Protein AF-S7XBU4-F1 (afdb_monomer)

Organism: NCBI:txid1340485

Radius of gyration: 42.22 Å; Cα contacts (8 Å, |Δi|>4): 1192; chains: 1; bounding box: 111×90×109 Å

InterPro domains:
  IPR036977 DNA Primase, CHC2-type zinc finger [G3DSA:3.90.580.10] (3-83)
  IPR041420 Phage-Barnase-EndoU-ColicinE5/D-RelE like nuclease 4 [PF18813] (816-901)

Nearest PDB structures (foldseek):
  5n6x-assembly1_A  TM=8.283E-01  e=5.411E+00  Legionella pneumophila

Solvent-accessible surface area (backbone atoms only — not comparable to full-atom values): 52599 Å² total; per-residue (Å²): 129,84,72,46,77,69,57,48,46,33,30,29,36,69,59,52,39,45,76,73,68,46,57,69,41,80,75,53,101,46,36,30,25,32,74,93,38,76,53,27,35,37,34,67,40,68,30,34,40,38,28,66,87,74,77,44,68,41,39,39,52,53,46,44,20,64,78,68,74,43,54,74,66,55,25,50,50,51,59,61,72,46,92,65,58,74,43,77,54,52,81,73,82,50,61,79,39,64,76,81,54,68,94,36,52,50,80,68,52,67,49,48,48,38,42,32,80,74,49,64,47,53,69,70,55,54,48,53,44,42,75,70,62,31,51,47,21,28,59,47,68,56,92,94,64,56,74,47,57,27,33,34,40,34,13,56,48,98,86,70,43,69,39,29,36,38,36,38,40,72,60,79,37,54,87,87,20,66,98,60,39,28,52,76,47,71,47,76,56,34,41,93,43,63,30,45,56,51,76,34,83,68,50,74,27,41,38,37,18,34,40,69,63,34,44,52,28,48,42,70,76,41,57,95,74,69,66,30,28,28,42,36,21,30,77,39,97,36,60,27,21,53,16,32,55,55,51,50,47,34,30,76,68,61,77,40,80,82,73,92,73,61,66,52,40,69,66,52,40,59,53,33,38,38,40,48,67,49,39,37,72,76,46,69,71,60,52,88,66,78,43,40,77,35,33,33,40,36,34,42,29,30,76,65,38,23,49,52,54,35,55,39,48,73,54,52,42,60,59,39,85,54,46,40,64,42,81,54,84,94,58,79,63,36,44,37,37,68,48,58,64,70,51,91,76,75,76,76,58,54,22,35,31,36,40,34,46,100,86,53,71,43,46,73,42,44,18,28,39,70,55,29,52,52,52,29,61,72,65,42,52,97,73,32,50,40,46,72,31,81,56,91,73,54,74,70,51,50,52,47,51,48,51,48,50,57,47,49,51,50,48,46,56,47,43,55,51,43,42,71,71,76,67,65,88,76,83,63,80,70,74,67,76,48,74,49,53,51,34,48,56,52,36,54,57,33,51,54,59,25,52,56,30,48,52,50,42,54,65,57,54,58,79,44,74,90,46,87,50,88,88,46,99,60,24,71,62,51,51,55,50,50,52,62,35,47,55,48,31,54,56,30,52,55,54,35,52,64,34,47,63,51,31,53,60,41,48,54,48,47,52,29,49,76,74,36,24,26,93,79,64,85,42,70,38,84,31,57,93,31,47,69,59,57,53,51,48,54,53,30,44,75,73,68,70,44,91,66,50,75,72,53,50,52,50,51,55,61,48,43,58,51,38,49,52,51,48,60,47,55,79,69,32,62,66,34,72,39,44,47,48,43,48,72,74,53,50,40,44,70,32,70,66,44,76,56,32,30,36,39,64,97,48,93,63,26,34,32,27,57,44,82,82,16,40,71,42,79,36,91,53,68,92,21,52,61,84,48,71,71,48,38,53,56,50,54,49,53,55,49,51,33,52,60,51,54,62,75,73,77,83,84,92,77,88,82,81,84,85,73,90,60,91,88,59,53,76,69,57,56,54,49,48,72,76,43,55,96,76,68,84,82,88,80,78,83,80,80,78,80,53,69,53,102,85,72,54,75,69,83,85,82,91,82,86,85,87,83,88,86,87,83,81,88,76,91,88,79,91,84,85,90,88,84,88,80,84,88,79,84,89,79,90,89,80,90,82,90,87,85,92,86,82,91,85,89,87,79,88,87,84,88,85,88,83,87,87,88,90,84,87,86,91,83,93,78,86,85,78,88,67,98,61,87,80,74,60,98,43,77,33,48,73,46,61,42,92,88,59,84,68,81,64,74,86,57,35,35,66,60,48,78,67,51,49,55,70,47,41,39,67,68,50,17,47,36,52,20,43,29,24,42,42,39,60,73,77,37,45,70,37,75,49,70,50,71,46,101,92,47,75,47,75,45,70,37,42,46,51,50,50,37,66,60,41,25,51,45,74,39,49,92,89,65,44,45,47,53,49,35,52,30,34,37,62,16,57,32,76,34,40,32,46,32,32,32,53,88,60,46,19,57,58,34,51,70,58,32,59,84,57,93

Secondary structure (DSSP, 8-state):
-PPPHHHHHTB-HHHHHHHTT--EEE-SSSEEEESS-TTEEEETTTTEEEETTTTEEE-HHHHHHHHHT--HHHHHHHHHHS-PPBP------PPPP--TTGGGEE-SSHHHHIIIIIT---HHHHHHHHHTT-EEEEEEE-SS--EEEEEEEEEE-TT--EEEEEEEESS--TTTSTTTSS-EEEPTT--TT---EEEESS-SEEEEESSHHHHHHHHHHHTTT--SEEEEE-SSS-HHHHHHHHHHHHHHTTSS------TTSHHHHHHHTTHHHHHHHHSSTTGGGTTTTSEEE---BSHHHHHHHHHHHHTT---EE-PPPB-STT---B-HHHHHTT-----SSEEEEEEE-SS-EEEEEEEEHHHHHHHHHHH--SS-EEEEESS---HHHHHHHHHHHHHHHHHHHHHHHHHHHHS----------SHHHHHHHHHHHHHHHHHHHHHHHHHHHGGGTTS-SSSSTTHHHHHHHHHHHHHHHHHHHHHHHHHHHHHHHHHHHHHHHHTTB-TTSSSB--SGGGHHHHHHHHHHHHHT---S-HHHHHHHHHHHHHHHHHHHHHTT----HHHHHHHHTT-EEEETTEEEEEEETTSSS-EEEE-TTS-EEE-S-GGGS--SHHHHHHHHHHHHHHHHHHHTTSS--S--------TTS-HHHHHHHHHHGGG-----------EE-TT--EE------------------------------------------------------------------------SS----SS----EE-TT--PPP-SSEEEPPHHHHHHHHSHHHHHHHHHHHHHIIIIITTEEEEEEETTEEEEEEE-GGGHHHHH-EEEE-TT--HHHHHHHHHHT--EESEEEEETTTHHHHHHHTGGGG-

Structure (mmCIF, N/CA/C/O backbone):
data_AF-S7XBU4-F1
#
_entry.id   AF-S7XBU4-F1
#
loop_
_atom_site.group_PDB
_atom_site.id
_atom_site.type_symbol
_atom_site.label_atom_id
_atom_site.label_alt_id
_atom_site.label_comp_id
_atom_site.label_asym_id
_atom_site.label_entity_id
_atom_site.label_seq_id
_atom_site.pdbx_PDB_ins_code
_atom_site.Cartn_x
_atom_site.Cartn_y
_atom_site.Cartn_z
_atom_site.occupancy
_atom_site.B_iso_or_equiv
_atom_site.auth_seq_id
_atom_site.auth_comp_id
_atom_site.auth_asym_id
_atom_site.auth_atom_id
_atom_site.pdbx_PDB_model_num
ATOM 1 N N . MET A 1 1 ? 32.941 27.600 -15.590 1.00 53.00 1 MET A N 1
ATOM 2 C CA . MET A 1 1 ? 31.551 27.899 -16.009 1.00 53.00 1 MET A CA 1
ATOM 3 C C . MET A 1 1 ? 30.644 27.070 -15.123 1.00 53.00 1 MET A C 1
ATOM 5 O O . MET A 1 1 ? 31.100 25.991 -14.765 1.00 53.00 1 MET A O 1
ATOM 9 N N . PRO A 1 2 ? 29.448 27.560 -14.753 1.00 73.50 2 PRO A N 1
ATOM 10 C CA . PRO A 1 2 ? 28.547 26.809 -13.885 1.00 73.50 2 PRO A CA 1
ATOM 11 C C . PRO A 1 2 ? 2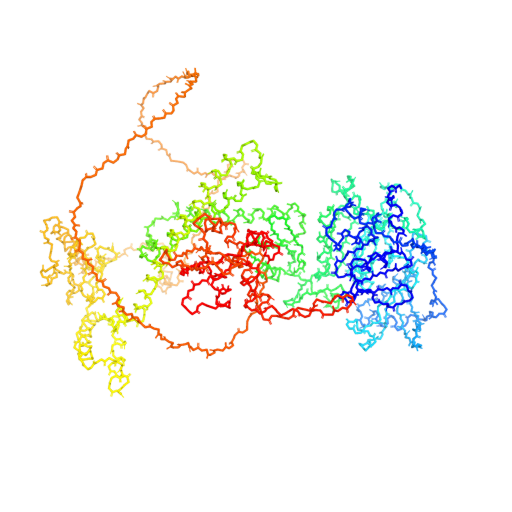8.199 25.458 -14.509 1.00 73.50 2 PRO A C 1
ATOM 13 O O . PRO A 1 2 ? 28.051 25.361 -15.733 1.00 73.50 2 PRO A O 1
ATOM 16 N N . LEU A 1 3 ? 28.091 24.427 -13.677 1.00 81.00 3 LEU A N 1
ATOM 17 C CA . LEU A 1 3 ? 27.862 23.061 -14.125 1.00 81.00 3 LEU A CA 1
ATOM 18 C C . LEU A 1 3 ? 26.455 22.947 -14.729 1.00 81.00 3 LEU A C 1
ATOM 20 O O . LEU A 1 3 ? 25.451 23.232 -14.074 1.00 81.00 3 LEU A O 1
ATOM 24 N N . THR A 1 4 ? 26.348 22.541 -15.996 1.00 86.75 4 THR A N 1
ATOM 25 C CA . THR A 1 4 ? 25.024 22.361 -16.612 1.00 86.75 4 THR A CA 1
ATOM 26 C C . THR A 1 4 ? 24.355 21.079 -16.114 1.00 86.75 4 THR A C 1
ATOM 28 O O . THR A 1 4 ? 25.023 20.101 -15.784 1.00 86.75 4 THR A O 1
ATOM 31 N N . LYS A 1 5 ? 23.013 21.033 -16.128 1.00 83.88 5 LYS A N 1
ATOM 32 C CA . LYS A 1 5 ? 22.240 19.834 -15.741 1.00 83.88 5 LYS A CA 1
ATOM 33 C C . LYS A 1 5 ? 22.648 18.578 -16.528 1.00 83.88 5 LYS A C 1
ATOM 35 O O . LYS A 1 5 ? 22.568 17.479 -15.994 1.00 83.88 5 LYS A O 1
ATOM 40 N N . ALA A 1 6 ? 23.077 18.736 -17.783 1.00 82.19 6 ALA A N 1
ATOM 41 C CA . ALA A 1 6 ? 23.575 17.636 -18.606 1.00 82.19 6 ALA A CA 1
ATOM 42 C C . ALA A 1 6 ? 24.939 17.123 -18.115 1.00 82.19 6 ALA A C 1
ATOM 44 O O . ALA A 1 6 ? 25.100 15.920 -17.949 1.00 82.19 6 ALA A O 1
ATOM 45 N N . GLN A 1 7 ? 25.878 18.026 -17.813 1.00 84.94 7 GLN A N 1
ATOM 46 C CA . GLN A 1 7 ? 27.200 17.662 -17.290 1.00 84.94 7 GLN A CA 1
ATOM 47 C C . GLN A 1 7 ? 27.118 17.050 -15.889 1.00 84.94 7 GLN A C 1
ATOM 49 O O . GLN A 1 7 ? 27.777 16.054 -15.622 1.00 84.94 7 GLN A O 1
ATOM 54 N N . ALA A 1 8 ? 26.258 17.583 -15.014 1.00 86.12 8 ALA A N 1
ATOM 55 C CA . ALA A 1 8 ? 26.015 17.006 -13.692 1.00 86.12 8 ALA A CA 1
ATOM 56 C C . ALA A 1 8 ? 25.549 15.541 -13.781 1.00 86.12 8 ALA A C 1
ATOM 58 O O . ALA A 1 8 ? 26.067 14.688 -13.064 1.00 86.12 8 ALA A O 1
ATOM 59 N N . LYS A 1 9 ? 24.637 15.234 -14.717 1.00 87.31 9 LYS A N 1
ATOM 60 C CA . LYS A 1 9 ? 24.154 13.871 -15.019 1.00 87.31 9 LYS A CA 1
ATOM 61 C C . LYS A 1 9 ? 25.224 12.928 -15.590 1.00 87.31 9 LYS A C 1
ATOM 63 O O . LYS A 1 9 ? 25.037 11.716 -15.507 1.00 87.31 9 LYS A O 1
ATOM 68 N N . SER A 1 10 ? 26.299 13.450 -16.184 1.00 86.12 10 SER A N 1
ATOM 69 C CA . SER A 1 10 ? 27.401 12.654 -16.746 1.00 86.12 10 SER A CA 1
ATOM 70 C C . SER A 1 10 ? 28.615 12.524 -15.822 1.00 86.12 10 SER A C 1
ATOM 72 O O . SER A 1 10 ? 29.592 11.898 -16.212 1.00 86.12 10 SER A O 1
ATOM 74 N N . LEU A 1 11 ? 28.582 13.070 -14.603 1.00 90.69 11 LEU A N 1
ATOM 75 C CA . LEU A 1 11 ? 29.588 12.766 -13.577 1.00 90.69 11 LEU A CA 1
ATOM 76 C C . LEU A 1 11 ? 29.461 11.302 -13.131 1.00 90.69 11 LEU A C 1
ATOM 78 O O . LEU A 1 11 ? 28.350 10.779 -13.082 1.00 90.69 11 LEU A O 1
ATOM 82 N N . ASP A 1 12 ? 30.567 10.634 -12.808 1.00 92.00 12 ASP A N 1
ATOM 83 C CA . ASP A 1 12 ? 30.552 9.220 -12.421 1.00 92.00 12 ASP A CA 1
ATOM 84 C C . ASP A 1 12 ? 29.793 9.007 -11.109 1.00 92.00 12 ASP A C 1
ATOM 86 O O . ASP A 1 12 ? 30.220 9.423 -10.030 1.00 92.00 12 ASP A O 1
ATOM 90 N N . ILE A 1 13 ? 28.645 8.336 -11.209 1.00 93.62 13 ILE A N 1
ATOM 91 C CA . ILE A 1 13 ? 27.732 8.154 -10.088 1.00 93.62 13 ILE A CA 1
ATOM 92 C C . ILE A 1 13 ? 28.289 7.233 -8.998 1.00 93.62 13 ILE A C 1
ATOM 94 O O . ILE A 1 13 ? 27.869 7.337 -7.847 1.00 93.62 13 ILE A O 1
ATOM 98 N N . LEU A 1 14 ? 29.254 6.366 -9.324 1.00 93.00 14 LEU A N 1
ATOM 99 C CA . LEU A 1 14 ? 29.948 5.539 -8.341 1.00 93.00 14 LEU A CA 1
ATOM 100 C C . LEU A 1 14 ? 30.929 6.382 -7.516 1.00 93.00 14 LEU A C 1
ATOM 102 O O . LEU A 1 14 ? 31.034 6.174 -6.309 1.00 93.00 14 LEU A O 1
ATOM 106 N N . GLU A 1 15 ? 31.599 7.359 -8.132 1.00 93.25 15 GLU A N 1
ATOM 107 C CA . GLU A 1 15 ? 32.457 8.312 -7.413 1.00 93.25 15 GLU A CA 1
ATOM 108 C C . GLU A 1 15 ? 31.645 9.361 -6.639 1.00 93.25 15 GLU A C 1
ATOM 110 O O . GLU A 1 15 ? 32.000 9.695 -5.507 1.00 93.25 15 GLU A O 1
ATOM 115 N N . VAL A 1 16 ? 30.502 9.813 -7.175 1.00 93.31 16 VAL A N 1
ATOM 116 C CA . VAL A 1 16 ? 29.539 10.635 -6.418 1.00 93.31 16 VAL A CA 1
ATOM 117 C C . VAL A 1 16 ? 29.061 9.870 -5.178 1.00 93.31 16 VAL A C 1
ATOM 119 O O . VAL A 1 16 ? 29.195 10.390 -4.073 1.00 93.31 16 VAL A O 1
ATOM 122 N N . ALA A 1 17 ? 28.616 8.617 -5.315 1.00 93.62 17 ALA A N 1
ATOM 123 C CA . ALA A 1 17 ? 28.226 7.773 -4.180 1.00 93.62 17 ALA A CA 1
ATOM 124 C C . ALA A 1 17 ? 29.350 7.610 -3.140 1.00 93.62 17 ALA A C 1
ATOM 126 O O . ALA A 1 17 ? 29.122 7.779 -1.943 1.00 93.62 17 ALA A O 1
ATOM 127 N N . ARG A 1 18 ? 30.589 7.362 -3.583 1.00 93.00 18 ARG A N 1
ATOM 128 C CA . ARG A 1 18 ? 31.761 7.271 -2.693 1.00 93.00 18 ARG A CA 1
ATOM 129 C C . ARG A 1 18 ? 32.022 8.568 -1.929 1.00 93.00 18 ARG A C 1
ATOM 131 O O . ARG A 1 18 ? 32.308 8.516 -0.738 1.00 93.00 18 ARG A O 1
ATOM 138 N N . SER A 1 19 ? 31.879 9.727 -2.575 1.00 92.19 19 SER A N 1
ATOM 139 C CA . SER A 1 19 ? 32.026 11.033 -1.908 1.00 92.19 19 SER A CA 1
ATOM 140 C C . SER A 1 19 ? 30.909 11.351 -0.909 1.00 92.19 19 SER A C 1
ATOM 142 O O . SER A 1 19 ? 31.129 12.111 0.029 1.00 92.19 19 SER A O 1
ATOM 144 N N . LEU A 1 20 ? 29.737 10.732 -1.081 1.00 92.38 20 LEU A N 1
ATOM 145 C CA . LEU A 1 20 ? 28.626 10.757 -0.128 1.00 92.38 20 LEU A CA 1
ATOM 146 C C . LEU A 1 20 ? 28.831 9.767 1.039 1.00 92.38 20 LEU A C 1
ATOM 148 O O . LEU A 1 20 ? 27.947 9.620 1.874 1.00 92.38 20 LEU A O 1
ATOM 152 N N . GLY A 1 21 ? 29.985 9.090 1.106 1.00 91.00 21 GLY A N 1
ATOM 153 C CA . GLY A 1 21 ? 30.337 8.128 2.154 1.00 91.00 21 GLY A CA 1
ATOM 154 C C . GLY A 1 21 ? 29.852 6.695 1.906 1.00 91.00 21 GLY A C 1
ATOM 155 O O . GLY A 1 21 ? 30.110 5.823 2.730 1.00 91.00 21 GLY A O 1
ATOM 156 N N . MET A 1 22 ? 29.184 6.421 0.782 1.00 93.00 22 MET A N 1
ATOM 157 C CA . MET A 1 22 ? 28.515 5.139 0.537 1.00 93.00 22 MET A CA 1
ATOM 158 C C . MET A 1 22 ? 29.530 4.026 0.226 1.00 93.00 22 MET A C 1
ATOM 160 O O . MET A 1 22 ? 30.245 4.080 -0.783 1.00 93.00 22 MET A O 1
ATOM 164 N N . GLU A 1 23 ? 29.577 2.970 1.048 1.00 92.88 23 GLU A N 1
ATOM 165 C CA . GLU A 1 23 ? 30.455 1.816 0.801 1.00 92.88 23 GLU A CA 1
ATOM 166 C C . GLU A 1 23 ? 29.901 0.936 -0.339 1.00 92.88 23 GLU A C 1
ATOM 168 O O . GLU A 1 23 ? 29.181 -0.043 -0.130 1.00 92.88 23 GLU A O 1
ATOM 173 N N . MET A 1 24 ? 30.227 1.301 -1.581 1.00 92.12 24 MET A N 1
ATOM 174 C CA . MET A 1 24 ? 29.734 0.625 -2.784 1.00 92.12 24 MET A CA 1
ATOM 175 C C . MET A 1 24 ? 30.532 -0.648 -3.118 1.00 92.12 24 MET A C 1
ATOM 177 O O . MET A 1 24 ? 31.623 -0.596 -3.699 1.00 92.12 24 MET A O 1
ATOM 181 N N . LYS A 1 25 ? 29.949 -1.812 -2.814 1.00 91.25 25 LYS A N 1
ATOM 182 C CA . LYS A 1 25 ? 30.485 -3.155 -3.085 1.00 91.25 25 LYS A CA 1
ATOM 183 C C . LYS A 1 25 ? 30.097 -3.636 -4.491 1.00 91.25 25 LYS A C 1
ATOM 185 O O . LYS A 1 25 ? 28.991 -3.401 -4.970 1.00 91.25 25 LYS A O 1
ATOM 190 N N . ARG A 1 26 ? 31.011 -4.312 -5.197 1.00 89.56 26 ARG A N 1
ATOM 191 C CA . ARG A 1 26 ? 30.781 -4.770 -6.584 1.00 89.56 26 ARG A CA 1
ATOM 192 C C . ARG A 1 26 ? 29.942 -6.051 -6.612 1.00 89.56 26 ARG A C 1
ATOM 194 O O . ARG A 1 26 ? 30.303 -7.016 -5.945 1.00 89.56 26 ARG A O 1
ATOM 201 N N . LYS A 1 27 ? 28.882 -6.091 -7.429 1.00 84.75 27 LYS A N 1
ATOM 202 C CA . LYS A 1 27 ? 28.073 -7.301 -7.681 1.00 84.75 27 LYS A CA 1
ATOM 203 C C . LYS A 1 27 ? 28.385 -7.955 -9.025 1.00 84.75 27 LYS A C 1
ATOM 205 O O . LYS A 1 27 ? 28.441 -9.176 -9.118 1.00 84.75 27 LYS A O 1
ATOM 210 N N . SER A 1 28 ? 28.582 -7.158 -10.073 1.00 83.12 28 SER A N 1
ATOM 211 C CA . SER A 1 28 ? 28.866 -7.653 -11.425 1.00 83.12 28 SER A CA 1
ATOM 212 C C . SER A 1 28 ? 29.842 -6.725 -12.155 1.00 83.12 28 SER A C 1
ATOM 214 O O . SER A 1 28 ? 30.424 -5.824 -11.553 1.00 83.12 28 SER A O 1
ATOM 216 N N . HIS A 1 29 ? 30.056 -6.914 -13.462 1.00 77.81 29 HIS A N 1
ATOM 217 C CA . HIS A 1 29 ? 30.848 -5.948 -14.230 1.00 77.81 29 HIS A CA 1
ATOM 218 C C . HIS A 1 29 ? 30.210 -4.543 -14.226 1.00 77.81 29 HIS A C 1
ATOM 220 O O . HIS A 1 29 ? 30.950 -3.562 -14.213 1.00 77.81 29 HIS A O 1
ATOM 226 N N . ARG A 1 30 ? 28.869 -4.485 -14.179 1.00 84.25 30 ARG A N 1
ATOM 227 C CA . ARG A 1 30 ? 28.010 -3.302 -14.369 1.00 84.25 30 ARG A CA 1
ATOM 228 C C . ARG A 1 30 ? 27.291 -2.829 -13.097 1.00 84.25 30 ARG A C 1
ATOM 230 O O . ARG A 1 30 ? 26.970 -1.652 -12.991 1.00 84.25 30 ARG A O 1
ATOM 237 N N . GLU A 1 31 ? 27.025 -3.728 -12.151 1.00 90.06 31 GLU A N 1
ATOM 238 C CA . GLU A 1 31 ? 26.293 -3.414 -10.918 1.00 90.06 31 GLU A CA 1
ATOM 239 C C . GLU A 1 31 ? 27.208 -3.331 -9.693 1.00 90.06 31 GLU A C 1
ATOM 241 O O . GLU A 1 31 ? 28.020 -4.229 -9.431 1.00 90.06 31 GLU A O 1
ATOM 246 N N . TYR A 1 32 ? 26.968 -2.302 -8.885 1.00 93.12 32 TYR A N 1
ATOM 247 C CA . TYR A 1 32 ? 27.426 -2.171 -7.504 1.00 93.12 32 TYR A CA 1
ATOM 248 C C . TYR A 1 32 ? 26.204 -2.081 -6.579 1.00 93.12 32 TYR A C 1
ATOM 250 O O . TYR A 1 32 ? 25.140 -1.638 -7.004 1.00 93.12 32 TYR A O 1
ATOM 258 N N . TYR A 1 33 ? 26.346 -2.489 -5.321 1.00 92.75 33 TYR A N 1
ATOM 259 C CA . TYR A 1 33 ? 25.337 -2.348 -4.268 1.00 92.75 33 TYR A CA 1
ATOM 260 C C . TYR A 1 33 ? 25.947 -1.644 -3.056 1.00 92.75 33 TYR A C 1
ATOM 262 O O . TYR A 1 33 ? 27.160 -1.708 -2.851 1.00 92.75 33 TYR A O 1
ATOM 270 N N . TRP A 1 34 ? 25.131 -0.946 -2.275 1.00 93.31 34 TRP A N 1
ATOM 271 C CA . TRP A 1 34 ? 25.594 -0.307 -1.044 1.00 93.31 34 TRP A CA 1
ATOM 272 C C . TRP A 1 34 ? 25.684 -1.367 0.059 1.00 93.31 34 TRP A C 1
ATOM 274 O O . TRP A 1 34 ? 24.776 -2.175 0.224 1.00 93.31 34 TRP A O 1
ATOM 284 N N . ALA A 1 35 ? 26.791 -1.399 0.799 1.00 88.06 35 ALA A N 1
ATOM 285 C CA . ALA A 1 35 ? 27.022 -2.382 1.854 1.00 88.06 35 ALA A CA 1
ATOM 286 C C . ALA A 1 35 ? 25.955 -2.407 2.960 1.00 88.06 35 ALA A C 1
ATOM 288 O O . ALA A 1 35 ? 25.695 -3.470 3.517 1.00 88.06 35 ALA A O 1
ATOM 289 N N . GLU A 1 36 ? 25.378 -1.248 3.276 1.00 86.38 36 GLU A N 1
ATOM 290 C CA . GLU A 1 36 ? 24.383 -1.061 4.340 1.00 86.38 36 GLU A CA 1
ATOM 291 C C . GLU A 1 36 ? 22.952 -1.303 3.827 1.00 86.38 36 GLU A C 1
ATOM 293 O O . GLU A 1 36 ? 22.055 -1.637 4.599 1.00 86.38 36 GLU A O 1
ATOM 298 N N . HIS A 1 37 ? 22.750 -1.205 2.508 1.00 84.06 37 HIS A N 1
ATOM 299 C CA . HIS A 1 37 ? 21.466 -1.383 1.838 1.00 84.06 37 HIS A CA 1
ATOM 300 C C . HIS A 1 37 ? 21.653 -2.187 0.541 1.00 84.06 37 HIS A C 1
ATOM 302 O O . HIS A 1 37 ? 21.864 -1.630 -0.535 1.00 84.06 37 HIS A O 1
ATOM 308 N N . ASP A 1 38 ? 21.532 -3.513 0.617 1.00 75.81 38 ASP A N 1
ATOM 309 C CA . ASP A 1 38 ? 21.644 -4.429 -0.533 1.00 75.81 38 ASP A CA 1
ATOM 310 C C . ASP A 1 38 ? 20.543 -4.211 -1.598 1.00 75.81 38 ASP A C 1
ATOM 312 O O . ASP A 1 38 ? 20.718 -4.483 -2.796 1.00 75.81 38 ASP A O 1
ATOM 316 N N . SER A 1 39 ? 19.412 -3.655 -1.159 1.00 82.88 39 SER A N 1
ATOM 317 C CA . SER A 1 39 ? 18.323 -3.165 -1.993 1.00 82.88 39 SER A CA 1
ATOM 318 C C . SER A 1 39 ? 18.683 -1.893 -2.773 1.00 82.88 39 SER A C 1
ATOM 320 O O . SER A 1 39 ? 17.992 -1.594 -3.747 1.00 82.88 39 SER A O 1
ATOM 322 N N . PHE A 1 40 ? 19.753 -1.173 -2.423 1.00 92.31 40 PHE A N 1
ATOM 323 C CA . PHE A 1 40 ? 20.286 -0.037 -3.177 1.00 92.31 40 PHE A CA 1
ATOM 324 C C . PHE A 1 40 ? 21.357 -0.499 -4.172 1.00 92.31 40 PHE A C 1
ATOM 326 O O . PHE A 1 40 ? 22.356 -1.114 -3.795 1.00 92.31 40 PHE A O 1
ATOM 333 N N . LYS A 1 41 ? 21.170 -0.183 -5.459 1.00 93.38 41 LYS A N 1
ATOM 334 C CA . LYS A 1 41 ? 22.076 -0.590 -6.544 1.00 93.38 41 LYS A CA 1
ATOM 335 C C . LYS A 1 41 ? 22.430 0.574 -7.464 1.00 93.38 41 LYS A C 1
ATOM 337 O O . LYS A 1 41 ? 21.564 1.371 -7.819 1.00 93.38 41 LYS A O 1
ATOM 342 N N . ILE A 1 42 ? 23.686 0.612 -7.900 1.00 93.31 42 ILE A N 1
ATOM 343 C CA . ILE A 1 42 ? 24.205 1.498 -8.947 1.00 93.31 42 ILE A CA 1
ATOM 344 C C . ILE A 1 42 ? 24.493 0.680 -10.202 1.00 93.31 42 ILE A C 1
ATOM 346 O O . ILE A 1 42 ? 25.193 -0.331 -10.148 1.00 93.31 42 ILE A O 1
ATOM 350 N N . ASP A 1 43 ? 23.991 1.169 -11.331 1.00 89.75 43 ASP A N 1
ATOM 351 C CA . ASP A 1 43 ? 24.324 0.718 -12.676 1.00 89.75 43 ASP A CA 1
ATOM 352 C C . ASP A 1 43 ? 25.372 1.674 -13.265 1.00 89.75 43 ASP A C 1
ATOM 354 O O . ASP A 1 43 ? 25.049 2.788 -13.686 1.00 89.75 43 ASP A O 1
ATOM 358 N N . THR A 1 44 ? 26.640 1.257 -13.280 1.00 87.88 44 THR A N 1
ATOM 359 C CA . THR A 1 44 ? 27.761 2.099 -13.741 1.00 87.88 44 THR A CA 1
ATOM 360 C C . THR A 1 44 ? 27.819 2.237 -15.260 1.00 87.88 44 THR A C 1
ATOM 362 O O . THR A 1 44 ? 28.567 3.062 -15.772 1.00 87.88 44 THR A O 1
ATOM 365 N N . VAL A 1 45 ? 27.061 1.421 -15.998 1.00 83.75 45 VAL A N 1
ATOM 366 C CA . VAL A 1 45 ? 26.981 1.492 -17.464 1.00 83.75 45 VAL A CA 1
ATOM 367 C C . VAL A 1 45 ? 25.925 2.516 -17.873 1.00 83.75 45 VAL A C 1
ATOM 369 O O . VAL A 1 45 ? 26.164 3.293 -18.792 1.00 83.75 45 VAL A O 1
ATOM 372 N N . LYS A 1 46 ? 24.802 2.581 -17.146 1.00 82.94 46 LYS A N 1
ATOM 373 C CA . LYS A 1 46 ? 23.754 3.601 -17.335 1.00 82.94 46 LYS A CA 1
ATOM 374 C C . LYS A 1 46 ? 23.995 4.911 -16.577 1.00 82.94 46 LYS A C 1
ATOM 376 O O . LYS A 1 46 ? 23.348 5.904 -16.891 1.00 82.94 46 LYS A O 1
ATOM 381 N N . ASN A 1 47 ? 24.912 4.919 -15.608 1.00 89.00 47 ASN A N 1
ATOM 382 C CA . ASN A 1 47 ? 25.174 6.033 -14.690 1.00 89.00 47 ASN A CA 1
ATOM 383 C C . ASN A 1 47 ? 23.936 6.436 -13.855 1.00 89.00 47 ASN A C 1
ATOM 385 O O . ASN A 1 47 ? 23.612 7.613 -13.704 1.00 89.00 47 ASN A O 1
ATOM 389 N N . THR A 1 48 ? 23.222 5.435 -13.327 1.00 90.50 48 THR A N 1
ATOM 390 C CA . THR A 1 48 ? 21.958 5.595 -12.578 1.00 90.50 48 THR A CA 1
ATOM 391 C C . THR A 1 48 ? 21.901 4.699 -11.343 1.00 90.50 48 THR A C 1
ATOM 393 O O . THR A 1 48 ? 22.520 3.634 -11.325 1.00 90.50 48 THR A O 1
ATOM 396 N N . TRP A 1 49 ? 21.097 5.075 -10.346 1.00 93.38 49 TRP A N 1
ATOM 397 C CA . TRP A 1 49 ? 20.838 4.277 -9.141 1.00 93.38 49 TRP A CA 1
ATOM 398 C C . TRP A 1 49 ? 19.364 3.889 -8.990 1.00 93.38 49 TRP A C 1
ATOM 400 O O . TRP A 1 49 ? 18.477 4.542 -9.542 1.00 93.38 49 TRP A O 1
ATOM 410 N N . HIS A 1 50 ? 19.112 2.835 -8.209 1.00 87.44 50 HIS A N 1
ATOM 411 C CA . HIS A 1 50 ? 17.777 2.392 -7.814 1.00 87.44 50 HIS A CA 1
ATOM 412 C C . HIS A 1 50 ? 17.801 1.772 -6.408 1.00 87.44 50 HIS A C 1
ATOM 414 O O . HIS A 1 50 ? 18.566 0.843 -6.142 1.00 87.44 50 HIS A O 1
ATOM 420 N N . TRP A 1 51 ? 16.933 2.257 -5.522 1.00 88.94 51 TRP A N 1
ATOM 421 C CA . TRP A 1 51 ? 16.703 1.743 -4.174 1.00 88.94 51 TRP A CA 1
ATOM 422 C C . TRP A 1 51 ? 15.385 0.973 -4.142 1.00 88.94 51 TRP A C 1
ATOM 424 O O . TRP A 1 51 ? 14.303 1.542 -4.009 1.00 88.94 51 TRP A O 1
ATOM 434 N N . TYR A 1 52 ? 15.474 -0.342 -4.327 1.00 71.88 52 TYR A N 1
ATOM 435 C CA . TYR A 1 52 ? 14.313 -1.194 -4.595 1.00 71.88 52 TYR A CA 1
ATOM 436 C C . TYR A 1 52 ? 13.326 -1.263 -3.418 1.00 71.88 52 TYR A C 1
ATOM 438 O O . TYR A 1 52 ? 12.129 -1.344 -3.657 1.00 71.88 52 TYR A O 1
ATOM 446 N N . SER A 1 53 ? 13.793 -1.175 -2.166 1.00 70.50 53 SER A N 1
ATOM 447 C CA . SER A 1 53 ? 12.919 -1.201 -0.979 1.00 70.50 53 SER A CA 1
ATOM 448 C C . SER A 1 53 ? 12.252 0.139 -0.647 1.00 70.50 53 SER A C 1
ATOM 450 O O . SER A 1 53 ? 11.386 0.166 0.214 1.00 70.50 53 SER A O 1
ATOM 452 N N . GLN A 1 54 ? 12.656 1.235 -1.299 1.00 69.62 54 GLN A N 1
ATOM 453 C CA . GLN A 1 54 ? 12.053 2.570 -1.139 1.00 69.62 54 GLN A CA 1
ATOM 454 C C . GLN A 1 54 ? 11.310 3.031 -2.409 1.00 69.62 54 GLN A C 1
ATOM 456 O O . GLN A 1 54 ? 10.772 4.130 -2.450 1.00 69.62 54 GLN A O 1
ATOM 461 N N . ASN A 1 55 ? 11.327 2.223 -3.477 1.00 73.19 55 ASN A N 1
ATOM 462 C CA . ASN A 1 55 ? 10.859 2.578 -4.824 1.00 73.19 55 ASN A CA 1
ATOM 463 C C . ASN A 1 55 ? 11.478 3.876 -5.408 1.00 73.19 55 ASN A C 1
ATOM 465 O O . ASN A 1 55 ? 10.891 4.543 -6.259 1.00 73.19 55 ASN A O 1
ATOM 469 N N . LEU A 1 56 ? 12.688 4.238 -4.966 1.00 80.88 56 LEU A N 1
ATOM 470 C CA . LEU A 1 56 ? 13.402 5.438 -5.416 1.00 80.88 56 LEU A CA 1
ATOM 471 C C . LEU A 1 56 ? 14.434 5.102 -6.496 1.00 80.88 56 LEU A C 1
ATOM 473 O O . LEU A 1 56 ? 15.062 4.043 -6.461 1.00 80.88 56 LEU A O 1
ATOM 477 N N . PHE A 1 57 ? 14.655 6.018 -7.436 1.00 89.25 57 PHE A N 1
ATOM 478 C CA . PHE A 1 57 ? 15.652 5.884 -8.500 1.00 89.25 57 PHE A CA 1
ATOM 479 C C . PHE A 1 57 ? 16.093 7.256 -9.021 1.00 89.25 57 PHE A C 1
ATOM 481 O O . PHE A 1 57 ? 15.392 8.254 -8.840 1.00 89.25 57 PHE A O 1
ATOM 488 N N . GLY A 1 58 ? 17.219 7.312 -9.735 1.00 89.00 58 GLY A N 1
ATOM 489 C CA . GLY A 1 58 ? 17.595 8.525 -10.460 1.00 89.00 58 GLY A CA 1
ATOM 490 C C . GLY A 1 58 ? 19.033 8.583 -10.964 1.00 89.00 58 GLY A C 1
ATOM 491 O O . GLY A 1 58 ? 19.718 7.570 -11.115 1.00 89.00 58 GLY A O 1
ATOM 492 N N . ASP A 1 59 ? 19.464 9.810 -11.243 1.00 90.19 59 ASP A N 1
ATOM 493 C CA . ASP A 1 59 ? 20.832 10.167 -11.626 1.00 90.19 59 ASP A CA 1
ATOM 494 C C . ASP A 1 59 ? 21.652 10.706 -10.435 1.00 90.19 59 ASP A C 1
ATOM 496 O O . ASP A 1 59 ? 21.218 10.658 -9.282 1.00 90.19 59 ASP A O 1
ATOM 500 N N . THR A 1 60 ? 22.852 11.217 -10.716 1.00 91.56 60 THR A N 1
ATOM 501 C CA . THR A 1 60 ? 23.771 11.867 -9.764 1.00 91.56 60 THR A CA 1
ATOM 502 C C . THR A 1 60 ? 23.145 13.011 -8.969 1.00 91.56 60 THR A C 1
ATOM 504 O O . THR A 1 60 ? 23.435 13.155 -7.784 1.00 91.56 60 THR A O 1
ATOM 507 N N . ILE A 1 61 ? 22.279 13.821 -9.583 1.00 91.94 61 ILE A N 1
ATOM 508 C CA . ILE A 1 61 ? 21.613 14.946 -8.922 1.00 91.94 61 ILE A CA 1
ATOM 509 C C . ILE A 1 61 ? 20.571 14.392 -7.952 1.00 91.94 61 ILE A C 1
ATOM 511 O O . ILE A 1 61 ? 20.552 14.780 -6.786 1.00 91.94 61 ILE A O 1
ATOM 515 N N . ASN A 1 62 ? 19.758 13.429 -8.404 1.00 94.50 62 ASN A N 1
ATOM 516 C CA . ASN A 1 62 ? 18.808 12.735 -7.531 1.00 94.50 62 ASN A CA 1
ATOM 517 C C . ASN A 1 62 ? 19.512 12.021 -6.369 1.00 94.50 62 ASN A C 1
ATOM 519 O O . ASN A 1 62 ? 18.976 12.003 -5.266 1.00 94.50 62 ASN A O 1
ATOM 523 N N . LEU A 1 63 ? 20.704 11.459 -6.601 1.00 94.31 63 LEU A N 1
ATOM 524 C CA . LEU A 1 63 ? 21.482 10.772 -5.572 1.00 94.31 63 LEU A CA 1
ATOM 525 C C . LEU A 1 63 ? 21.894 11.729 -4.449 1.00 94.31 63 LEU A C 1
ATOM 527 O O . LEU A 1 63 ? 21.642 11.447 -3.283 1.00 94.31 63 LEU A O 1
ATOM 531 N N . VAL A 1 64 ? 22.480 12.879 -4.796 1.00 94.25 64 VAL A N 1
ATOM 532 C CA . VAL A 1 64 ? 22.892 13.885 -3.804 1.00 94.25 64 VAL A CA 1
ATOM 533 C C . VAL A 1 64 ? 21.677 14.469 -3.081 1.00 94.25 64 VAL A C 1
ATOM 535 O O . VAL A 1 64 ? 21.701 14.579 -1.857 1.00 94.25 64 VAL A O 1
ATOM 538 N N . GLN A 1 65 ? 20.594 14.776 -3.809 1.00 93.62 65 GLN A N 1
ATOM 539 C CA . GLN A 1 65 ? 19.342 15.232 -3.196 1.00 93.62 65 GLN A CA 1
ATOM 540 C C . GLN A 1 65 ? 18.804 14.228 -2.170 1.00 93.62 65 GLN A C 1
ATOM 542 O O . GLN A 1 65 ? 18.450 14.638 -1.070 1.00 93.62 65 GLN A O 1
ATOM 547 N N . GLN A 1 66 ? 18.779 12.931 -2.498 1.00 92.88 66 GLN A N 1
ATOM 548 C CA . GLN A 1 66 ? 18.251 11.902 -1.603 1.00 92.88 66 GLN A CA 1
ATOM 549 C C . GLN A 1 66 ? 19.155 11.653 -0.389 1.00 92.88 66 GLN A C 1
ATOM 551 O O . GLN A 1 66 ? 18.654 11.542 0.725 1.00 92.88 66 GLN A O 1
ATOM 556 N N . MET A 1 67 ? 20.472 11.556 -0.591 1.00 90.75 67 MET A N 1
ATOM 557 C CA . MET A 1 67 ? 21.408 11.139 0.464 1.00 90.75 67 MET A CA 1
ATOM 558 C C . MET A 1 67 ? 21.802 12.269 1.421 1.00 90.75 67 MET A C 1
ATOM 560 O O . MET A 1 67 ? 22.242 11.991 2.530 1.00 90.75 67 MET A O 1
ATOM 564 N N . GLN A 1 68 ? 21.636 13.535 1.021 1.00 89.31 68 GLN A N 1
ATOM 565 C CA . GLN A 1 68 ? 21.832 14.695 1.905 1.00 89.31 68 GLN A CA 1
ATOM 566 C C . GLN A 1 68 ? 20.512 15.372 2.321 1.00 89.31 68 GLN A C 1
ATOM 568 O O . GLN A 1 68 ? 20.544 16.310 3.111 1.00 89.31 68 GLN A O 1
ATOM 573 N N . ASN A 1 69 ? 19.362 14.927 1.793 1.00 90.62 69 ASN A N 1
ATOM 574 C CA . ASN A 1 69 ? 18.051 15.578 1.944 1.00 90.62 69 ASN A CA 1
ATOM 575 C C . ASN A 1 69 ? 18.055 17.071 1.528 1.00 90.62 69 ASN A C 1
ATOM 577 O O . ASN A 1 69 ? 17.508 17.934 2.214 1.00 90.62 69 ASN A O 1
ATOM 581 N N . VAL A 1 70 ? 18.714 17.388 0.405 1.00 90.75 70 VAL A N 1
ATOM 582 C CA . VAL A 1 70 ? 18.950 18.770 -0.062 1.00 90.75 70 VAL A CA 1
ATOM 583 C C . VAL A 1 70 ? 18.132 19.150 -1.298 1.00 90.75 70 VAL A C 1
ATOM 585 O O . VAL A 1 70 ? 17.697 18.306 -2.091 1.00 90.75 70 VAL A O 1
ATOM 588 N N . SER A 1 71 ? 17.957 20.457 -1.522 1.00 91.12 71 SER A N 1
ATOM 589 C CA . SER A 1 71 ? 17.304 20.949 -2.733 1.00 91.12 71 SER A CA 1
ATOM 590 C C . SER A 1 71 ? 18.167 20.723 -3.980 1.00 91.12 71 SER A C 1
ATOM 592 O O . SER A 1 71 ? 19.393 20.611 -3.927 1.00 91.12 71 SER A O 1
ATOM 594 N N . TYR A 1 72 ? 17.527 20.761 -5.151 1.00 89.50 72 TYR A N 1
ATOM 595 C CA . TYR A 1 72 ? 18.203 20.695 -6.451 1.00 89.50 72 TYR A CA 1
ATOM 596 C C . TYR A 1 72 ? 19.352 21.715 -6.593 1.00 89.50 72 TYR A C 1
ATOM 598 O O . TYR A 1 72 ? 20.344 21.437 -7.263 1.00 89.50 72 TYR A O 1
ATOM 606 N N . LYS A 1 73 ? 19.244 22.900 -5.972 1.00 88.50 73 LYS A N 1
ATOM 607 C CA . LYS A 1 73 ? 20.292 23.933 -6.046 1.00 88.50 73 LYS A CA 1
ATOM 608 C C . LYS A 1 73 ? 21.538 23.524 -5.266 1.00 88.50 73 LYS A C 1
ATOM 610 O O . LYS A 1 73 ? 22.641 23.668 -5.778 1.00 88.50 73 LYS A O 1
ATOM 615 N N . GLU A 1 74 ? 21.358 23.000 -4.060 1.00 88.12 74 GLU A N 1
ATOM 616 C CA . GLU A 1 74 ? 22.451 22.537 -3.200 1.00 88.12 74 GLU A CA 1
ATOM 617 C C . GLU A 1 74 ? 23.105 21.276 -3.773 1.00 88.12 74 GLU A C 1
ATOM 619 O O . GLU A 1 74 ? 24.329 21.214 -3.843 1.00 88.12 74 GLU A O 1
ATOM 624 N N . ALA A 1 75 ? 22.317 20.341 -4.316 1.00 90.69 75 ALA A N 1
ATOM 625 C CA . ALA A 1 75 ? 22.845 19.182 -5.037 1.00 90.69 75 ALA A CA 1
ATOM 626 C C . ALA A 1 75 ? 23.697 19.581 -6.258 1.00 90.69 75 ALA A C 1
ATOM 628 O O . ALA A 1 75 ? 24.776 19.028 -6.467 1.00 90.69 75 ALA A O 1
ATOM 629 N N . MET A 1 76 ? 23.267 20.580 -7.038 1.00 90.62 76 MET A N 1
ATOM 630 C CA . MET A 1 76 ? 24.078 21.126 -8.135 1.00 90.62 76 MET A CA 1
ATOM 631 C C . MET A 1 76 ? 25.365 21.805 -7.634 1.00 90.62 76 MET A C 1
ATOM 633 O O . MET A 1 76 ? 26.401 21.655 -8.272 1.00 90.62 76 MET A O 1
ATOM 637 N N . VAL A 1 77 ? 25.334 22.504 -6.491 1.00 90.38 77 VAL A N 1
ATOM 638 C CA . VAL A 1 77 ? 26.536 23.104 -5.876 1.00 90.38 77 VAL A CA 1
ATOM 639 C C . VAL A 1 77 ? 27.505 22.034 -5.366 1.00 90.38 77 VAL A C 1
ATOM 641 O O . VAL A 1 77 ? 28.708 22.168 -5.581 1.00 90.38 77 VAL A O 1
ATOM 644 N N . PHE A 1 78 ? 27.022 20.949 -4.757 1.00 91.00 78 PHE A N 1
ATOM 645 C CA . PHE A 1 78 ? 27.856 19.804 -4.369 1.00 91.00 78 PHE A CA 1
ATOM 646 C C . PHE A 1 78 ? 28.531 19.162 -5.593 1.00 91.00 78 PHE A C 1
ATOM 648 O O . PHE A 1 78 ? 29.739 18.936 -5.588 1.00 91.00 78 PHE A O 1
ATOM 655 N N . LEU A 1 79 ? 27.783 18.943 -6.679 1.00 89.94 79 LEU A N 1
ATOM 656 C CA . LEU A 1 79 ? 28.324 18.385 -7.924 1.00 89.94 79 LEU A CA 1
ATOM 657 C C . LEU A 1 79 ? 29.261 19.346 -8.681 1.00 89.94 79 LEU A C 1
ATOM 659 O O . LEU A 1 79 ? 30.132 18.874 -9.404 1.00 89.94 79 LEU A O 1
ATOM 663 N N . GLU A 1 80 ? 29.122 20.669 -8.523 1.00 88.12 80 GLU A N 1
ATOM 664 C CA . GLU A 1 80 ? 30.050 21.666 -9.094 1.00 88.12 80 GLU A CA 1
ATOM 665 C C . GLU A 1 80 ? 31.317 21.869 -8.242 1.00 88.12 80 GLU A C 1
ATOM 667 O O . GLU A 1 80 ? 32.369 22.227 -8.773 1.00 88.12 80 GLU A O 1
ATOM 672 N N . THR A 1 81 ? 31.242 21.636 -6.928 1.00 84.94 81 THR A N 1
ATOM 673 C CA . THR A 1 81 ? 32.388 21.768 -6.007 1.00 84.94 81 THR A CA 1
ATOM 674 C C . THR A 1 81 ? 33.195 20.478 -5.850 1.00 84.94 81 THR A C 1
ATOM 676 O O . THR A 1 81 ? 34.401 20.544 -5.603 1.00 84.94 81 THR A O 1
ATOM 679 N N . GLY A 1 82 ? 32.573 19.311 -6.027 1.00 79.19 82 GLY A N 1
ATOM 680 C CA . GLY A 1 82 ? 33.253 18.020 -6.042 1.00 79.19 82 GLY A CA 1
ATOM 681 C C . GLY A 1 82 ? 33.932 17.723 -7.384 1.00 79.19 82 GLY A C 1
ATOM 682 O O . GLY A 1 82 ? 33.352 17.878 -8.455 1.00 79.19 82 GLY A O 1
ATOM 683 N N . SER A 1 83 ? 35.183 17.261 -7.333 1.00 80.88 83 SER A N 1
ATOM 684 C CA . SER A 1 83 ? 35.994 16.959 -8.522 1.00 80.88 83 SER A CA 1
ATOM 685 C C . SER A 1 83 ? 35.739 15.539 -9.051 1.00 80.88 83 SER A C 1
ATOM 687 O O . SER A 1 83 ? 36.610 14.670 -8.968 1.00 80.88 83 SER A O 1
ATOM 689 N N . PHE A 1 84 ? 34.550 15.299 -9.598 1.00 88.25 84 PHE A N 1
ATOM 690 C CA . PHE A 1 84 ? 34.156 13.998 -10.151 1.00 88.25 84 PHE A CA 1
ATOM 691 C C . PHE A 1 84 ? 34.650 13.796 -11.596 1.00 88.25 84 PHE A C 1
ATOM 693 O O . PHE A 1 84 ? 34.623 14.744 -12.384 1.00 88.25 84 PHE A O 1
ATOM 700 N N . PRO A 1 85 ? 35.078 12.580 -11.990 1.00 85.56 85 PRO A N 1
ATOM 701 C CA . PRO A 1 85 ? 35.329 12.271 -13.394 1.00 85.56 85 PRO A CA 1
ATOM 702 C C . PRO A 1 85 ? 34.006 12.209 -14.172 1.00 85.56 85 PRO A C 1
ATOM 704 O O . PRO A 1 85 ? 32.968 11.860 -13.614 1.00 85.56 85 PRO A O 1
ATOM 707 N N . GLU A 1 86 ? 34.035 12.496 -15.475 1.00 83.19 86 GLU A N 1
ATOM 708 C CA . GLU A 1 86 ? 32.894 12.205 -16.349 1.00 83.19 86 GLU A CA 1
ATOM 709 C C . GLU A 1 86 ? 32.814 10.693 -16.606 1.00 83.19 86 GLU A C 1
ATOM 711 O O . GLU A 1 86 ? 33.716 10.101 -17.212 1.00 83.19 86 GLU A O 1
ATOM 716 N N . ALA A 1 87 ? 31.710 10.074 -16.191 1.00 80.62 87 ALA A N 1
ATOM 717 C CA . ALA A 1 87 ? 31.319 8.784 -16.726 1.00 80.62 87 ALA A CA 1
ATOM 718 C C . ALA A 1 87 ? 30.995 8.925 -18.216 1.00 80.62 87 ALA A C 1
ATOM 720 O O . ALA A 1 87 ? 30.483 9.939 -18.695 1.00 80.62 87 ALA A O 1
ATOM 721 N N . LYS A 1 88 ? 31.240 7.845 -18.953 1.00 70.81 88 LYS A N 1
ATOM 722 C CA . LYS A 1 88 ? 30.719 7.663 -20.307 1.00 70.81 88 LYS A CA 1
ATOM 723 C C . LYS A 1 88 ? 29.553 6.685 -20.204 1.00 70.81 88 LYS A C 1
ATOM 725 O O . LYS A 1 88 ? 29.798 5.491 -20.384 1.00 70.81 88 LYS A O 1
ATOM 730 N N . PRO A 1 89 ? 28.332 7.144 -19.854 1.00 64.44 89 PRO A N 1
ATOM 731 C CA . PRO A 1 89 ? 27.173 6.268 -19.844 1.00 64.44 89 PRO A CA 1
ATOM 732 C C . PRO A 1 89 ? 27.035 5.654 -21.235 1.00 64.44 89 PRO A C 1
ATOM 734 O O . PRO A 1 89 ? 26.908 6.365 -22.234 1.00 64.44 89 PRO A O 1
ATOM 737 N N . VAL A 1 90 ? 27.114 4.330 -21.302 1.00 64.69 90 VAL A N 1
ATOM 738 C CA . VAL A 1 90 ? 26.840 3.606 -22.535 1.00 64.69 90 VAL A CA 1
ATOM 739 C C . VAL A 1 90 ? 25.332 3.465 -22.583 1.00 64.69 90 VAL A C 1
ATOM 741 O O . VAL A 1 90 ? 24.753 2.626 -21.892 1.00 64.69 90 VAL A O 1
ATOM 744 N N . GLU A 1 91 ? 24.691 4.312 -23.384 1.00 60.94 91 GLU A N 1
ATOM 745 C CA . GLU A 1 91 ? 23.300 4.097 -23.749 1.00 60.94 91 GLU A CA 1
ATOM 746 C C . GLU A 1 91 ? 23.233 2.788 -24.545 1.00 60.94 91 GLU A C 1
ATOM 748 O O . GLU A 1 91 ? 23.609 2.721 -25.714 1.00 60.94 91 GLU A O 1
ATOM 753 N N . GLU A 1 92 ? 22.860 1.707 -23.856 1.00 64.19 92 GLU A N 1
ATOM 754 C CA . GLU A 1 92 ? 22.737 0.381 -24.451 1.00 64.19 92 GLU A CA 1
ATOM 755 C C . GLU A 1 92 ? 21.677 0.433 -25.553 1.00 64.19 92 GLU A C 1
ATOM 757 O O . GLU A 1 92 ? 20.485 0.509 -25.250 1.00 64.19 92 GLU A O 1
ATOM 762 N N . GLU A 1 93 ? 22.112 0.363 -26.816 1.00 67.88 93 GLU A N 1
ATOM 763 C CA . GLU A 1 93 ? 21.235 0.195 -27.978 1.00 67.88 93 GLU A CA 1
ATOM 764 C C . GLU A 1 93 ? 20.276 -0.971 -27.717 1.00 67.88 93 GLU A C 1
ATOM 766 O O . GLU A 1 93 ? 20.666 -2.148 -27.752 1.00 67.88 93 GLU A O 1
ATOM 771 N N . ARG A 1 94 ? 19.014 -0.654 -27.412 1.00 75.69 94 ARG A N 1
ATOM 772 C CA . ARG A 1 94 ? 18.012 -1.677 -27.127 1.00 75.69 94 ARG A CA 1
ATOM 773 C C . ARG A 1 94 ? 17.669 -2.357 -28.438 1.00 75.69 94 ARG A C 1
ATOM 775 O O . ARG A 1 94 ? 17.260 -1.719 -29.399 1.00 75.69 94 ARG A O 1
ATOM 782 N N . LYS A 1 95 ? 17.864 -3.667 -28.477 1.00 82.69 95 LYS A N 1
ATOM 783 C CA . LYS A 1 95 ? 17.601 -4.472 -29.668 1.00 82.69 95 LYS A CA 1
ATOM 784 C C . LYS A 1 95 ? 16.159 -4.977 -29.615 1.00 82.69 95 LYS A C 1
ATOM 786 O O . LYS A 1 95 ? 15.676 -5.213 -28.504 1.00 82.69 95 LYS A O 1
ATOM 791 N N . PRO A 1 96 ? 15.490 -5.152 -30.769 1.00 86.25 96 PRO A N 1
ATOM 792 C CA . PRO A 1 96 ? 14.217 -5.860 -30.834 1.00 86.25 96 PRO A CA 1
ATOM 793 C C . PRO A 1 96 ? 14.304 -7.220 -30.135 1.00 86.25 96 PRO A C 1
ATOM 795 O O . PRO A 1 96 ? 15.381 -7.828 -30.085 1.00 86.25 96 PRO A O 1
ATOM 798 N N . PHE A 1 97 ? 13.178 -7.695 -29.607 1.00 93.38 97 PHE A N 1
ATOM 799 C CA . PHE A 1 97 ? 13.120 -8.989 -28.937 1.00 93.38 97 PHE A CA 1
ATOM 800 C C . PHE A 1 97 ? 13.562 -10.120 -29.874 1.00 93.38 97 PHE A C 1
ATOM 802 O O . PHE A 1 97 ? 13.209 -10.163 -31.052 1.00 93.38 97 PHE A O 1
ATOM 809 N N . ASN A 1 98 ? 14.339 -11.057 -29.333 1.00 92.50 98 ASN A N 1
ATOM 810 C CA . ASN A 1 98 ? 14.769 -12.255 -30.039 1.00 92.50 98 ASN A CA 1
ATOM 811 C C . ASN A 1 98 ? 14.254 -13.481 -29.285 1.00 92.50 98 ASN A C 1
ATOM 813 O O . ASN A 1 98 ? 14.768 -13.832 -28.219 1.00 92.50 98 ASN A O 1
ATOM 817 N N . TYR A 1 99 ? 13.239 -14.138 -29.843 1.00 95.56 99 TYR A N 1
ATOM 818 C CA . TYR A 1 99 ? 12.602 -15.297 -29.230 1.00 95.56 99 TYR A CA 1
ATOM 819 C C . TYR A 1 99 ? 13.455 -16.570 -29.391 1.00 95.56 99 TYR A C 1
ATOM 821 O O . TYR A 1 99 ? 13.202 -17.449 -30.215 1.00 95.56 99 TYR A O 1
ATOM 829 N N . THR A 1 100 ? 14.491 -16.673 -28.559 1.00 94.69 100 THR A N 1
ATOM 830 C CA . THR A 1 100 ? 15.500 -17.748 -28.585 1.00 94.69 100 THR A CA 1
ATOM 831 C C . THR A 1 100 ? 14.967 -19.153 -28.284 1.00 94.69 100 THR A C 1
ATOM 833 O O . THR A 1 100 ? 15.703 -20.120 -28.482 1.00 94.69 100 THR A O 1
ATOM 836 N N . LEU A 1 101 ? 13.715 -19.289 -27.830 1.00 96.19 101 LEU A N 1
ATOM 837 C CA . LEU A 1 101 ? 13.081 -20.583 -27.561 1.00 96.19 101 LEU A CA 1
ATOM 838 C C . LEU A 1 101 ? 12.371 -21.203 -28.775 1.00 96.19 101 LEU A C 1
ATOM 840 O O . LEU A 1 101 ? 12.062 -22.387 -28.709 1.00 96.19 101 LEU A O 1
ATOM 844 N N . ALA A 1 102 ? 12.190 -20.488 -29.895 1.00 95.69 102 ALA A N 1
ATOM 845 C CA . ALA A 1 102 ? 11.535 -21.036 -31.095 1.00 95.69 102 ALA A CA 1
ATOM 846 C C . ALA A 1 102 ? 12.093 -22.400 -31.581 1.00 95.69 102 ALA A C 1
ATOM 848 O O . ALA A 1 102 ? 11.293 -23.276 -31.902 1.00 95.69 102 ALA A O 1
ATOM 849 N N . PRO A 1 103 ? 13.422 -22.660 -31.592 1.00 96.62 103 PRO A N 1
ATOM 850 C CA . PRO A 1 103 ? 13.968 -23.967 -31.991 1.00 96.62 103 PRO A CA 1
ATOM 851 C C . PRO A 1 103 ? 13.756 -25.088 -30.958 1.00 96.62 103 PRO A C 1
ATOM 853 O O . PRO A 1 103 ? 14.109 -26.235 -31.224 1.00 96.62 103 PRO A O 1
ATOM 856 N N . TYR A 1 104 ? 13.242 -24.749 -29.774 1.00 96.81 104 TYR A N 1
ATOM 857 C CA . TYR A 1 104 ? 13.058 -25.632 -28.621 1.00 96.81 104 TYR A CA 1
ATOM 858 C C . TYR A 1 104 ? 11.588 -25.721 -28.179 1.00 96.81 104 TYR A C 1
ATOM 860 O O . TYR A 1 104 ? 11.312 -26.299 -27.125 1.00 96.81 104 TYR A O 1
ATOM 868 N N . GLU A 1 105 ? 10.653 -25.167 -28.964 1.00 97.06 105 GLU A N 1
ATOM 869 C CA . GLU A 1 105 ? 9.218 -25.386 -28.770 1.00 97.06 105 GLU A CA 1
ATOM 870 C C . GLU A 1 105 ? 8.869 -26.874 -28.929 1.00 97.06 105 GLU A C 1
ATOM 872 O O . GLU A 1 105 ? 9.507 -27.614 -29.681 1.00 97.06 105 GLU A O 1
ATOM 877 N N . GLN A 1 106 ? 7.876 -27.332 -28.173 1.00 96.50 106 GLN A N 1
ATOM 878 C CA . GLN A 1 106 ? 7.430 -28.721 -28.076 1.00 96.50 106 GLN A CA 1
ATOM 879 C C . GLN A 1 106 ? 5.903 -28.795 -28.265 1.00 96.50 106 GLN A C 1
ATOM 881 O O . GLN A 1 106 ? 5.218 -27.782 -28.103 1.00 96.50 106 GLN A O 1
ATOM 886 N N . PRO A 1 107 ? 5.338 -29.979 -28.575 1.00 96.88 107 PRO A N 1
ATOM 887 C CA . PRO A 1 107 ? 3.894 -30.195 -28.514 1.00 96.88 107 PRO A CA 1
ATOM 888 C C . PRO A 1 107 ? 3.321 -29.773 -27.153 1.00 96.88 107 PRO A C 1
ATOM 890 O O . PRO A 1 107 ? 3.904 -30.070 -26.115 1.00 96.88 107 PRO A O 1
ATOM 893 N N . PHE A 1 108 ? 2.175 -29.090 -27.161 1.00 97.56 108 PHE A N 1
ATOM 894 C CA . PHE A 1 108 ? 1.569 -28.477 -25.974 1.00 97.56 108 PHE A CA 1
ATOM 895 C C . PHE A 1 108 ? 0.792 -29.511 -25.133 1.00 97.56 108 PHE A C 1
ATOM 897 O O . PHE A 1 108 ? -0.440 -29.507 -25.090 1.00 97.56 108 PHE A O 1
ATOM 904 N N . VAL A 1 109 ? 1.517 -30.450 -24.520 1.00 97.25 109 VAL A N 1
ATOM 905 C CA . VAL A 1 109 ? 0.957 -31.612 -23.807 1.00 97.25 109 VAL A CA 1
ATOM 906 C C . VAL A 1 109 ? 1.094 -31.429 -22.298 1.00 97.25 109 VAL A C 1
ATOM 908 O O . VAL A 1 109 ? 0.094 -31.308 -21.587 1.00 97.25 109 VAL A O 1
ATOM 911 N N . GLU A 1 110 ? 2.322 -31.345 -21.794 1.00 97.12 110 GLU A N 1
ATOM 912 C CA . GLU A 1 110 ? 2.608 -31.122 -20.377 1.00 97.12 110 GLU A CA 1
ATOM 913 C C . GLU A 1 110 ? 2.084 -29.752 -19.913 1.00 97.12 110 GLU A C 1
ATOM 915 O O . GLU A 1 110 ? 1.520 -29.644 -18.825 1.00 97.12 110 GLU A O 1
ATOM 920 N N . ALA A 1 111 ? 2.179 -28.721 -20.760 1.00 97.62 111 ALA A N 1
ATOM 921 C CA . ALA A 1 111 ? 1.643 -27.391 -20.475 1.00 97.62 111 ALA A CA 1
ATOM 922 C C . ALA A 1 111 ? 0.104 -27.367 -20.419 1.00 97.62 111 ALA A C 1
ATOM 924 O O . ALA A 1 111 ? -0.457 -26.711 -19.541 1.00 97.62 111 ALA A O 1
ATOM 925 N N . ARG A 1 112 ? -0.589 -28.132 -21.280 1.00 98.19 112 ARG A N 1
ATOM 926 C CA . ARG A 1 112 ? -2.050 -28.321 -21.178 1.00 98.19 112 ARG A CA 1
ATOM 927 C C . ARG A 1 112 ? -2.417 -29.041 -19.886 1.00 98.19 112 ARG A C 1
ATOM 929 O O . ARG A 1 112 ? -3.317 -28.601 -19.185 1.00 98.19 112 ARG A O 1
ATOM 936 N N . THR A 1 113 ? -1.691 -30.107 -19.550 1.00 97.69 113 THR A N 1
ATOM 937 C CA . THR A 1 113 ? -1.918 -30.892 -18.324 1.00 97.69 113 THR A CA 1
ATOM 938 C C . THR A 1 113 ? -1.740 -30.015 -17.080 1.00 97.69 113 THR A C 1
ATOM 940 O O . THR A 1 113 ? -2.556 -30.063 -16.167 1.00 97.69 113 THR A O 1
ATOM 943 N N . TYR A 1 114 ? -0.731 -29.140 -17.068 1.00 97.31 114 TYR A N 1
ATOM 944 C CA . TYR A 1 114 ? -0.534 -28.139 -16.019 1.00 97.31 114 TYR A CA 1
ATOM 945 C C . TYR A 1 114 ? -1.684 -27.119 -15.948 1.00 97.31 114 TYR A C 1
ATOM 947 O O . TYR A 1 114 ? -2.245 -26.895 -14.876 1.00 97.31 114 TYR A O 1
ATOM 955 N N . LEU A 1 115 ? -2.067 -26.508 -17.075 1.00 98.00 115 LEU A N 1
ATOM 956 C CA . LEU A 1 115 ? -3.130 -25.495 -17.104 1.00 98.00 115 LEU A CA 1
ATOM 957 C C . LEU A 1 115 ? -4.504 -26.070 -16.717 1.00 98.00 115 LEU A C 1
ATOM 959 O O . LEU A 1 115 ? -5.278 -25.420 -16.018 1.00 98.00 115 LEU A O 1
ATOM 963 N N . LYS A 1 116 ? -4.780 -27.312 -17.105 1.00 97.38 116 LYS A N 1
ATOM 964 C CA . LYS A 1 116 ? -6.030 -27.999 -16.796 1.00 97.38 116 LYS A CA 1
ATOM 965 C C . LYS A 1 116 ? -6.036 -28.582 -15.384 1.00 97.38 116 LYS A C 1
ATOM 967 O O . LYS A 1 116 ? -6.760 -28.103 -14.519 1.00 97.38 116 LYS A O 1
ATOM 972 N N . GLU A 1 117 ? -5.179 -29.563 -15.114 1.00 95.62 117 GLU A N 1
ATOM 973 C CA . GLU A 1 117 ? -5.243 -30.379 -13.894 1.00 95.62 117 GLU A CA 1
ATOM 974 C C . GLU A 1 117 ? -4.642 -29.672 -12.658 1.00 95.62 117 GLU A C 1
ATOM 976 O O . GLU A 1 117 ? -5.020 -29.978 -11.529 1.00 95.62 117 GLU A O 1
ATOM 981 N N . ILE A 1 118 ? -3.712 -28.718 -12.841 1.00 94.12 118 ILE A N 1
ATOM 982 C CA . ILE A 1 118 ? -3.039 -27.987 -11.738 1.00 94.12 118 ILE A CA 1
ATOM 983 C C . ILE A 1 118 ? -3.537 -26.534 -11.613 1.00 94.12 118 ILE A C 1
ATOM 985 O O . ILE A 1 118 ? -3.481 -25.944 -10.525 1.00 94.12 118 ILE A O 1
ATOM 989 N N . ARG A 1 119 ? -4.039 -25.930 -12.701 1.00 95.06 119 ARG A N 1
ATOM 990 C CA . ARG A 1 119 ? -4.573 -24.554 -12.705 1.00 95.06 119 ARG A CA 1
ATOM 991 C C . ARG A 1 119 ? -6.093 -24.447 -12.847 1.00 95.06 119 ARG A C 1
ATOM 993 O O . ARG A 1 119 ? -6.602 -23.391 -12.492 1.00 95.06 119 ARG A O 1
ATOM 1000 N N . GLY A 1 120 ? -6.807 -25.512 -13.213 1.00 95.62 120 GLY A N 1
ATOM 1001 C CA . GLY A 1 120 ? -8.276 -25.558 -13.216 1.00 95.62 120 GLY A CA 1
ATOM 1002 C C . GLY A 1 120 ? -8.946 -24.940 -14.447 1.00 95.62 120 GLY A C 1
ATOM 1003 O O . GLY A 1 120 ? -10.140 -24.664 -14.400 1.00 95.62 120 GLY A O 1
ATOM 1004 N N . LEU A 1 121 ? -8.198 -24.694 -15.526 1.00 97.38 121 LEU A N 1
ATOM 1005 C CA . LEU A 1 121 ? -8.707 -24.067 -16.750 1.00 97.38 121 LEU A CA 1
ATOM 1006 C C . LEU A 1 121 ? -9.346 -25.111 -17.681 1.00 97.38 121 LEU A C 1
ATOM 1008 O O . LEU A 1 121 ? -8.854 -26.236 -17.795 1.00 97.38 121 LEU A O 1
ATOM 1012 N N . SER A 1 122 ? -10.424 -24.738 -18.371 1.00 97.31 122 SER A N 1
ATOM 1013 C CA . SER A 1 122 ? -11.072 -25.593 -19.374 1.00 97.31 122 SER A CA 1
ATOM 1014 C C . SER A 1 122 ? -10.215 -25.748 -20.634 1.00 97.31 122 SER A C 1
ATOM 1016 O O . SER A 1 122 ? -9.406 -24.877 -20.964 1.00 97.31 122 SER A O 1
ATOM 1018 N N . ASP A 1 123 ? -10.417 -26.844 -21.375 1.00 98.12 123 ASP A N 1
ATOM 1019 C CA . ASP A 1 123 ? -9.786 -27.008 -22.691 1.00 98.12 123 ASP A CA 1
ATOM 1020 C C . ASP A 1 123 ? -10.204 -25.885 -23.653 1.00 98.12 123 ASP A C 1
ATOM 1022 O O . ASP A 1 123 ? -9.335 -25.365 -24.340 1.00 98.12 123 ASP A O 1
ATOM 1026 N N . ASP A 1 124 ? -11.464 -25.428 -23.621 1.00 97.94 124 ASP A N 1
ATOM 1027 C CA . ASP A 1 124 ? -11.957 -24.310 -24.445 1.00 97.94 124 ASP A CA 1
ATOM 1028 C C . ASP A 1 124 ? -11.153 -23.016 -24.206 1.00 97.94 124 ASP A C 1
ATOM 1030 O O . ASP A 1 124 ? -10.760 -22.326 -25.147 1.00 97.94 124 ASP A O 1
ATOM 1034 N N . THR A 1 125 ? -10.866 -22.693 -22.939 1.00 98.06 125 THR A N 1
ATOM 1035 C CA . THR A 1 125 ? -10.029 -21.541 -22.569 1.00 98.06 125 THR A CA 1
ATOM 1036 C C . THR A 1 125 ? -8.583 -21.739 -23.014 1.00 98.06 125 THR A C 1
ATOM 1038 O O . THR A 1 125 ? -7.978 -20.825 -23.575 1.00 98.06 125 THR A O 1
ATOM 1041 N N . ILE A 1 126 ? -8.007 -22.923 -22.787 1.00 98.56 126 ILE A N 1
ATOM 1042 C CA . ILE A 1 126 ? -6.632 -23.229 -23.207 1.00 98.56 126 ILE A CA 1
ATOM 1043 C C . ILE A 1 126 ? -6.507 -23.118 -24.735 1.00 98.56 126 ILE A C 1
ATOM 1045 O O . ILE A 1 126 ? -5.550 -22.516 -25.224 1.00 98.56 126 ILE A O 1
ATOM 1049 N N . ASP A 1 127 ? -7.489 -23.626 -25.478 1.00 98.44 127 ASP A N 1
ATOM 1050 C CA . ASP A 1 127 ? -7.545 -23.585 -26.937 1.00 98.44 127 ASP A CA 1
ATOM 1051 C C . ASP A 1 127 ? -7.700 -22.151 -27.450 1.00 98.44 127 ASP A C 1
ATOM 1053 O O . ASP A 1 127 ? -6.924 -21.749 -28.312 1.00 98.44 127 ASP A O 1
ATOM 1057 N N . PHE A 1 128 ? -8.571 -21.329 -26.855 1.00 98.25 128 PHE A N 1
ATOM 1058 C CA . PHE A 1 128 ? -8.686 -19.902 -27.186 1.00 98.25 128 PHE A CA 1
ATOM 1059 C C . PHE A 1 128 ? -7.337 -19.161 -27.092 1.00 98.25 128 PHE A C 1
ATOM 1061 O O . PHE A 1 128 ? -6.953 -18.444 -28.019 1.00 98.25 128 PHE A O 1
ATOM 1068 N N . PHE A 1 129 ? -6.565 -19.356 -26.017 1.00 98.38 129 PHE A N 1
ATOM 1069 C CA . PHE A 1 129 ? -5.247 -18.716 -25.879 1.00 98.38 129 PHE A CA 1
ATOM 1070 C C . PHE A 1 129 ? -4.163 -19.337 -26.794 1.00 98.38 129 PHE A C 1
ATOM 1072 O O . PHE A 1 129 ? -3.204 -18.648 -27.157 1.00 98.38 129 PHE A O 1
ATOM 1079 N N . ILE A 1 130 ? -4.315 -20.593 -27.234 1.00 98.12 130 ILE A N 1
ATOM 1080 C CA . ILE A 1 130 ? -3.468 -21.203 -28.279 1.00 98.12 130 ILE A CA 1
ATOM 1081 C C . ILE A 1 130 ? -3.814 -20.642 -29.668 1.00 98.12 130 ILE A C 1
ATOM 1083 O O . ILE A 1 130 ? -2.906 -20.283 -30.416 1.00 98.12 130 ILE A O 1
ATOM 1087 N N . GLU A 1 131 ? -5.098 -20.511 -30.013 1.00 97.25 131 GLU A N 1
ATOM 1088 C CA . GLU A 1 131 ? -5.573 -19.956 -31.292 1.00 97.25 131 GLU A CA 1
ATOM 1089 C C . GLU A 1 131 ? -5.176 -18.486 -31.472 1.00 97.25 131 GLU A C 1
ATOM 1091 O O . GLU A 1 131 ? -4.847 -18.057 -32.578 1.00 97.25 131 GLU A O 1
ATOM 1096 N N . LYS A 1 132 ? -5.122 -17.721 -30.375 1.00 96.88 132 LYS A N 1
ATOM 1097 C CA . LYS A 1 132 ? -4.558 -16.360 -30.345 1.00 96.88 132 LYS A CA 1
ATOM 1098 C C . LYS A 1 132 ? -3.034 -16.320 -30.538 1.00 96.88 132 LYS A C 1
ATOM 1100 O O . LYS A 1 132 ? -2.466 -15.237 -30.603 1.00 96.88 132 LYS A O 1
ATOM 1105 N N . GLY A 1 133 ? -2.359 -17.470 -30.618 1.00 96.50 133 GLY A N 1
ATOM 1106 C CA . GLY A 1 133 ? -0.914 -17.585 -30.841 1.00 96.50 133 GLY A CA 1
ATOM 1107 C C . GLY A 1 133 ? -0.044 -17.213 -29.635 1.00 96.50 133 GLY A C 1
ATOM 1108 O O . GLY A 1 133 ? 1.183 -17.187 -29.755 1.00 96.50 133 GLY A O 1
ATOM 1109 N N . VAL A 1 134 ? -0.654 -16.932 -28.477 1.00 98.00 134 VAL A N 1
ATOM 1110 C CA . VAL A 1 134 ? 0.039 -16.366 -27.311 1.00 98.00 134 VAL A CA 1
ATOM 1111 C C . VAL A 1 134 ? 0.591 -17.408 -26.333 1.00 98.00 134 VAL A C 1
ATOM 1113 O O . VAL A 1 134 ? 1.353 -17.047 -25.439 1.00 98.00 134 VAL A O 1
ATOM 1116 N N . LEU A 1 135 ? 0.279 -18.695 -26.509 1.00 98.38 135 LEU A N 1
ATOM 1117 C CA . LEU A 1 135 ? 0.854 -19.791 -25.718 1.00 98.38 135 LEU A CA 1
ATOM 1118 C C . LEU A 1 135 ? 1.822 -20.651 -26.538 1.00 98.38 135 LEU A C 1
ATOM 1120 O O . LEU A 1 135 ? 1.611 -20.911 -27.722 1.00 98.38 135 LEU A O 1
ATOM 1124 N N . ALA A 1 136 ? 2.872 -21.147 -25.885 1.00 98.25 136 ALA A N 1
ATOM 1125 C CA . ALA A 1 136 ? 3.679 -22.268 -26.364 1.00 98.25 136 ALA A CA 1
ATOM 1126 C C . ALA A 1 136 ? 4.267 -23.068 -25.195 1.00 98.25 136 ALA A C 1
ATOM 1128 O O . ALA A 1 136 ? 4.311 -22.596 -24.063 1.00 98.25 136 ALA A O 1
ATOM 1129 N N . GLN A 1 137 ? 4.748 -24.276 -25.470 1.00 98.25 137 GLN A N 1
ATOM 1130 C CA . GLN A 1 137 ? 5.560 -25.059 -24.541 1.00 98.25 137 GLN A CA 1
ATOM 1131 C C . GLN A 1 137 ? 6.969 -25.156 -25.119 1.00 98.25 137 GLN A C 1
ATOM 1133 O O . GLN A 1 137 ? 7.111 -25.364 -26.322 1.00 98.25 137 GLN A O 1
ATOM 1138 N N . ALA A 1 138 ? 8.008 -25.023 -24.297 1.00 97.94 138 ALA A N 1
ATOM 1139 C CA . ALA A 1 138 ? 9.394 -25.134 -24.749 1.00 97.94 138 ALA A CA 1
ATOM 1140 C C . ALA A 1 138 ? 10.298 -25.781 -23.695 1.00 97.94 138 ALA A C 1
ATOM 1142 O O . ALA A 1 138 ? 10.007 -25.737 -22.499 1.00 97.94 138 ALA A O 1
ATOM 1143 N N . LYS A 1 139 ? 11.440 -26.329 -24.128 1.00 96.12 139 LYS A N 1
ATOM 1144 C CA . LYS A 1 139 ? 12.514 -26.739 -23.212 1.00 96.12 139 LYS A CA 1
ATOM 1145 C C . LYS A 1 139 ? 13.481 -25.580 -22.979 1.00 96.12 139 LYS A C 1
ATOM 1147 O O . LYS A 1 139 ? 14.284 -25.239 -23.848 1.00 96.12 139 LYS A O 1
ATOM 1152 N N . ARG A 1 140 ? 13.417 -24.976 -21.790 1.00 94.31 140 ARG A N 1
ATOM 1153 C CA . ARG A 1 140 ? 14.379 -23.968 -21.322 1.00 94.31 140 ARG A CA 1
ATOM 1154 C C . ARG A 1 140 ? 15.656 -24.677 -20.878 1.00 94.31 140 ARG A C 1
ATOM 1156 O O . ARG A 1 140 ? 15.589 -25.690 -20.190 1.00 94.31 140 ARG A O 1
ATOM 1163 N N . LYS A 1 141 ? 16.815 -24.107 -21.214 1.00 92.69 141 LYS A N 1
ATOM 1164 C CA . LYS A 1 141 ? 18.098 -24.440 -20.581 1.00 92.69 141 LYS A CA 1
ATOM 1165 C C . LYS A 1 141 ? 18.609 -23.237 -19.793 1.00 92.69 141 LYS A C 1
ATOM 1167 O O . LYS A 1 141 ? 18.573 -22.118 -20.306 1.00 92.69 141 LYS A O 1
ATOM 1172 N N . ASP A 1 142 ? 19.064 -23.460 -18.566 1.00 85.06 142 ASP A N 1
ATOM 1173 C CA . ASP A 1 142 ? 19.585 -22.404 -17.695 1.00 85.06 142 ASP A CA 1
ATOM 1174 C C . ASP A 1 142 ? 21.110 -22.194 -17.824 1.00 85.06 142 ASP A C 1
ATOM 1176 O O . ASP A 1 142 ? 21.751 -22.686 -18.757 1.00 85.06 142 ASP A O 1
ATOM 1180 N N . LYS A 1 143 ? 21.687 -21.390 -16.918 1.00 82.38 143 LYS A N 1
ATOM 1181 C CA . LYS A 1 143 ? 23.120 -21.050 -16.919 1.00 82.38 143 LYS A CA 1
ATOM 1182 C C . LYS A 1 143 ? 24.005 -22.196 -16.433 1.00 82.38 143 LYS A C 1
ATOM 1184 O O . LYS A 1 143 ? 25.108 -22.358 -16.949 1.00 82.38 143 LYS A O 1
ATOM 1189 N N . ASP A 1 144 ? 23.520 -22.965 -15.467 1.00 84.19 144 ASP A N 1
ATOM 1190 C CA . ASP A 1 144 ? 24.222 -24.088 -14.843 1.00 84.19 144 ASP A CA 1
ATOM 1191 C C . ASP A 1 144 ? 24.087 -25.372 -15.686 1.00 84.19 144 ASP A C 1
ATOM 1193 O O . ASP A 1 144 ? 24.839 -26.335 -15.537 1.00 84.19 144 ASP A O 1
ATOM 1197 N N . GLY A 1 145 ? 23.185 -25.338 -16.668 1.00 87.50 145 GLY A N 1
ATOM 1198 C CA . GLY A 1 145 ? 23.020 -26.316 -17.730 1.00 87.50 145 GLY A CA 1
ATOM 1199 C C . GLY A 1 145 ? 21.806 -27.223 -17.558 1.00 87.50 145 GLY A C 1
ATOM 1200 O O . GLY A 1 145 ? 21.634 -28.137 -18.370 1.00 87.50 145 GLY A O 1
ATOM 1201 N N . VAL A 1 146 ? 20.974 -26.967 -16.547 1.00 88.00 146 VAL A N 1
ATOM 1202 C CA . VAL A 1 146 ? 19.739 -27.701 -16.270 1.00 88.00 146 VAL A CA 1
ATOM 1203 C C . VAL A 1 146 ? 18.728 -27.428 -17.380 1.00 88.00 146 VAL A C 1
ATOM 1205 O O . VAL A 1 146 ? 18.655 -26.316 -17.907 1.00 88.00 146 VAL A O 1
ATOM 1208 N N . ILE A 1 147 ? 17.965 -28.456 -17.755 1.00 91.81 147 ILE A N 1
ATOM 1209 C CA . ILE A 1 147 ? 16.890 -28.367 -18.747 1.00 91.81 147 ILE A CA 1
ATOM 1210 C C . ILE A 1 147 ? 15.562 -28.617 -18.036 1.00 91.81 147 ILE A C 1
ATOM 1212 O O . ILE A 1 147 ? 15.438 -29.581 -17.281 1.00 91.81 147 ILE A O 1
ATOM 1216 N N . GLU A 1 148 ? 14.582 -27.761 -18.295 1.00 92.06 148 GLU A N 1
ATOM 1217 C CA . GLU A 1 148 ? 13.229 -27.843 -17.745 1.00 92.06 148 GLU A CA 1
ATOM 1218 C C . GLU A 1 148 ? 12.184 -27.528 -18.824 1.00 92.06 148 GLU A C 1
ATOM 1220 O O . GLU A 1 148 ? 12.450 -26.786 -19.775 1.00 92.06 148 GLU A O 1
ATOM 1225 N N . ASP A 1 149 ? 10.987 -28.087 -18.672 1.00 94.81 149 ASP A N 1
ATOM 1226 C CA . ASP A 1 149 ? 9.840 -27.765 -19.515 1.00 94.81 149 ASP A CA 1
ATOM 1227 C C . ASP A 1 149 ? 9.093 -26.550 -18.955 1.00 94.8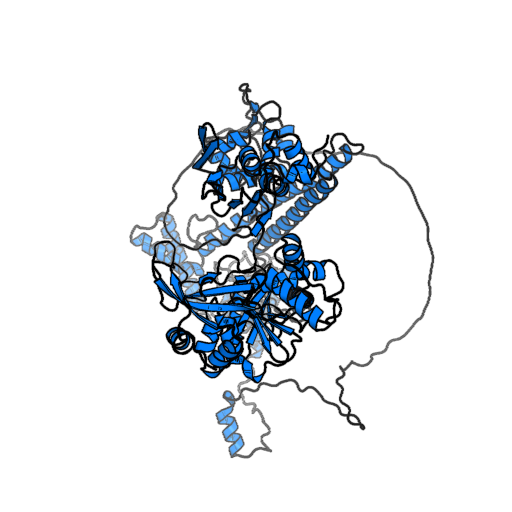1 149 ASP A C 1
ATOM 1229 O O . ASP A 1 149 ? 8.712 -26.513 -17.779 1.00 94.81 149 ASP A O 1
ATOM 1233 N N . VAL A 1 150 ? 8.890 -25.549 -19.815 1.00 97.06 150 VAL A N 1
ATOM 1234 C CA . VAL A 1 150 ? 8.233 -24.282 -19.481 1.00 97.06 150 VAL A CA 1
ATOM 1235 C C . VAL A 1 150 ? 7.029 -24.027 -20.380 1.00 97.06 150 VAL A C 1
ATOM 1237 O O . VAL A 1 150 ? 7.065 -24.271 -21.589 1.00 97.06 150 VAL A O 1
ATOM 1240 N N . LEU A 1 151 ? 5.984 -23.467 -19.780 1.00 98.38 151 LEU A N 1
ATOM 1241 C CA . LEU A 1 151 ? 4.950 -22.718 -20.479 1.00 98.38 151 LEU A CA 1
ATOM 1242 C C . LEU A 1 151 ? 5.503 -21.328 -20.815 1.00 98.38 151 LEU A C 1
ATOM 1244 O O . LEU A 1 151 ? 6.058 -20.645 -19.953 1.00 98.38 151 LEU A O 1
ATOM 1248 N N . VAL A 1 152 ? 5.353 -20.934 -22.074 1.00 98.44 152 VAL A N 1
ATOM 1249 C CA . VAL A 1 152 ? 5.721 -19.631 -22.621 1.00 98.44 152 VAL A CA 1
ATOM 1250 C C . VAL A 1 152 ? 4.443 -18.835 -22.868 1.00 98.44 152 VAL A C 1
ATOM 1252 O O . VAL A 1 152 ? 3.596 -19.264 -23.652 1.00 98.44 152 VAL A O 1
ATOM 1255 N N . PHE A 1 153 ? 4.339 -17.663 -22.248 1.00 98.44 153 PHE A N 1
ATOM 1256 C CA . PHE A 1 153 ? 3.346 -16.643 -22.577 1.00 98.44 153 PHE A CA 1
ATOM 1257 C C . PHE A 1 153 ? 4.015 -15.606 -23.479 1.00 98.44 153 PHE A C 1
ATOM 1259 O O . PHE A 1 153 ? 5.017 -15.009 -23.092 1.00 98.44 153 PHE A O 1
ATOM 1266 N N . LYS A 1 154 ? 3.509 -15.429 -24.698 1.00 98.12 154 LYS A N 1
ATOM 1267 C CA . LYS A 1 154 ? 4.071 -14.563 -25.743 1.00 98.12 154 LYS A CA 1
ATOM 1268 C C . LYS A 1 154 ? 3.383 -13.199 -25.735 1.00 98.12 154 LYS A C 1
ATOM 1270 O O . LYS A 1 154 ? 2.166 -13.117 -25.600 1.00 98.12 154 LYS A O 1
ATOM 1275 N N . TYR A 1 155 ? 4.165 -12.133 -25.889 1.00 96.44 155 TYR A N 1
ATOM 1276 C CA . TYR A 1 155 ? 3.681 -10.752 -25.889 1.00 96.44 155 TYR A CA 1
ATOM 1277 C C . TYR A 1 155 ? 3.661 -10.245 -27.333 1.00 96.44 155 TYR A C 1
ATOM 1279 O O . TYR A 1 155 ? 4.707 -10.219 -27.987 1.00 96.44 155 TYR A O 1
ATOM 1287 N N . LEU A 1 156 ? 2.484 -9.867 -27.831 1.00 94.75 156 LEU A N 1
ATOM 1288 C CA . LEU A 1 156 ? 2.293 -9.378 -29.199 1.00 94.75 156 LEU A CA 1
ATOM 1289 C C . LEU A 1 156 ? 2.056 -7.862 -29.206 1.00 94.75 156 LEU A C 1
ATOM 1291 O O . LEU A 1 156 ? 1.405 -7.346 -28.296 1.00 94.75 156 LEU A O 1
ATOM 1295 N N . ASP A 1 157 ? 2.571 -7.161 -30.216 1.00 90.75 157 ASP A N 1
ATOM 1296 C CA . ASP A 1 157 ? 2.220 -5.761 -30.487 1.00 90.75 157 ASP A CA 1
ATOM 1297 C C . ASP A 1 157 ? 0.930 -5.642 -31.329 1.00 90.75 157 ASP A C 1
ATOM 1299 O O . ASP A 1 157 ? 0.337 -6.639 -31.758 1.00 90.75 157 ASP A O 1
ATOM 1303 N N . SER A 1 158 ? 0.505 -4.408 -31.611 1.00 87.12 158 SER A N 1
ATOM 1304 C CA . SER A 1 158 ? -0.631 -4.112 -32.499 1.00 87.12 158 SER A CA 1
ATOM 1305 C C . SER A 1 158 ? -0.485 -4.731 -33.900 1.00 87.12 158 SER A C 1
ATOM 1307 O O . SER A 1 158 ? -1.477 -5.138 -34.508 1.00 87.12 158 SER A O 1
ATOM 1309 N N . ASN A 1 159 ? 0.750 -4.895 -34.386 1.00 87.94 159 ASN A N 1
ATOM 1310 C CA . ASN A 1 159 ? 1.097 -5.521 -35.665 1.00 87.94 159 ASN A CA 1
ATOM 1311 C C . ASN A 1 159 ? 1.227 -7.058 -35.587 1.00 87.94 159 ASN A C 1
ATOM 1313 O O . ASN A 1 159 ? 1.691 -7.686 -36.546 1.00 87.94 159 ASN A O 1
ATOM 1317 N N . GLN A 1 160 ? 0.837 -7.676 -34.465 1.00 90.44 160 GLN A N 1
ATOM 1318 C CA . GLN A 1 160 ? 0.960 -9.113 -34.181 1.00 90.44 160 GLN A CA 1
ATOM 1319 C C . GLN A 1 160 ? 2.410 -9.642 -34.228 1.00 90.44 160 GLN A C 1
ATOM 1321 O O . GLN A 1 160 ? 2.649 -10.826 -34.471 1.00 90.44 160 GLN A O 1
ATOM 1326 N N . GLN A 1 161 ? 3.394 -8.771 -34.001 1.00 92.94 161 GLN A N 1
ATOM 1327 C CA . GLN A 1 161 ? 4.808 -9.114 -33.885 1.00 92.94 161 GLN A CA 1
ATOM 1328 C C . GLN A 1 161 ? 5.162 -9.471 -32.442 1.00 92.94 161 GLN A C 1
ATOM 1330 O O . GLN A 1 161 ? 4.663 -8.886 -31.484 1.00 92.94 161 GLN A O 1
ATOM 1335 N N . LEU A 1 162 ? 6.062 -10.441 -32.284 1.00 95.56 162 LEU A N 1
ATOM 1336 C CA . LEU A 1 162 ? 6.480 -10.954 -30.985 1.00 95.56 162 LEU A CA 1
ATOM 1337 C C . LEU A 1 162 ? 7.511 -10.014 -30.332 1.00 95.56 162 LEU A C 1
ATOM 1339 O O . LEU A 1 162 ? 8.681 -10.025 -30.711 1.00 95.56 162 LEU A O 1
ATOM 1343 N N . VAL A 1 163 ? 7.080 -9.227 -29.340 1.00 94.81 163 VAL A N 1
ATOM 1344 C CA . VAL A 1 163 ? 7.891 -8.198 -28.645 1.00 94.81 163 VAL A CA 1
ATOM 1345 C C . VAL A 1 163 ? 8.371 -8.609 -27.247 1.00 94.81 163 VAL A C 1
ATOM 1347 O O . VAL A 1 163 ? 9.161 -7.907 -26.614 1.00 94.81 163 VAL A O 1
ATOM 1350 N N . GLY A 1 164 ? 7.947 -9.771 -26.754 1.00 96.12 164 GLY A N 1
ATOM 1351 C CA . GLY A 1 164 ? 8.430 -10.327 -25.493 1.00 96.12 164 GLY A CA 1
ATOM 1352 C C . GLY A 1 164 ? 7.832 -11.689 -25.168 1.00 96.12 164 GLY A C 1
ATOM 1353 O O . GLY A 1 164 ? 7.005 -12.217 -25.910 1.00 96.12 164 GLY A O 1
ATOM 1354 N N . ALA A 1 165 ? 8.265 -12.264 -24.050 1.00 97.62 165 ALA A N 1
ATOM 1355 C CA . ALA A 1 165 ? 7.613 -13.413 -23.432 1.00 97.62 165 ALA A CA 1
ATOM 1356 C C . ALA A 1 165 ? 7.950 -13.547 -21.936 1.00 97.62 165 ALA A C 1
ATOM 1358 O O . ALA A 1 165 ? 9.049 -13.172 -21.505 1.00 97.62 165 ALA A O 1
ATOM 1359 N N . SER A 1 166 ? 7.052 -14.175 -21.174 1.00 97.06 166 SER A N 1
ATOM 1360 C CA . SER A 1 166 ? 7.308 -14.719 -19.834 1.00 97.06 166 SER A CA 1
ATOM 1361 C C . SER A 1 166 ? 7.223 -16.248 -19.812 1.00 97.06 166 SER A C 1
ATOM 1363 O O . SER A 1 166 ? 6.625 -16.886 -20.677 1.00 97.06 166 SER A O 1
ATOM 1365 N N . LEU A 1 167 ? 7.904 -16.842 -18.832 1.00 96.75 167 LEU A N 1
ATOM 1366 C CA . LEU A 1 167 ? 8.129 -18.274 -18.672 1.00 96.75 167 LEU A CA 1
ATOM 1367 C C . LEU A 1 167 ? 7.641 -18.728 -17.295 1.00 96.75 167 LEU A C 1
ATOM 1369 O O . LEU A 1 167 ? 8.071 -18.188 -16.269 1.00 96.75 167 LEU A O 1
ATOM 1373 N N . GLN A 1 168 ? 6.808 -19.765 -17.292 1.00 96.50 168 GLN A N 1
ATOM 1374 C CA . GLN A 1 168 ? 6.314 -20.464 -16.110 1.00 96.50 168 GLN A CA 1
ATOM 1375 C C . GLN A 1 168 ? 6.795 -21.919 -16.149 1.00 96.50 168 GLN A C 1
ATOM 1377 O O . GLN A 1 168 ? 6.494 -22.654 -17.088 1.00 96.50 168 GLN A O 1
ATOM 1382 N N . GLY A 1 169 ? 7.531 -22.350 -15.125 1.00 95.44 169 GLY A N 1
ATOM 1383 C CA . GLY A 1 169 ? 7.944 -23.750 -14.980 1.00 95.44 169 GLY A CA 1
ATOM 1384 C C . GLY A 1 169 ? 6.740 -24.657 -14.723 1.00 95.44 169 GLY A C 1
ATOM 1385 O O . GLY A 1 169 ? 5.841 -24.283 -13.965 1.00 95.44 169 GLY A O 1
ATOM 1386 N N . LEU A 1 170 ? 6.715 -25.837 -15.346 1.00 94.69 170 LEU A N 1
ATOM 1387 C CA . LEU A 1 170 ? 5.605 -26.793 -15.209 1.00 94.69 170 LEU A CA 1
ATOM 1388 C C . LEU A 1 170 ? 5.722 -27.695 -13.968 1.00 94.69 170 LEU A C 1
ATOM 1390 O O . LEU A 1 170 ? 4.725 -28.235 -13.496 1.00 94.69 170 LEU A O 1
ATOM 1394 N N . VAL A 1 171 ? 6.935 -27.852 -13.431 1.00 90.25 171 VAL A N 1
ATOM 1395 C CA . VAL A 1 171 ? 7.252 -28.714 -12.282 1.00 90.25 171 VAL A CA 1
ATOM 1396 C C . VAL A 1 171 ? 7.636 -27.839 -11.082 1.00 90.25 171 VAL A C 1
ATOM 1398 O O . VAL A 1 171 ? 8.404 -26.892 -11.270 1.00 90.25 171 VAL A O 1
ATOM 1401 N N . PRO A 1 172 ? 7.131 -28.114 -9.863 1.00 89.06 172 PRO A N 1
ATOM 1402 C CA . PRO A 1 172 ? 7.533 -27.370 -8.677 1.00 89.06 172 PRO A CA 1
ATOM 1403 C C . PRO A 1 172 ? 8.954 -27.746 -8.230 1.00 89.06 172 PRO A C 1
ATOM 1405 O O . PRO A 1 172 ? 9.297 -28.924 -8.143 1.00 89.06 172 PRO A O 1
ATOM 1408 N N . ASP A 1 173 ? 9.760 -26.741 -7.894 1.00 87.50 173 ASP A N 1
ATOM 1409 C CA . ASP A 1 173 ? 11.104 -26.886 -7.330 1.00 87.50 173 ASP A CA 1
ATOM 1410 C C . ASP A 1 173 ? 11.374 -25.747 -6.329 1.00 87.50 173 ASP A C 1
ATOM 1412 O O . ASP A 1 173 ? 11.720 -24.621 -6.694 1.00 87.50 173 ASP A O 1
ATOM 1416 N N . GLN A 1 174 ? 11.185 -26.039 -5.040 1.00 86.69 174 GLN A N 1
ATOM 1417 C CA . GLN A 1 174 ? 11.371 -25.070 -3.954 1.00 86.69 174 GLN A CA 1
ATOM 1418 C C . GLN A 1 174 ? 12.858 -24.814 -3.633 1.00 86.69 174 GLN A C 1
ATOM 1420 O O . GLN A 1 174 ? 13.170 -23.791 -3.027 1.00 86.69 174 GLN A O 1
ATOM 1425 N N . GLU A 1 175 ? 13.775 -25.701 -4.039 1.00 85.06 175 GLU A N 1
ATOM 1426 C CA . GLU A 1 175 ? 15.218 -25.537 -3.808 1.00 85.06 175 GLU A CA 1
ATOM 1427 C C . GLU A 1 175 ? 15.823 -24.534 -4.801 1.00 85.06 175 GLU A C 1
ATOM 1429 O O . GLU A 1 175 ? 16.598 -23.660 -4.411 1.00 85.06 175 GLU A O 1
ATOM 1434 N N . ARG A 1 176 ? 15.422 -24.601 -6.079 1.00 82.06 176 ARG A N 1
ATOM 1435 C CA . ARG A 1 176 ? 15.827 -23.644 -7.126 1.00 82.06 176 ARG A CA 1
ATOM 1436 C C . ARG A 1 176 ? 14.986 -22.371 -7.134 1.00 82.06 176 ARG A C 1
ATOM 1438 O O . ARG A 1 176 ? 15.463 -21.329 -7.594 1.00 82.06 176 ARG A O 1
ATOM 1445 N N . HIS A 1 177 ? 13.741 -22.431 -6.659 1.00 83.38 177 HIS A N 1
ATOM 1446 C CA . HIS A 1 177 ? 12.802 -21.304 -6.680 1.00 83.38 177 HIS A CA 1
ATOM 1447 C C . HIS A 1 177 ? 12.199 -21.009 -5.291 1.00 83.38 177 HIS A C 1
ATOM 1449 O O . HIS A 1 177 ? 10.970 -20.970 -5.146 1.00 83.38 177 HIS A O 1
ATOM 1455 N N . PRO A 1 178 ? 13.035 -20.762 -4.260 1.00 77.25 178 PRO A N 1
ATOM 1456 C CA . PRO A 1 178 ? 12.570 -20.508 -2.900 1.00 77.25 178 PRO A CA 1
ATOM 1457 C C . PRO A 1 178 ? 11.584 -19.335 -2.854 1.00 77.25 178 PRO A C 1
ATOM 1459 O O . PRO A 1 178 ? 11.774 -18.304 -3.500 1.00 77.25 178 PRO A O 1
ATOM 1462 N N . GLY A 1 179 ? 10.487 -19.526 -2.120 1.00 78.06 179 GLY A N 1
ATOM 1463 C CA . GLY A 1 179 ? 9.383 -18.564 -2.006 1.00 78.06 179 GLY A CA 1
ATOM 1464 C C . GLY A 1 179 ? 8.459 -18.472 -3.231 1.00 78.06 179 GLY A C 1
ATOM 1465 O O . GLY A 1 179 ? 7.341 -17.989 -3.091 1.00 78.06 179 GLY A O 1
ATOM 1466 N N . LYS A 1 180 ? 8.874 -18.959 -4.410 1.00 77.56 180 LYS A N 1
ATOM 1467 C CA . LYS A 1 180 ? 8.059 -18.961 -5.642 1.00 77.56 180 LYS A CA 1
ATOM 1468 C C . LYS A 1 180 ? 7.493 -20.334 -6.010 1.00 77.56 180 LYS A C 1
ATOM 1470 O O . LYS A 1 180 ? 6.523 -20.393 -6.765 1.00 77.56 180 LYS A O 1
ATOM 1475 N N . GLY A 1 181 ? 8.109 -21.424 -5.551 1.00 86.44 181 GLY A N 1
ATOM 1476 C CA . GLY A 1 181 ? 7.719 -22.813 -5.833 1.00 86.44 181 GLY A CA 1
ATOM 1477 C C . GLY A 1 181 ? 7.956 -23.286 -7.270 1.00 86.44 181 GLY A C 1
ATOM 1478 O O . GLY A 1 181 ? 8.141 -24.476 -7.486 1.00 86.44 181 GLY A O 1
ATOM 1479 N N . TYR A 1 182 ? 7.993 -22.380 -8.246 1.00 90.44 182 TYR A N 1
ATOM 1480 C CA . TYR A 1 182 ? 8.201 -22.651 -9.667 1.00 90.44 182 TYR A CA 1
ATOM 1481 C C . TYR A 1 182 ? 9.092 -21.573 -10.294 1.00 90.44 182 TYR A C 1
ATOM 1483 O O . TYR A 1 182 ? 9.171 -20.445 -9.791 1.00 90.44 182 TYR A O 1
ATOM 1491 N N . LEU A 1 183 ? 9.678 -21.870 -11.458 1.00 92.19 183 LEU A N 1
ATOM 1492 C CA . LEU A 1 183 ? 10.248 -20.840 -12.320 1.00 92.19 183 LEU A CA 1
ATOM 1493 C C . LEU A 1 183 ? 9.151 -19.823 -12.684 1.00 92.19 183 LEU A C 1
ATOM 1495 O O . LEU A 1 183 ? 8.142 -20.187 -13.284 1.00 92.19 183 LEU A O 1
ATOM 1499 N N . LYS A 1 184 ? 9.388 -18.546 -12.368 1.00 92.44 184 LYS A N 1
ATOM 1500 C CA . LYS A 1 184 ? 8.689 -17.385 -12.940 1.00 92.44 184 LYS A CA 1
ATOM 1501 C C . LYS A 1 184 ? 9.750 -16.409 -13.456 1.00 92.44 184 LYS A C 1
ATOM 1503 O O . LYS A 1 184 ? 10.462 -15.811 -12.641 1.00 92.44 184 LYS A O 1
ATOM 1508 N N . GLN A 1 185 ? 9.897 -16.283 -14.777 1.00 91.50 185 GLN A N 1
ATOM 1509 C CA . GLN A 1 185 ? 10.944 -15.472 -15.419 1.00 91.50 185 GLN A CA 1
ATOM 1510 C C . GLN A 1 185 ? 10.449 -14.769 -16.700 1.00 91.50 185 GLN A C 1
ATOM 1512 O O . GLN A 1 185 ? 9.851 -15.401 -17.557 1.00 91.50 185 GLN A O 1
ATOM 1517 N N . ILE A 1 186 ? 10.842 -13.509 -16.907 1.00 92.94 186 ILE A N 1
ATOM 1518 C CA . ILE A 1 186 ? 10.749 -12.801 -18.198 1.00 92.94 186 ILE A CA 1
ATOM 1519 C C . ILE A 1 186 ? 11.909 -13.225 -19.122 1.00 92.94 186 ILE A C 1
ATOM 1521 O O . ILE A 1 186 ? 13.058 -13.352 -18.673 1.00 92.94 186 ILE A O 1
ATOM 1525 N N . MET A 1 187 ? 11.661 -13.403 -20.421 1.00 94.00 187 MET A N 1
ATOM 1526 C CA . MET A 1 187 ? 12.739 -13.574 -21.400 1.00 94.00 187 MET A CA 1
ATOM 1527 C C . MET A 1 187 ? 13.587 -12.298 -21.548 1.00 94.00 187 MET A C 1
ATOM 1529 O O . MET A 1 187 ? 13.118 -11.171 -21.405 1.00 94.00 187 MET A O 1
ATOM 1533 N N . TYR A 1 188 ? 14.883 -12.477 -21.816 1.00 88.75 188 TYR A N 1
ATOM 1534 C CA . TYR A 1 188 ? 15.797 -11.357 -22.054 1.00 88.75 188 TYR A CA 1
ATOM 1535 C C . TYR A 1 188 ? 15.414 -10.615 -23.344 1.00 88.75 188 TYR A C 1
ATOM 1537 O O . TYR A 1 188 ? 15.013 -11.249 -24.315 1.00 88.75 188 TYR A O 1
ATOM 1545 N N . GLN A 1 189 ? 15.562 -9.286 -23.347 1.00 88.69 189 GLN A N 1
ATOM 1546 C CA . GLN A 1 189 ? 15.122 -8.375 -24.419 1.00 88.69 189 GLN A CA 1
ATOM 1547 C C . GLN A 1 189 ? 13.600 -8.294 -24.652 1.00 88.69 189 GLN A C 1
ATOM 1549 O O . GLN A 1 189 ? 13.200 -7.606 -25.586 1.00 88.69 189 GLN A O 1
ATOM 1554 N N . SER A 1 190 ? 12.754 -8.901 -23.806 1.00 91.88 190 SER A N 1
ATOM 1555 C CA . SER A 1 190 ? 11.318 -8.581 -23.790 1.00 91.88 190 SER A CA 1
ATOM 1556 C C . SER A 1 190 ? 11.098 -7.087 -23.534 1.00 91.88 190 SER A C 1
ATOM 1558 O O . SER A 1 190 ? 11.830 -6.453 -22.765 1.00 91.88 190 SER A O 1
ATOM 1560 N N . GLU A 1 191 ? 10.082 -6.520 -24.171 1.00 90.56 191 GLU A N 1
ATOM 1561 C CA . GLU A 1 191 ? 9.749 -5.108 -24.050 1.00 90.56 191 GLU A CA 1
ATOM 1562 C C . GLU A 1 191 ? 9.147 -4.743 -22.683 1.00 90.56 191 GLU A C 1
ATOM 1564 O O . GLU A 1 191 ? 8.122 -5.268 -22.269 1.00 90.56 191 GLU A O 1
ATOM 1569 N N . ALA A 1 192 ? 9.769 -3.790 -21.984 1.00 87.12 192 ALA A N 1
ATOM 1570 C CA . ALA A 1 192 ? 9.473 -3.477 -20.580 1.00 87.12 192 ALA A CA 1
ATOM 1571 C C . ALA A 1 192 ? 8.179 -2.665 -20.325 1.00 87.12 192 ALA A C 1
ATOM 1573 O O . ALA A 1 192 ? 7.993 -2.156 -19.219 1.00 87.12 192 ALA A O 1
ATOM 1574 N N . ILE A 1 193 ? 7.325 -2.503 -21.339 1.00 91.38 193 ILE A N 1
ATOM 1575 C CA . ILE A 1 193 ? 5.993 -1.870 -21.257 1.00 91.38 193 ILE A CA 1
ATOM 1576 C C . ILE A 1 193 ? 4.896 -2.748 -21.881 1.00 91.38 193 ILE A C 1
ATOM 1578 O O . ILE A 1 193 ? 3.797 -2.267 -22.138 1.00 91.38 193 ILE A O 1
ATOM 1582 N N . SER A 1 194 ? 5.190 -4.023 -22.130 1.00 93.62 194 SER A N 1
ATOM 1583 C CA . SER A 1 194 ? 4.309 -4.943 -22.848 1.00 93.62 194 SER A CA 1
ATOM 1584 C C . SER A 1 194 ? 4.278 -6.288 -22.122 1.00 93.62 194 SER A C 1
ATOM 1586 O O . SER A 1 194 ? 5.305 -6.745 -21.618 1.00 93.62 194 SER A O 1
ATOM 1588 N N . GLY A 1 195 ? 3.097 -6.900 -22.058 1.00 95.19 195 GLY A N 1
ATOM 1589 C CA . GLY A 1 195 ? 2.835 -8.173 -21.380 1.00 95.19 195 GLY A CA 1
ATOM 1590 C C . GLY A 1 195 ? 1.980 -9.100 -22.241 1.00 95.19 195 GLY A C 1
ATOM 1591 O O . GLY A 1 195 ? 1.702 -8.800 -23.412 1.00 95.19 195 GLY A O 1
ATOM 1592 N N . LEU A 1 196 ? 1.538 -10.227 -21.679 1.00 97.50 196 LEU A N 1
ATOM 1593 C CA . LEU A 1 196 ? 0.537 -11.070 -22.332 1.00 97.50 196 LEU A CA 1
ATOM 1594 C C . LEU A 1 196 ? -0.724 -10.235 -22.581 1.00 97.50 196 LEU A C 1
ATOM 1596 O O . LEU A 1 196 ? -1.304 -9.683 -21.650 1.00 97.50 196 LEU A O 1
ATOM 1600 N N . ASN A 1 197 ? -1.176 -10.161 -23.830 1.00 97.50 197 ASN A N 1
ATOM 1601 C CA . ASN A 1 197 ? -2.397 -9.444 -24.173 1.00 97.50 197 ASN A CA 1
ATOM 1602 C C . ASN A 1 197 ? -3.214 -10.190 -25.230 1.00 97.50 197 ASN A C 1
ATOM 1604 O O . ASN A 1 197 ? -2.659 -10.887 -26.079 1.00 97.50 197 ASN A O 1
ATOM 1608 N N . VAL A 1 198 ? -4.541 -10.063 -25.149 1.00 96.94 198 VAL A N 1
ATOM 1609 C CA . VAL A 1 198 ? -5.493 -10.684 -26.081 1.00 96.94 198 VAL A CA 1
ATOM 1610 C C . VAL A 1 198 ? -6.693 -9.765 -26.306 1.00 96.94 198 VAL A C 1
ATOM 1612 O O . VAL A 1 198 ? -7.441 -9.462 -25.378 1.00 96.94 198 VAL A O 1
ATOM 1615 N N . SER A 1 199 ? -6.923 -9.379 -27.561 1.00 96.06 199 SER A N 1
ATOM 1616 C CA . SER A 1 199 ? -8.107 -8.616 -27.979 1.00 96.06 199 SER A CA 1
ATOM 1617 C C . SER A 1 199 ? -9.298 -9.526 -28.309 1.00 96.06 199 SER A C 1
ATOM 1619 O O . SER A 1 199 ? -9.156 -10.534 -29.015 1.00 96.06 199 SER A O 1
ATOM 1621 N N . ILE A 1 200 ? -10.483 -9.146 -27.827 1.00 96.06 200 ILE A N 1
ATOM 1622 C CA . ILE A 1 200 ? -11.786 -9.787 -28.054 1.00 96.06 200 ILE A CA 1
ATOM 1623 C C . ILE A 1 200 ? -12.728 -8.750 -28.678 1.00 96.06 200 ILE A C 1
ATOM 1625 O O . ILE A 1 200 ? -12.914 -7.670 -28.120 1.00 96.06 200 ILE A O 1
ATOM 1629 N N . GLY A 1 201 ? -13.333 -9.075 -29.823 1.00 94.19 201 GLY A N 1
ATOM 1630 C CA . GLY A 1 201 ? -14.132 -8.118 -30.596 1.00 94.19 201 GLY A CA 1
ATOM 1631 C C . GLY A 1 201 ? -13.277 -6.960 -31.124 1.00 94.19 201 GLY A C 1
ATOM 1632 O O . GLY A 1 201 ? -12.163 -7.182 -31.600 1.00 94.19 201 GLY A O 1
ATOM 1633 N N . SER A 1 202 ? -13.792 -5.738 -31.005 1.00 93.81 202 SER A N 1
ATOM 1634 C CA . SER A 1 202 ? -13.076 -4.486 -31.271 1.00 93.81 202 SER A CA 1
ATOM 1635 C C . SER A 1 202 ? -12.888 -3.724 -29.950 1.00 93.81 202 SER A C 1
ATOM 1637 O O . SER A 1 202 ? -13.837 -3.069 -29.511 1.00 93.81 202 SER A O 1
ATOM 1639 N N . PRO A 1 203 ? -11.712 -3.806 -29.292 1.00 95.06 203 PRO A N 1
ATOM 1640 C CA . PRO A 1 203 ? -11.504 -3.304 -27.934 1.00 95.06 203 PRO A CA 1
ATOM 1641 C C . PRO A 1 203 ? -11.939 -1.854 -27.692 1.00 95.06 203 PRO A C 1
ATOM 1643 O O . PRO A 1 203 ? -11.537 -0.928 -28.395 1.00 95.06 203 PRO A O 1
ATOM 1646 N N . LYS A 1 204 ? -12.734 -1.654 -26.636 1.00 94.38 204 LYS A N 1
ATOM 1647 C CA . LYS A 1 204 ? -13.180 -0.336 -26.146 1.00 94.38 204 LYS A CA 1
ATOM 1648 C C . LYS A 1 204 ? -12.713 -0.042 -24.722 1.00 94.38 204 LYS A C 1
ATOM 1650 O O . LYS A 1 204 ? -12.587 1.133 -24.375 1.00 94.38 204 LYS A O 1
ATOM 1655 N N . ARG A 1 205 ? -12.440 -1.084 -23.929 1.00 96.19 205 ARG A N 1
ATOM 1656 C CA . ARG A 1 205 ? -11.857 -1.025 -22.579 1.00 96.19 205 ARG A CA 1
ATOM 1657 C C . ARG A 1 205 ? -10.790 -2.101 -22.374 1.00 96.19 205 ARG A C 1
ATOM 1659 O O . ARG A 1 205 ? -10.748 -3.093 -23.109 1.00 96.19 205 ARG A O 1
ATOM 1666 N N . LEU A 1 206 ? -9.961 -1.905 -21.357 1.00 98.19 206 LEU A N 1
ATOM 1667 C CA . LEU A 1 206 ? -8.968 -2.864 -20.888 1.00 98.19 206 LEU A CA 1
ATOM 1668 C C . LEU A 1 206 ? -9.511 -3.669 -19.703 1.00 98.19 206 LEU A C 1
ATOM 1670 O O . LEU A 1 206 ? -10.226 -3.129 -18.860 1.00 98.19 206 LEU A O 1
ATOM 1674 N N . ILE A 1 207 ? -9.107 -4.932 -19.607 1.00 98.19 207 ILE A N 1
ATOM 1675 C CA . ILE A 1 207 ? -9.187 -5.749 -18.390 1.00 98.19 207 ILE A CA 1
ATOM 1676 C C . ILE A 1 207 ? -7.764 -6.164 -18.048 1.00 98.19 207 ILE A C 1
ATOM 1678 O O . ILE A 1 207 ? -7.073 -6.728 -18.897 1.00 98.19 207 ILE A O 1
ATOM 1682 N N . VAL A 1 208 ? -7.315 -5.842 -16.838 1.00 98.00 208 VAL A N 1
ATOM 1683 C CA . VAL A 1 208 ? -5.885 -5.763 -16.532 1.00 98.00 208 VAL A CA 1
ATOM 1684 C C . VAL A 1 208 ? -5.543 -6.547 -15.268 1.00 98.00 208 VAL A C 1
ATOM 1686 O O . VAL A 1 208 ? -6.020 -6.196 -14.192 1.00 98.00 208 VAL A O 1
ATOM 1689 N N . THR A 1 209 ? -4.710 -7.582 -15.388 1.00 98.00 209 THR A N 1
ATOM 1690 C CA . THR A 1 209 ? -4.286 -8.463 -14.283 1.00 98.00 209 THR A CA 1
ATOM 1691 C C . THR A 1 209 ? -2.779 -8.374 -14.018 1.00 98.00 209 THR A C 1
ATOM 1693 O O . THR A 1 209 ? -2.012 -7.818 -14.810 1.00 98.00 209 THR A O 1
ATOM 1696 N N . GLU A 1 210 ? -2.324 -8.935 -12.896 1.00 94.31 210 GLU A N 1
ATOM 1697 C CA . GLU A 1 210 ? -0.896 -8.965 -12.553 1.00 94.31 210 GLU A CA 1
ATOM 1698 C C . GLU A 1 210 ? -0.091 -10.014 -13.322 1.00 94.31 210 GLU A C 1
ATOM 1700 O O . GLU A 1 210 ? 1.070 -9.766 -13.654 1.00 94.31 210 GLU A O 1
ATOM 1705 N N . ALA A 1 211 ? -0.680 -11.186 -13.581 1.00 95.44 211 ALA A N 1
ATOM 1706 C CA . ALA A 1 211 ? 0.035 -12.347 -14.097 1.00 95.44 211 ALA A CA 1
ATOM 1707 C C . ALA A 1 211 ? -0.781 -13.159 -15.129 1.00 95.44 211 ALA A C 1
ATOM 1709 O O . ALA A 1 211 ? -2.016 -13.095 -15.150 1.00 95.44 211 ALA A O 1
ATOM 1710 N N . PRO A 1 212 ? -0.115 -13.964 -15.989 1.00 96.81 212 PRO A N 1
ATOM 1711 C CA . PRO A 1 212 ? -0.769 -14.602 -17.135 1.00 96.81 212 PRO A CA 1
ATOM 1712 C C . PRO A 1 212 ? -1.816 -15.656 -16.768 1.00 96.81 212 PRO A C 1
ATOM 1714 O O . PRO A 1 212 ? -2.815 -15.816 -17.463 1.00 96.81 212 PRO A O 1
ATOM 1717 N N . ILE A 1 213 ? -1.597 -16.388 -15.674 1.00 97.00 213 ILE A N 1
ATOM 1718 C CA . ILE A 1 213 ? -2.516 -17.444 -15.222 1.00 97.00 213 ILE A CA 1
ATOM 1719 C C . ILE A 1 213 ? -3.801 -16.820 -14.673 1.00 97.00 213 ILE A C 1
ATOM 1721 O O . ILE A 1 213 ? -4.884 -17.364 -14.864 1.00 97.00 213 ILE A O 1
ATOM 1725 N N . ASP A 1 214 ? -3.688 -15.653 -14.055 1.00 97.38 214 ASP A N 1
ATOM 1726 C CA . ASP A 1 214 ? -4.787 -14.889 -13.478 1.00 97.38 214 ASP A CA 1
ATOM 1727 C C . ASP A 1 214 ? -5.585 -14.168 -14.571 1.00 97.38 214 ASP A C 1
ATOM 1729 O O . ASP A 1 214 ? -6.810 -14.152 -14.516 1.00 97.38 214 ASP A O 1
ATOM 1733 N N . LEU A 1 215 ? -4.923 -13.743 -15.658 1.00 98.12 215 LEU A N 1
ATOM 1734 C CA . LEU A 1 215 ? -5.577 -13.339 -16.912 1.00 98.12 215 LEU A CA 1
ATOM 1735 C C . LEU A 1 215 ? -6.426 -14.478 -17.501 1.00 98.12 215 LEU A C 1
ATOM 1737 O O . LEU A 1 215 ? -7.599 -14.281 -17.824 1.00 98.12 215 LEU A O 1
ATOM 1741 N N . MET A 1 216 ? -5.858 -15.685 -17.613 1.00 98.31 216 MET A N 1
ATOM 1742 C CA . MET A 1 216 ? -6.587 -16.863 -18.103 1.00 98.31 216 MET A CA 1
ATOM 1743 C C . MET A 1 216 ? -7.710 -17.300 -17.149 1.00 98.31 216 MET A C 1
ATOM 1745 O O . MET A 1 216 ? -8.757 -17.746 -17.611 1.00 98.31 216 MET A O 1
ATOM 1749 N N . SER A 1 217 ? -7.519 -17.154 -15.833 1.00 97.75 217 SER A N 1
ATOM 1750 C CA . SER A 1 217 ? -8.515 -17.527 -14.817 1.00 97.75 217 SER A CA 1
ATOM 1751 C C . SER A 1 217 ? -9.682 -16.538 -14.783 1.00 97.75 217 SER A C 1
ATOM 1753 O O . SER A 1 217 ? -10.831 -16.961 -14.724 1.00 97.75 217 SER A O 1
ATOM 1755 N N . TYR A 1 218 ? -9.410 -15.235 -14.919 1.00 97.06 218 TYR A N 1
ATOM 1756 C CA . TYR A 1 218 ? -10.442 -14.215 -15.112 1.00 97.06 218 TYR A CA 1
ATOM 1757 C C . TYR A 1 218 ? -11.237 -14.467 -16.402 1.00 97.06 218 TYR A C 1
ATOM 1759 O O . TYR A 1 218 ? -12.465 -14.401 -16.395 1.00 97.06 218 TYR A O 1
ATOM 1767 N N . TYR A 1 219 ? -10.560 -14.811 -17.507 1.00 97.94 219 TYR A N 1
ATOM 1768 C CA . TYR A 1 219 ? -11.243 -15.189 -18.747 1.00 97.94 219 TYR A CA 1
ATOM 1769 C C . TYR A 1 219 ? -12.141 -16.420 -18.557 1.00 97.94 219 TYR A C 1
ATOM 1771 O O . TYR A 1 219 ? -13.302 -16.366 -18.943 1.00 97.94 219 TYR A O 1
ATOM 1779 N N . GLU A 1 220 ? -11.658 -17.498 -17.929 1.00 96.81 220 GLU A N 1
ATOM 1780 C CA . GLU A 1 220 ? -12.461 -18.705 -17.659 1.00 96.81 220 GLU A CA 1
ATOM 1781 C C . GLU A 1 220 ? -13.773 -18.381 -16.926 1.00 96.81 220 GLU A C 1
ATOM 1783 O O . GLU A 1 220 ? -14.816 -18.936 -17.265 1.00 96.81 220 GLU A O 1
ATOM 1788 N N . LEU A 1 221 ? -13.720 -17.457 -15.961 1.00 94.62 221 LEU A N 1
ATOM 1789 C CA . LEU A 1 221 ? -14.850 -17.066 -15.117 1.00 94.62 221 LEU A CA 1
ATOM 1790 C C . LEU A 1 221 ? -15.838 -16.101 -15.793 1.00 94.62 221 LEU A C 1
ATOM 1792 O O . LEU A 1 221 ? -17.013 -16.107 -15.433 1.00 94.62 221 LEU A O 1
ATOM 1796 N N . HIS A 1 222 ? -15.382 -15.289 -16.753 1.00 95.00 222 HIS A N 1
ATOM 1797 C CA . HIS A 1 222 ? -16.178 -14.206 -17.352 1.00 95.00 222 HIS A CA 1
ATOM 1798 C C . HIS A 1 222 ? -16.412 -14.328 -18.867 1.00 95.00 222 HIS A C 1
ATOM 1800 O O . HIS A 1 222 ? -17.102 -13.484 -19.432 1.00 95.00 222 HIS A O 1
ATOM 1806 N N . LYS A 1 223 ? -15.862 -15.341 -19.554 1.00 94.00 223 LYS A N 1
ATOM 1807 C CA . LYS A 1 223 ? -15.838 -15.467 -21.032 1.00 94.00 223 LYS A CA 1
ATOM 1808 C C . LYS A 1 223 ? -17.165 -15.216 -21.758 1.00 94.00 223 LYS A C 1
ATOM 1810 O O . LYS A 1 223 ? -17.132 -14.639 -22.841 1.00 94.00 223 LYS A O 1
ATOM 1815 N N . ASP A 1 224 ? -18.304 -15.565 -21.162 1.00 93.25 224 ASP A N 1
ATOM 1816 C CA . ASP A 1 224 ? -19.637 -15.331 -21.739 1.00 93.25 224 ASP A CA 1
ATOM 1817 C C . ASP A 1 224 ? -20.061 -13.841 -21.739 1.00 93.25 224 ASP A C 1
ATOM 1819 O O . ASP A 1 224 ? -20.908 -13.422 -22.528 1.00 93.25 224 ASP A O 1
ATOM 1823 N N . GLU A 1 225 ? -19.451 -13.018 -20.882 1.00 93.25 225 GLU A N 1
ATOM 1824 C CA . GLU A 1 225 ? -19.717 -11.580 -20.718 1.00 93.25 225 GLU A CA 1
ATOM 1825 C C . GLU A 1 225 ? -18.719 -10.701 -21.505 1.00 93.25 225 GLU A C 1
ATOM 1827 O O . GLU A 1 225 ? -18.998 -9.536 -21.815 1.00 93.25 225 GLU A O 1
ATOM 1832 N N . LEU A 1 226 ? -17.545 -11.239 -21.858 1.00 95.56 226 LEU A N 1
ATOM 1833 C CA . LEU A 1 226 ? -16.419 -10.486 -22.423 1.00 95.56 226 LEU A CA 1
ATOM 1834 C C . LEU A 1 226 ? -16.622 -10.099 -23.896 1.00 95.56 226 LEU A C 1
ATOM 1836 O O . LEU A 1 226 ? -16.354 -10.870 -24.813 1.00 95.56 226 LEU A O 1
ATOM 1840 N N . ASN A 1 227 ? -17.022 -8.846 -24.121 1.00 94.62 227 ASN A N 1
ATOM 1841 C CA . ASN A 1 227 ? -17.285 -8.275 -25.443 1.00 94.62 227 ASN A CA 1
ATOM 1842 C C . ASN A 1 227 ? -16.557 -6.930 -25.612 1.00 94.62 227 ASN A C 1
ATOM 1844 O O . ASN A 1 227 ? -16.636 -6.078 -24.728 1.00 94.62 227 ASN A O 1
ATOM 1848 N N . ASP A 1 228 ? -15.885 -6.726 -26.753 1.00 96.31 228 ASP A N 1
ATOM 1849 C CA . ASP A 1 228 ? -15.129 -5.505 -27.088 1.00 96.31 228 ASP A CA 1
ATOM 1850 C C . ASP A 1 228 ? -14.115 -5.078 -26.002 1.00 96.31 228 ASP A C 1
ATOM 1852 O O . ASP A 1 228 ? -14.059 -3.922 -25.565 1.00 96.31 228 ASP A O 1
ATOM 1856 N N . VAL A 1 229 ? -13.275 -6.026 -25.578 1.00 97.25 229 VAL A N 1
ATOM 1857 C CA . VAL A 1 229 ? -12.252 -5.845 -24.533 1.00 97.25 229 VAL A CA 1
ATOM 1858 C C . VAL A 1 229 ? -10.863 -6.249 -25.013 1.00 97.25 229 VAL A C 1
ATOM 1860 O O . VAL A 1 229 ? -10.716 -7.139 -25.851 1.00 97.25 229 VAL A O 1
ATOM 1863 N N . ARG A 1 230 ? -9.826 -5.651 -24.424 1.00 97.88 230 ARG A N 1
ATOM 1864 C CA . ARG A 1 230 ? -8.463 -6.192 -24.463 1.00 97.88 230 ARG A CA 1
ATOM 1865 C C . ARG A 1 230 ? -8.077 -6.687 -23.074 1.00 97.88 230 ARG A C 1
ATOM 1867 O O . ARG A 1 230 ? -8.075 -5.909 -22.123 1.00 97.88 230 ARG A O 1
ATOM 1874 N N . LEU A 1 231 ? -7.754 -7.971 -22.970 1.00 98.25 231 LEU A N 1
ATOM 1875 C CA . LEU A 1 231 ? -7.136 -8.553 -21.782 1.00 98.25 231 LEU A CA 1
ATOM 1876 C C . LEU A 1 231 ? -5.647 -8.196 -21.782 1.00 98.25 231 LEU A C 1
ATOM 1878 O O . LEU A 1 231 ? -5.013 -8.293 -22.833 1.00 98.25 231 LEU A O 1
ATOM 1882 N N . VAL A 1 232 ? -5.102 -7.796 -20.635 1.00 98.06 232 VAL A N 1
ATOM 1883 C CA . VAL A 1 232 ? -3.715 -7.338 -20.468 1.00 98.06 232 VAL A CA 1
ATOM 1884 C C . VAL A 1 232 ? -3.131 -7.863 -19.158 1.00 98.06 232 VAL A C 1
ATOM 1886 O O . VAL A 1 232 ? -3.720 -7.699 -18.095 1.00 98.06 232 VAL A O 1
ATOM 1889 N N . GLU A 1 233 ? -1.939 -8.439 -19.224 1.00 96.81 233 GLU A N 1
ATOM 1890 C CA . GLU A 1 233 ? -1.075 -8.746 -18.086 1.00 96.81 233 GLU A CA 1
ATOM 1891 C C . GLU A 1 233 ? -0.053 -7.615 -17.909 1.00 96.81 233 GLU A C 1
ATOM 1893 O O . GLU A 1 233 ? 0.559 -7.170 -18.880 1.00 96.81 233 GLU A O 1
ATOM 1898 N N . MET A 1 234 ? 0.162 -7.154 -16.675 1.00 94.69 234 MET A N 1
ATOM 1899 C CA . MET A 1 234 ? 1.130 -6.087 -16.373 1.00 94.69 234 MET A CA 1
ATOM 1900 C C . MET A 1 234 ? 2.551 -6.577 -16.032 1.00 94.69 234 MET A C 1
ATOM 1902 O O . MET A 1 234 ? 3.450 -5.752 -15.879 1.00 94.69 234 MET A O 1
ATOM 1906 N N . GLU A 1 235 ? 2.780 -7.891 -15.930 1.00 87.75 235 GLU A N 1
ATOM 1907 C CA . GLU A 1 235 ? 4.032 -8.494 -15.441 1.00 87.75 235 GLU A CA 1
ATOM 1908 C C . GLU A 1 235 ? 4.375 -8.009 -14.014 1.00 87.75 235 GLU A C 1
ATOM 1910 O O . GLU A 1 235 ? 5.425 -7.415 -13.750 1.00 87.75 235 GLU A O 1
ATOM 1915 N N . GLY A 1 236 ? 3.440 -8.242 -13.086 1.00 85.25 236 GLY A N 1
ATOM 1916 C CA . GLY A 1 236 ? 3.355 -7.576 -11.780 1.00 85.25 236 GLY A CA 1
ATOM 1917 C C . GLY A 1 236 ? 2.724 -6.181 -11.885 1.00 85.25 236 GLY A C 1
ATOM 1918 O O . GLY A 1 236 ? 2.336 -5.750 -12.962 1.00 85.25 236 GLY A O 1
ATOM 1919 N N . LEU A 1 237 ? 2.619 -5.444 -10.777 1.00 90.50 237 LEU A N 1
ATOM 1920 C CA . LEU A 1 237 ? 1.909 -4.150 -10.688 1.00 90.50 237 LEU A CA 1
ATOM 1921 C C . LEU A 1 237 ? 2.650 -2.978 -11.372 1.00 90.50 237 LEU A C 1
ATOM 1923 O O . LEU A 1 237 ? 3.082 -2.015 -10.735 1.00 90.50 237 LEU A O 1
ATOM 1927 N N . LYS A 1 238 ? 2.842 -3.062 -12.692 1.00 91.50 238 LYS A N 1
ATOM 1928 C CA . LYS A 1 238 ? 3.592 -2.088 -13.493 1.00 91.50 238 LYS A CA 1
ATOM 1929 C C . LYS A 1 238 ? 2.661 -1.137 -14.229 1.00 91.50 238 LYS A C 1
ATOM 1931 O O . LYS A 1 238 ? 2.245 -1.388 -15.360 1.00 91.50 238 LYS A O 1
ATOM 1936 N N . GLU A 1 239 ? 2.468 0.042 -13.643 1.00 92.75 239 GLU A N 1
ATOM 1937 C CA . GLU A 1 239 ? 1.776 1.174 -14.279 1.00 92.75 239 GLU A CA 1
ATOM 1938 C C . GLU A 1 239 ? 2.305 1.479 -15.692 1.00 92.75 239 GLU A C 1
ATOM 1940 O O . GLU A 1 239 ? 1.539 1.880 -16.560 1.00 92.75 239 GLU A O 1
ATOM 1945 N N . GLY A 1 240 ? 3.592 1.232 -15.965 1.00 92.94 240 GLY A N 1
ATOM 1946 C CA . GLY A 1 240 ? 4.179 1.423 -17.293 1.00 92.94 240 GLY A CA 1
ATOM 1947 C C . GLY A 1 240 ? 3.565 0.561 -18.404 1.00 92.94 240 GLY A C 1
ATOM 1948 O O . GLY A 1 240 ? 3.540 1.013 -19.547 1.00 92.94 240 GLY A O 1
ATOM 1949 N N . VAL A 1 241 ? 3.049 -0.630 -18.076 1.00 95.62 241 VAL A N 1
ATOM 1950 C CA . VAL A 1 241 ? 2.360 -1.530 -19.020 1.00 95.62 241 VAL A CA 1
ATOM 1951 C C . VAL A 1 241 ? 0.907 -1.091 -19.202 1.00 95.62 241 VAL A C 1
ATOM 1953 O O . VAL A 1 241 ? 0.449 -0.908 -20.329 1.00 95.62 241 VAL A O 1
ATOM 1956 N N . LEU A 1 242 ? 0.205 -0.792 -18.103 1.00 96.38 242 LEU A N 1
ATOM 1957 C CA . LEU A 1 242 ? -1.133 -0.187 -18.142 1.00 96.38 242 LEU A CA 1
ATOM 1958 C C . LEU A 1 242 ? -1.134 1.114 -18.972 1.00 96.38 242 LEU A C 1
ATOM 1960 O O . LEU A 1 242 ? -1.976 1.308 -19.842 1.00 96.38 242 LEU A O 1
ATOM 1964 N N . SER A 1 243 ? -0.141 1.977 -18.761 1.00 95.81 243 SER A N 1
ATOM 1965 C CA . SER A 1 243 ? 0.043 3.249 -19.466 1.00 95.81 243 SER A CA 1
ATOM 1966 C C . SER A 1 243 ? 0.305 3.087 -20.968 1.00 95.81 243 SER A C 1
ATOM 1968 O O . SER A 1 243 ? -0.065 3.968 -21.745 1.00 95.81 243 SER A O 1
ATOM 1970 N N . HIS A 1 244 ? 0.912 1.973 -21.389 1.00 95.31 244 HIS A N 1
ATOM 1971 C CA . HIS A 1 244 ? 1.076 1.640 -22.801 1.00 95.31 244 HIS A CA 1
ATOM 1972 C C . HIS A 1 244 ? -0.264 1.255 -23.433 1.00 95.31 244 HIS A C 1
ATOM 1974 O O . HIS A 1 244 ? -0.699 1.915 -24.375 1.00 95.31 244 HIS A O 1
ATOM 1980 N N . TYR A 1 245 ? -0.971 0.271 -22.876 1.00 96.19 245 TYR A N 1
ATOM 1981 C CA . TYR A 1 245 ? -2.236 -0.180 -23.461 1.00 96.19 245 TYR A CA 1
ATOM 1982 C C . TYR A 1 245 ? -3.370 0.855 -23.341 1.00 96.19 245 TYR A C 1
ATOM 1984 O O . TYR A 1 245 ? -4.254 0.877 -24.196 1.00 96.19 245 TYR A O 1
ATOM 1992 N N . VAL A 1 246 ? -3.339 1.762 -22.351 1.00 95.81 246 VAL A N 1
ATOM 1993 C CA . VAL A 1 246 ? -4.271 2.909 -22.284 1.00 95.81 246 VAL A CA 1
ATOM 1994 C C . VAL A 1 246 ? -3.987 3.930 -23.391 1.00 95.81 246 VAL A C 1
ATOM 1996 O O . VAL A 1 246 ? -4.931 4.464 -23.968 1.00 95.81 246 VAL A O 1
ATOM 1999 N N . LEU A 1 247 ? -2.718 4.192 -23.729 1.00 94.44 247 LEU A N 1
ATOM 2000 C CA . LEU A 1 247 ? -2.383 5.006 -24.903 1.00 94.44 247 LEU A CA 1
ATOM 2001 C C . LEU A 1 247 ? -2.919 4.338 -26.177 1.00 94.44 247 LEU A C 1
ATOM 2003 O O . LEU A 1 247 ? -3.635 4.976 -26.946 1.00 94.44 247 LEU A O 1
ATOM 2007 N N . GLU A 1 248 ? -2.592 3.060 -26.367 1.00 93.56 248 GLU A N 1
ATOM 2008 C CA . GLU A 1 248 ? -2.904 2.306 -27.580 1.00 93.56 248 GLU A CA 1
ATOM 2009 C C . GLU A 1 248 ? -4.418 2.230 -27.829 1.00 93.56 248 GLU A C 1
ATOM 2011 O O . GLU A 1 248 ? -4.885 2.618 -28.898 1.00 93.56 248 GLU A O 1
ATOM 2016 N N . ILE A 1 249 ? -5.220 1.846 -26.829 1.00 94.38 249 ILE A N 1
ATOM 2017 C CA . ILE A 1 249 ? -6.675 1.725 -27.009 1.00 94.38 249 ILE A CA 1
ATOM 2018 C C . ILE A 1 249 ? -7.351 3.082 -27.268 1.00 94.38 249 ILE A C 1
ATOM 2020 O O . ILE A 1 249 ? -8.341 3.150 -27.996 1.00 94.38 249 ILE A O 1
ATOM 2024 N N . LEU A 1 250 ? -6.815 4.189 -26.736 1.00 93.31 250 LEU A N 1
ATOM 2025 C CA . LEU A 1 250 ? -7.300 5.537 -27.057 1.00 93.31 250 LEU A CA 1
ATOM 2026 C C . LEU A 1 250 ? -6.937 5.956 -28.494 1.00 93.31 250 LEU A C 1
ATOM 2028 O O . LEU A 1 250 ? -7.690 6.715 -29.107 1.00 93.31 250 LEU A O 1
ATOM 2032 N N . GLN A 1 251 ? -5.830 5.452 -29.050 1.00 92.44 251 GLN A N 1
ATOM 2033 C CA . GLN A 1 251 ? -5.470 5.636 -30.462 1.00 92.44 251 GLN A CA 1
ATOM 2034 C C . GLN A 1 251 ? -6.345 4.781 -31.386 1.00 92.44 251 GLN A C 1
ATOM 2036 O O . GLN A 1 251 ? -6.850 5.292 -32.384 1.00 92.44 251 GLN A O 1
ATOM 2041 N N . GLU A 1 252 ? -6.598 3.516 -31.035 1.00 91.31 252 GLU A N 1
ATOM 2042 C CA . GLU A 1 252 ? -7.499 2.614 -31.775 1.00 91.31 252 GLU A CA 1
ATOM 2043 C C . GLU A 1 252 ? -8.942 3.139 -31.816 1.00 91.31 252 GLU A C 1
ATOM 2045 O O . GLU A 1 252 ? -9.605 3.081 -32.852 1.00 91.31 252 GLU A O 1
ATOM 2050 N N . ARG A 1 253 ? -9.413 3.723 -30.707 1.00 90.38 253 ARG A N 1
ATOM 2051 C CA . ARG A 1 253 ? -10.711 4.412 -30.612 1.00 90.38 253 ARG A CA 1
ATOM 2052 C C . ARG A 1 253 ? -10.759 5.745 -31.372 1.00 90.38 253 ARG A C 1
ATOM 2054 O O . ARG A 1 253 ? -11.844 6.297 -31.542 1.00 90.38 253 ARG A O 1
ATOM 2061 N N . GLY A 1 254 ? -9.615 6.287 -31.798 1.00 89.38 254 GLY A N 1
ATOM 2062 C CA . GLY A 1 254 ? -9.504 7.625 -32.390 1.00 89.38 254 GLY A CA 1
ATOM 2063 C C . GLY A 1 254 ? -9.755 8.778 -31.407 1.00 89.38 254 GLY A C 1
ATOM 2064 O O . GLY A 1 254 ? -9.948 9.913 -31.838 1.00 89.38 254 GLY A O 1
ATOM 2065 N N . ASP A 1 255 ? -9.753 8.504 -30.097 1.00 88.94 255 ASP A N 1
ATOM 2066 C CA . ASP A 1 255 ? -9.901 9.510 -29.036 1.00 88.94 255 ASP A CA 1
ATOM 2067 C C . ASP A 1 255 ? -8.650 10.406 -28.914 1.00 88.94 255 ASP A C 1
ATOM 2069 O O . ASP A 1 255 ? -8.749 11.554 -28.475 1.00 88.94 255 ASP A O 1
ATOM 2073 N N . ILE A 1 256 ? -7.482 9.901 -29.334 1.00 89.38 256 ILE A N 1
ATOM 2074 C CA . ILE A 1 256 ? -6.230 10.656 -29.507 1.00 89.38 256 ILE A CA 1
ATOM 2075 C C . ILE A 1 256 ? -5.546 10.278 -30.838 1.00 89.38 256 ILE A C 1
ATOM 2077 O O . ILE A 1 256 ? -5.806 9.199 -31.371 1.00 89.38 256 ILE A O 1
ATOM 2081 N N . PRO A 1 257 ? -4.663 11.128 -31.404 1.00 85.81 257 PRO A N 1
ATOM 2082 C CA . PRO A 1 257 ? -3.988 10.825 -32.667 1.00 85.81 257 PRO A CA 1
ATOM 2083 C C . PRO A 1 257 ? -3.080 9.589 -32.597 1.00 85.81 257 PRO A C 1
ATOM 2085 O O . PRO A 1 257 ? -2.330 9.405 -31.633 1.00 85.81 257 PRO A O 1
ATOM 2088 N N . MET A 1 258 ? -3.089 8.794 -33.669 1.00 84.69 258 MET A N 1
ATOM 2089 C CA . MET A 1 258 ? -2.114 7.723 -33.878 1.00 84.69 258 MET A CA 1
ATOM 2090 C C . MET A 1 258 ? -0.693 8.315 -33.956 1.00 84.69 258 MET A C 1
ATOM 2092 O O . MET A 1 258 ? -0.446 9.276 -34.684 1.00 84.69 258 MET A O 1
ATOM 2096 N N . ASP A 1 259 ? 0.215 7.751 -33.166 1.00 80.62 259 ASP A N 1
ATOM 2097 C CA . ASP A 1 259 ? 1.596 8.190 -32.925 1.00 80.62 259 ASP A CA 1
ATOM 2098 C C . ASP A 1 259 ? 2.420 6.901 -32.824 1.00 80.62 259 ASP A C 1
ATOM 2100 O O . ASP A 1 259 ? 2.553 6.349 -31.732 1.00 80.62 259 ASP A O 1
ATOM 2104 N N . GLU A 1 260 ? 2.863 6.366 -33.970 1.00 77.56 260 GLU A N 1
ATOM 2105 C CA . GLU A 1 260 ? 3.704 5.161 -34.036 1.00 77.56 260 GLU A CA 1
ATOM 2106 C C . GLU A 1 260 ? 5.016 5.405 -33.281 1.00 77.56 260 GLU A C 1
ATOM 2108 O O . GLU A 1 260 ? 5.713 6.393 -33.531 1.00 77.56 260 GLU A O 1
ATOM 2113 N N . ARG A 1 261 ? 5.361 4.508 -32.351 1.00 83.75 261 ARG A N 1
ATOM 2114 C CA . ARG A 1 261 ? 6.541 4.648 -31.490 1.00 83.75 261 ARG A CA 1
ATOM 2115 C C . ARG A 1 261 ? 7.513 3.503 -31.685 1.00 83.75 261 ARG A C 1
ATOM 2117 O O . ARG A 1 261 ? 7.146 2.334 -31.701 1.00 83.75 261 ARG A O 1
ATOM 2124 N N . ASP A 1 262 ? 8.781 3.868 -31.777 1.00 83.62 262 ASP A N 1
ATOM 2125 C CA . ASP A 1 262 ? 9.893 2.936 -31.825 1.00 83.62 262 ASP A CA 1
ATOM 2126 C C . ASP A 1 262 ? 10.413 2.748 -30.402 1.00 83.62 262 ASP A C 1
ATOM 2128 O O . ASP A 1 262 ? 11.264 3.489 -29.897 1.00 83.62 262 ASP A O 1
ATOM 2132 N N . TYR A 1 263 ? 9.882 1.725 -29.741 1.00 86.38 263 TYR A N 1
ATOM 2133 C CA . TYR A 1 263 ? 10.263 1.378 -28.382 1.00 86.38 263 TYR A CA 1
ATOM 2134 C C . TYR A 1 263 ? 11.675 0.800 -28.257 1.00 86.38 263 TYR A C 1
ATOM 2136 O O . TYR A 1 263 ? 12.063 0.489 -27.133 1.00 86.38 263 TYR A O 1
ATOM 2144 N N . THR A 1 264 ? 12.497 0.721 -29.315 1.00 80.88 264 THR A N 1
ATOM 2145 C CA . THR A 1 264 ? 13.953 0.573 -29.128 1.00 80.88 264 THR A CA 1
ATOM 2146 C C . THR A 1 264 ? 14.559 1.847 -28.524 1.00 80.88 264 THR A C 1
ATOM 2148 O O . THR A 1 264 ? 15.471 1.778 -27.697 1.00 80.88 264 THR A O 1
ATOM 2151 N N . LYS A 1 265 ? 13.992 3.024 -28.811 1.00 83.38 265 LYS A N 1
ATOM 2152 C CA . LYS A 1 265 ? 14.429 4.292 -28.218 1.00 83.38 265 LYS A CA 1
ATOM 2153 C C . LYS A 1 265 ? 13.998 4.373 -26.752 1.00 83.38 265 LYS A C 1
ATOM 2155 O O . LYS A 1 265 ? 12.811 4.341 -26.416 1.00 83.38 265 LYS A O 1
ATOM 2160 N N . SER A 1 266 ? 14.967 4.564 -25.859 1.00 79.25 266 SER A N 1
ATOM 2161 C CA . SER A 1 266 ? 14.738 4.743 -24.416 1.00 79.25 266 SER A CA 1
ATOM 2162 C C . SER A 1 266 ? 13.775 5.897 -24.097 1.00 79.25 266 SER A C 1
ATOM 2164 O O . SER A 1 266 ? 12.988 5.804 -23.156 1.00 79.25 266 SER A O 1
ATOM 2166 N N . SER A 1 267 ? 13.808 6.971 -24.892 1.00 78.19 267 SER A N 1
ATOM 2167 C CA . SER A 1 267 ? 12.956 8.157 -24.746 1.00 78.19 267 SER A CA 1
ATOM 2168 C C . SER A 1 267 ? 11.479 7.893 -25.057 1.00 78.19 267 SER A C 1
ATOM 2170 O O . SER A 1 267 ? 10.613 8.362 -24.320 1.00 78.19 267 SER A O 1
ATOM 2172 N N . GLU A 1 268 ? 11.174 7.132 -26.111 1.00 85.81 268 GLU A N 1
ATOM 2173 C CA . GLU A 1 268 ? 9.794 6.838 -26.520 1.00 85.81 268 GLU A CA 1
ATOM 2174 C C . GLU A 1 268 ? 9.144 5.809 -25.585 1.00 85.81 268 GLU A C 1
ATOM 2176 O O . GLU A 1 268 ? 7.991 6.005 -25.191 1.00 85.81 268 GLU A O 1
ATOM 2181 N N . LEU A 1 269 ? 9.894 4.813 -25.090 1.00 86.31 269 LEU A N 1
ATOM 2182 C CA . LEU A 1 269 ? 9.413 3.954 -23.999 1.00 86.31 269 LEU A CA 1
ATOM 2183 C C . LEU A 1 269 ? 9.168 4.762 -22.711 1.00 86.31 269 LEU A C 1
ATOM 2185 O O . LEU A 1 269 ? 8.103 4.634 -22.114 1.00 86.31 269 LEU A O 1
ATOM 2189 N N . ALA A 1 270 ? 10.094 5.638 -22.300 1.00 82.81 270 ALA A N 1
ATOM 2190 C CA . ALA A 1 270 ? 9.950 6.430 -21.069 1.00 82.81 270 ALA A CA 1
ATOM 2191 C C . ALA A 1 270 ? 8.846 7.508 -21.131 1.00 82.81 270 ALA A C 1
ATOM 2193 O O . ALA A 1 270 ? 8.324 7.916 -20.092 1.00 82.81 270 ALA A O 1
ATOM 2194 N N . ARG A 1 271 ? 8.482 7.973 -22.335 1.00 85.44 271 ARG A N 1
ATOM 2195 C CA . ARG A 1 271 ? 7.296 8.814 -22.586 1.00 85.44 271 ARG A CA 1
ATOM 2196 C C . ARG A 1 271 ? 6.003 7.997 -22.498 1.00 85.44 271 ARG A C 1
ATOM 2198 O O . ARG A 1 271 ? 4.989 8.513 -22.042 1.00 85.44 271 ARG A O 1
ATOM 2205 N N . THR A 1 272 ? 6.042 6.735 -22.920 1.00 91.00 272 THR A N 1
ATOM 2206 C CA . THR A 1 272 ? 4.875 5.840 -22.972 1.00 91.00 272 THR A CA 1
ATOM 2207 C C . THR A 1 272 ? 4.537 5.251 -21.608 1.00 91.00 272 THR A C 1
ATOM 2209 O O . THR A 1 272 ? 3.380 5.304 -21.204 1.00 91.00 272 THR A O 1
ATOM 2212 N N . SER A 1 273 ? 5.535 4.817 -20.832 1.00 89.00 273 SER A N 1
ATOM 2213 C CA . SER A 1 273 ? 5.344 4.277 -19.475 1.00 89.00 273 SER A CA 1
ATOM 2214 C C . SER A 1 273 ? 4.864 5.300 -18.437 1.00 89.00 273 SER A C 1
ATOM 2216 O O . SER A 1 273 ? 4.538 4.926 -17.315 1.00 89.00 273 SER A O 1
ATOM 2218 N N . ARG A 1 274 ? 4.839 6.590 -18.793 1.00 89.44 274 ARG A N 1
ATOM 2219 C CA . ARG A 1 274 ? 4.369 7.698 -17.943 1.00 89.44 274 ARG A CA 1
ATOM 2220 C C . ARG A 1 274 ? 3.147 8.422 -18.506 1.00 89.44 274 ARG A C 1
ATOM 2222 O O . ARG A 1 274 ? 2.663 9.350 -17.863 1.00 89.44 274 ARG A O 1
ATOM 2229 N N . PHE A 1 275 ? 2.668 8.035 -19.690 1.00 93.06 275 PHE A N 1
ATOM 2230 C CA . PHE A 1 275 ? 1.556 8.700 -20.371 1.00 93.06 275 PHE A CA 1
ATOM 2231 C C . PHE A 1 275 ? 0.314 8.806 -19.480 1.00 93.06 275 PHE A C 1
ATOM 2233 O O . PHE A 1 275 ? -0.236 9.894 -19.367 1.00 93.06 275 PHE A O 1
ATOM 2240 N N . LEU A 1 276 ? -0.076 7.721 -18.808 1.00 93.12 276 LEU A N 1
ATOM 2241 C CA . LEU A 1 276 ? -1.255 7.662 -17.945 1.00 93.12 276 LEU A CA 1
ATOM 2242 C C . LEU A 1 276 ? -1.174 8.652 -16.773 1.00 93.12 276 LEU A C 1
ATOM 2244 O O . LEU A 1 276 ? -2.033 9.522 -16.644 1.00 93.12 276 LEU A O 1
ATOM 2248 N N . SER A 1 277 ? -0.106 8.566 -15.971 1.00 89.06 277 SER A N 1
ATOM 2249 C CA . SER A 1 277 ? 0.125 9.463 -14.831 1.00 89.06 277 SER A CA 1
ATOM 2250 C C . SER A 1 277 ? 0.175 10.934 -15.260 1.00 89.06 277 SER A C 1
ATOM 2252 O O . SER A 1 277 ? -0.439 11.781 -14.619 1.00 89.06 277 SER A O 1
ATOM 2254 N N . VAL A 1 278 ? 0.869 11.239 -16.364 1.00 88.94 278 VAL A N 1
ATOM 2255 C CA . VAL A 1 278 ? 0.983 12.610 -16.891 1.00 88.94 278 VAL A CA 1
ATOM 2256 C C . VAL A 1 278 ? -0.353 13.098 -17.459 1.00 88.94 278 VAL A C 1
ATOM 2258 O O . VAL A 1 278 ? -0.710 14.253 -17.263 1.00 88.94 278 VAL A O 1
ATOM 2261 N N . ALA A 1 279 ? -1.131 12.241 -18.124 1.00 89.38 279 ALA A N 1
ATOM 2262 C CA . ALA A 1 279 ? -2.446 12.610 -18.640 1.00 89.38 279 ALA A CA 1
ATOM 2263 C C . ALA A 1 279 ? -3.446 12.919 -17.515 1.00 89.38 279 ALA A C 1
ATOM 2265 O O . ALA A 1 279 ? -4.245 13.843 -17.673 1.00 89.38 279 ALA A O 1
ATOM 2266 N N . ALA A 1 280 ? -3.387 12.202 -16.390 1.00 89.19 280 ALA A N 1
ATOM 2267 C CA . ALA A 1 280 ? -4.205 12.494 -15.213 1.00 89.19 280 ALA A CA 1
ATOM 2268 C C . ALA A 1 280 ? -3.773 13.788 -14.497 1.00 89.19 280 ALA A C 1
ATOM 2270 O O . ALA A 1 280 ? -4.621 14.612 -14.166 1.00 89.19 280 ALA A O 1
ATOM 2271 N N . GLU A 1 281 ? -2.466 14.014 -14.329 1.00 87.50 281 GLU A N 1
ATOM 2272 C CA . GLU A 1 281 ? -1.934 15.212 -13.663 1.00 87.50 281 GLU A CA 1
ATOM 2273 C C . GLU A 1 281 ? -2.098 16.496 -14.501 1.00 87.50 281 GLU A C 1
ATOM 2275 O O . GLU A 1 281 ? -2.435 17.552 -13.965 1.00 87.50 281 GLU A O 1
ATOM 2280 N N . THR A 1 282 ? -1.845 16.440 -15.816 1.00 82.75 282 THR A N 1
ATOM 2281 C CA . THR A 1 282 ? -1.653 17.646 -16.646 1.00 82.75 282 THR A CA 1
ATOM 2282 C C . THR A 1 282 ? -2.736 17.892 -17.697 1.00 82.75 282 THR A C 1
ATOM 2284 O O . THR A 1 282 ? -2.570 18.789 -18.527 1.00 82.75 282 THR A O 1
ATOM 2287 N N . SER A 1 283 ? -3.812 17.101 -17.747 1.00 86.19 283 SER A N 1
ATOM 2288 C CA . SER A 1 283 ? -4.844 17.234 -18.786 1.00 86.19 283 SER A CA 1
ATOM 2289 C C . SER A 1 283 ? -6.265 17.026 -18.265 1.00 86.19 283 SER A C 1
ATOM 2291 O O . SER A 1 283 ? -6.487 16.534 -17.165 1.00 86.19 283 SER A O 1
ATOM 2293 N N . THR A 1 284 ? -7.253 17.368 -19.092 1.00 84.25 284 THR A N 1
ATOM 2294 C CA . THR A 1 284 ? -8.670 17.130 -18.793 1.00 84.25 284 THR A CA 1
ATOM 2295 C C . THR A 1 284 ? -9.157 15.753 -19.263 1.00 84.25 284 THR A C 1
ATOM 2297 O O . THR A 1 284 ? -10.364 15.559 -19.378 1.00 84.25 284 THR A O 1
ATOM 2300 N N . LEU A 1 285 ? -8.257 14.811 -19.594 1.00 84.19 285 LEU A N 1
ATOM 2301 C CA . LEU A 1 285 ? -8.617 13.530 -20.218 1.00 84.19 285 LEU A CA 1
ATOM 2302 C C . LEU A 1 285 ? -9.604 12.732 -19.355 1.00 84.19 285 LEU A C 1
ATOM 2304 O O . LEU A 1 285 ? -10.660 12.354 -19.848 1.00 84.19 285 LEU A O 1
ATOM 2308 N N . PHE A 1 286 ? -9.294 12.537 -18.072 1.00 85.88 286 PHE A N 1
ATOM 2309 C CA . PHE A 1 286 ? -10.132 11.792 -17.123 1.00 85.88 286 PHE A CA 1
ATOM 2310 C C . PHE A 1 286 ? -11.183 12.660 -16.405 1.00 85.88 286 PHE A C 1
ATOM 2312 O O . PHE A 1 286 ? -11.844 12.203 -15.480 1.00 85.88 286 PHE A O 1
ATOM 2319 N N . GLN A 1 287 ? -11.371 13.915 -16.824 1.00 79.25 287 GLN A N 1
ATOM 2320 C CA . GLN A 1 287 ? -12.400 14.787 -16.255 1.00 79.25 287 GLN A CA 1
ATOM 2321 C C . GLN A 1 287 ? -13.756 14.536 -16.931 1.00 79.25 287 GLN A C 1
ATOM 2323 O O . GLN A 1 287 ? -13.825 14.245 -18.127 1.00 79.25 287 GLN A O 1
ATOM 2328 N N . ASN A 1 288 ? -14.850 14.751 -16.194 1.00 79.25 288 ASN A N 1
ATOM 2329 C CA . ASN A 1 288 ? -16.233 14.539 -16.656 1.00 79.25 288 ASN A CA 1
ATOM 2330 C C . ASN A 1 288 ? -16.581 13.064 -16.957 1.00 79.25 288 ASN A C 1
ATOM 2332 O O . ASN A 1 288 ? -17.426 12.796 -17.810 1.00 79.25 288 ASN A O 1
ATOM 2336 N N . ASN A 1 289 ? -15.925 12.119 -16.275 1.00 83.62 289 ASN A N 1
ATOM 2337 C CA . ASN A 1 289 ? -16.313 10.704 -16.193 1.00 83.62 289 ASN A CA 1
ATOM 2338 C C . ASN A 1 289 ? -16.355 9.931 -17.535 1.00 83.62 289 ASN A C 1
ATOM 2340 O O . ASN A 1 289 ? -16.931 8.849 -17.634 1.00 83.62 289 ASN A O 1
ATOM 2344 N N . LYS A 1 290 ? -15.739 10.465 -18.604 1.00 87.12 290 LYS A N 1
ATOM 2345 C CA . LYS A 1 290 ? -15.796 9.883 -19.964 1.00 87.12 290 LYS A CA 1
ATOM 2346 C C . LYS A 1 290 ? -15.156 8.487 -20.065 1.00 87.12 290 LYS A C 1
ATOM 2348 O O . LYS A 1 290 ? -15.503 7.717 -20.963 1.00 87.12 290 LYS A O 1
ATOM 2353 N N . TYR A 1 291 ? -14.188 8.190 -19.204 1.00 90.88 291 TYR A N 1
ATOM 2354 C CA . TYR A 1 291 ? -13.335 7.002 -19.297 1.00 90.88 291 TYR A CA 1
ATOM 2355 C C . TYR A 1 291 ? -13.364 6.144 -18.028 1.00 90.88 291 TYR A C 1
ATOM 2357 O O . TYR A 1 291 ? -12.455 5.346 -17.826 1.00 90.88 291 TYR A O 1
ATOM 2365 N N . ASP A 1 292 ? -14.392 6.274 -17.189 1.00 89.56 292 ASP A N 1
ATOM 2366 C CA . ASP A 1 292 ? -14.460 5.531 -15.924 1.00 89.56 292 ASP A CA 1
ATOM 2367 C C . ASP A 1 292 ? -14.522 4.011 -16.161 1.00 89.56 292 ASP A C 1
ATOM 2369 O O . ASP A 1 292 ? -13.904 3.231 -15.441 1.00 89.56 292 ASP A O 1
ATOM 2373 N N . ASP A 1 293 ? -15.156 3.607 -17.266 1.00 91.56 293 ASP A N 1
ATOM 2374 C CA . ASP A 1 293 ? -15.241 2.220 -17.732 1.00 91.56 293 ASP A CA 1
ATOM 2375 C C . ASP A 1 293 ? -14.052 1.780 -18.618 1.00 91.56 293 ASP A C 1
ATOM 2377 O O . ASP A 1 293 ? -14.089 0.699 -19.208 1.00 91.56 293 ASP A O 1
ATOM 2381 N N . LEU A 1 294 ? -13.008 2.608 -18.785 1.00 95.81 294 LEU A N 1
ATOM 2382 C CA . LEU A 1 294 ? -11.885 2.322 -19.695 1.00 95.81 294 LEU A CA 1
ATOM 2383 C C . LEU A 1 294 ? -10.924 1.261 -19.143 1.00 95.81 294 LEU A C 1
ATOM 2385 O O . LEU A 1 294 ? -10.313 0.533 -19.927 1.00 95.81 294 LEU A O 1
ATOM 2389 N N . ILE A 1 295 ? -10.769 1.193 -17.819 1.00 97.25 295 ILE A N 1
ATOM 2390 C CA . ILE A 1 295 ? -9.805 0.325 -17.135 1.00 97.25 295 ILE A CA 1
ATOM 2391 C C . ILE A 1 295 ? -10.548 -0.507 -16.091 1.00 97.25 295 ILE A C 1
ATOM 2393 O O . ILE A 1 295 ? -10.899 -0.006 -15.026 1.00 97.25 295 ILE A O 1
ATOM 2397 N N . THR A 1 296 ? -10.739 -1.794 -16.363 1.00 97.56 296 THR A N 1
ATOM 2398 C CA . THR A 1 296 ? -11.148 -2.774 -15.354 1.00 97.56 296 THR A CA 1
ATOM 2399 C C . THR A 1 296 ? -9.893 -3.414 -14.764 1.00 97.56 296 THR A C 1
ATOM 2401 O O . THR A 1 296 ? -9.129 -4.067 -15.474 1.00 97.56 296 THR A O 1
ATOM 2404 N N . LEU A 1 297 ? -9.654 -3.202 -13.472 1.00 97.38 297 LEU A N 1
ATOM 2405 C CA . LEU A 1 297 ? -8.430 -3.598 -12.784 1.00 97.38 297 LEU A CA 1
ATOM 2406 C C . LEU A 1 297 ? -8.683 -4.853 -11.939 1.00 97.38 297 LEU A C 1
ATOM 2408 O O . LEU A 1 297 ? -9.340 -4.805 -10.899 1.00 97.38 297 LEU A O 1
ATOM 2412 N N . ALA A 1 298 ? -8.158 -5.974 -12.425 1.00 96.88 298 ALA A N 1
ATOM 2413 C CA . ALA A 1 298 ? -8.346 -7.328 -11.917 1.00 96.88 298 ALA A CA 1
ATOM 2414 C C . ALA A 1 298 ? -7.030 -7.902 -11.362 1.00 96.88 298 ALA A C 1
ATOM 2416 O O . ALA A 1 298 ? -6.547 -8.956 -11.776 1.00 96.88 298 ALA A O 1
ATOM 2417 N N . VAL A 1 299 ? -6.439 -7.141 -10.442 1.00 96.75 299 VAL A N 1
ATOM 2418 C CA . VAL A 1 299 ? -5.226 -7.488 -9.682 1.00 96.75 299 VAL A CA 1
ATOM 2419 C C . VAL A 1 299 ? -5.534 -8.448 -8.530 1.00 96.75 299 VAL A C 1
ATOM 2421 O O . VAL A 1 299 ? -6.704 -8.748 -8.267 1.00 96.75 299 VAL A O 1
ATOM 2424 N N . ASP A 1 300 ? -4.499 -8.925 -7.838 1.00 96.31 300 ASP A N 1
ATOM 2425 C CA . ASP A 1 300 ? -4.692 -9.787 -6.678 1.00 96.31 300 ASP A CA 1
ATOM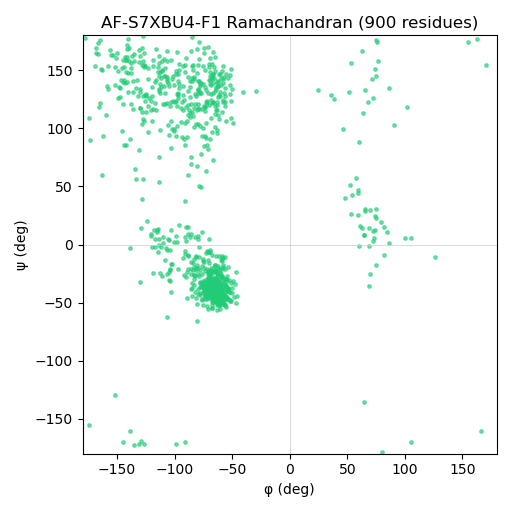 2426 C C . ASP A 1 300 ? -5.303 -8.980 -5.520 1.00 96.31 300 ASP A C 1
ATOM 2428 O O . ASP A 1 300 ? -5.035 -7.792 -5.318 1.00 96.31 300 ASP A O 1
ATOM 2432 N N . ASN A 1 301 ? -6.163 -9.628 -4.738 1.00 95.44 301 ASN A N 1
ATOM 2433 C CA . ASN A 1 301 ? -6.720 -9.043 -3.525 1.00 95.44 301 ASN A CA 1
ATOM 2434 C C . ASN A 1 301 ? -5.745 -9.305 -2.376 1.00 95.44 301 ASN A C 1
ATOM 2436 O O . ASN A 1 301 ? -5.950 -10.211 -1.570 1.00 95.44 301 ASN A O 1
ATOM 2440 N N . ASP A 1 302 ? -4.648 -8.554 -2.375 1.00 93.94 302 ASP A N 1
ATOM 2441 C CA . ASP A 1 302 ? -3.633 -8.514 -1.325 1.00 93.94 302 ASP A CA 1
ATOM 2442 C C . ASP A 1 302 ? -3.142 -7.070 -1.101 1.00 93.94 302 ASP A C 1
ATOM 2444 O O . ASP A 1 302 ? -3.551 -6.141 -1.805 1.00 93.94 302 ASP A O 1
ATOM 2448 N N . ALA A 1 303 ? -2.258 -6.865 -0.122 1.00 92.62 303 ALA A N 1
ATOM 2449 C CA . ALA A 1 303 ? -1.757 -5.536 0.227 1.00 92.62 303 ALA A CA 1
ATOM 2450 C C . ALA A 1 303 ? -1.045 -4.805 -0.933 1.00 92.62 303 ALA A C 1
ATOM 2452 O O . ALA A 1 303 ? -1.052 -3.573 -0.963 1.00 92.62 303 ALA A O 1
ATOM 2453 N N . ALA A 1 304 ? -0.432 -5.510 -1.889 1.00 92.25 304 ALA A N 1
ATOM 2454 C CA . ALA A 1 304 ? 0.223 -4.890 -3.038 1.00 92.25 304 ALA A CA 1
ATOM 2455 C C . ALA A 1 304 ? -0.812 -4.415 -4.071 1.00 92.25 304 ALA A C 1
ATOM 2457 O O . ALA A 1 304 ? -0.771 -3.249 -4.477 1.00 92.25 304 ALA A O 1
ATOM 2458 N N . GLY A 1 305 ? -1.782 -5.265 -4.426 1.00 94.62 305 GLY A N 1
ATOM 2459 C CA . GLY A 1 305 ? -2.886 -4.897 -5.320 1.00 94.62 305 GLY A CA 1
ATOM 2460 C C . GLY A 1 305 ? -3.738 -3.749 -4.759 1.00 94.62 305 GLY A C 1
ATOM 2461 O O . GLY A 1 305 ? -4.039 -2.785 -5.466 1.00 94.62 305 GLY A O 1
ATOM 2462 N N . GLN A 1 306 ? -4.031 -3.786 -3.456 1.00 94.75 306 GLN A N 1
ATOM 2463 C CA . GLN A 1 306 ? -4.726 -2.732 -2.701 1.00 94.75 306 GLN A CA 1
ATOM 2464 C C . GLN A 1 306 ? -3.975 -1.386 -2.727 1.00 94.75 306 GLN A C 1
ATOM 2466 O O . GLN A 1 306 ? -4.570 -0.337 -3.010 1.00 94.75 306 GLN A O 1
ATOM 2471 N N . ASN A 1 307 ? -2.649 -1.410 -2.535 1.00 94.88 307 ASN A N 1
ATOM 2472 C CA . ASN A 1 307 ? -1.797 -0.227 -2.681 1.00 94.88 307 ASN A CA 1
ATOM 2473 C C . ASN A 1 307 ? -1.827 0.334 -4.111 1.00 94.88 307 ASN A C 1
ATOM 2475 O O . ASN A 1 307 ? -1.945 1.546 -4.287 1.00 94.88 307 ASN A O 1
ATOM 2479 N N . PHE A 1 308 ? -1.749 -0.522 -5.133 1.00 95.12 308 PHE A N 1
ATOM 2480 C CA . PHE A 1 308 ? -1.747 -0.093 -6.534 1.00 95.12 308 PHE A CA 1
ATOM 2481 C C . PHE A 1 308 ? -3.083 0.536 -6.960 1.00 95.12 308 PHE A C 1
ATOM 2483 O O . PHE A 1 308 ? -3.090 1.591 -7.595 1.00 95.12 308 PHE A O 1
ATOM 2490 N N . ILE A 1 309 ? -4.211 -0.054 -6.547 1.00 95.38 309 ILE A N 1
ATOM 2491 C CA . ILE A 1 309 ? -5.552 0.524 -6.731 1.00 95.38 309 ILE A CA 1
ATOM 2492 C C . ILE A 1 309 ? -5.623 1.915 -6.088 1.00 95.38 309 ILE A C 1
ATOM 2494 O O . ILE A 1 309 ? -5.995 2.883 -6.755 1.00 95.38 309 ILE A O 1
ATOM 2498 N N . THR A 1 310 ? -5.208 2.026 -4.820 1.00 94.75 310 THR A N 1
ATOM 2499 C CA . THR A 1 310 ? -5.218 3.297 -4.083 1.00 94.75 310 THR A CA 1
ATOM 2500 C C . THR A 1 310 ? -4.378 4.356 -4.805 1.00 94.75 310 THR A C 1
ATOM 2502 O O . THR A 1 310 ? -4.881 5.443 -5.076 1.00 94.75 310 THR A O 1
ATOM 2505 N N . GLN A 1 311 ? -3.148 4.032 -5.222 1.00 93.38 311 GLN A N 1
ATOM 2506 C CA . GLN A 1 311 ? -2.251 4.965 -5.921 1.00 93.38 311 GLN A CA 1
ATOM 2507 C C . GLN A 1 311 ? -2.816 5.470 -7.260 1.00 93.38 311 GLN A C 1
ATOM 2509 O O . GLN A 1 311 ? -2.629 6.639 -7.602 1.00 93.38 311 GLN A O 1
ATOM 2514 N N . LEU A 1 312 ? -3.521 4.630 -8.027 1.00 93.31 312 LEU A N 1
ATOM 2515 C CA . LEU A 1 312 ? -4.178 5.064 -9.267 1.00 93.31 312 LEU A CA 1
ATOM 2516 C C . LEU A 1 312 ? -5.349 6.016 -8.975 1.00 93.31 312 LEU A C 1
ATOM 2518 O O . LEU A 1 312 ? -5.440 7.086 -9.582 1.00 93.31 312 LEU A O 1
ATOM 2522 N N . GLN A 1 313 ? -6.196 5.685 -7.997 1.00 91.94 313 GLN A N 1
ATOM 2523 C CA . GLN A 1 313 ? -7.319 6.540 -7.606 1.00 91.94 313 GLN A CA 1
ATOM 2524 C C . GLN A 1 313 ? -6.855 7.855 -6.944 1.00 91.94 313 GLN A C 1
ATOM 2526 O O . GLN A 1 313 ? -7.462 8.903 -7.161 1.00 91.94 313 GLN A O 1
ATOM 2531 N N . GLU A 1 314 ? -5.745 7.857 -6.199 1.00 91.19 314 GLU A N 1
ATOM 2532 C CA . GLU A 1 314 ? -5.143 9.075 -5.642 1.00 91.19 314 GLU A CA 1
ATOM 2533 C C . GLU A 1 314 ? -4.688 10.060 -6.722 1.00 91.19 314 GLU A C 1
ATOM 2535 O O . GLU A 1 314 ? -4.924 11.264 -6.563 1.00 91.19 314 GLU A O 1
ATOM 2540 N N . LYS A 1 315 ? -4.106 9.542 -7.816 1.00 90.31 315 LYS A N 1
ATOM 2541 C CA . LYS A 1 315 ? -3.713 10.285 -9.028 1.00 90.31 315 LYS A CA 1
ATOM 2542 C C . LYS A 1 315 ? -4.900 10.796 -9.856 1.00 90.31 315 LYS A C 1
ATOM 2544 O O . LYS A 1 315 ? -4.679 11.505 -10.834 1.00 90.31 315 LYS A O 1
ATOM 2549 N N . GLY A 1 316 ? -6.138 10.435 -9.510 1.00 89.19 316 GLY A N 1
ATOM 2550 C CA . GLY A 1 316 ? -7.327 10.769 -10.300 1.00 89.19 316 GLY A CA 1
ATOM 2551 C C . GLY A 1 316 ? -7.477 9.932 -11.575 1.00 89.19 316 GLY A C 1
ATOM 2552 O O . GLY A 1 316 ? -8.135 10.371 -12.516 1.00 89.19 316 GLY A O 1
ATOM 2553 N N . ILE A 1 317 ? -6.865 8.744 -11.629 1.00 92.00 317 ILE A N 1
ATOM 2554 C CA . ILE A 1 317 ? -7.082 7.769 -12.703 1.00 92.00 317 ILE A CA 1
ATOM 2555 C C . ILE A 1 317 ? -8.285 6.904 -12.297 1.00 92.00 317 ILE A C 1
ATOM 2557 O O . ILE A 1 317 ? -8.197 6.192 -11.292 1.00 92.00 317 ILE A O 1
ATOM 2561 N N . PRO A 1 318 ? -9.409 6.939 -13.033 1.00 91.06 318 PRO A N 1
ATOM 2562 C CA . PRO A 1 318 ? -10.547 6.096 -12.719 1.00 91.06 318 PRO A CA 1
ATOM 2563 C C . PRO A 1 318 ? -10.269 4.652 -13.156 1.00 91.06 318 PRO A C 1
ATOM 2565 O O . PRO A 1 318 ? -9.711 4.397 -14.226 1.00 91.06 318 PRO A O 1
ATOM 2568 N N . VAL A 1 319 ? -10.661 3.708 -12.304 1.00 94.38 319 VAL A N 1
ATOM 2569 C CA . VAL A 1 319 ? -10.558 2.262 -12.533 1.00 94.38 319 VAL A CA 1
ATOM 2570 C C . VAL A 1 319 ? -11.804 1.583 -11.973 1.00 94.38 319 VAL A C 1
ATOM 2572 O O . VAL A 1 319 ? -12.247 1.938 -10.882 1.00 94.38 319 VAL A O 1
ATOM 2575 N N . GLN A 1 320 ? -12.350 0.590 -12.670 1.00 95.25 320 GLN A N 1
ATOM 2576 C CA . GLN A 1 320 ? -13.329 -0.339 -12.102 1.00 95.25 320 GLN A CA 1
ATOM 2577 C C . GLN A 1 320 ? -12.572 -1.431 -11.336 1.00 95.25 320 GLN A C 1
ATOM 2579 O O . GLN A 1 320 ? -11.756 -2.140 -11.928 1.00 95.25 320 GLN A O 1
ATOM 2584 N N . ILE A 1 321 ? -12.824 -1.588 -10.038 1.00 95.75 321 ILE A N 1
ATOM 2585 C CA . ILE A 1 321 ? -12.164 -2.604 -9.207 1.00 95.75 321 ILE A CA 1
ATOM 2586 C C . ILE A 1 321 ? -12.840 -3.963 -9.428 1.00 95.75 321 ILE A C 1
ATOM 2588 O O . ILE A 1 321 ? -14.013 -4.134 -9.103 1.00 95.75 321 ILE A O 1
ATOM 2592 N N . ALA A 1 322 ? -12.088 -4.940 -9.937 1.00 95.12 322 ALA A N 1
ATOM 2593 C CA . ALA A 1 322 ? -12.557 -6.297 -10.217 1.00 95.12 322 ALA A CA 1
ATOM 2594 C C . ALA A 1 322 ? -11.564 -7.346 -9.684 1.00 95.12 322 ALA A C 1
ATOM 2596 O O . ALA A 1 322 ? -11.048 -8.171 -10.435 1.00 95.12 322 ALA A O 1
ATOM 2597 N N . ILE A 1 323 ? -11.264 -7.284 -8.386 1.00 95.25 323 ILE A N 1
ATOM 2598 C CA . ILE A 1 323 ? -10.359 -8.212 -7.684 1.00 95.25 323 ILE A CA 1
ATOM 2599 C C . ILE A 1 323 ? -11.136 -9.409 -7.097 1.00 95.25 323 ILE A C 1
ATOM 2601 O O . ILE A 1 323 ? -12.331 -9.268 -6.815 1.00 95.25 323 ILE A O 1
ATOM 2605 N N . PRO A 1 324 ? -10.512 -10.582 -6.880 1.00 93.69 324 PRO A N 1
ATOM 2606 C CA . PRO A 1 324 ? -11.228 -11.764 -6.402 1.00 93.69 324 PRO A CA 1
ATOM 2607 C C . PRO A 1 324 ? -11.642 -11.595 -4.926 1.00 93.69 324 PRO A C 1
ATOM 2609 O O . PRO A 1 324 ? -10.804 -11.243 -4.089 1.00 93.69 324 PRO A O 1
ATOM 2612 N N . PRO A 1 325 ? -12.909 -11.848 -4.548 1.00 92.62 325 PRO A N 1
ATOM 2613 C CA . PRO A 1 325 ? -13.371 -11.609 -3.185 1.00 92.62 325 PRO A CA 1
ATOM 2614 C C . PRO A 1 325 ? -12.775 -12.604 -2.178 1.00 92.62 325 PRO A C 1
ATOM 2616 O O . PRO A 1 325 ? -12.661 -13.807 -2.435 1.00 92.62 325 PRO A O 1
ATOM 2619 N N . ILE A 1 326 ? -12.449 -12.101 -0.988 1.00 90.69 326 ILE A N 1
ATOM 2620 C CA . ILE A 1 326 ? -12.055 -12.910 0.166 1.00 90.69 326 ILE A CA 1
ATOM 2621 C C . ILE A 1 326 ? -13.317 -13.374 0.904 1.00 90.69 326 ILE A C 1
ATOM 2623 O O . ILE A 1 326 ? -14.072 -12.581 1.466 1.00 90.69 326 ILE A O 1
ATOM 2627 N N . VAL A 1 327 ? -13.535 -14.691 0.879 1.00 86.56 327 VAL A N 1
ATOM 2628 C CA . VAL A 1 327 ? -14.742 -15.366 1.400 1.00 86.56 327 VAL A CA 1
ATOM 2629 C C . VAL A 1 327 ? -14.352 -16.510 2.352 1.00 86.56 327 VAL A C 1
ATOM 2631 O O . VAL A 1 327 ? -14.849 -17.630 2.294 1.00 86.56 327 VAL A O 1
ATOM 2634 N N . GLN A 1 328 ? -13.319 -16.271 3.164 1.00 82.06 328 GLN A N 1
ATOM 2635 C CA . GLN A 1 328 ? -12.938 -17.081 4.325 1.00 82.06 328 GLN A CA 1
ATOM 2636 C C . GLN A 1 328 ? -12.338 -16.157 5.388 1.00 82.06 328 GLN A C 1
ATOM 2638 O O . GLN A 1 328 ? -11.510 -15.300 5.078 1.00 82.06 328 GLN A O 1
ATOM 2643 N N . LEU A 1 329 ? -12.759 -16.332 6.640 1.00 73.81 329 LEU A N 1
ATOM 2644 C CA . LEU A 1 329 ? -12.223 -15.579 7.771 1.00 73.81 329 LEU A CA 1
ATOM 2645 C C . LEU A 1 329 ? -10.719 -15.870 7.931 1.00 73.81 329 LEU A C 1
ATOM 2647 O O . LEU A 1 329 ? -10.288 -17.010 7.763 1.00 73.81 329 LEU A O 1
ATOM 2651 N N . ASN A 1 330 ? -9.933 -14.842 8.260 1.00 76.69 330 ASN A N 1
ATOM 2652 C CA . ASN A 1 330 ? -8.466 -14.887 8.381 1.00 76.69 330 ASN A CA 1
ATOM 2653 C C . ASN A 1 330 ? -7.698 -15.227 7.080 1.00 76.69 330 ASN A C 1
ATOM 2655 O O . ASN A 1 330 ? -6.506 -15.522 7.140 1.00 76.69 330 ASN A O 1
ATOM 2659 N N . GLN A 1 331 ? -8.332 -15.172 5.901 1.00 82.50 331 GLN A N 1
ATOM 2660 C CA . GLN A 1 331 ? -7.610 -15.198 4.626 1.00 82.50 331 GLN A CA 1
ATOM 2661 C C . GLN A 1 331 ? -7.144 -13.779 4.259 1.00 82.50 331 GLN A C 1
ATOM 2663 O O . GLN A 1 331 ? -7.956 -12.930 3.918 1.00 82.50 331 GLN A O 1
ATOM 2668 N N . GLU A 1 332 ? -5.833 -13.530 4.302 1.00 80.19 332 GLU A N 1
ATOM 2669 C CA . GLU A 1 332 ? -5.246 -12.200 4.042 1.00 80.19 332 GLU A CA 1
ATOM 2670 C C . GLU A 1 332 ? -5.086 -11.854 2.556 1.00 80.19 332 GLU A C 1
ATOM 2672 O O . GLU A 1 332 ? -4.964 -10.681 2.213 1.00 80.19 332 GLU A O 1
ATOM 2677 N N . LYS A 1 333 ? -5.043 -12.862 1.673 1.00 89.31 333 LYS A N 1
ATOM 2678 C CA . LYS A 1 333 ? -4.785 -12.668 0.241 1.00 89.31 333 LYS A CA 1
ATOM 2679 C C . LYS A 1 333 ? -5.530 -13.640 -0.663 1.00 89.31 333 LYS A C 1
ATOM 2681 O O . LYS A 1 333 ? -5.781 -14.785 -0.267 1.00 89.31 333 LYS A O 1
ATOM 2686 N N . LYS A 1 334 ? -5.826 -13.216 -1.894 1.00 90.81 334 LYS A N 1
ATOM 2687 C CA . LYS A 1 334 ? -6.498 -14.033 -2.916 1.00 90.81 334 LYS A CA 1
ATOM 2688 C C . LYS A 1 334 ? -6.052 -13.650 -4.336 1.00 90.81 334 LYS A C 1
ATOM 2690 O O . LYS A 1 334 ? -6.191 -12.490 -4.703 1.00 90.81 334 LYS A O 1
ATOM 2695 N N . ASP A 1 335 ? -5.592 -14.625 -5.125 1.00 93.25 335 ASP A N 1
ATOM 2696 C CA . ASP A 1 335 ? -5.402 -14.486 -6.582 1.00 93.25 335 ASP A CA 1
ATOM 2697 C C . ASP A 1 335 ? -6.601 -15.074 -7.363 1.00 93.25 335 ASP A C 1
ATOM 2699 O O . ASP A 1 335 ? -7.469 -15.764 -6.797 1.00 93.25 335 ASP A O 1
ATOM 2703 N N . TRP A 1 336 ? -6.707 -14.753 -8.657 1.00 94.69 336 TRP A N 1
ATOM 2704 C CA . TRP A 1 336 ? -7.834 -15.192 -9.492 1.00 94.69 336 TRP A CA 1
ATOM 2705 C C . TRP A 1 336 ? -7.795 -16.696 -9.786 1.00 94.69 336 TRP A C 1
ATOM 2707 O O . TRP A 1 336 ? -8.851 -17.323 -9.924 1.00 94.69 336 TRP A O 1
ATOM 2717 N N . ASN A 1 337 ? -6.610 -17.308 -9.828 1.00 94.81 337 ASN A N 1
ATOM 2718 C CA . ASN A 1 337 ? -6.477 -18.747 -10.026 1.00 94.81 337 ASN A CA 1
ATOM 2719 C C . ASN A 1 337 ? -6.953 -19.568 -8.812 1.00 94.81 337 ASN A C 1
ATOM 2721 O O . ASN A 1 337 ? -7.628 -20.587 -8.969 1.00 94.81 337 ASN A O 1
ATOM 2725 N N . ASP A 1 338 ? -6.660 -19.107 -7.601 1.00 92.12 338 ASP A N 1
ATOM 2726 C CA . ASP A 1 338 ? -7.170 -19.647 -6.344 1.00 92.12 338 ASP A CA 1
ATOM 2727 C C . ASP A 1 338 ? -8.679 -19.418 -6.196 1.00 92.12 338 ASP A C 1
ATOM 2729 O O . ASP A 1 338 ? -9.346 -20.165 -5.472 1.00 92.12 338 ASP A O 1
ATOM 2733 N N . PHE A 1 339 ? -9.241 -18.374 -6.818 1.00 91.31 339 PHE A N 1
ATOM 2734 C CA . PHE A 1 339 ? -10.691 -18.158 -6.846 1.00 91.31 339 PHE A CA 1
ATOM 2735 C C . PHE A 1 339 ? -11.372 -19.183 -7.759 1.00 91.31 339 PHE A C 1
ATOM 2737 O O . PHE A 1 339 ? -12.211 -19.942 -7.275 1.00 91.31 339 PHE A O 1
ATOM 2744 N N . LEU A 1 340 ? -10.919 -19.304 -9.014 1.00 92.19 340 LEU A N 1
ATOM 2745 C CA . LEU A 1 340 ? -11.386 -20.316 -9.973 1.00 92.19 340 LEU A CA 1
ATOM 2746 C C . LEU A 1 340 ? -11.405 -21.732 -9.365 1.00 92.19 340 LEU A C 1
ATOM 2748 O O . LEU A 1 340 ? -12.396 -22.453 -9.471 1.00 92.19 340 LEU A O 1
ATOM 2752 N N . LYS A 1 341 ? -10.338 -22.112 -8.653 1.00 89.62 341 LYS A N 1
ATOM 2753 C CA . LYS A 1 341 ? -10.187 -23.439 -8.030 1.00 89.62 341 LYS A CA 1
ATOM 2754 C C . LYS A 1 341 ? -11.181 -23.784 -6.920 1.00 89.62 341 LYS A C 1
ATOM 2756 O O . LYS A 1 341 ? -11.290 -24.965 -6.596 1.00 89.62 341 LYS A O 1
ATOM 2761 N N . ARG A 1 342 ? -11.888 -22.818 -6.315 1.00 78.88 342 ARG A N 1
ATOM 2762 C CA . ARG A 1 342 ? -12.959 -23.136 -5.344 1.00 78.88 342 ARG A CA 1
ATOM 2763 C C . ARG A 1 342 ? -14.256 -23.591 -6.013 1.00 78.88 342 ARG A C 1
ATOM 2765 O O . ARG A 1 342 ? -15.047 -24.267 -5.363 1.00 78.88 342 ARG A O 1
ATOM 2772 N N . GLY A 1 343 ? -14.467 -23.252 -7.285 1.00 63.00 343 GLY A N 1
ATOM 2773 C CA . GLY A 1 343 ? -15.753 -23.426 -7.958 1.00 63.00 343 GLY A CA 1
ATOM 2774 C C . GLY A 1 343 ? -16.803 -22.392 -7.531 1.00 63.00 343 GLY A C 1
ATOM 2775 O O . GLY A 1 343 ? -16.575 -21.561 -6.654 1.00 63.00 343 GLY A O 1
ATOM 2776 N N . ASN A 1 344 ? -17.972 -22.447 -8.176 1.00 54.66 344 ASN A N 1
ATOM 2777 C CA . ASN A 1 344 ? -18.997 -21.396 -8.131 1.00 54.66 344 ASN A CA 1
ATOM 2778 C C . ASN A 1 344 ? -19.864 -21.399 -6.851 1.00 54.66 344 ASN A C 1
ATOM 2780 O O . ASN A 1 344 ? -21.093 -21.323 -6.923 1.00 54.66 344 ASN A O 1
ATOM 2784 N N . GLU A 1 345 ? -19.244 -21.429 -5.671 1.00 57.59 345 GLU A N 1
ATOM 2785 C CA . GLU A 1 345 ? -19.884 -20.935 -4.446 1.00 57.59 345 GLU A CA 1
ATOM 2786 C C . GLU A 1 345 ? -19.960 -19.404 -4.522 1.00 57.59 345 GLU A C 1
ATOM 2788 O O . GLU A 1 345 ? -19.098 -18.694 -4.012 1.00 57.59 345 GLU A O 1
ATOM 2793 N N . ALA A 1 346 ? -20.978 -18.893 -5.223 1.00 57.81 346 ALA A N 1
ATOM 2794 C CA . ALA A 1 346 ? -21.208 -17.460 -5.366 1.00 57.81 346 ALA A CA 1
ATOM 2795 C C . ALA A 1 346 ? -21.490 -16.831 -3.981 1.00 57.81 346 ALA A C 1
ATOM 2797 O O . ALA A 1 346 ? -22.544 -17.119 -3.396 1.00 57.81 346 ALA A O 1
ATOM 2798 N N . PRO A 1 347 ? -20.579 -15.996 -3.444 1.00 65.44 347 PRO A N 1
ATOM 2799 C CA . PRO A 1 347 ? -20.723 -15.420 -2.111 1.00 65.44 347 PRO A CA 1
ATOM 2800 C C . PRO A 1 347 ? -21.892 -14.440 -2.071 1.00 65.44 347 PRO A C 1
ATOM 2802 O O . PRO A 1 347 ? -22.175 -13.736 -3.047 1.00 65.44 347 PRO A O 1
ATOM 2805 N N . LYS A 1 348 ? -22.597 -14.400 -0.941 1.00 71.00 348 LYS A N 1
ATOM 2806 C CA . LYS A 1 348 ? -23.831 -13.617 -0.817 1.00 71.00 348 LYS A CA 1
ATOM 2807 C C . LYS A 1 348 ? -23.530 -12.302 -0.126 1.00 71.00 348 LYS A C 1
ATOM 2809 O O . LYS A 1 348 ? -23.066 -12.289 1.004 1.00 71.00 348 LYS A O 1
ATOM 2814 N N . GLU A 1 349 ? -23.861 -11.210 -0.811 1.00 84.94 349 GLU A N 1
ATOM 2815 C CA . GLU A 1 349 ? -23.570 -9.840 -0.379 1.00 84.94 349 GLU A CA 1
ATOM 2816 C C . GLU A 1 349 ? -22.055 -9.600 -0.227 1.00 84.94 349 GLU A C 1
ATOM 2818 O O . GLU A 1 349 ? -21.463 -9.769 0.834 1.00 84.94 349 GLU A O 1
ATOM 2823 N N . LEU A 1 350 ? -21.415 -9.190 -1.324 1.00 91.88 350 LEU A N 1
ATOM 2824 C CA . LEU A 1 350 ? -20.029 -8.717 -1.322 1.00 91.88 350 LEU A CA 1
ATOM 2825 C C . LEU A 1 350 ? -19.954 -7.227 -0.966 1.00 91.88 350 LEU A C 1
ATOM 2827 O O . LEU A 1 350 ? -20.894 -6.470 -1.221 1.00 91.88 350 LEU A O 1
ATOM 2831 N N . ALA A 1 351 ? -18.823 -6.798 -0.407 1.00 94.06 351 ALA A N 1
ATOM 2832 C CA . ALA A 1 351 ? -18.558 -5.399 -0.105 1.00 94.06 351 ALA A CA 1
ATOM 2833 C C . ALA A 1 351 ? -17.067 -5.026 -0.189 1.00 94.06 351 ALA A C 1
ATOM 2835 O O . ALA A 1 351 ? -16.167 -5.819 0.093 1.00 94.06 351 ALA A O 1
ATOM 2836 N N . HIS A 1 352 ? -16.830 -3.770 -0.555 1.00 95.69 352 HIS A N 1
ATOM 2837 C CA . HIS A 1 352 ? -15.542 -3.087 -0.525 1.00 95.69 352 HIS A CA 1
ATOM 2838 C C . HIS A 1 352 ? -15.294 -2.509 0.874 1.00 95.69 352 HIS A C 1
ATOM 2840 O O . HIS A 1 352 ? -16.219 -1.962 1.483 1.00 95.69 352 HIS A O 1
ATOM 2846 N N . VAL A 1 353 ? -14.055 -2.587 1.365 1.00 95.44 353 VAL A N 1
ATOM 2847 C CA . VAL A 1 353 ? -13.635 -1.980 2.642 1.00 95.44 353 VAL A CA 1
ATOM 2848 C C . VAL A 1 353 ? -12.709 -0.793 2.364 1.00 95.44 353 VAL A C 1
ATOM 2850 O O . VAL A 1 353 ? -11.810 -0.886 1.527 1.00 95.44 353 VAL A O 1
ATOM 2853 N N . TYR A 1 354 ? -12.918 0.318 3.070 1.00 95.88 354 TYR A N 1
ATOM 2854 C CA . TYR A 1 354 ? -12.132 1.549 2.947 1.00 95.88 354 TYR A CA 1
ATOM 2855 C C . TYR A 1 354 ? -11.747 2.081 4.328 1.00 95.88 354 TYR A C 1
ATOM 2857 O O . TYR A 1 354 ? -12.607 2.165 5.202 1.00 95.88 354 TYR A O 1
ATOM 2865 N N . THR A 1 355 ? -10.490 2.487 4.509 1.00 94.56 355 THR A N 1
ATOM 2866 C CA . THR A 1 355 ? -10.018 3.276 5.668 1.00 94.56 355 THR A CA 1
ATOM 2867 C C . THR A 1 355 ? -9.757 4.716 5.243 1.00 94.56 355 THR A C 1
ATOM 2869 O O . THR A 1 355 ? -9.185 4.925 4.174 1.00 94.56 355 THR A O 1
ATOM 2872 N N . ALA A 1 356 ? -10.090 5.699 6.079 1.00 93.25 356 ALA A N 1
ATOM 2873 C CA . ALA A 1 356 ? -9.754 7.105 5.845 1.00 93.25 356 ALA A CA 1
ATOM 2874 C C . ALA A 1 356 ? -9.423 7.866 7.141 1.00 93.25 356 ALA A C 1
ATOM 2876 O O . ALA A 1 356 ? -9.927 7.534 8.217 1.00 93.25 356 ALA A O 1
ATOM 2877 N N . ASP A 1 357 ? -8.598 8.903 7.003 1.00 89.88 357 ASP A N 1
ATOM 2878 C CA . ASP A 1 357 ? -8.277 9.915 8.015 1.00 89.88 357 ASP A CA 1
ATOM 2879 C C . ASP A 1 357 ? -8.514 11.340 7.451 1.00 89.88 357 ASP A C 1
ATOM 2881 O O . ASP A 1 357 ? -9.078 11.506 6.367 1.00 89.88 357 ASP A O 1
ATOM 2885 N N . GLU A 1 358 ? -8.112 12.393 8.172 1.00 83.31 358 GLU A N 1
ATOM 2886 C CA . GLU A 1 358 ? -8.291 13.792 7.735 1.00 83.31 358 GLU A CA 1
ATOM 2887 C C . GLU A 1 358 ? -7.582 14.151 6.410 1.00 83.31 358 GLU A C 1
ATOM 2889 O O . GLU A 1 358 ? -7.911 15.166 5.789 1.00 83.31 358 GLU A O 1
ATOM 2894 N N . LYS A 1 359 ? -6.564 13.380 6.009 1.00 84.06 359 LYS A N 1
ATOM 2895 C CA . LYS A 1 359 ? -5.599 13.699 4.941 1.00 84.06 359 LYS A CA 1
ATOM 2896 C C . LYS A 1 359 ? -5.420 12.566 3.933 1.00 84.06 359 LYS A C 1
ATOM 2898 O O . LYS A 1 359 ? -5.138 12.856 2.771 1.00 84.06 359 LYS A O 1
ATOM 2903 N N . SER A 1 360 ? -5.532 11.312 4.369 1.00 89.06 360 SER A N 1
ATOM 2904 C CA . SER A 1 360 ? -5.274 10.121 3.555 1.00 89.06 360 SER A CA 1
ATOM 2905 C C . SER A 1 360 ? -6.442 9.132 3.568 1.00 89.06 360 SER A C 1
ATOM 2907 O O . SER A 1 360 ? -7.365 9.220 4.380 1.00 89.06 360 SER A O 1
ATOM 2909 N N . TRP A 1 361 ? -6.416 8.191 2.628 1.00 93.38 361 TRP A N 1
ATOM 2910 C CA . TRP A 1 361 ? -7.352 7.075 2.571 1.00 93.38 361 TRP A CA 1
ATOM 2911 C C . TRP A 1 361 ? -6.691 5.867 1.904 1.00 93.38 361 TRP A C 1
ATOM 2913 O O . TRP A 1 361 ? -5.693 5.999 1.196 1.00 93.38 361 TRP A O 1
ATOM 2923 N N . HIS A 1 362 ? -7.252 4.682 2.127 1.00 94.25 362 HIS A N 1
ATOM 2924 C CA . HIS A 1 362 ? -6.769 3.441 1.537 1.00 94.25 362 HIS A CA 1
ATOM 2925 C C . HIS A 1 362 ? -7.927 2.512 1.190 1.00 94.25 362 HIS A C 1
ATOM 2927 O O . HIS A 1 362 ? -8.892 2.386 1.952 1.00 94.25 362 HIS A O 1
ATOM 2933 N N . TYR A 1 363 ? -7.809 1.829 0.055 1.00 95.62 363 TYR A N 1
ATOM 2934 C CA . TYR A 1 363 ? -8.696 0.730 -0.288 1.00 95.62 363 TYR A CA 1
ATOM 2935 C C . TYR A 1 363 ? -8.175 -0.577 0.322 1.00 95.62 363 TYR A C 1
ATOM 2937 O O . TYR A 1 363 ? -7.065 -0.994 0.026 1.00 95.62 363 TYR A O 1
ATOM 2945 N N . GLN A 1 364 ? -8.977 -1.229 1.165 1.00 94.06 364 GLN A N 1
ATOM 2946 C CA . GLN A 1 364 ? -8.570 -2.383 1.984 1.00 94.06 364 GLN A CA 1
ATOM 2947 C C . GLN A 1 364 ? -8.983 -3.742 1.387 1.00 94.06 364 GLN A C 1
ATOM 2949 O O . GLN A 1 364 ? -8.849 -4.770 2.044 1.00 94.06 364 GLN A O 1
ATOM 2954 N N . GLY A 1 365 ? -9.515 -3.764 0.159 1.00 94.12 365 GLY A N 1
ATOM 2955 C CA . GLY A 1 365 ? -9.877 -4.992 -0.556 1.00 94.12 365 GLY A CA 1
ATOM 2956 C C . GLY A 1 365 ? -11.379 -5.291 -0.635 1.00 94.12 365 GLY A C 1
ATOM 2957 O O . GLY A 1 365 ? -12.241 -4.446 -0.360 1.00 94.12 365 GLY A O 1
ATOM 2958 N N . PHE A 1 366 ? -11.696 -6.500 -1.102 1.00 94.38 366 PHE A N 1
ATOM 2959 C CA . PHE A 1 366 ? -13.056 -6.952 -1.429 1.00 94.38 366 PHE A CA 1
ATOM 2960 C C . PHE A 1 366 ? -13.391 -8.252 -0.692 1.00 94.38 366 PHE A C 1
ATOM 2962 O O . PHE A 1 366 ? -12.622 -9.214 -0.750 1.00 94.38 366 PHE A O 1
ATOM 2969 N N . PHE A 1 367 ? -14.522 -8.295 0.010 1.00 93.62 367 PHE A N 1
ATOM 2970 C CA . PHE A 1 367 ? -14.844 -9.373 0.950 1.00 93.62 367 PHE A CA 1
ATOM 2971 C C . PHE A 1 367 ? -16.332 -9.733 0.917 1.00 93.62 367 PHE A C 1
ATOM 2973 O O . PHE A 1 367 ? -17.171 -8.929 0.512 1.00 93.62 367 PHE A O 1
ATOM 2980 N N . GLU A 1 368 ? -16.676 -10.919 1.414 1.00 92.19 368 GLU A N 1
ATOM 2981 C CA . GLU A 1 368 ? -18.047 -11.210 1.853 1.00 92.19 368 GLU A CA 1
ATOM 2982 C C . GLU A 1 368 ? -18.431 -10.302 3.032 1.00 92.19 368 GLU A C 1
ATOM 2984 O O . GLU A 1 368 ? -17.611 -10.038 3.911 1.00 92.19 368 GLU A O 1
ATOM 2989 N N . LYS A 1 369 ? -19.665 -9.788 3.053 1.00 91.12 369 LYS A N 1
ATOM 2990 C CA . LYS A 1 369 ? -20.099 -8.683 3.927 1.00 91.12 369 LYS A CA 1
ATOM 2991 C C . LYS A 1 369 ? -19.858 -8.912 5.422 1.00 91.12 369 LYS A C 1
ATOM 2993 O O . LYS A 1 369 ? -19.517 -7.961 6.120 1.00 91.12 369 LYS A O 1
ATOM 2998 N N . GLU A 1 370 ? -19.997 -10.138 5.924 1.00 89.31 370 GLU A N 1
ATOM 2999 C CA . GLU A 1 370 ? -19.704 -10.446 7.334 1.00 89.31 370 GLU A CA 1
ATOM 3000 C C . GLU A 1 370 ? -18.204 -10.303 7.649 1.00 89.31 370 GLU A C 1
ATOM 3002 O O . GLU A 1 370 ? -17.831 -9.696 8.654 1.00 89.31 370 GLU A O 1
ATOM 3007 N N . ILE A 1 371 ? -17.338 -10.762 6.739 1.00 90.56 371 ILE A N 1
ATOM 3008 C CA . ILE A 1 371 ? -15.880 -10.600 6.830 1.00 90.56 371 ILE A CA 1
ATOM 3009 C C . ILE A 1 371 ? -15.497 -9.126 6.636 1.00 90.56 371 ILE A C 1
ATOM 3011 O O . ILE A 1 371 ? -14.644 -8.622 7.362 1.00 90.56 371 ILE A O 1
ATOM 3015 N N . ALA A 1 372 ? -16.163 -8.407 5.726 1.00 91.00 372 ALA A N 1
ATOM 3016 C CA . ALA A 1 372 ? -15.968 -6.972 5.516 1.00 91.00 372 ALA A CA 1
ATOM 3017 C C . ALA A 1 372 ? -16.253 -6.161 6.794 1.00 91.00 372 ALA A C 1
ATOM 3019 O O . ALA A 1 372 ? -15.487 -5.267 7.148 1.00 91.00 372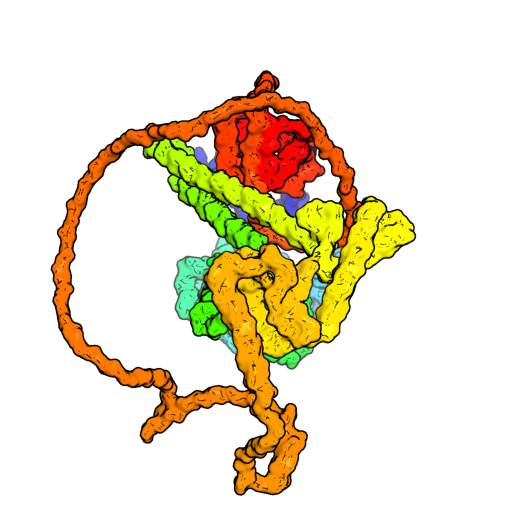 ALA A O 1
ATOM 3020 N N . LEU A 1 373 ? -17.334 -6.495 7.509 1.00 91.44 373 LEU A N 1
ATOM 3021 C CA . LEU A 1 373 ? -17.699 -5.864 8.781 1.00 91.44 373 LEU A CA 1
ATOM 3022 C C . LEU A 1 373 ? -16.711 -6.212 9.902 1.00 91.44 373 LEU A C 1
ATOM 3024 O O . LEU A 1 373 ? -16.322 -5.318 10.651 1.00 91.44 373 LEU A O 1
ATOM 3028 N N . ALA A 1 374 ? -16.256 -7.466 9.990 1.00 89.50 374 ALA A N 1
ATOM 3029 C CA . ALA A 1 374 ? -15.220 -7.865 10.944 1.00 89.50 374 ALA A CA 1
ATOM 3030 C C . ALA A 1 374 ? -13.888 -7.135 10.677 1.00 89.50 374 ALA A C 1
ATOM 3032 O O . ALA A 1 374 ? -13.305 -6.562 11.597 1.00 89.50 374 ALA A O 1
ATOM 3033 N N . LYS A 1 375 ? -13.449 -7.065 9.412 1.00 88.44 375 LYS A N 1
ATOM 3034 C CA . LYS A 1 375 ? -12.238 -6.334 9.004 1.00 88.44 375 LYS A CA 1
ATOM 3035 C C . LYS A 1 375 ? -12.365 -4.829 9.266 1.00 88.44 375 LYS A C 1
ATOM 3037 O O . LYS A 1 375 ? -11.407 -4.200 9.701 1.00 88.44 375 LYS A O 1
ATOM 3042 N N . ALA A 1 376 ? -13.551 -4.249 9.071 1.00 90.31 376 ALA A N 1
ATOM 3043 C CA . ALA A 1 376 ? -13.795 -2.846 9.396 1.00 90.31 376 ALA A CA 1
ATOM 3044 C C . ALA A 1 376 ? -13.760 -2.555 10.906 1.00 90.31 376 ALA A C 1
ATOM 3046 O O . ALA A 1 376 ? -13.318 -1.479 11.303 1.00 90.31 376 ALA A O 1
ATOM 3047 N N . GLN A 1 377 ? -14.175 -3.500 11.755 1.00 87.94 377 GLN A N 1
ATOM 3048 C CA . GLN A 1 377 ? -14.015 -3.383 13.210 1.00 87.94 377 GLN A CA 1
ATOM 3049 C C . GLN A 1 377 ? -12.545 -3.515 13.634 1.00 87.94 377 GLN A C 1
ATOM 3051 O O . GLN A 1 377 ? -12.097 -2.747 14.475 1.00 87.94 377 GLN A O 1
ATOM 3056 N N . GLU A 1 378 ? -11.790 -4.432 13.021 1.00 88.38 378 GLU A N 1
ATOM 3057 C CA . GLU A 1 378 ? -10.353 -4.630 13.269 1.00 88.38 378 GLU A CA 1
ATOM 3058 C C . GLU A 1 378 ? -9.506 -3.395 12.909 1.00 88.38 378 GLU A C 1
ATOM 3060 O O . GLU A 1 378 ? -8.590 -3.037 13.645 1.00 88.38 378 GLU A O 1
ATOM 3065 N N . LEU A 1 379 ? -9.814 -2.737 11.785 1.00 87.69 379 LEU A N 1
ATOM 3066 C CA . LEU A 1 379 ? -9.037 -1.611 11.250 1.00 87.69 379 LEU A CA 1
ATOM 3067 C C . LEU A 1 379 ? -9.454 -0.230 11.790 1.00 87.69 379 LEU A C 1
ATOM 3069 O O . LEU A 1 379 ? -8.782 0.761 11.505 1.00 87.69 379 LEU A O 1
ATOM 3073 N N . THR A 1 380 ? -10.563 -0.122 12.530 1.00 84.19 380 THR A N 1
ATOM 3074 C CA . THR A 1 380 ? -11.042 1.174 13.040 1.00 84.19 380 THR A CA 1
ATOM 3075 C C . THR A 1 380 ? -10.296 1.589 14.305 1.00 84.19 380 THR A C 1
ATOM 3077 O O . THR A 1 380 ? -10.266 0.860 15.293 1.00 84.19 380 THR A O 1
ATOM 3080 N N . ALA A 1 381 ? -9.759 2.807 14.286 1.00 82.56 381 ALA A N 1
ATOM 3081 C CA . ALA A 1 381 ? -9.081 3.455 15.402 1.00 82.56 381 ALA A CA 1
ATOM 3082 C C . ALA A 1 381 ? -9.684 4.850 15.670 1.00 82.56 381 ALA A C 1
ATOM 3084 O O . ALA A 1 381 ? -10.589 5.305 14.965 1.00 82.56 381 ALA A O 1
ATOM 3085 N N . ASP A 1 382 ? -9.172 5.558 16.681 1.00 72.75 382 ASP A N 1
ATOM 3086 C CA . ASP A 1 382 ? -9.655 6.903 17.025 1.00 72.75 382 ASP A CA 1
ATOM 3087 C C . ASP A 1 382 ? -9.493 7.891 15.853 1.00 72.75 382 ASP A C 1
ATOM 3089 O O . ASP A 1 382 ? -10.449 8.580 15.490 1.00 72.75 382 ASP A O 1
ATOM 3093 N N . ASP A 1 383 ? -8.313 7.894 15.220 1.00 78.69 383 ASP A N 1
ATOM 3094 C CA . ASP A 1 383 ? -7.956 8.780 14.099 1.00 78.69 383 ASP A CA 1
ATOM 3095 C C . ASP A 1 383 ? -8.375 8.244 12.713 1.00 78.69 383 ASP A C 1
ATOM 3097 O O . ASP A 1 383 ? -8.570 9.028 11.781 1.00 78.69 383 ASP A O 1
ATOM 3101 N N . VAL A 1 384 ? -8.508 6.918 12.563 1.00 87.00 384 VAL A N 1
ATOM 3102 C CA . VAL A 1 384 ? -8.730 6.235 11.273 1.00 87.00 384 VAL A CA 1
ATOM 3103 C C . VAL A 1 384 ? -10.084 5.538 11.279 1.00 87.00 384 VAL A C 1
ATOM 3105 O O . VAL A 1 384 ? -10.307 4.589 12.032 1.00 87.00 384 VAL A O 1
ATOM 3108 N N . LYS A 1 385 ? -10.996 5.986 10.413 1.00 89.94 385 LYS A N 1
ATOM 3109 C CA . LYS A 1 385 ? -12.351 5.431 10.306 1.00 89.94 385 LYS A CA 1
ATOM 3110 C C . LYS A 1 385 ? -12.411 4.424 9.168 1.00 89.94 385 LYS A C 1
ATOM 3112 O O . LYS A 1 385 ? -12.037 4.749 8.041 1.00 89.94 385 LYS A O 1
ATOM 3117 N N . THR A 1 386 ? -12.920 3.226 9.454 1.00 91.62 386 THR A N 1
ATOM 3118 C CA . THR A 1 386 ? -13.142 2.190 8.439 1.00 91.62 386 THR A CA 1
ATOM 3119 C C . THR A 1 386 ? -14.623 2.056 8.125 1.00 91.62 386 THR A C 1
ATOM 3121 O O . THR A 1 386 ? -15.461 2.078 9.025 1.00 91.62 386 THR A O 1
ATOM 3124 N N . PHE A 1 387 ? -14.961 1.889 6.850 1.00 91.00 387 PHE A N 1
ATOM 3125 C CA . PHE A 1 387 ? -16.336 1.680 6.409 1.00 91.00 387 PHE A CA 1
ATOM 3126 C C . PHE A 1 387 ? -16.440 0.680 5.258 1.00 91.00 387 PHE A C 1
ATOM 3128 O O . PHE A 1 387 ? -15.480 0.383 4.547 1.00 91.00 387 PHE A O 1
ATOM 3135 N N . VAL A 1 388 ? -17.647 0.131 5.125 1.00 94.06 388 VAL A N 1
ATOM 3136 C CA . VAL A 1 388 ? -17.989 -0.983 4.238 1.00 94.06 388 VAL A CA 1
ATOM 3137 C C . VAL A 1 388 ? -19.043 -0.510 3.245 1.00 94.06 388 VAL A C 1
ATOM 3139 O O . VAL A 1 388 ? -20.075 0.022 3.651 1.00 94.06 388 VAL A O 1
ATOM 3142 N N . SER A 1 389 ? -18.808 -0.718 1.950 1.00 93.94 389 SER A N 1
ATOM 3143 C CA . SER A 1 389 ? -19.724 -0.310 0.882 1.00 93.94 389 SER A CA 1
ATOM 3144 C C . SER A 1 389 ? -20.007 -1.457 -0.084 1.00 93.94 389 SER A C 1
ATOM 3146 O O . SER A 1 389 ? -19.090 -2.089 -0.601 1.00 93.94 389 SER A O 1
ATOM 3148 N N . ALA A 1 390 ? -21.285 -1.691 -0.389 1.00 91.25 390 ALA A N 1
ATOM 3149 C CA . ALA A 1 390 ? -21.720 -2.678 -1.387 1.00 91.25 390 ALA A CA 1
ATOM 3150 C C . ALA A 1 390 ? -21.412 -2.261 -2.844 1.00 91.25 390 ALA A C 1
ATOM 3152 O O . ALA A 1 390 ? -21.620 -3.042 -3.768 1.00 91.25 390 ALA A O 1
ATOM 3153 N N . ARG A 1 391 ? -20.927 -1.030 -3.056 1.00 92.19 391 ARG A N 1
ATOM 3154 C CA . ARG A 1 391 ? -20.429 -0.520 -4.341 1.00 92.19 391 ARG A CA 1
ATOM 3155 C C . ARG A 1 391 ? -19.031 0.066 -4.185 1.00 92.19 391 ARG A C 1
ATOM 3157 O O . ARG A 1 391 ? -18.677 0.530 -3.099 1.00 92.19 391 ARG A O 1
ATOM 3164 N N . GLN A 1 392 ? -18.286 0.144 -5.279 1.00 91.06 392 GLN A N 1
ATOM 3165 C CA . GLN A 1 392 ? -17.089 0.974 -5.328 1.00 91.06 392 GLN A CA 1
ATOM 3166 C C . GLN A 1 392 ? -17.439 2.452 -5.053 1.00 91.06 392 GLN A C 1
ATOM 3168 O O . GLN A 1 392 ? -18.494 2.948 -5.469 1.00 91.06 392 GLN A O 1
ATOM 3173 N N . LEU A 1 393 ? -16.540 3.133 -4.342 1.00 90.50 393 LEU A N 1
ATOM 3174 C CA . LEU A 1 393 ? -16.587 4.563 -4.042 1.00 90.50 393 LEU A CA 1
ATOM 3175 C C . LEU A 1 393 ? -15.442 5.307 -4.754 1.00 90.50 393 LEU A C 1
ATOM 3177 O O . LEU A 1 393 ? -14.354 4.748 -4.938 1.00 90.50 393 LEU A O 1
ATOM 3181 N N . THR A 1 394 ? -15.666 6.570 -5.127 1.00 86.88 394 THR A N 1
ATOM 3182 C CA . THR A 1 394 ? -14.580 7.481 -5.541 1.00 86.88 394 THR A CA 1
ATOM 3183 C C . THR A 1 394 ? -13.854 8.081 -4.330 1.00 86.88 394 THR A C 1
ATOM 3185 O O . THR A 1 394 ? -14.333 8.006 -3.199 1.00 86.88 394 THR A O 1
ATOM 3188 N N . LYS A 1 395 ? -12.710 8.734 -4.564 1.00 86.31 395 LYS A N 1
ATOM 3189 C CA . LYS A 1 395 ? -11.937 9.475 -3.551 1.00 86.31 395 LYS A CA 1
ATOM 3190 C C . LYS A 1 395 ? -12.785 10.532 -2.826 1.00 86.31 395 LYS A C 1
ATOM 3192 O O . LYS A 1 395 ? -12.698 10.697 -1.611 1.00 86.31 395 LYS A O 1
ATOM 3197 N N . GLU A 1 396 ? -13.645 11.219 -3.571 1.00 88.00 396 GLU A N 1
ATOM 3198 C CA . GLU A 1 396 ? -14.557 12.253 -3.080 1.00 88.00 396 GLU A CA 1
ATOM 3199 C C . GLU A 1 396 ? -15.681 11.649 -2.233 1.00 88.00 396 GLU A C 1
ATOM 3201 O O . GLU A 1 396 ? -16.082 12.243 -1.235 1.00 88.00 396 GLU A O 1
ATOM 3206 N N . GLU A 1 397 ? -16.183 10.471 -2.609 1.00 90.69 397 GLU A N 1
ATOM 3207 C CA . GLU A 1 397 ? -17.218 9.746 -1.864 1.00 90.69 397 GLU A CA 1
ATOM 3208 C C . GLU A 1 397 ? -16.666 9.121 -0.577 1.00 90.69 397 GLU A C 1
ATOM 3210 O O . GLU A 1 397 ? -17.309 9.203 0.466 1.00 90.69 397 GLU A O 1
ATOM 3215 N N . VAL A 1 398 ? -15.445 8.578 -0.619 1.00 90.88 398 VAL A N 1
ATOM 3216 C CA . VAL A 1 398 ? -14.691 8.126 0.563 1.00 90.88 398 VAL A CA 1
ATOM 3217 C C . VAL A 1 398 ? -14.515 9.279 1.557 1.00 90.88 398 VAL A C 1
ATOM 3219 O O . VAL A 1 398 ? -14.802 9.121 2.742 1.00 90.88 398 VAL A O 1
ATOM 3222 N N . HIS A 1 399 ? -14.126 10.470 1.090 1.00 90.12 399 HIS A N 1
ATOM 3223 C CA . HIS A 1 399 ? -13.999 11.645 1.957 1.00 90.12 399 HIS A CA 1
ATOM 3224 C C . HIS A 1 399 ? -15.357 12.159 2.482 1.00 90.12 399 HIS A C 1
ATOM 3226 O O . HIS A 1 399 ? -15.443 12.630 3.619 1.00 90.12 399 HIS A O 1
ATOM 3232 N N . GLN A 1 400 ? -16.435 12.039 1.697 1.00 91.06 400 GLN A N 1
ATOM 3233 C CA . GLN A 1 400 ? -17.796 12.369 2.140 1.00 91.06 400 GLN A CA 1
ATOM 3234 C C . GLN A 1 400 ? -18.300 11.409 3.223 1.00 91.06 400 GLN A C 1
ATOM 3236 O O . GLN A 1 400 ? -18.808 11.882 4.237 1.00 91.06 400 GLN A O 1
ATOM 3241 N N . GLU A 1 401 ? -18.132 10.093 3.063 1.00 90.56 401 GLU A N 1
ATOM 3242 C CA . GLU A 1 401 ? -18.525 9.117 4.088 1.00 90.56 401 GLU A CA 1
ATOM 3243 C C . GLU A 1 401 ? -17.630 9.217 5.336 1.00 90.56 401 GLU A C 1
ATOM 3245 O O . GLU A 1 401 ? -18.160 9.194 6.443 1.00 90.56 401 GLU A O 1
ATOM 3250 N N . TYR A 1 402 ? -16.319 9.471 5.207 1.00 91.38 402 TYR A N 1
ATOM 3251 C CA . TYR A 1 402 ? -15.462 9.822 6.353 1.00 91.38 402 TYR A CA 1
ATOM 3252 C C . TYR A 1 402 ? -16.003 11.043 7.112 1.00 91.38 402 TYR A C 1
ATOM 3254 O O . TYR A 1 402 ? -16.239 10.983 8.320 1.00 91.38 402 TYR A O 1
ATOM 3262 N N . THR A 1 403 ? -16.271 12.141 6.398 1.00 90.19 403 THR A N 1
ATOM 3263 C CA . THR A 1 403 ? -16.807 13.378 6.988 1.00 90.19 403 THR A CA 1
ATOM 3264 C C . THR A 1 403 ? -18.170 13.138 7.636 1.00 90.19 403 THR A C 1
ATOM 3266 O O . THR A 1 403 ? -18.444 13.665 8.712 1.00 90.19 403 THR A O 1
ATOM 3269 N N . ARG A 1 404 ? -19.024 12.312 7.023 1.00 90.31 404 ARG A N 1
ATOM 3270 C CA . ARG A 1 404 ? -20.324 11.908 7.564 1.00 90.31 404 ARG A CA 1
ATOM 3271 C C . ARG A 1 404 ? -20.179 11.065 8.825 1.00 90.31 404 ARG A C 1
ATOM 3273 O O . ARG A 1 404 ? -20.918 11.312 9.766 1.00 90.31 404 ARG A O 1
ATOM 3280 N N . ILE A 1 405 ? -19.245 10.115 8.876 1.00 88.38 405 ILE A N 1
ATOM 3281 C CA . ILE A 1 405 ? -18.975 9.288 10.061 1.00 88.38 405 ILE A CA 1
ATOM 3282 C C . ILE A 1 405 ? -18.452 10.164 11.199 1.00 88.38 405 ILE A C 1
ATOM 3284 O O . ILE A 1 405 ? -19.009 10.123 12.289 1.00 88.38 405 ILE A O 1
ATOM 3288 N N . VAL A 1 406 ? -17.467 11.027 10.942 1.00 87.00 406 VAL A N 1
ATOM 3289 C CA . VAL A 1 406 ? -16.933 11.969 11.941 1.00 87.00 406 VAL A CA 1
ATOM 3290 C C . VAL A 1 406 ? -18.006 12.957 12.413 1.00 87.00 406 VAL A C 1
ATOM 3292 O O . VAL A 1 406 ? -18.079 13.269 13.602 1.00 87.00 406 VAL A O 1
ATOM 3295 N N . ASN A 1 407 ? -18.877 13.433 11.520 1.00 86.06 407 ASN A N 1
ATOM 3296 C CA . ASN A 1 407 ? -20.010 14.269 11.911 1.00 86.06 407 ASN A CA 1
ATOM 3297 C C . ASN A 1 407 ? -21.076 13.470 12.666 1.00 86.06 407 ASN A C 1
ATOM 3299 O O . ASN A 1 407 ? -21.614 14.006 13.618 1.00 86.06 407 ASN A O 1
ATOM 3303 N N . GLN A 1 408 ? -21.319 12.195 12.352 1.00 83.38 408 GLN A N 1
ATOM 3304 C CA . GLN A 1 408 ? -22.204 11.324 13.133 1.00 83.38 408 GLN A CA 1
ATOM 3305 C C . GLN A 1 408 ? -21.609 10.934 14.489 1.00 83.38 408 GLN A C 1
ATOM 3307 O O . GLN A 1 408 ? -22.360 10.726 15.432 1.00 83.38 408 GLN A O 1
ATOM 3312 N N . GLU A 1 409 ? -20.288 10.854 14.637 1.00 81.81 409 GLU A N 1
ATOM 3313 C CA . GLU A 1 409 ? -19.628 10.707 15.938 1.00 81.81 409 GLU A CA 1
ATOM 3314 C C . GLU A 1 409 ? -19.762 11.991 16.761 1.00 81.81 409 GLU A C 1
ATOM 3316 O O . GLU A 1 409 ? -20.132 11.923 17.931 1.00 81.81 409 GLU A O 1
ATOM 3321 N N . LYS A 1 410 ? -19.563 13.166 16.148 1.00 78.56 410 LYS A N 1
ATOM 3322 C CA . LYS A 1 410 ? -19.803 14.473 16.787 1.00 78.56 410 LYS A CA 1
ATOM 3323 C C . LYS A 1 410 ? -21.277 14.686 17.122 1.00 78.56 410 LYS A C 1
ATOM 3325 O O . LYS A 1 410 ? -21.574 15.138 18.216 1.00 78.56 410 LYS A O 1
ATOM 3330 N N . GLU A 1 411 ? -22.201 14.305 16.246 1.00 72.06 411 GLU A N 1
ATOM 3331 C CA . GLU A 1 411 ? -23.647 14.305 16.484 1.00 72.06 411 GLU A CA 1
ATOM 3332 C C . GLU A 1 411 ? -24.050 13.231 17.491 1.00 72.06 411 GLU A C 1
ATOM 3334 O O . GLU A 1 411 ? -25.024 13.438 18.190 1.00 72.06 411 GLU A O 1
ATOM 3339 N N . ARG A 1 412 ? -23.323 12.117 17.649 1.00 67.06 412 ARG A N 1
ATOM 3340 C CA . ARG A 1 412 ? -23.545 11.154 18.746 1.00 67.06 412 ARG A CA 1
ATOM 3341 C C . ARG A 1 412 ? -22.969 11.638 20.065 1.00 67.06 412 ARG A C 1
ATOM 3343 O O . ARG A 1 412 ? -23.573 11.381 21.091 1.00 67.06 412 ARG A O 1
ATOM 3350 N N . GLN A 1 413 ? -21.862 12.372 20.080 1.00 58.56 413 GLN A N 1
ATOM 3351 C CA . GLN A 1 413 ? -21.382 13.062 21.282 1.00 58.56 413 GLN A CA 1
ATOM 3352 C C . GLN A 1 413 ? -22.329 14.215 21.653 1.00 58.56 413 GLN A C 1
ATOM 3354 O O . GLN A 1 413 ? -22.683 14.387 22.822 1.00 58.56 413 GLN A O 1
ATOM 3359 N N . HIS A 1 414 ? -22.815 14.956 20.655 1.00 46.25 414 HIS A N 1
ATOM 3360 C CA . HIS A 1 414 ? -23.763 16.045 20.841 1.00 46.25 414 HIS A CA 1
ATOM 3361 C C . HIS A 1 414 ? -25.155 15.530 21.193 1.00 46.25 414 HIS A C 1
ATOM 3363 O O . HIS A 1 414 ? -25.734 16.087 22.102 1.00 46.25 414 HIS A O 1
ATOM 3369 N N . THR A 1 415 ? -25.648 14.422 20.630 1.00 47.38 415 THR A N 1
ATOM 3370 C CA . THR A 1 415 ? -26.926 13.803 21.036 1.00 47.38 415 THR A CA 1
ATOM 3371 C C . THR A 1 415 ? -26.810 12.886 22.245 1.00 47.38 415 THR A C 1
ATOM 3373 O O . THR A 1 415 ? -27.798 12.730 22.941 1.00 47.38 415 THR A O 1
ATOM 3376 N N . MET A 1 416 ? -25.634 12.385 22.630 1.00 36.06 416 MET A N 1
ATOM 3377 C CA . MET A 1 416 ? -25.418 11.971 24.024 1.00 36.06 416 MET A CA 1
ATOM 3378 C C . MET A 1 416 ? -25.607 13.182 24.950 1.00 36.06 416 MET A C 1
ATOM 3380 O O . MET A 1 416 ? -26.249 13.056 25.985 1.00 36.06 416 MET A O 1
ATOM 3384 N N . SER A 1 417 ? -25.142 14.372 24.548 1.00 41.19 417 SER A N 1
ATOM 3385 C CA . SER A 1 417 ? -25.336 15.616 25.310 1.00 41.19 417 SER A CA 1
ATOM 3386 C C . SER A 1 417 ? -26.775 16.170 25.236 1.00 41.19 417 SER A C 1
ATOM 3388 O O . SER A 1 417 ? -27.270 16.646 26.245 1.00 41.19 417 SER A O 1
ATOM 3390 N N . GLU A 1 418 ? -27.484 16.058 24.107 1.00 33.97 418 GLU A N 1
ATOM 3391 C CA . GLU A 1 418 ? -28.854 16.560 23.895 1.00 33.97 418 GLU A CA 1
ATOM 3392 C C . GLU A 1 418 ? -29.930 15.537 24.286 1.00 33.97 418 GLU A C 1
ATOM 3394 O O . GLU A 1 418 ? -31.025 15.931 24.661 1.00 33.97 418 GLU A O 1
ATOM 3399 N N . VAL A 1 419 ? -29.653 14.229 24.302 1.00 36.16 419 VAL A N 1
ATOM 3400 C CA . VAL A 1 419 ? -30.516 13.244 24.986 1.00 36.16 419 VAL A CA 1
ATOM 3401 C C . VAL A 1 419 ? -30.331 13.369 26.502 1.00 36.16 419 VAL A C 1
ATOM 3403 O O . VAL A 1 419 ? -31.311 13.236 27.236 1.00 36.16 419 VAL A O 1
ATOM 3406 N N . HIS A 1 420 ? -29.139 13.765 26.973 1.00 35.88 420 HIS A N 1
ATOM 3407 C CA . HIS A 1 420 ? -28.972 14.333 28.314 1.00 35.88 420 HIS A CA 1
ATOM 3408 C C . HIS A 1 420 ? -29.694 15.693 28.500 1.00 35.88 420 HIS A C 1
ATOM 3410 O O . HIS A 1 420 ? -29.989 16.036 29.639 1.00 35.88 420 HIS A O 1
ATOM 3416 N N . GLU A 1 421 ? -30.019 16.474 27.464 1.00 34.12 421 GLU A N 1
ATOM 3417 C CA . GLU A 1 421 ? -30.640 17.811 27.632 1.00 34.12 421 GLU A CA 1
ATOM 3418 C C . GLU A 1 421 ? -32.155 17.871 27.335 1.00 34.12 421 GLU A C 1
ATOM 3420 O O . GLU A 1 421 ? -32.837 18.766 27.832 1.00 34.12 421 GLU A O 1
ATOM 3425 N N . ALA A 1 422 ? -32.706 16.916 26.577 1.00 33.91 422 ALA A N 1
ATOM 3426 C CA . ALA A 1 422 ? -34.077 16.960 26.052 1.00 33.91 422 ALA A CA 1
ATOM 3427 C C . ALA A 1 422 ? -34.856 15.625 26.107 1.00 33.91 422 ALA A C 1
ATOM 3429 O O . ALA A 1 422 ? -36.021 15.594 25.708 1.00 33.91 422 ALA A O 1
ATOM 3430 N N . GLY A 1 423 ? -34.242 14.523 26.564 1.00 34.66 423 GLY A N 1
ATOM 3431 C CA . GLY A 1 423 ? -34.815 13.169 26.461 1.00 34.66 423 GLY A CA 1
ATOM 3432 C C . GLY A 1 423 ? -35.181 12.462 27.772 1.00 34.66 423 GLY A C 1
ATOM 3433 O O . GLY A 1 423 ? -35.745 11.371 27.714 1.00 34.66 423 GLY A O 1
ATOM 3434 N N . VAL A 1 424 ? -34.854 13.029 28.940 1.00 29.83 424 VAL A N 1
ATOM 3435 C CA . VAL A 1 424 ? -34.962 12.339 30.239 1.00 29.83 424 VAL A CA 1
ATOM 3436 C C . VAL A 1 424 ? -35.546 13.264 31.312 1.00 29.83 424 VAL A C 1
ATOM 3438 O O . VAL A 1 424 ? -34.947 14.286 31.645 1.00 29.83 424 VAL A O 1
ATOM 3441 N N . GLU A 1 425 ? -36.674 12.878 31.922 1.00 33.38 425 GLU A N 1
ATOM 3442 C CA . GLU A 1 425 ? -37.014 13.379 33.261 1.00 33.38 425 GLU A CA 1
ATOM 3443 C C . GLU A 1 425 ? -36.011 12.786 34.255 1.00 33.38 425 GLU A C 1
ATOM 3445 O O . GLU A 1 425 ? -35.987 11.583 34.515 1.00 33.38 425 GLU A O 1
ATOM 3450 N N . TYR A 1 426 ? -35.121 13.641 34.753 1.00 33.88 426 TYR A N 1
ATOM 3451 C CA . TYR A 1 426 ? -33.949 13.238 35.519 1.00 33.88 426 TYR A CA 1
ATOM 3452 C C . TYR A 1 426 ? -34.271 12.718 36.932 1.00 33.88 426 TYR A C 1
ATOM 3454 O O . TYR A 1 426 ? -34.019 13.389 37.937 1.00 33.88 426 TYR A O 1
ATOM 3462 N N . GLU A 1 427 ? -34.578 11.427 37.025 1.00 32.94 427 GLU A N 1
ATOM 3463 C CA . GLU A 1 427 ? -33.877 10.570 37.990 1.00 32.94 427 GLU A CA 1
ATOM 3464 C C . GLU A 1 427 ? -32.404 10.463 37.552 1.00 32.94 427 GLU A C 1
ATOM 3466 O O . GLU A 1 427 ? -31.937 9.466 37.009 1.00 32.94 427 GLU A O 1
ATOM 3471 N N . ALA A 1 428 ? -31.649 11.550 37.745 1.00 34.88 428 ALA A N 1
ATOM 3472 C CA . ALA A 1 428 ? -30.211 11.519 37.540 1.00 34.88 428 ALA A CA 1
ATOM 3473 C C . ALA A 1 428 ? -29.584 10.545 38.547 1.00 34.88 428 ALA A C 1
ATOM 3475 O O . ALA A 1 428 ? -29.640 10.784 39.767 1.00 34.88 428 ALA A O 1
ATOM 3476 N N . GLU A 1 429 ? -28.870 9.534 38.043 1.00 46.72 429 GLU A N 1
ATOM 3477 C CA . GLU A 1 429 ? -27.672 9.063 38.733 1.00 46.72 429 GLU A CA 1
ATOM 3478 C C . GLU A 1 429 ? -26.760 10.281 38.897 1.00 46.72 429 GLU A C 1
ATOM 3480 O O . GLU A 1 429 ? -26.238 10.853 37.938 1.00 46.72 429 GLU A O 1
ATOM 3485 N N . LYS A 1 430 ? -26.689 10.781 40.133 1.00 45.97 430 LYS A N 1
ATOM 3486 C CA . LYS A 1 430 ? -26.144 12.111 40.419 1.00 45.97 430 LYS A CA 1
ATOM 3487 C C . LYS A 1 430 ? -24.655 12.096 40.051 1.00 45.97 430 LYS A C 1
ATOM 3489 O O . LYS A 1 430 ? -23.921 11.319 40.663 1.00 45.97 430 LYS A O 1
ATOM 3494 N N . PRO A 1 431 ? -24.195 12.938 39.101 1.00 51.84 431 PRO A N 1
ATOM 3495 C CA . PRO A 1 431 ? -22.870 12.809 38.492 1.00 51.84 431 PRO A CA 1
ATOM 3496 C C . PRO A 1 431 ? -21.798 12.827 39.574 1.00 51.84 431 PRO A C 1
ATOM 3498 O O . PRO A 1 431 ? -21.816 13.744 40.400 1.00 51.84 431 PRO A O 1
ATOM 3501 N N . ASP A 1 432 ? -20.900 11.831 39.588 1.00 62.53 432 ASP A N 1
ATOM 3502 C CA . ASP A 1 432 ? -20.161 11.484 40.808 1.00 62.53 432 ASP A CA 1
ATOM 3503 C C . ASP A 1 432 ? -19.494 12.705 41.457 1.00 62.53 432 ASP A C 1
ATOM 3505 O O . ASP A 1 432 ? -18.530 13.299 40.958 1.00 62.53 432 ASP A O 1
ATOM 3509 N N . ASN A 1 433 ? -20.064 13.084 42.598 1.00 70.75 433 ASN A N 1
ATOM 3510 C CA . ASN A 1 433 ? -19.638 14.201 43.423 1.00 70.75 433 ASN A CA 1
ATOM 3511 C C . ASN A 1 433 ? -18.717 13.744 44.561 1.00 70.75 433 ASN A C 1
ATOM 3513 O O . ASN A 1 433 ? -18.462 14.500 45.505 1.00 70.75 433 ASN A O 1
ATOM 3517 N N . SER A 1 434 ? -18.161 12.531 44.462 1.00 79.31 434 SER A N 1
ATOM 3518 C CA . SER A 1 434 ? -16.976 12.154 45.213 1.00 79.31 434 SER A CA 1
ATOM 3519 C C . SER A 1 434 ? -15.875 13.194 45.007 1.00 79.31 434 SER A C 1
ATOM 3521 O O . SER A 1 434 ? -15.688 13.799 43.944 1.00 79.31 434 SER A O 1
ATOM 3523 N N . ARG A 1 435 ? -15.090 13.399 46.065 1.00 81.69 435 ARG A N 1
ATOM 3524 C CA . ARG A 1 435 ? -13.962 14.335 46.024 1.00 81.69 435 ARG A CA 1
ATOM 3525 C C . ARG A 1 435 ? -12.903 13.905 45.010 1.00 81.69 435 ARG A C 1
ATOM 3527 O O . ARG A 1 435 ? -12.156 14.768 44.560 1.00 81.69 435 ARG A O 1
ATOM 3534 N N . LEU A 1 436 ? -12.852 12.613 44.668 1.00 84.00 436 LEU A N 1
ATOM 3535 C CA . LEU A 1 436 ? -11.954 12.058 43.663 1.00 84.00 436 LEU A CA 1
ATOM 3536 C C . LEU A 1 436 ? -12.424 12.399 42.246 1.00 84.00 436 LEU A C 1
ATOM 3538 O O . LEU A 1 436 ? -11.654 12.998 41.504 1.00 84.00 436 LEU A O 1
ATOM 3542 N N . ALA A 1 437 ? -13.680 12.130 41.882 1.00 80.81 437 ALA A N 1
ATOM 3543 C CA . ALA A 1 437 ? -14.199 12.489 40.559 1.00 80.81 437 ALA A CA 1
ATOM 3544 C C . ALA A 1 437 ? -14.205 14.009 40.325 1.00 80.81 437 ALA A C 1
ATOM 3546 O O . ALA A 1 437 ? -13.893 14.467 39.227 1.00 80.81 437 ALA A O 1
ATOM 3547 N N . GLN A 1 438 ? -14.464 14.816 41.360 1.00 83.00 438 GLN A N 1
ATOM 3548 C CA . GLN A 1 438 ? -14.265 16.271 41.294 1.00 83.00 438 GLN A CA 1
ATOM 3549 C C . GLN A 1 438 ? -12.783 16.660 41.126 1.00 83.00 438 GLN A C 1
ATOM 3551 O O . GLN A 1 438 ? -12.476 17.644 40.451 1.00 83.00 438 GLN A O 1
ATOM 3556 N N . ALA A 1 439 ? -11.847 15.909 41.719 1.00 84.94 439 ALA A N 1
ATOM 3557 C CA . ALA A 1 439 ? -10.417 16.173 41.581 1.00 84.94 439 ALA A CA 1
ATOM 3558 C C . ALA A 1 439 ? -9.868 15.762 40.204 1.00 84.94 439 ALA A C 1
ATOM 3560 O O . ALA A 1 439 ? -9.127 16.550 39.616 1.00 84.94 439 ALA A O 1
ATOM 3561 N N . ARG A 1 440 ? -10.277 14.604 39.669 1.00 82.00 440 ARG A N 1
ATOM 3562 C CA . ARG A 1 440 ? -9.950 14.140 38.311 1.00 82.00 440 ARG A CA 1
ATOM 3563 C C . ARG A 1 440 ? -10.535 15.079 37.248 1.00 82.00 440 ARG A C 1
ATOM 3565 O O . ARG A 1 440 ? -9.789 15.576 36.418 1.00 82.00 440 ARG A O 1
ATOM 3572 N N . ARG A 1 441 ? -11.816 15.469 37.346 1.00 85.69 441 ARG A N 1
ATOM 3573 C CA . ARG A 1 441 ? -12.418 16.4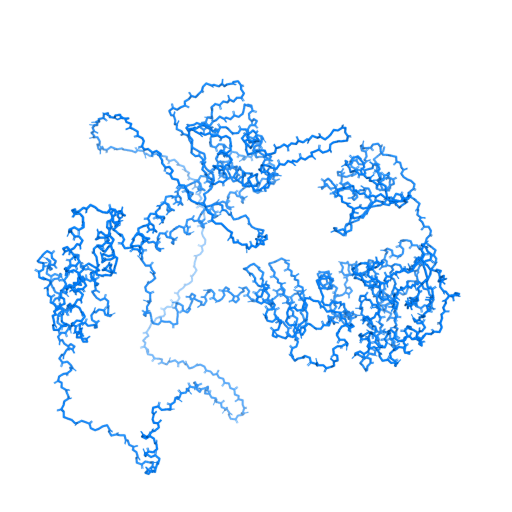68 36.431 1.00 85.69 441 ARG A CA 1
ATOM 3574 C C . ARG A 1 441 ? -11.713 17.834 36.470 1.00 85.69 441 ARG A C 1
ATOM 3576 O O . ARG A 1 441 ? -11.579 18.480 35.436 1.00 85.69 441 ARG A O 1
ATOM 3583 N N . LYS A 1 442 ? -11.223 18.284 37.638 1.00 88.81 442 LYS A N 1
ATOM 3584 C CA . LYS A 1 442 ? -10.393 19.504 37.714 1.00 88.81 442 LYS A CA 1
ATOM 3585 C C . LYS A 1 442 ? -9.009 19.310 37.085 1.00 88.81 442 LYS A C 1
ATOM 3587 O O . LYS A 1 442 ? -8.507 20.284 36.530 1.00 88.81 442 LYS A O 1
ATOM 3592 N N . LEU A 1 443 ? -8.404 18.126 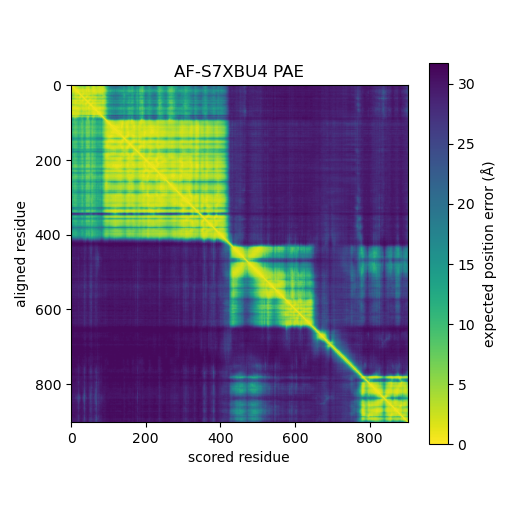37.206 1.00 84.44 443 LEU A N 1
ATOM 3593 C CA . LEU A 1 443 ? -7.115 17.797 36.594 1.00 84.44 443 LEU A CA 1
ATOM 3594 C C . LEU A 1 443 ? -7.210 17.820 35.066 1.00 84.44 443 LEU A C 1
ATOM 3596 O O . LEU A 1 443 ? -6.419 18.508 34.435 1.00 84.44 443 LEU A O 1
ATOM 3600 N N . GLU A 1 444 ? -8.221 17.168 34.497 1.00 77.56 444 GLU A N 1
ATOM 3601 C CA . GLU A 1 444 ? -8.404 17.072 33.043 1.00 77.56 444 GLU A CA 1
ATOM 3602 C C . GLU A 1 444 ? -8.523 18.453 32.384 1.00 77.56 444 GLU A C 1
ATOM 3604 O O . GLU A 1 444 ? -7.771 18.797 31.475 1.00 77.56 444 GLU A O 1
ATOM 3609 N N . ARG A 1 445 ? -9.375 19.321 32.949 1.00 87.81 445 ARG A N 1
ATOM 3610 C CA . ARG A 1 445 ? -9.491 20.726 32.525 1.00 87.81 445 ARG A CA 1
ATOM 3611 C C . ARG A 1 445 ? -8.160 21.487 32.642 1.00 87.81 445 ARG A C 1
ATOM 3613 O O . ARG A 1 445 ? -7.905 22.371 31.837 1.00 87.81 445 ARG A O 1
ATOM 3620 N N . LEU A 1 446 ? -7.319 21.184 33.637 1.00 82.00 446 LEU A N 1
ATOM 3621 C CA . LEU A 1 446 ? -6.007 21.833 33.759 1.00 82.00 446 LEU A CA 1
ATOM 3622 C C . LEU A 1 446 ? -5.011 21.364 32.698 1.00 82.00 446 LEU A C 1
ATOM 3624 O O . LEU A 1 446 ? -4.200 22.182 32.277 1.00 82.00 446 LEU A O 1
ATOM 3628 N N . LYS A 1 447 ? -5.086 20.101 32.257 1.00 70.31 447 LYS A N 1
ATOM 3629 C CA . LYS A 1 447 ? -4.265 19.588 31.151 1.00 70.31 447 LYS A CA 1
ATOM 3630 C C . LYS A 1 447 ? -4.650 20.268 29.836 1.00 70.31 447 LYS A C 1
ATOM 3632 O O . LYS A 1 447 ? -3.795 20.916 29.246 1.00 70.31 447 LYS A O 1
ATOM 3637 N N . GLY A 1 448 ? -5.944 20.325 29.506 1.00 73.69 448 GLY A N 1
ATOM 3638 C CA . GLY A 1 448 ? -6.427 21.110 28.358 1.00 73.69 448 GLY A CA 1
ATOM 3639 C C . GLY A 1 448 ? -6.028 22.597 28.409 1.00 73.69 448 GLY A C 1
ATOM 3640 O O . GLY A 1 448 ? -5.526 23.138 27.427 1.00 73.69 448 GLY A O 1
ATOM 3641 N N . GLU A 1 449 ? -6.147 23.257 29.570 1.00 80.38 449 GLU A N 1
ATOM 3642 C CA . GLU A 1 449 ? -5.690 24.650 29.755 1.00 80.38 449 GLU A CA 1
ATOM 3643 C C . GLU A 1 449 ? -4.160 24.824 29.626 1.00 80.38 449 GLU A C 1
ATOM 3645 O O . GLU A 1 449 ? -3.692 25.930 29.339 1.00 80.38 449 GLU A O 1
ATOM 3650 N N . ALA A 1 450 ? -3.367 23.767 29.836 1.00 73.69 450 ALA A N 1
ATOM 3651 C CA . ALA A 1 450 ? -1.926 23.770 29.588 1.00 73.69 450 ALA A CA 1
ATOM 3652 C C . ALA A 1 450 ? -1.605 23.529 28.105 1.00 73.69 450 ALA A C 1
ATOM 3654 O O . ALA A 1 450 ? -0.763 24.239 27.555 1.00 73.69 450 ALA A O 1
ATOM 3655 N N . ASP A 1 451 ? -2.309 22.612 27.439 1.00 67.00 451 ASP A N 1
ATOM 3656 C CA . ASP A 1 451 ? -2.152 22.337 26.007 1.00 67.00 451 ASP A CA 1
ATOM 3657 C C . ASP A 1 451 ? -2.533 23.557 25.153 1.00 67.00 451 ASP A C 1
ATOM 3659 O O . ASP A 1 451 ? -1.817 23.914 24.215 1.00 67.00 451 ASP A O 1
ATOM 3663 N N . GLU A 1 452 ? -3.600 24.280 25.509 1.00 76.50 452 GLU A N 1
ATOM 3664 C CA . GLU A 1 452 ? -3.928 25.583 24.910 1.00 76.50 452 GLU A CA 1
ATOM 3665 C C . GLU A 1 452 ? -2.786 26.600 25.083 1.00 76.50 452 GLU A C 1
ATOM 3667 O O . GLU A 1 452 ? -2.426 27.314 24.141 1.00 76.50 452 GLU A O 1
ATOM 3672 N N . ALA A 1 453 ? -2.174 26.657 26.272 1.00 74.38 453 ALA A N 1
ATOM 3673 C CA . ALA A 1 453 ? -1.059 27.558 26.548 1.00 74.38 453 ALA A CA 1
ATOM 3674 C C . ALA A 1 453 ? 0.213 27.169 25.768 1.00 74.38 453 ALA A C 1
ATOM 3676 O O . ALA A 1 453 ? 0.906 28.051 25.261 1.00 74.38 453 ALA A O 1
ATOM 3677 N N . ILE A 1 454 ? 0.496 25.873 25.609 1.00 65.06 454 ILE A N 1
ATOM 3678 C CA . ILE A 1 454 ? 1.615 25.343 24.814 1.00 65.06 454 ILE A CA 1
ATOM 3679 C C . ILE A 1 454 ? 1.406 25.641 23.321 1.00 65.06 454 ILE A C 1
ATOM 3681 O O . ILE A 1 454 ? 2.301 26.174 22.660 1.00 65.06 454 ILE A O 1
ATOM 3685 N N . ASN A 1 455 ? 0.202 25.415 22.793 1.00 66.25 455 ASN A N 1
ATOM 3686 C CA . ASN A 1 455 ? -0.153 25.785 21.422 1.00 66.25 455 ASN A CA 1
ATOM 3687 C C . ASN A 1 455 ? -0.064 27.306 21.189 1.00 66.25 455 ASN A C 1
ATOM 3689 O O . ASN A 1 455 ? 0.349 27.748 20.111 1.00 66.25 455 ASN A O 1
ATOM 3693 N N . ALA A 1 456 ? -0.348 28.131 22.203 1.00 74.94 456 ALA A N 1
ATOM 3694 C CA . ALA A 1 456 ? -0.094 29.572 22.159 1.00 74.94 456 ALA A CA 1
ATOM 3695 C C . ALA A 1 456 ? 1.411 29.927 22.098 1.00 74.94 456 ALA A C 1
ATOM 3697 O O . ALA A 1 456 ? 1.761 30.934 21.483 1.00 74.94 456 ALA A O 1
ATOM 3698 N N . VAL A 1 457 ? 2.315 29.119 22.677 1.00 72.69 457 VAL A N 1
ATOM 3699 C CA . VAL A 1 457 ? 3.777 29.287 22.517 1.00 72.69 457 VAL A CA 1
ATOM 3700 C C . VAL A 1 457 ? 4.201 28.985 21.075 1.00 72.69 457 VAL A C 1
ATOM 3702 O O . VAL A 1 457 ? 4.852 29.824 20.447 1.00 72.69 457 VAL A O 1
ATOM 3705 N N . TYR A 1 458 ? 3.814 27.831 20.520 1.00 67.81 458 TYR A N 1
ATOM 3706 C CA . TYR A 1 458 ? 4.207 27.425 19.161 1.00 67.81 458 TYR A CA 1
ATOM 3707 C C . TYR A 1 458 ? 3.655 28.373 18.088 1.00 67.81 458 TYR A C 1
ATOM 3709 O O . TYR A 1 458 ? 4.397 28.836 17.219 1.00 67.81 458 TYR A O 1
ATOM 3717 N N . SER A 1 459 ? 2.372 28.733 18.189 1.00 71.06 459 SER A N 1
ATOM 3718 C CA . SER A 1 459 ? 1.717 29.689 17.281 1.00 71.06 459 SER A CA 1
ATOM 3719 C C . SER A 1 459 ? 2.282 31.112 17.383 1.00 71.06 459 SER A C 1
ATOM 3721 O O . SER A 1 459 ? 2.211 31.871 16.418 1.00 71.06 459 SER A O 1
ATOM 3723 N N . HIS A 1 460 ? 2.890 31.484 18.515 1.00 76.62 460 HIS A N 1
ATOM 3724 C CA . HIS A 1 460 ? 3.630 32.736 18.637 1.00 76.62 460 HIS A CA 1
ATOM 3725 C C . HIS A 1 460 ? 5.040 32.654 18.030 1.00 76.62 460 HIS A C 1
ATOM 3727 O O . HIS A 1 460 ? 5.476 33.609 17.387 1.00 76.62 460 HIS A O 1
ATOM 3733 N N . GLN A 1 461 ? 5.746 31.525 18.169 1.00 68.50 461 GLN A N 1
ATOM 3734 C CA . GLN A 1 461 ? 7.073 31.341 17.569 1.00 68.50 461 GLN A CA 1
ATOM 3735 C C . GLN A 1 461 ? 7.051 31.189 16.044 1.00 68.50 461 GLN A C 1
ATOM 3737 O O . GLN A 1 461 ? 7.966 31.689 15.387 1.00 68.50 461 GLN A O 1
ATOM 3742 N N . SER A 1 462 ? 6.019 30.578 15.452 1.00 71.50 462 SER A N 1
ATOM 3743 C CA . SER A 1 462 ? 5.933 30.401 13.991 1.00 71.50 462 SER A CA 1
ATOM 3744 C C . SER A 1 462 ? 5.965 31.729 13.218 1.00 71.50 462 SER A C 1
ATOM 3746 O O . SER A 1 462 ? 6.534 31.794 12.131 1.00 71.50 462 SER A O 1
ATOM 3748 N N . LEU A 1 463 ? 5.498 32.824 13.834 1.00 75.19 463 LEU A N 1
ATOM 3749 C CA . LEU A 1 463 ? 5.568 34.203 13.320 1.00 75.19 463 LEU A CA 1
ATOM 3750 C C . LEU A 1 463 ? 7.001 34.714 13.042 1.00 75.19 463 LEU A C 1
ATOM 3752 O O . LEU A 1 463 ? 7.170 35.794 12.473 1.00 7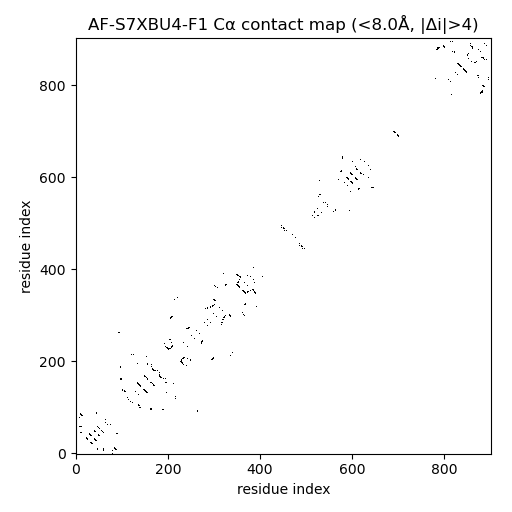5.19 463 LEU A O 1
ATOM 3756 N N . THR A 1 464 ? 8.038 33.981 13.457 1.00 66.62 464 THR A N 1
ATOM 3757 C CA . THR A 1 464 ? 9.449 34.292 13.167 1.00 66.62 464 THR A CA 1
ATOM 3758 C C . THR A 1 464 ? 9.929 33.787 11.801 1.00 66.62 464 THR A C 1
ATOM 3760 O O . THR A 1 464 ? 10.986 34.226 11.341 1.00 66.62 464 THR A O 1
ATOM 3763 N N . ASN A 1 465 ? 9.191 32.871 11.154 1.00 62.31 465 ASN A N 1
ATOM 3764 C CA . ASN A 1 465 ? 9.608 32.144 9.946 1.00 62.31 465 ASN A CA 1
ATOM 3765 C C . ASN A 1 465 ? 11.027 31.537 10.058 1.00 62.31 465 ASN A C 1
ATOM 3767 O O . ASN A 1 465 ? 11.822 31.621 9.122 1.00 62.31 465 ASN A O 1
ATOM 3771 N N . GLY A 1 466 ? 11.371 30.984 11.228 1.00 59.03 466 GLY A N 1
ATOM 3772 C CA . GLY A 1 466 ? 12.665 30.336 11.486 1.00 59.03 466 GLY A CA 1
ATOM 3773 C C . GLY A 1 466 ? 13.863 31.287 11.608 1.00 59.03 466 GLY A C 1
ATOM 3774 O O . GLY A 1 466 ? 14.992 30.835 11.767 1.00 59.03 466 GLY A O 1
ATOM 3775 N N . GLN A 1 467 ? 13.653 32.604 11.545 1.00 60.31 467 GLN A N 1
ATOM 3776 C CA . GLN A 1 467 ? 14.727 33.580 11.704 1.00 60.31 467 GLN A CA 1
ATOM 3777 C C . GLN A 1 467 ? 14.790 34.108 13.144 1.00 60.31 467 GLN A C 1
ATOM 3779 O O . GLN A 1 467 ? 13.743 34.440 13.705 1.00 60.31 467 GLN A O 1
ATOM 3784 N N . PRO A 1 468 ? 15.986 34.320 13.728 1.00 58.78 468 PRO A N 1
ATOM 3785 C CA . PRO A 1 468 ? 16.097 34.968 15.029 1.00 58.78 468 PRO A CA 1
ATOM 3786 C C . PRO A 1 468 ? 15.403 36.341 15.026 1.00 58.78 468 PRO A C 1
ATOM 3788 O O . PRO A 1 468 ? 15.326 37.036 14.007 1.00 58.78 468 PRO A O 1
ATOM 3791 N N . MET A 1 469 ? 14.845 36.701 16.185 1.00 65.12 469 MET A N 1
ATOM 3792 C CA . MET A 1 469 ? 14.057 37.926 16.389 1.00 65.12 469 MET A CA 1
ATOM 3793 C C . MET A 1 469 ? 14.789 38.956 17.275 1.00 65.12 469 MET A C 1
ATOM 3795 O O . MET A 1 469 ? 14.223 39.980 17.647 1.00 65.12 469 MET A O 1
ATOM 3799 N N . ASN A 1 470 ? 16.049 38.681 17.627 1.00 58.72 470 ASN A N 1
ATOM 3800 C CA . ASN A 1 470 ? 16.853 39.448 18.589 1.00 58.72 470 ASN A CA 1
ATOM 3801 C C . ASN A 1 470 ? 17.383 40.783 18.019 1.00 58.72 470 ASN A C 1
ATOM 3803 O O . ASN A 1 470 ? 17.645 41.730 18.752 1.00 58.72 470 ASN A O 1
ATOM 3807 N N . ASP A 1 471 ? 17.526 40.857 16.699 1.00 57.06 471 ASP A N 1
ATOM 3808 C CA . ASP A 1 471 ? 18.169 41.922 15.921 1.00 57.06 471 ASP A CA 1
ATOM 3809 C C . ASP A 1 471 ? 17.171 42.806 15.140 1.00 57.06 471 ASP A C 1
ATOM 3811 O O . ASP A 1 471 ? 17.553 43.786 14.496 1.00 57.06 471 ASP A O 1
ATOM 3815 N N . LYS A 1 472 ? 15.871 42.489 15.203 1.00 59.53 472 LYS A N 1
ATOM 3816 C CA . LYS A 1 472 ? 14.821 43.104 14.374 1.00 59.53 472 LYS A CA 1
ATOM 3817 C C . LYS A 1 472 ? 14.034 44.205 15.080 1.00 59.53 472 LYS A C 1
ATOM 3819 O O . LYS A 1 472 ? 13.752 44.162 16.280 1.00 59.53 472 LYS A O 1
ATOM 3824 N N . ARG A 1 473 ? 13.566 45.176 14.287 1.00 63.03 473 ARG A N 1
ATOM 3825 C CA . ARG A 1 473 ? 12.700 46.283 14.728 1.00 63.03 473 ARG A CA 1
ATOM 3826 C C . ARG A 1 473 ? 11.347 45.755 15.230 1.00 63.03 473 ARG A C 1
ATOM 3828 O O . ARG A 1 473 ? 10.428 45.554 14.447 1.00 63.03 473 ARG A O 1
ATOM 3835 N N . GLY A 1 474 ? 11.238 45.570 16.545 1.00 69.62 474 GLY A N 1
ATOM 3836 C CA . GLY A 1 474 ? 10.062 45.006 17.220 1.00 69.62 474 GLY A CA 1
ATOM 3837 C C . GLY A 1 474 ? 10.371 43.805 18.122 1.00 69.62 474 GLY A C 1
ATOM 3838 O O . GLY A 1 474 ? 9.516 43.433 18.926 1.00 69.62 474 GLY A O 1
ATOM 3839 N N . GLY A 1 475 ? 11.590 43.253 18.059 1.00 73.19 475 GLY A N 1
ATOM 3840 C CA . GLY A 1 475 ? 11.995 42.044 18.783 1.00 73.19 475 GLY A CA 1
ATOM 3841 C C . GLY A 1 475 ? 11.728 42.075 20.288 1.00 73.19 475 GLY A C 1
ATOM 3842 O O . GLY A 1 475 ? 11.195 41.114 20.829 1.00 73.19 475 GLY A O 1
ATOM 3843 N N . ALA A 1 476 ? 11.971 43.201 20.964 1.00 74.69 476 ALA A N 1
ATOM 3844 C CA . ALA A 1 476 ? 11.686 43.340 22.397 1.00 74.69 476 ALA A CA 1
ATOM 3845 C C . ALA A 1 476 ? 10.191 43.163 22.749 1.00 74.69 476 ALA A C 1
ATOM 3847 O O . ALA A 1 476 ? 9.862 42.541 23.758 1.00 74.69 476 ALA A O 1
ATOM 3848 N N . ASN A 1 477 ? 9.273 43.649 21.903 1.00 79.06 477 ASN A N 1
ATOM 3849 C CA . ASN A 1 477 ? 7.831 43.463 22.112 1.00 79.06 477 ASN A CA 1
ATOM 3850 C C . ASN A 1 477 ? 7.404 42.017 21.838 1.00 79.06 477 ASN A C 1
ATOM 3852 O O . ASN A 1 477 ? 6.537 41.497 22.539 1.00 79.06 477 ASN A O 1
ATOM 3856 N N . PHE A 1 478 ? 8.028 41.370 20.848 1.00 81.81 478 PHE A N 1
ATOM 3857 C CA . PHE A 1 478 ? 7.843 39.947 20.576 1.00 81.81 478 PHE A CA 1
ATOM 3858 C C . PHE A 1 478 ? 8.317 39.099 21.765 1.00 81.81 478 PHE A C 1
ATOM 3860 O O . PHE A 1 478 ? 7.533 38.329 22.309 1.00 81.81 478 PHE A O 1
ATOM 3867 N N . MET A 1 479 ? 9.547 39.305 22.246 1.00 77.12 479 MET A N 1
ATOM 3868 C CA . MET A 1 479 ? 10.106 38.568 23.386 1.00 77.12 479 MET A CA 1
ATOM 3869 C C . MET A 1 479 ? 9.289 38.766 24.669 1.00 77.12 479 MET A C 1
ATOM 3871 O O . MET A 1 479 ? 9.022 37.792 25.364 1.00 77.12 479 MET A O 1
ATOM 3875 N N . ARG A 1 480 ? 8.797 39.981 24.953 1.00 81.19 480 ARG A N 1
ATOM 3876 C CA . ARG A 1 480 ? 7.917 40.213 26.112 1.00 81.19 480 ARG A CA 1
ATOM 3877 C C . ARG A 1 480 ? 6.560 39.508 25.978 1.00 81.19 480 ARG A C 1
ATOM 3879 O O . ARG A 1 480 ? 5.979 39.107 26.980 1.00 81.19 480 ARG A O 1
ATOM 3886 N N . LYS A 1 481 ? 6.029 39.353 24.758 1.00 81.56 481 LYS A N 1
ATOM 3887 C CA . LYS A 1 481 ? 4.798 38.579 24.523 1.00 81.56 481 LYS A CA 1
ATOM 3888 C C . LYS A 1 481 ? 5.056 37.070 24.615 1.00 81.56 481 LYS A C 1
ATOM 3890 O O . LYS A 1 481 ? 4.240 36.373 25.201 1.00 81.56 481 LYS A O 1
ATOM 3895 N N . GLN A 1 482 ? 6.197 36.594 24.114 1.00 79.56 482 GLN A N 1
ATOM 3896 C CA . GLN A 1 482 ? 6.668 35.216 24.280 1.00 79.56 482 GLN A CA 1
ATOM 3897 C C . GLN A 1 482 ? 6.740 34.850 25.773 1.00 79.56 482 GLN A C 1
ATOM 3899 O O . GLN A 1 482 ? 6.078 33.916 26.207 1.00 79.56 482 GLN A O 1
ATOM 3904 N N . GLU A 1 483 ? 7.446 35.653 26.571 1.00 77.44 483 GLU A N 1
ATOM 3905 C CA . GLU A 1 483 ? 7.595 35.503 28.026 1.00 77.44 483 GLU A CA 1
ATOM 3906 C C . GLU A 1 483 ? 6.243 35.484 28.769 1.00 77.44 483 GLU A C 1
ATOM 3908 O O . GLU A 1 483 ? 6.030 34.666 29.662 1.00 77.44 483 GLU A O 1
ATOM 3913 N N . GLN A 1 484 ? 5.280 36.317 28.353 1.00 82.06 484 GLN A N 1
ATOM 3914 C CA . GLN A 1 484 ? 3.917 36.324 28.905 1.00 82.06 484 GLN A CA 1
ATOM 3915 C C . GLN A 1 484 ? 3.081 35.081 28.564 1.00 82.06 484 GLN A C 1
ATOM 3917 O O . GLN A 1 484 ? 2.104 34.811 29.266 1.00 82.06 484 GLN A O 1
ATOM 3922 N N . ILE A 1 485 ? 3.412 34.355 27.494 1.00 78.00 485 ILE A N 1
ATOM 3923 C CA . ILE A 1 485 ? 2.745 33.100 27.122 1.00 78.00 485 ILE A CA 1
ATOM 3924 C C . ILE A 1 485 ? 3.457 31.925 27.805 1.00 78.00 485 ILE A C 1
ATOM 3926 O O . ILE A 1 485 ? 2.797 31.121 28.458 1.00 78.00 485 ILE A O 1
ATOM 3930 N N . GLU A 1 486 ? 4.792 31.880 27.765 1.00 75.81 486 GLU A N 1
ATOM 3931 C CA . GLU A 1 486 ? 5.605 30.879 28.475 1.00 75.81 486 GLU A CA 1
ATOM 3932 C C . GLU A 1 486 ? 5.306 30.876 29.987 1.00 75.81 486 GLU A C 1
ATOM 3934 O O . GLU A 1 486 ? 5.082 29.818 30.570 1.00 75.81 486 GLU A O 1
ATOM 3939 N N . GLY A 1 487 ? 5.170 32.054 30.611 1.00 77.00 487 GLY A N 1
ATOM 3940 C CA . GLY A 1 487 ? 4.780 32.192 32.020 1.00 77.00 487 GLY A CA 1
ATOM 3941 C C . GLY A 1 487 ? 3.421 31.572 32.380 1.00 77.00 487 GLY A C 1
ATOM 3942 O O . GLY A 1 487 ? 3.224 31.142 33.517 1.00 77.00 487 GLY A O 1
ATOM 3943 N N . ARG A 1 488 ? 2.485 31.473 31.423 1.00 80.81 488 ARG A N 1
ATOM 3944 C CA . ARG A 1 488 ? 1.191 30.798 31.634 1.00 80.81 488 ARG A CA 1
ATOM 3945 C C . ARG A 1 488 ? 1.334 29.280 31.625 1.00 80.81 488 ARG A C 1
ATOM 3947 O O . ARG A 1 488 ? 0.653 28.629 32.410 1.00 80.81 488 ARG A O 1
ATOM 3954 N N . VAL A 1 489 ? 2.229 28.736 30.795 1.00 72.25 489 VAL A N 1
ATOM 3955 C CA . VAL A 1 489 ? 2.512 27.292 30.754 1.00 72.25 489 VAL A CA 1
ATOM 3956 C C . VAL A 1 489 ? 3.029 26.823 32.114 1.00 72.25 489 VAL A C 1
ATOM 3958 O O . VAL A 1 489 ? 2.469 25.888 32.676 1.00 72.25 489 VAL A O 1
ATOM 3961 N N . PHE A 1 490 ? 4.010 27.516 32.705 1.00 68.06 490 PHE A N 1
ATOM 3962 C CA . PHE A 1 490 ? 4.521 27.157 34.038 1.00 68.06 490 PHE A CA 1
ATOM 3963 C C . PHE A 1 490 ? 3.449 27.260 35.126 1.00 68.06 490 PHE A C 1
ATOM 3965 O O . PHE A 1 490 ? 3.261 26.310 35.880 1.00 68.06 490 PHE A O 1
ATOM 3972 N N . SER A 1 491 ? 2.675 28.353 35.146 1.00 81.12 491 SER A N 1
ATOM 3973 C CA . SER A 1 491 ? 1.554 28.505 36.087 1.00 81.12 491 SER A CA 1
ATOM 3974 C C . SER A 1 491 ? 0.541 27.360 35.977 1.00 81.12 491 SER A C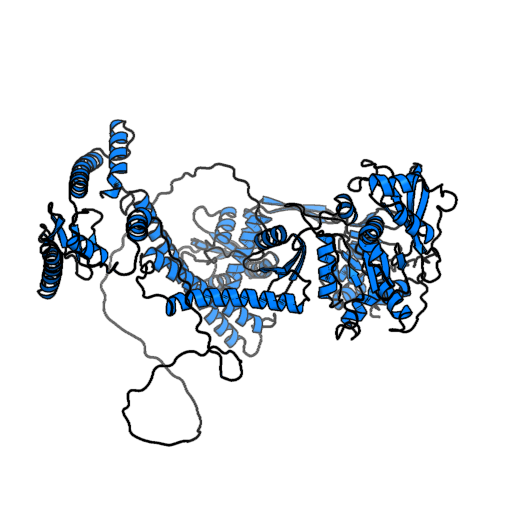 1
ATOM 3976 O O . SER A 1 491 ? -0.014 26.941 36.991 1.00 81.12 491 SER A O 1
ATOM 3978 N N . LYS A 1 492 ? 0.298 26.834 34.767 1.00 83.62 492 LYS A N 1
ATOM 3979 C CA . LYS A 1 492 ? -0.605 25.696 34.563 1.00 83.62 492 LYS A CA 1
ATOM 3980 C C . LYS A 1 492 ? 0.022 24.358 34.937 1.00 83.62 492 LYS A C 1
ATOM 3982 O O . LYS A 1 492 ? -0.670 23.546 35.541 1.00 83.62 492 LYS A O 1
ATOM 3987 N N . MET A 1 493 ? 1.313 24.153 34.688 1.00 71.62 493 MET A N 1
ATOM 3988 C CA . MET A 1 493 ? 2.032 22.956 35.142 1.00 71.62 493 MET A CA 1
ATOM 3989 C C . MET A 1 493 ? 2.109 22.869 36.677 1.00 71.62 493 MET A C 1
ATOM 3991 O O . MET A 1 493 ? 1.877 21.797 37.236 1.00 71.62 493 MET A O 1
ATOM 3995 N N . ASP A 1 494 ? 2.309 23.989 37.380 1.00 78.62 494 ASP A N 1
ATOM 3996 C CA . ASP A 1 494 ? 2.221 24.037 38.848 1.00 78.62 494 ASP A CA 1
ATOM 3997 C C . ASP A 1 494 ? 0.794 23.743 39.355 1.00 78.62 494 ASP A C 1
ATOM 3999 O O . ASP A 1 494 ? 0.615 22.999 40.325 1.00 78.62 494 ASP A O 1
ATOM 4003 N N . GLU A 1 495 ? -0.241 24.277 38.690 1.00 83.94 495 GLU A N 1
ATOM 4004 C CA . GLU A 1 495 ? -1.643 23.951 38.993 1.00 83.94 495 GLU A CA 1
ATOM 4005 C C . GLU A 1 495 ? -1.969 22.464 38.751 1.00 83.94 495 GLU A C 1
ATOM 4007 O O . GLU A 1 495 ? -2.732 21.886 39.534 1.00 83.94 495 GLU A O 1
ATOM 4012 N N . ILE A 1 496 ? -1.412 21.849 37.696 1.00 79.38 496 ILE A N 1
ATOM 4013 C CA . ILE A 1 496 ? -1.524 20.412 37.388 1.00 79.38 496 ILE A CA 1
ATOM 4014 C C . ILE A 1 496 ? -0.871 19.598 38.501 1.00 79.38 496 ILE A C 1
ATOM 4016 O O . ILE A 1 496 ? -1.560 18.805 39.138 1.00 79.38 496 ILE A O 1
ATOM 4020 N N . LYS A 1 497 ? 0.407 19.841 38.815 1.00 78.38 497 LYS A N 1
ATOM 4021 C CA . LYS A 1 497 ? 1.164 19.070 39.812 1.00 78.38 497 LYS A CA 1
ATOM 4022 C C . LYS A 1 497 ? 0.480 19.052 41.183 1.00 78.38 497 LYS A C 1
ATOM 4024 O O . LYS A 1 497 ? 0.243 17.988 41.753 1.00 78.38 497 LYS A O 1
ATOM 4029 N N . GLN A 1 498 ? 0.055 20.218 41.679 1.00 83.88 498 GLN A N 1
ATOM 4030 C CA . GLN A 1 498 ? -0.694 20.329 42.942 1.00 83.88 498 GLN A CA 1
ATOM 4031 C C . GLN A 1 498 ? -2.057 19.611 42.905 1.00 83.88 498 GLN A C 1
ATOM 4033 O O . GLN A 1 498 ? -2.613 19.246 43.947 1.00 83.88 498 GLN A O 1
ATOM 4038 N N . GLN A 1 499 ? -2.632 19.437 41.713 1.00 88.56 499 GLN A N 1
ATOM 4039 C CA . GLN A 1 499 ? -3.880 18.715 41.504 1.00 88.56 499 GLN A CA 1
ATOM 4040 C C . GLN A 1 499 ? -3.656 17.198 41.372 1.00 88.56 499 GLN A C 1
ATOM 4042 O O . GLN A 1 499 ? -4.492 16.445 41.868 1.00 88.56 499 GLN A O 1
ATOM 4047 N N . GLU A 1 500 ? -2.539 16.747 40.799 1.00 78.19 500 GLU A N 1
ATOM 4048 C CA . GLU A 1 500 ? -2.140 15.333 40.715 1.00 78.19 500 GLU A CA 1
ATOM 4049 C C . GLU A 1 500 ? -1.807 14.771 42.100 1.00 78.19 500 GLU A C 1
ATOM 4051 O O . GLU A 1 500 ? -2.450 13.811 42.524 1.00 78.19 500 GLU A O 1
ATOM 4056 N N . GLU A 1 501 ? -0.973 15.460 42.890 1.00 84.50 501 GLU A N 1
ATOM 4057 C CA . GLU A 1 501 ? -0.735 15.131 44.309 1.00 84.50 501 GLU A CA 1
ATOM 4058 C C . GLU A 1 501 ? -2.035 15.057 45.138 1.00 84.50 501 GLU A C 1
ATOM 4060 O O . GLU A 1 501 ? -2.109 14.411 46.187 1.00 84.50 501 GLU A O 1
ATOM 4065 N N . ARG A 1 502 ? -3.075 15.790 44.722 1.00 87.00 502 ARG A N 1
ATOM 4066 C CA . ARG A 1 502 ? -4.393 15.777 45.366 1.00 87.00 502 ARG A CA 1
ATOM 4067 C C . ARG A 1 502 ? -5.252 14.603 44.893 1.00 87.00 502 ARG A C 1
ATOM 4069 O O . ARG A 1 502 ? -6.028 14.099 45.706 1.00 87.00 502 ARG A O 1
ATOM 4076 N N . VAL A 1 503 ? -5.149 14.201 43.627 1.00 88.00 503 VAL A N 1
ATOM 4077 C CA . VAL A 1 503 ? -5.816 13.016 43.064 1.00 88.00 503 VAL A CA 1
ATOM 4078 C C . VAL A 1 503 ? -5.219 11.754 43.685 1.00 88.00 503 VAL A C 1
ATOM 4080 O O . VAL A 1 503 ? -5.952 11.039 44.362 1.00 88.00 503 VAL A O 1
ATOM 4083 N N . GLU A 1 504 ? -3.900 11.569 43.614 1.00 82.19 504 GLU A N 1
ATOM 4084 C CA . GLU A 1 504 ? -3.164 10.445 44.217 1.00 82.19 504 GLU A CA 1
ATOM 4085 C C . GLU A 1 504 ? -3.515 10.273 45.708 1.00 82.19 504 GLU A C 1
ATOM 4087 O O . GLU A 1 504 ? -3.909 9.202 46.173 1.00 82.19 504 GLU A O 1
ATOM 4092 N N . ARG A 1 505 ? -3.482 11.368 46.477 1.00 86.50 505 ARG A N 1
ATOM 4093 C CA . ARG A 1 505 ? -3.826 11.374 47.907 1.00 86.50 505 ARG A CA 1
ATOM 4094 C C . ARG A 1 505 ? -5.280 10.982 48.183 1.00 86.50 505 ARG A C 1
ATOM 4096 O O . ARG A 1 505 ? -5.578 10.527 49.289 1.00 86.50 505 ARG A O 1
ATOM 4103 N N . LEU A 1 506 ? -6.201 11.186 47.239 1.00 87.56 506 LEU A N 1
ATOM 4104 C CA . LEU A 1 506 ? -7.598 10.749 47.337 1.00 87.56 506 LEU A CA 1
ATOM 4105 C C . LEU A 1 506 ? -7.769 9.290 46.895 1.00 87.56 506 LEU A C 1
ATOM 4107 O O . LEU A 1 506 ? -8.507 8.561 47.553 1.00 87.56 506 LEU A O 1
ATOM 4111 N N . GLU A 1 507 ? -7.041 8.853 45.871 1.00 84.94 507 GLU A N 1
ATOM 4112 C CA . GLU A 1 507 ? -6.994 7.464 45.399 1.00 84.94 507 GLU A CA 1
ATOM 4113 C C . GLU A 1 507 ? -6.407 6.544 46.468 1.00 84.94 507 GLU A C 1
ATOM 4115 O O . GLU A 1 507 ? -7.034 5.557 46.832 1.00 84.94 507 GLU A O 1
ATOM 4120 N N . HIS A 1 508 ? -5.301 6.932 47.107 1.00 81.75 508 HIS A N 1
ATOM 4121 C CA . HIS A 1 508 ? -4.752 6.224 48.263 1.00 81.75 508 HIS A CA 1
ATOM 4122 C C . HIS A 1 508 ? -5.758 6.136 49.431 1.00 81.75 508 HIS A C 1
ATOM 4124 O O . HIS A 1 508 ? -5.881 5.095 50.073 1.00 81.75 508 HIS A O 1
ATOM 4130 N N . GLN A 1 509 ? -6.543 7.191 49.692 1.00 81.88 509 GLN A N 1
ATOM 4131 C CA . GLN A 1 509 ? -7.611 7.149 50.707 1.00 81.88 509 GLN A CA 1
ATOM 4132 C C . GLN A 1 509 ? -8.780 6.226 50.316 1.00 81.88 509 GLN A C 1
ATOM 4134 O O . GLN A 1 509 ? -9.429 5.677 51.209 1.00 81.88 509 GLN A O 1
ATOM 4139 N N . GLN A 1 510 ? -9.053 6.051 49.021 1.00 82.88 510 GLN A N 1
ATOM 4140 C CA . GLN A 1 510 ? -10.046 5.103 48.518 1.00 82.88 510 GLN A CA 1
ATOM 4141 C C . GLN A 1 510 ? -9.517 3.662 48.566 1.00 82.88 510 GLN A C 1
ATOM 4143 O O . GLN A 1 510 ? -10.180 2.807 49.147 1.00 82.88 510 GLN A O 1
ATOM 4148 N N . HIS A 1 511 ? -8.294 3.418 48.100 1.00 81.12 511 HIS A N 1
ATOM 4149 C CA . HIS A 1 511 ? -7.622 2.119 48.156 1.00 81.12 511 HIS A CA 1
ATOM 4150 C C . HIS A 1 511 ? -7.495 1.594 49.599 1.00 81.12 511 HIS A C 1
ATOM 4152 O O . HIS A 1 511 ? -7.813 0.437 49.872 1.00 81.12 511 HIS A O 1
ATOM 4158 N N . LEU A 1 512 ? -7.141 2.455 50.567 1.00 82.75 512 LEU A N 1
ATOM 4159 C CA . LEU A 1 512 ? -7.176 2.101 51.993 1.00 82.75 512 LEU A CA 1
ATOM 4160 C C . LEU A 1 512 ? -8.577 1.654 52.447 1.00 82.75 512 LEU A C 1
ATOM 4162 O O . LEU A 1 512 ? -8.698 0.647 53.142 1.00 82.75 512 LEU A O 1
ATOM 4166 N N . LYS A 1 513 ? -9.638 2.362 52.035 1.00 81.25 513 LYS A N 1
ATOM 4167 C CA . LYS A 1 513 ? -11.030 2.004 52.358 1.00 81.25 513 LYS A CA 1
ATOM 4168 C C . LYS A 1 513 ? -11.424 0.663 51.722 1.00 81.25 513 LYS A C 1
ATOM 4170 O O . LYS A 1 513 ? -12.053 -0.157 52.384 1.00 81.25 513 LYS A O 1
ATOM 4175 N N . GLU A 1 514 ? -11.039 0.419 50.472 1.00 81.12 514 GLU A N 1
ATOM 4176 C CA . GLU A 1 514 ? -11.318 -0.819 49.728 1.00 81.12 514 GLU A CA 1
ATOM 4177 C C . GLU A 1 514 ? -10.584 -2.031 50.323 1.00 81.12 514 GLU A C 1
ATOM 4179 O O . GLU A 1 514 ? -11.175 -3.106 50.459 1.00 81.12 514 GLU A O 1
ATOM 4184 N N . MET A 1 515 ? -9.352 -1.841 50.810 1.00 78.88 515 MET A N 1
ATOM 4185 C CA . MET A 1 515 ? -8.619 -2.812 51.635 1.00 78.88 515 MET A CA 1
ATOM 4186 C C . MET A 1 515 ? -9.189 -2.983 53.055 1.00 78.88 515 MET A C 1
ATOM 4188 O O . MET A 1 515 ? -8.752 -3.870 53.786 1.00 78.88 515 MET A O 1
ATOM 4192 N N . GLY A 1 516 ? -10.178 -2.183 53.466 1.00 80.12 516 GLY A N 1
ATOM 4193 C CA . GLY A 1 516 ? -10.771 -2.269 54.803 1.00 80.12 516 GLY A CA 1
ATOM 4194 C C . GLY A 1 516 ? -9.867 -1.716 55.904 1.00 80.12 516 GLY A C 1
ATOM 4195 O O . GLY A 1 516 ? -9.982 -2.119 57.061 1.00 80.12 516 GLY A O 1
ATOM 4196 N N . LEU A 1 517 ? -8.956 -0.808 55.558 1.00 82.50 517 LEU A N 1
ATOM 4197 C CA . LEU A 1 517 ? -8.092 -0.087 56.485 1.00 82.50 517 LEU A CA 1
ATOM 4198 C C . LEU A 1 517 ? -8.680 1.284 56.829 1.00 82.50 517 LEU A C 1
ATOM 4200 O O . LEU A 1 517 ? -9.441 1.896 56.077 1.00 82.50 517 LEU A O 1
ATOM 4204 N N . ASN A 1 518 ? -8.297 1.790 57.995 1.00 82.94 518 ASN A N 1
ATOM 4205 C CA . ASN A 1 518 ? -8.622 3.139 58.419 1.00 82.94 518 ASN A CA 1
ATOM 4206 C C . ASN A 1 518 ? -7.911 4.183 57.529 1.00 82.94 518 ASN A C 1
ATOM 4208 O O . ASN A 1 518 ? -6.944 3.892 56.827 1.00 82.94 518 ASN A O 1
ATOM 4212 N N . ARG A 1 519 ? -8.352 5.444 57.612 1.00 76.75 519 ARG A N 1
ATOM 4213 C CA . ARG A 1 519 ? -7.871 6.570 56.784 1.00 76.75 519 ARG A CA 1
ATOM 4214 C C . ARG A 1 519 ? -6.357 6.872 56.878 1.00 76.75 519 ARG A C 1
ATOM 4216 O O . ARG A 1 519 ? -5.858 7.673 56.095 1.00 76.75 519 ARG A O 1
ATOM 4223 N N . GLN A 1 520 ? -5.639 6.285 57.835 1.00 76.25 520 GLN A N 1
ATOM 4224 C CA . GLN A 1 520 ? -4.189 6.417 58.030 1.00 76.25 520 GLN A CA 1
ATOM 4225 C C . GLN A 1 520 ? -3.415 5.125 57.701 1.00 76.25 520 GLN A C 1
ATOM 4227 O O . GLN A 1 520 ? -2.209 5.085 57.920 1.00 76.25 520 GLN A O 1
ATOM 4232 N N . GLY A 1 521 ? -4.081 4.051 57.258 1.00 76.06 521 GLY A N 1
ATOM 4233 C CA . GLY A 1 521 ? -3.465 2.740 57.002 1.00 76.06 521 GLY A CA 1
ATOM 4234 C C . GLY A 1 521 ? -2.984 1.988 58.251 1.00 76.06 521 GLY A C 1
ATOM 4235 O O . GLY A 1 521 ? -2.515 0.861 58.150 1.00 76.06 521 GLY A O 1
ATOM 4236 N N . SER A 1 522 ? -3.134 2.565 59.447 1.00 77.75 522 SER A N 1
ATOM 4237 C CA . SER A 1 522 ? -2.547 2.075 60.706 1.00 77.75 522 SER A CA 1
ATOM 4238 C C . SER A 1 522 ? -3.295 0.902 61.362 1.00 77.75 522 SER A C 1
ATOM 4240 O O . SER A 1 522 ? -3.000 0.525 62.497 1.00 77.75 522 SER A O 1
ATOM 4242 N N . GLY A 1 523 ? -4.292 0.346 60.674 1.00 83.81 523 GLY A N 1
ATOM 4243 C CA . GLY A 1 523 ? -5.136 -0.755 61.131 1.00 83.81 523 GLY A CA 1
ATOM 4244 C C . GLY A 1 523 ? -6.498 -0.766 60.443 1.00 83.81 523 GLY A C 1
ATOM 4245 O O . GLY A 1 523 ? -6.822 0.158 59.701 1.00 83.81 523 GLY A O 1
ATOM 4246 N N . LEU A 1 524 ? -7.295 -1.802 60.700 1.00 86.12 524 LEU A N 1
ATOM 4247 C CA . LEU A 1 524 ? -8.610 -2.013 60.087 1.00 86.12 524 LEU A CA 1
ATOM 4248 C C . LEU A 1 524 ? -9.595 -0.859 60.356 1.00 86.12 524 LEU A C 1
ATOM 4250 O O . LEU A 1 524 ? -9.536 -0.206 61.404 1.00 86.12 524 LEU A O 1
ATOM 4254 N N . ASP A 1 525 ? -10.514 -0.618 59.417 1.00 82.62 525 ASP A N 1
ATOM 4255 C CA . ASP A 1 525 ? -11.662 0.258 59.646 1.00 82.62 525 ASP A CA 1
ATOM 4256 C C . ASP A 1 525 ? -12.754 -0.462 60.444 1.00 82.62 525 ASP A C 1
ATOM 4258 O O . ASP A 1 525 ? -13.161 -1.573 60.110 1.00 82.62 525 ASP A O 1
ATOM 4262 N N . MET A 1 526 ? -13.263 0.199 61.483 1.00 83.44 526 MET A N 1
ATOM 4263 C CA . MET A 1 526 ? -14.338 -0.345 62.313 1.00 83.44 526 MET A CA 1
ATOM 4264 C C . MET A 1 526 ? -15.694 0.054 61.718 1.00 83.44 526 MET A C 1
ATOM 4266 O O . MET A 1 526 ? -16.187 1.161 61.963 1.00 83.44 526 MET A O 1
ATOM 4270 N N . SER A 1 527 ? -16.233 -0.815 60.866 1.00 79.94 527 SER A N 1
ATOM 4271 C CA . SER A 1 527 ? -17.517 -0.688 60.164 1.00 79.94 527 SER A CA 1
ATOM 4272 C C . SER A 1 527 ? -18.099 -2.078 59.875 1.00 79.94 527 SER A C 1
ATOM 4274 O O . SER A 1 527 ? -17.356 -3.053 59.758 1.00 79.94 527 SER A O 1
ATOM 4276 N N . VAL A 1 528 ? -19.429 -2.184 59.763 1.00 79.06 528 VAL A N 1
ATOM 4277 C CA . VAL A 1 528 ? -20.129 -3.480 59.602 1.00 79.06 528 VAL A CA 1
ATOM 4278 C C . VAL A 1 528 ? -19.716 -4.181 58.300 1.00 79.06 528 VAL A C 1
ATOM 4280 O O . VAL A 1 528 ? -19.449 -5.379 58.301 1.00 79.06 528 VAL A O 1
ATOM 4283 N N . GLN A 1 529 ? -19.517 -3.418 57.220 1.00 78.75 529 GLN A N 1
ATOM 4284 C CA . GLN A 1 529 ? -19.006 -3.921 55.936 1.00 78.75 529 GLN A CA 1
ATOM 4285 C C . GLN A 1 529 ? -17.620 -4.592 56.038 1.00 78.75 529 GLN A C 1
ATOM 4287 O O . GLN A 1 529 ? -17.260 -5.390 55.177 1.00 78.75 529 GLN A O 1
ATOM 4292 N N . ASN A 1 530 ? -16.839 -4.295 57.084 1.00 86.12 530 ASN A N 1
ATOM 4293 C CA . ASN A 1 530 ? -15.482 -4.810 57.269 1.00 86.12 530 ASN A CA 1
ATOM 4294 C C . ASN A 1 530 ? -15.386 -5.990 58.261 1.00 86.12 530 ASN A C 1
ATOM 4296 O O . ASN A 1 530 ? -14.291 -6.505 58.497 1.00 86.12 530 ASN A O 1
ATOM 4300 N N . ILE A 1 531 ? -16.518 -6.455 58.817 1.00 84.50 531 ILE A N 1
ATOM 4301 C CA . ILE A 1 531 ? -16.595 -7.621 59.721 1.00 84.50 531 ILE A CA 1
ATOM 4302 C C . ILE A 1 531 ? -15.786 -8.836 59.217 1.00 84.50 531 ILE A C 1
ATOM 4304 O O . ILE A 1 531 ? -15.049 -9.403 60.028 1.00 84.50 531 ILE A O 1
ATOM 4308 N N . PRO A 1 532 ? -15.830 -9.236 57.924 1.00 86.25 532 PRO A N 1
ATOM 4309 C CA . PRO A 1 532 ? -15.071 -10.392 57.441 1.00 86.25 532 PRO A CA 1
ATOM 4310 C C . PRO A 1 532 ? -13.557 -10.275 57.669 1.00 86.25 532 PRO A C 1
ATOM 4312 O O . PRO A 1 532 ? -12.940 -11.225 58.145 1.00 86.25 532 PRO A O 1
ATOM 4315 N N . ARG A 1 533 ? -12.965 -9.098 57.418 1.00 84.31 533 ARG A N 1
ATOM 4316 C CA . ARG A 1 533 ? -11.523 -8.860 57.613 1.00 84.31 533 ARG A CA 1
ATOM 4317 C C . ARG A 1 533 ? -11.149 -8.739 59.091 1.00 84.31 533 ARG A C 1
ATOM 4319 O O . ARG A 1 533 ? -10.083 -9.197 59.491 1.00 84.31 533 ARG A O 1
ATOM 4326 N N . ILE A 1 534 ? -12.037 -8.184 59.921 1.00 87.31 534 ILE A N 1
ATOM 4327 C CA . ILE A 1 534 ? -11.845 -8.129 61.381 1.00 87.31 534 ILE A CA 1
ATOM 4328 C C . ILE A 1 534 ? -11.846 -9.549 61.977 1.00 87.31 534 ILE A C 1
ATOM 4330 O O . ILE A 1 534 ? -10.993 -9.859 62.810 1.00 87.31 534 ILE A O 1
ATOM 4334 N N . ARG A 1 535 ? -12.739 -10.436 61.511 1.00 87.81 535 ARG A N 1
ATOM 4335 C CA . ARG A 1 535 ? -12.724 -11.870 61.858 1.00 87.81 535 ARG A CA 1
ATOM 4336 C C . ARG A 1 535 ? -11.426 -12.545 61.401 1.00 87.81 535 ARG A C 1
ATOM 4338 O O . ARG A 1 535 ? -10.763 -13.189 62.209 1.00 87.81 535 ARG A O 1
ATOM 4345 N N . GLU A 1 536 ? -11.038 -12.364 60.139 1.00 87.69 536 GLU A N 1
ATOM 4346 C CA . GLU A 1 536 ? -9.830 -12.970 59.558 1.00 87.69 536 GLU A CA 1
ATOM 4347 C C . GLU A 1 536 ? -8.552 -12.598 60.334 1.00 87.69 536 GLU A C 1
ATOM 4349 O O . GLU A 1 536 ? -7.730 -13.466 60.636 1.00 87.69 536 GLU A O 1
ATOM 4354 N N . GLU A 1 537 ? -8.401 -11.329 60.720 1.00 87.62 537 GLU A N 1
ATOM 4355 C CA . GLU A 1 537 ? -7.233 -10.852 61.466 1.00 87.62 537 GLU A CA 1
ATOM 4356 C C . GLU A 1 537 ? -7.201 -11.367 62.916 1.00 87.62 537 GLU A C 1
ATOM 4358 O O . GLU A 1 537 ? -6.129 -11.649 63.457 1.00 87.62 537 GLU A O 1
ATOM 4363 N N . LEU A 1 538 ? -8.364 -11.595 63.536 1.00 87.25 538 LEU A N 1
ATOM 4364 C CA . LEU A 1 538 ? -8.452 -12.269 64.835 1.00 87.25 538 LEU A CA 1
ATOM 4365 C C . LEU A 1 538 ? -8.124 -13.774 64.736 1.00 87.25 538 LEU A C 1
ATOM 4367 O O . LEU A 1 538 ? -7.508 -14.320 65.655 1.00 87.25 538 LEU A O 1
ATOM 4371 N N . GLU A 1 539 ? -8.434 -14.445 63.620 1.00 86.06 539 GLU A N 1
ATOM 4372 C CA . GLU A 1 539 ? -7.980 -15.825 63.362 1.00 86.06 539 GLU A CA 1
ATOM 4373 C C . GLU A 1 539 ? -6.478 -15.910 63.033 1.00 86.06 539 GLU A C 1
ATOM 4375 O O . GLU A 1 539 ? -5.801 -16.845 63.470 1.00 86.06 539 GLU A O 1
ATOM 4380 N N . LYS A 1 540 ? -5.908 -14.923 62.330 1.00 87.00 540 LYS A N 1
ATOM 4381 C CA . LYS A 1 540 ? -4.445 -14.770 62.194 1.00 87.00 540 LYS A CA 1
ATOM 4382 C C . LYS A 1 540 ? -3.788 -14.547 63.556 1.00 87.00 540 LYS A C 1
ATOM 4384 O O . LYS A 1 540 ? -2.774 -15.172 63.860 1.00 87.00 540 LYS A O 1
ATOM 4389 N N . ALA A 1 541 ? -4.384 -13.735 64.428 1.00 86.69 541 ALA A N 1
ATOM 4390 C CA . ALA A 1 541 ? -3.885 -13.516 65.784 1.00 86.69 541 ALA A CA 1
ATOM 4391 C C . ALA A 1 541 ? -3.900 -14.775 66.661 1.00 86.69 541 ALA A C 1
ATOM 4393 O O . ALA A 1 541 ? -2.943 -14.998 67.403 1.00 86.69 541 ALA A O 1
ATOM 4394 N N . LYS A 1 542 ? -4.919 -15.636 66.541 1.00 85.25 542 LYS A N 1
ATOM 4395 C CA . LYS A 1 542 ? -4.941 -16.957 67.201 1.00 85.25 542 LYS A CA 1
ATOM 4396 C C . LYS A 1 542 ? -3.820 -17.881 66.711 1.00 85.25 542 LYS A C 1
ATOM 4398 O O . LYS A 1 542 ? -3.292 -18.653 67.507 1.00 85.25 542 LYS A O 1
ATOM 4403 N N . ARG A 1 543 ? -3.432 -17.779 65.434 1.00 86.19 543 ARG A N 1
ATOM 4404 C CA . ARG A 1 543 ? -2.296 -18.509 64.835 1.00 86.19 543 ARG A CA 1
ATOM 4405 C C . ARG A 1 543 ? -0.924 -17.873 65.110 1.00 86.19 543 ARG A C 1
ATOM 4407 O O . ARG A 1 543 ? 0.094 -18.511 64.872 1.00 86.19 543 ARG A O 1
ATOM 4414 N N . GLY A 1 544 ? -0.886 -16.652 65.648 1.00 82.50 544 GLY A N 1
ATOM 4415 C CA . GLY A 1 544 ? 0.348 -15.891 65.890 1.00 82.50 544 GLY A CA 1
ATOM 4416 C C . GLY A 1 544 ? 0.865 -15.106 64.677 1.00 82.50 544 GLY A C 1
ATOM 4417 O O . GLY A 1 544 ? 1.978 -14.595 64.723 1.00 82.50 544 GLY A O 1
ATOM 4418 N N . GLU A 1 545 ? 0.064 -14.991 63.616 1.00 83.19 545 GLU A N 1
ATOM 4419 C CA . GLU A 1 545 ? 0.422 -14.383 62.323 1.00 83.19 545 GLU A CA 1
ATOM 4420 C C . GLU A 1 545 ? 0.080 -12.879 62.223 1.00 83.19 545 GLU A C 1
ATOM 4422 O O . GLU A 1 545 ? 0.509 -12.210 61.288 1.00 83.19 545 GLU A O 1
ATOM 4427 N N . SER A 1 546 ? -0.701 -12.333 63.164 1.00 82.69 546 SER A N 1
ATOM 4428 C CA . SER A 1 546 ? -1.118 -10.917 63.156 1.00 82.69 546 SER A CA 1
ATOM 4429 C C . SER A 1 546 ? 0.028 -9.969 63.516 1.00 82.69 546 SER A C 1
ATOM 4431 O O . SER A 1 546 ? 0.638 -10.098 64.581 1.00 82.69 546 SER A O 1
ATOM 4433 N N . PHE A 1 547 ? 0.183 -8.903 62.733 1.00 79.31 547 PHE A N 1
ATOM 4434 C CA . PHE A 1 547 ? 1.117 -7.805 63.012 1.00 79.31 547 PHE A CA 1
ATOM 4435 C C . PHE A 1 547 ? 0.601 -6.801 64.065 1.00 79.31 547 PHE A C 1
ATOM 4437 O O . PHE A 1 547 ? 1.358 -5.954 64.545 1.00 79.31 547 PHE A O 1
ATOM 4444 N N . PHE A 1 548 ? -0.675 -6.876 64.460 1.00 84.94 548 PHE A N 1
ATOM 4445 C CA . PHE A 1 548 ? -1.276 -5.945 65.417 1.00 84.94 548 PHE A CA 1
ATOM 4446 C C . PHE A 1 548 ? -0.949 -6.267 66.882 1.00 84.94 548 PHE A C 1
ATOM 4448 O O . PHE A 1 548 ? -0.841 -7.418 67.304 1.00 84.94 548 PHE A O 1
ATOM 4455 N N . THR A 1 549 ? -0.842 -5.218 67.706 1.00 86.56 549 THR A N 1
ATOM 4456 C CA . THR A 1 549 ? -0.557 -5.374 69.141 1.00 86.56 549 THR A CA 1
ATOM 4457 C C . THR A 1 549 ? -1.706 -6.072 69.876 1.00 86.56 549 THR A C 1
ATOM 4459 O O . THR A 1 549 ? -2.876 -5.893 69.535 1.00 86.56 549 THR A O 1
ATOM 4462 N N . LYS A 1 550 ? -1.405 -6.772 70.978 1.00 84.31 550 LYS A N 1
ATOM 4463 C CA . LYS A 1 550 ? -2.425 -7.406 71.841 1.00 84.31 550 LYS A CA 1
ATOM 4464 C C . LYS A 1 550 ? -3.495 -6.422 72.350 1.00 84.31 550 LYS A C 1
ATOM 4466 O O . LYS A 1 550 ? -4.639 -6.817 72.550 1.00 84.31 550 LYS A O 1
ATOM 4471 N N . ALA A 1 551 ? -3.150 -5.143 72.525 1.00 85.00 551 ALA A N 1
ATOM 4472 C CA . ALA A 1 551 ? -4.103 -4.097 72.902 1.00 85.00 551 ALA A CA 1
ATOM 4473 C C . ALA A 1 551 ? -5.011 -3.671 71.732 1.00 85.00 551 ALA A C 1
ATOM 4475 O O . ALA A 1 551 ? -6.191 -3.398 71.943 1.00 85.00 551 ALA A O 1
ATOM 4476 N N . THR A 1 552 ? -4.485 -3.652 70.504 1.00 85.19 552 THR A N 1
ATOM 4477 C CA . THR A 1 552 ? -5.265 -3.430 69.277 1.00 85.19 552 THR A CA 1
ATOM 4478 C C . THR A 1 552 ? -6.234 -4.589 69.042 1.00 85.19 552 THR A C 1
ATOM 4480 O O . THR A 1 552 ? -7.426 -4.364 68.863 1.00 85.19 552 THR A O 1
ATOM 4483 N N . LEU A 1 553 ? -5.747 -5.829 69.145 1.00 87.38 553 LEU A N 1
ATOM 4484 C CA . LEU A 1 553 ? -6.541 -7.045 68.958 1.00 87.38 553 LEU A CA 1
ATOM 4485 C C . LEU A 1 553 ? -7.690 -7.163 69.969 1.00 87.38 553 LEU A C 1
ATOM 4487 O O . LEU A 1 553 ? -8.799 -7.521 69.584 1.00 87.38 553 LEU A O 1
ATOM 4491 N N . LYS A 1 554 ? -7.476 -6.781 71.238 1.00 88.62 554 LYS A N 1
ATOM 4492 C CA . LYS A 1 554 ? -8.561 -6.724 72.234 1.00 88.62 554 LYS A CA 1
ATOM 4493 C C . LYS A 1 554 ? -9.673 -5.752 71.819 1.00 88.62 554 LYS A C 1
ATOM 4495 O O . LYS A 1 554 ? -10.841 -6.106 71.921 1.00 88.62 554 LYS A O 1
ATOM 4500 N N . ARG A 1 555 ? -9.322 -4.574 71.285 1.00 87.88 555 ARG A N 1
ATOM 4501 C CA . ARG A 1 555 ? -10.303 -3.607 70.753 1.00 87.88 555 ARG A CA 1
ATOM 4502 C C . ARG A 1 555 ? -11.020 -4.135 69.512 1.00 87.88 555 ARG A C 1
ATOM 4504 O O . ARG A 1 555 ? -12.209 -3.893 69.366 1.00 87.88 555 ARG A O 1
ATOM 4511 N N . TYR A 1 556 ? -10.322 -4.858 68.634 1.00 90.38 556 TYR A N 1
ATOM 4512 C CA . TYR A 1 556 ? -10.949 -5.515 67.484 1.00 90.38 556 TYR A CA 1
ATOM 4513 C C . TYR A 1 556 ? -11.939 -6.595 67.922 1.00 90.38 556 TYR A C 1
ATOM 4515 O O . TYR A 1 556 ? -13.016 -6.666 67.352 1.00 90.38 556 TYR A O 1
ATOM 4523 N N . GLN A 1 557 ? -11.640 -7.367 68.970 1.00 89.25 557 GLN A N 1
ATOM 4524 C CA . GLN A 1 557 ? -12.579 -8.340 69.530 1.00 89.25 557 GLN A CA 1
ATOM 4525 C C . GLN A 1 557 ? -13.799 -7.672 70.198 1.00 89.25 557 GLN A C 1
ATOM 4527 O O . GLN A 1 557 ? -14.921 -8.122 69.995 1.00 89.25 557 GLN A O 1
ATOM 4532 N N . GLU A 1 558 ? -13.593 -6.599 70.971 1.00 87.62 558 GLU A N 1
ATOM 4533 C CA . GLU A 1 558 ? -14.666 -5.840 71.642 1.00 87.62 558 GLU A CA 1
ATOM 4534 C C . GLU A 1 558 ? -15.596 -5.113 70.659 1.00 87.62 558 GLU A C 1
ATOM 4536 O O . GLU A 1 558 ? -16.806 -5.068 70.862 1.00 87.62 558 GLU A O 1
ATOM 4541 N N . GLU A 1 559 ? -15.042 -4.541 69.591 1.00 84.44 559 GLU A N 1
ATOM 4542 C CA . GLU A 1 559 ? -15.822 -3.837 68.572 1.00 84.44 559 GLU A CA 1
ATOM 4543 C C . GLU A 1 559 ? -16.408 -4.812 67.534 1.00 84.44 559 GLU A C 1
ATOM 4545 O O . GLU A 1 559 ? -17.465 -4.523 66.983 1.00 84.44 559 GLU A O 1
ATOM 4550 N N . LEU A 1 560 ? -15.802 -5.988 67.301 1.00 87.94 560 LEU A N 1
ATOM 4551 C CA . LEU A 1 560 ? -16.384 -7.031 66.447 1.00 87.94 560 LEU A CA 1
ATOM 4552 C C . LEU A 1 560 ? -17.720 -7.518 67.011 1.00 87.94 560 LEU A C 1
ATOM 4554 O O . LEU A 1 560 ? -18.709 -7.459 66.292 1.00 87.94 560 LEU A O 1
ATOM 4558 N N . THR A 1 561 ? -17.788 -7.915 68.286 1.00 86.19 561 THR A N 1
ATOM 4559 C CA . THR A 1 561 ? -19.053 -8.396 68.879 1.00 86.19 561 THR A CA 1
ATOM 4560 C C . THR A 1 561 ? -20.138 -7.317 68.874 1.00 86.19 561 THR A C 1
ATOM 4562 O O . THR A 1 561 ? -21.321 -7.618 68.722 1.00 86.19 561 THR A O 1
ATOM 4565 N N . ARG A 1 562 ? -19.745 -6.040 68.972 1.00 85.06 562 ARG A N 1
ATOM 4566 C CA . ARG A 1 562 ? -20.640 -4.886 68.822 1.00 85.06 562 ARG A CA 1
ATOM 4567 C C . ARG A 1 562 ? -21.121 -4.694 67.379 1.00 85.06 562 ARG A C 1
ATOM 4569 O O . ARG A 1 562 ? -22.299 -4.418 67.178 1.00 85.06 562 ARG A O 1
ATOM 4576 N N . LEU A 1 563 ? -20.244 -4.825 66.383 1.00 84.50 563 LEU A N 1
ATOM 4577 C CA . LEU A 1 563 ? -20.604 -4.727 64.962 1.00 84.50 563 LEU A CA 1
ATOM 4578 C C . LEU A 1 563 ? -21.462 -5.920 64.510 1.00 84.50 563 LEU A C 1
ATOM 4580 O O . LEU A 1 563 ? -22.403 -5.729 63.747 1.00 84.50 563 LEU A O 1
ATOM 4584 N N . GLU A 1 564 ? -21.188 -7.120 65.022 1.00 84.06 564 GLU A N 1
ATOM 4585 C CA . GLU A 1 564 ? -21.987 -8.331 64.802 1.00 84.06 564 GLU A CA 1
ATOM 4586 C C . GLU A 1 564 ? -23.387 -8.194 65.403 1.00 84.06 564 GLU A C 1
ATOM 4588 O O . GLU A 1 564 ? -24.359 -8.443 64.699 1.00 84.06 564 GLU A O 1
ATOM 4593 N N . ALA A 1 565 ? -23.515 -7.699 66.640 1.00 83.69 565 ALA A N 1
ATOM 4594 C CA . ALA A 1 565 ? -24.819 -7.424 67.248 1.00 83.69 565 ALA A CA 1
ATOM 4595 C C . ALA A 1 565 ? -25.639 -6.380 66.462 1.00 83.69 565 ALA A C 1
ATOM 4597 O O . ALA A 1 565 ? -26.856 -6.510 66.359 1.00 83.69 565 ALA A O 1
ATOM 4598 N N . ILE A 1 566 ? -24.985 -5.367 65.876 1.00 77.56 566 ILE A N 1
ATOM 4599 C CA . ILE A 1 566 ? -25.653 -4.383 65.006 1.00 77.56 566 ILE A CA 1
ATOM 4600 C C . ILE A 1 566 ? -26.058 -5.017 63.663 1.00 77.56 566 ILE A C 1
ATOM 4602 O O . ILE A 1 566 ? -27.147 -4.726 63.178 1.00 77.56 566 ILE A O 1
ATOM 4606 N N . SER A 1 567 ? -25.237 -5.900 63.079 1.00 78.62 567 SER A N 1
ATOM 4607 C CA . SER A 1 567 ? -25.610 -6.659 61.872 1.00 78.62 567 SER A CA 1
ATOM 4608 C C . SER A 1 567 ? -26.819 -7.551 62.144 1.00 78.62 567 SER A C 1
ATOM 4610 O O . SER A 1 567 ? -27.834 -7.420 61.475 1.00 78.62 567 SER A O 1
ATOM 4612 N N . GLU A 1 568 ? -26.765 -8.360 63.205 1.00 79.88 568 GLU A N 1
ATOM 4613 C CA . GLU A 1 568 ? -27.863 -9.234 63.621 1.00 79.88 568 GLU A CA 1
ATOM 4614 C C . GLU A 1 568 ? -29.158 -8.481 63.954 1.00 79.88 568 GLU A C 1
ATOM 4616 O O . GLU A 1 568 ? -30.230 -9.079 63.879 1.00 79.88 568 GLU A O 1
ATOM 4621 N N . GLN A 1 569 ? -29.086 -7.209 64.360 1.00 75.50 569 GLN A N 1
ATOM 4622 C CA . GLN A 1 569 ? -30.270 -6.367 64.538 1.00 75.50 569 GLN A CA 1
ATOM 4623 C C . GLN A 1 569 ? -30.847 -5.945 63.178 1.00 75.50 569 GLN A C 1
ATOM 4625 O O . GLN A 1 569 ? -32.049 -6.090 62.963 1.00 75.50 569 GLN A O 1
ATOM 4630 N N . MET A 1 570 ? -30.003 -5.488 62.244 1.00 69.94 570 MET A N 1
ATOM 4631 C CA . MET A 1 570 ? -30.422 -5.138 60.878 1.00 69.94 570 MET A CA 1
ATOM 4632 C C . MET A 1 570 ? -31.017 -6.346 60.137 1.00 69.94 570 MET A C 1
ATOM 4634 O O . MET A 1 570 ? -32.089 -6.225 59.559 1.00 69.94 570 MET A O 1
ATOM 4638 N N . ASP A 1 571 ? -30.387 -7.522 60.231 1.00 71.50 571 ASP A N 1
ATOM 4639 C CA . ASP A 1 571 ? -30.825 -8.763 59.568 1.00 71.50 571 ASP A CA 1
ATOM 4640 C C . ASP A 1 571 ? -32.188 -9.284 60.085 1.00 71.50 571 ASP A C 1
ATOM 4642 O O . ASP A 1 571 ? -32.832 -10.106 59.432 1.00 71.50 571 ASP A O 1
ATOM 4646 N N . LYS A 1 572 ? -32.637 -8.819 61.261 1.00 71.75 572 LYS A N 1
ATOM 4647 C CA . LYS A 1 572 ? -33.937 -9.161 61.874 1.00 71.75 572 LYS A CA 1
ATOM 4648 C C . LYS A 1 572 ? -34.986 -8.053 61.727 1.00 71.75 572 LYS A C 1
ATOM 4650 O O . LYS A 1 572 ? -36.169 -8.323 61.918 1.00 71.75 572 LYS A O 1
ATOM 4655 N N . THR A 1 573 ? -34.575 -6.826 61.404 1.00 69.38 573 THR A N 1
ATOM 4656 C CA . THR A 1 573 ? -35.463 -5.659 61.314 1.00 69.38 573 THR A CA 1
ATOM 4657 C C . THR A 1 573 ? -35.991 -5.512 59.890 1.00 69.38 573 THR A C 1
ATOM 4659 O O . THR A 1 573 ? -35.287 -5.040 59.000 1.00 69.38 573 THR A O 1
ATOM 4662 N N . SER A 1 574 ? -37.255 -5.876 59.667 1.00 71.81 574 SER A N 1
ATOM 4663 C CA . SER A 1 574 ? -37.938 -5.549 58.412 1.00 71.81 574 SER A CA 1
ATOM 4664 C C . SER A 1 574 ? -38.271 -4.053 58.394 1.00 71.81 574 SER A C 1
ATOM 4666 O O . SER A 1 574 ? -39.029 -3.575 59.234 1.00 71.81 574 SER A O 1
ATOM 4668 N N . ILE A 1 575 ? -37.671 -3.299 57.469 1.00 80.00 575 ILE A N 1
ATOM 4669 C CA . ILE A 1 575 ? -37.921 -1.859 57.311 1.00 80.00 575 ILE A CA 1
ATOM 4670 C C . ILE A 1 575 ? -39.354 -1.663 56.796 1.00 80.00 575 ILE A C 1
ATOM 4672 O O . ILE A 1 575 ? -39.739 -2.278 55.801 1.00 80.00 575 ILE A O 1
ATOM 4676 N N . GLN A 1 576 ? -40.147 -0.798 57.439 1.00 81.62 576 GLN A N 1
ATOM 4677 C CA . GLN A 1 576 ? -41.504 -0.511 56.962 1.00 81.62 576 GLN A CA 1
ATOM 4678 C C . GLN A 1 576 ? -41.472 0.224 55.606 1.00 81.62 576 GLN A C 1
ATOM 4680 O O . GLN A 1 576 ? -40.598 1.072 55.407 1.00 81.62 576 GLN A O 1
ATOM 4685 N N . PRO A 1 577 ? -42.451 0.013 54.700 1.00 79.06 577 PRO A N 1
ATOM 4686 C CA . PRO A 1 577 ? -42.488 0.684 53.394 1.00 79.06 577 PRO A CA 1
ATOM 4687 C C . PRO A 1 577 ? -42.407 2.218 53.469 1.00 79.06 577 PRO A C 1
ATOM 4689 O O . PRO A 1 577 ? -41.705 2.838 52.675 1.00 79.06 577 PRO A O 1
ATOM 4692 N N . ALA A 1 578 ? -43.054 2.833 54.465 1.00 78.19 578 ALA A N 1
ATOM 4693 C CA . ALA A 1 578 ? -42.991 4.277 54.708 1.00 78.19 578 ALA A CA 1
ATOM 4694 C C . ALA A 1 578 ? -41.589 4.764 55.132 1.00 78.19 578 ALA A C 1
ATOM 4696 O O . ALA A 1 578 ? -41.144 5.843 54.743 1.00 78.19 578 ALA A O 1
ATOM 4697 N N . THR A 1 579 ? -40.866 3.958 55.910 1.00 80.88 579 THR A N 1
ATOM 4698 C CA . THR A 1 579 ? -39.480 4.232 56.317 1.00 80.88 579 THR A CA 1
ATOM 4699 C C . THR A 1 579 ? -38.521 4.052 55.138 1.00 80.88 579 THR A C 1
ATOM 4701 O O . THR A 1 579 ? -37.610 4.859 54.955 1.00 80.88 579 THR A O 1
ATOM 4704 N N . GLN A 1 580 ? -38.757 3.034 54.302 1.00 81.81 580 GLN A N 1
ATOM 4705 C CA . GLN A 1 580 ? -37.985 2.775 53.088 1.00 81.81 580 GLN A CA 1
ATOM 4706 C C . GLN A 1 580 ? -38.152 3.910 52.063 1.00 81.81 580 GLN A C 1
ATOM 4708 O O . GLN A 1 580 ? -37.155 4.419 51.560 1.00 81.81 580 GLN A O 1
ATOM 4713 N N . ALA A 1 581 ? -39.372 4.422 51.863 1.00 82.62 581 ALA A N 1
ATOM 4714 C CA . ALA A 1 581 ? -39.623 5.572 50.991 1.00 82.62 581 ALA A CA 1
ATOM 4715 C C . ALA A 1 581 ? -38.798 6.820 51.375 1.00 82.62 581 ALA A C 1
ATOM 4717 O O . ALA A 1 581 ? -38.311 7.531 50.500 1.00 82.62 581 ALA A O 1
ATOM 4718 N N . LEU A 1 582 ? -38.559 7.075 52.669 1.00 84.31 582 LEU A N 1
ATOM 4719 C CA . LEU A 1 582 ? -37.704 8.184 53.128 1.00 84.31 582 LEU A CA 1
ATOM 4720 C C . LEU A 1 582 ? -36.202 7.968 52.844 1.00 84.31 582 LEU A C 1
ATOM 4722 O O . LEU A 1 582 ? -35.440 8.943 52.768 1.00 84.31 582 LEU A O 1
ATOM 4726 N N . ILE A 1 583 ? -35.773 6.710 52.697 1.00 84.19 583 ILE A N 1
ATOM 4727 C CA . ILE A 1 583 ? -34.423 6.329 52.258 1.00 84.19 583 ILE A CA 1
ATOM 4728 C C . ILE A 1 583 ? -34.311 6.495 50.736 1.00 84.19 583 ILE A C 1
ATOM 4730 O O . ILE A 1 583 ? -33.331 7.079 50.275 1.00 84.19 583 ILE A O 1
ATOM 4734 N N . ASP A 1 584 ? -35.326 6.069 49.983 1.00 81.50 584 ASP A N 1
ATOM 4735 C CA . ASP A 1 584 ? -35.337 6.072 48.512 1.00 81.50 584 ASP A CA 1
ATOM 4736 C C . ASP A 1 584 ? -35.536 7.484 47.925 1.00 81.50 584 ASP A C 1
ATOM 4738 O O . ASP A 1 584 ? -34.791 7.886 47.033 1.00 81.50 584 ASP A O 1
ATOM 4742 N N . GLU A 1 585 ? -36.399 8.323 48.526 1.00 82.00 585 GLU A N 1
ATOM 4743 C CA . GLU A 1 585 ? -36.425 9.785 48.294 1.00 82.00 585 GLU A CA 1
ATOM 4744 C C . GLU A 1 585 ? -35.061 10.450 48.626 1.00 82.00 585 GLU A C 1
ATOM 4746 O O . GLU A 1 585 ? -34.809 11.628 48.336 1.00 82.00 585 GLU A O 1
ATOM 4751 N N . GLY A 1 586 ? -34.152 9.715 49.276 1.00 80.88 586 GLY A N 1
ATOM 4752 C CA . GLY A 1 586 ? -32.803 10.149 49.590 1.00 80.88 586 GLY A CA 1
ATOM 4753 C C . GLY A 1 586 ? -32.777 11.312 50.570 1.00 80.88 586 GLY A C 1
ATOM 4754 O O . GLY A 1 586 ? -31.875 12.146 50.467 1.00 80.88 586 GLY A O 1
ATOM 4755 N N . LEU A 1 587 ? -33.758 11.421 51.475 1.00 84.31 587 LEU A N 1
ATOM 4756 C CA . LEU A 1 587 ? -33.850 12.484 52.487 1.00 84.31 587 LEU A CA 1
ATOM 4757 C C . LEU A 1 587 ? -32.932 12.230 53.692 1.00 84.31 587 LEU A C 1
ATOM 4759 O O . LEU A 1 587 ? -32.548 13.166 54.401 1.00 84.31 587 LEU A O 1
ATOM 4763 N N . VAL A 1 588 ? -32.513 10.980 53.889 1.00 83.88 588 VAL A N 1
ATOM 4764 C CA . VAL A 1 588 ? -31.580 10.558 54.937 1.00 83.88 588 VAL A CA 1
ATOM 4765 C C . VAL A 1 588 ? -30.394 9.779 54.356 1.00 83.88 588 VAL A C 1
ATOM 4767 O O . VAL A 1 588 ? -30.483 9.197 53.282 1.00 83.88 588 VAL A O 1
ATOM 4770 N N . ASN A 1 589 ? -29.253 9.780 55.052 1.00 83.00 589 ASN A N 1
ATOM 4771 C CA . ASN A 1 589 ? -28.029 9.086 54.632 1.00 83.00 589 ASN A CA 1
ATOM 4772 C C . ASN A 1 589 ? -27.583 8.100 55.719 1.00 83.00 589 ASN A C 1
ATOM 4774 O O . ASN A 1 589 ? -27.268 8.524 56.834 1.00 83.00 589 ASN A O 1
ATOM 4778 N N . GLN A 1 590 ? -27.514 6.805 55.404 1.00 83.06 590 GLN A N 1
ATOM 4779 C CA . GLN A 1 590 ? -27.113 5.765 56.358 1.00 83.06 590 GLN A CA 1
ATOM 4780 C C . GLN A 1 590 ? -25.656 5.933 56.826 1.00 83.06 590 GLN A C 1
ATOM 4782 O O . GLN A 1 590 ? -24.739 6.155 56.026 1.00 83.06 590 GLN A O 1
ATOM 4787 N N . TRP A 1 591 ? -25.407 5.784 58.129 1.00 80.94 591 TRP A N 1
ATOM 4788 C CA . TRP A 1 591 ? -24.062 5.870 58.686 1.00 80.94 591 TRP A CA 1
ATOM 4789 C C . TRP A 1 591 ? -23.331 4.524 58.633 1.00 80.94 591 TRP A C 1
ATOM 4791 O O . TRP A 1 591 ? -23.567 3.629 59.434 1.00 80.94 591 TRP A O 1
ATOM 4801 N N . GLN A 1 592 ? -22.322 4.425 57.767 1.00 70.69 592 GLN A N 1
ATOM 4802 C CA . GLN A 1 592 ? -21.516 3.210 57.534 1.00 70.69 592 GLN A CA 1
ATOM 4803 C C . GLN A 1 592 ? -20.821 2.591 58.775 1.00 70.69 592 GLN A C 1
ATOM 4805 O O . GLN A 1 592 ? -20.297 1.482 58.700 1.00 70.69 592 GLN A O 1
ATOM 4810 N N . LYS A 1 593 ? -20.793 3.283 59.926 1.00 69.94 593 LYS A N 1
ATOM 4811 C CA . LYS A 1 593 ? -20.267 2.748 61.200 1.00 69.94 593 LYS A CA 1
ATOM 4812 C C . LYS A 1 593 ? -21.345 2.314 62.197 1.00 69.94 593 LYS A C 1
ATOM 4814 O O . LYS A 1 593 ? -21.029 1.586 63.129 1.00 69.94 593 LYS A O 1
ATOM 4819 N N . GLN A 1 594 ? -22.589 2.747 62.004 1.00 74.06 594 GLN A N 1
ATOM 4820 C CA . GLN A 1 594 ? -23.770 2.297 62.742 1.00 74.06 594 GLN A CA 1
ATOM 4821 C C . GLN A 1 594 ? -24.943 2.262 61.742 1.00 74.06 594 GLN A C 1
ATOM 4823 O O . GLN A 1 594 ? -25.638 3.268 61.620 1.00 74.06 594 GLN A O 1
ATOM 4828 N N . PRO A 1 595 ? -25.136 1.166 60.976 1.00 78.31 595 PRO A N 1
ATOM 4829 C CA . PRO A 1 595 ? -26.138 1.099 59.902 1.00 78.31 595 PRO A CA 1
ATOM 4830 C C . PRO A 1 595 ? -27.589 1.360 60.325 1.00 78.31 595 PRO A C 1
ATOM 4832 O O . PRO A 1 595 ? -28.399 1.729 59.483 1.00 78.31 595 PRO A O 1
ATOM 4835 N N . ASN A 1 596 ? -27.901 1.240 61.617 1.00 82.12 596 ASN A N 1
ATOM 4836 C CA . ASN A 1 596 ? -29.183 1.630 62.205 1.00 82.12 596 ASN A CA 1
ATOM 4837 C C . ASN A 1 596 ? -29.323 3.149 62.453 1.00 82.12 596 ASN A C 1
ATOM 4839 O O . ASN A 1 596 ? -30.360 3.590 62.927 1.00 82.12 596 ASN A O 1
ATOM 4843 N N . THR A 1 597 ? -28.303 3.966 62.166 1.00 85.81 597 THR A N 1
ATOM 4844 C CA . THR A 1 597 ? -28.308 5.429 62.344 1.00 85.81 597 THR A CA 1
ATOM 4845 C C . THR A 1 597 ? -28.250 6.139 60.990 1.00 85.81 597 THR A C 1
ATOM 4847 O O . THR A 1 597 ? -27.363 5.875 60.177 1.00 85.81 597 THR A O 1
ATOM 4850 N N . TYR A 1 598 ? -29.147 7.098 60.766 1.00 87.62 598 TYR A N 1
ATOM 4851 C CA . TYR A 1 598 ? -29.328 7.793 59.492 1.00 87.62 598 TYR A CA 1
ATOM 4852 C C . TYR A 1 598 ? -29.281 9.317 59.694 1.00 87.62 598 TYR A C 1
ATOM 4854 O O . TYR A 1 598 ? -29.988 9.868 60.535 1.00 87.62 598 TYR A O 1
ATOM 4862 N N . PHE A 1 599 ? -28.442 10.026 58.933 1.00 86.94 599 PHE A N 1
ATOM 4863 C CA . PHE A 1 599 ? -28.277 11.483 59.034 1.00 86.94 599 PHE A CA 1
ATOM 4864 C C . PHE A 1 599 ? -29.195 12.233 58.064 1.00 86.94 599 PHE A C 1
ATOM 4866 O O . PHE A 1 599 ? -29.170 11.972 56.858 1.00 86.94 599 PHE A O 1
ATOM 4873 N N . VAL A 1 600 ? -29.948 13.211 58.574 1.00 86.31 600 VAL A N 1
ATOM 4874 C CA . VAL A 1 600 ? -30.881 14.020 57.774 1.00 86.31 600 VAL A CA 1
ATOM 4875 C C . VAL A 1 600 ? -30.112 14.919 56.803 1.00 86.31 600 VAL A C 1
ATOM 4877 O O . VAL A 1 600 ? -29.241 15.702 57.196 1.00 86.31 600 VAL A O 1
ATOM 4880 N N . LYS A 1 601 ? -30.427 14.808 55.511 1.00 81.12 601 LYS A N 1
ATOM 4881 C CA . LYS A 1 601 ? -29.759 15.531 54.424 1.00 81.12 601 LYS A CA 1
ATOM 4882 C C . LYS A 1 601 ? -30.006 17.035 54.548 1.00 81.12 601 LYS A C 1
ATOM 4884 O O . LYS A 1 601 ? -31.124 17.490 54.753 1.00 81.12 601 LYS A O 1
ATOM 4889 N N . GLY A 1 602 ? -28.934 17.817 54.436 1.00 79.00 602 GLY A N 1
ATOM 4890 C CA . GLY A 1 602 ? -28.978 19.274 54.598 1.00 79.00 602 GLY A CA 1
ATOM 4891 C C . GLY A 1 602 ? -28.955 19.780 56.049 1.00 79.00 602 GLY A C 1
ATOM 4892 O O . GLY A 1 602 ? -28.756 20.978 56.236 1.00 79.00 602 GLY A O 1
ATOM 4893 N N . LEU A 1 603 ? -29.079 18.918 57.070 1.00 82.12 603 LEU A N 1
ATOM 4894 C CA . LEU A 1 603 ? -28.963 19.314 58.484 1.00 82.12 603 LEU A CA 1
ATOM 4895 C C . LEU A 1 603 ? -27.592 18.947 59.074 1.00 82.12 603 LEU A C 1
ATOM 4897 O O . LEU A 1 603 ? -26.985 17.925 58.740 1.00 82.12 603 LEU A O 1
ATOM 4901 N N . ARG A 1 604 ? -27.055 19.781 59.975 1.00 78.19 604 ARG A N 1
ATOM 4902 C CA . ARG A 1 604 ? -25.651 19.657 60.403 1.00 78.19 604 ARG A CA 1
ATOM 4903 C C . ARG A 1 604 ? -25.493 18.749 61.624 1.00 78.19 604 ARG A C 1
ATOM 4905 O O . ARG A 1 604 ? -25.315 19.222 62.744 1.00 78.19 604 ARG A O 1
ATOM 4912 N N . ARG A 1 605 ? -25.382 17.440 61.362 1.00 78.69 605 ARG A N 1
ATOM 4913 C CA . ARG A 1 605 ? -25.248 16.350 62.359 1.00 78.69 605 ARG A CA 1
ATOM 4914 C C . ARG A 1 605 ? -26.551 16.017 63.104 1.00 78.69 605 ARG A C 1
ATOM 4916 O O . ARG A 1 605 ? -26.474 15.585 64.251 1.00 78.69 605 ARG A O 1
ATOM 4923 N N . VAL A 1 606 ? -27.707 16.197 62.471 1.00 86.19 606 VAL A N 1
ATOM 4924 C CA . VAL A 1 606 ? -28.990 15.705 62.999 1.00 86.19 606 VAL A CA 1
ATOM 4925 C C . VAL A 1 606 ? -29.211 14.272 62.511 1.00 86.19 606 VAL A C 1
ATOM 4927 O O . VAL A 1 606 ? -28.989 14.002 61.328 1.00 86.19 606 VAL A O 1
ATOM 4930 N N . ALA A 1 607 ? -29.587 13.354 63.406 1.00 86.31 607 ALA A N 1
ATOM 4931 C CA . ALA A 1 607 ? -29.711 11.929 63.089 1.00 86.31 607 ALA A CA 1
ATOM 4932 C C . ALA A 1 607 ? -30.958 11.266 63.686 1.00 86.31 607 ALA A C 1
ATOM 4934 O O . ALA A 1 607 ? -31.392 11.590 64.795 1.00 86.31 607 ALA A O 1
ATOM 4935 N N . LEU A 1 608 ? -31.463 10.285 62.945 1.00 87.75 608 LEU A N 1
ATOM 4936 C CA . LEU A 1 608 ? -32.514 9.356 63.335 1.00 87.75 608 LEU A CA 1
ATOM 4937 C C . LEU A 1 608 ? -31.903 7.964 63.553 1.00 87.75 608 LEU A C 1
ATOM 4939 O O . LEU A 1 608 ? -30.879 7.632 62.952 1.00 87.75 608 LEU A O 1
ATOM 4943 N N . GLU A 1 609 ? -32.516 7.163 64.415 1.00 85.94 609 GLU A N 1
ATOM 4944 C CA . GLU A 1 609 ? -32.175 5.754 64.634 1.00 85.94 609 GLU A CA 1
ATOM 4945 C C . GLU A 1 609 ? -33.377 4.875 64.248 1.00 85.94 609 GLU A C 1
ATOM 4947 O O . GLU A 1 609 ? -34.526 5.253 64.480 1.00 85.94 609 GLU A O 1
ATOM 4952 N N . LEU A 1 610 ? -33.101 3.743 63.598 1.00 83.75 610 LEU A N 1
ATOM 4953 C CA . LEU A 1 610 ? -34.078 2.750 63.147 1.00 83.75 610 LEU A CA 1
ATOM 4954 C C . LEU A 1 610 ? -34.441 1.814 64.312 1.00 83.75 610 LEU A C 1
ATOM 4956 O O . LEU A 1 610 ? -33.546 1.283 64.975 1.00 83.75 610 LEU A O 1
ATOM 4960 N N . THR A 1 611 ? -35.735 1.618 64.564 1.00 81.38 611 THR A N 1
ATOM 4961 C CA . THR A 1 611 ? -36.252 0.733 65.619 1.00 81.38 611 THR A CA 1
ATOM 4962 C C . THR A 1 611 ? -36.376 -0.718 65.159 1.00 81.38 611 THR A C 1
ATOM 4964 O O . THR A 1 611 ? -36.380 -1.011 63.968 1.00 81.38 611 THR A O 1
ATOM 4967 N N . GLU A 1 612 ? -36.565 -1.628 66.118 1.00 73.56 612 GLU A N 1
ATOM 4968 C CA . GLU A 1 612 ? -36.867 -3.049 65.869 1.00 73.56 612 GLU A CA 1
ATOM 4969 C C . GLU A 1 612 ? -38.208 -3.255 65.127 1.00 73.56 612 GLU A C 1
ATOM 4971 O O . GLU A 1 612 ? -38.427 -4.297 64.518 1.00 73.56 612 GLU A O 1
ATOM 4976 N N . GLU A 1 613 ? -39.079 -2.239 65.133 1.00 73.19 613 GLU A N 1
ATOM 4977 C CA . GLU A 1 613 ? -40.376 -2.187 64.437 1.00 73.19 613 GLU A CA 1
ATOM 4978 C C . GLU A 1 613 ? -40.265 -1.616 63.004 1.00 73.19 613 GLU A C 1
ATOM 4980 O O . GLU A 1 613 ? -41.278 -1.438 62.325 1.00 73.19 613 GLU A O 1
ATOM 4985 N N . GLY A 1 614 ? -39.046 -1.307 62.539 1.00 76.44 614 GLY A N 1
ATOM 4986 C CA . GLY A 1 614 ? -38.782 -0.822 61.181 1.00 76.44 614 GLY A CA 1
ATOM 4987 C C . GLY A 1 614 ? -39.071 0.666 60.950 1.00 76.44 614 GLY A C 1
ATOM 4988 O O . GLY A 1 614 ? -39.232 1.071 59.798 1.00 76.44 614 GLY A O 1
ATOM 4989 N N . GLU A 1 615 ? -39.139 1.478 62.010 1.00 83.44 615 GLU A N 1
ATOM 4990 C CA . GLU A 1 615 ? -39.455 2.917 61.974 1.00 83.44 615 GLU A CA 1
ATOM 4991 C C . GLU A 1 615 ? -38.262 3.803 62.340 1.00 83.44 615 GLU A C 1
ATOM 4993 O O . GLU A 1 615 ? -37.432 3.430 63.170 1.00 83.44 615 GLU A O 1
ATOM 4998 N N . PHE A 1 616 ? -38.193 5.023 61.797 1.00 86.56 616 PHE A N 1
ATOM 4999 C CA . PHE A 1 616 ? -37.278 6.032 62.329 1.00 86.56 616 PHE A CA 1
ATOM 5000 C C . PHE A 1 616 ? -37.819 6.682 63.605 1.00 86.56 616 PHE A C 1
ATOM 5002 O O . PHE A 1 616 ? -38.981 7.082 63.688 1.00 86.56 616 PHE A O 1
ATOM 5009 N N . GLN A 1 617 ? -36.926 6.880 64.575 1.00 85.19 617 GLN A N 1
ATOM 5010 C CA . GLN A 1 617 ? -37.122 7.740 65.742 1.00 85.19 617 GLN A CA 1
ATOM 5011 C C . GLN A 1 617 ? -35.921 8.683 65.926 1.00 85.19 617 GLN A C 1
ATOM 5013 O O . GLN A 1 617 ? -34.870 8.519 65.306 1.00 85.19 617 GLN A O 1
ATOM 5018 N N . LEU A 1 618 ? -36.059 9.702 66.782 1.00 82.50 618 LEU A N 1
ATOM 5019 C CA . LEU A 1 618 ? -34.942 10.569 67.178 1.00 82.50 618 LEU A CA 1
ATOM 5020 C C . LEU A 1 618 ? -33.800 9.736 67.781 1.00 82.50 618 LEU A C 1
ATOM 5022 O O . LEU A 1 618 ? -34.033 8.964 68.707 1.00 82.50 618 LEU A O 1
ATOM 5026 N N . SER A 1 619 ? -32.564 9.940 67.305 1.00 81.00 619 SER A N 1
ATOM 5027 C CA . SER A 1 619 ? -31.383 9.224 67.814 1.00 81.00 619 SER A CA 1
ATOM 5028 C C . SER A 1 619 ? -31.292 9.284 69.344 1.00 81.00 619 SER A C 1
ATOM 5030 O O . SER A 1 619 ? -31.381 10.359 69.943 1.00 81.00 619 SER A O 1
ATOM 5032 N N . SER A 1 620 ? -31.031 8.143 69.985 1.00 76.44 620 SER A N 1
ATOM 5033 C CA . SER A 1 620 ? -30.759 8.033 71.428 1.00 76.44 620 SER A CA 1
ATOM 5034 C C . SER A 1 620 ? -29.591 8.922 71.888 1.00 76.44 620 SER A C 1
ATOM 5036 O O . SER A 1 620 ? -29.472 9.292 73.060 1.00 76.44 620 SER A O 1
ATOM 5038 N N . GLN A 1 621 ? -28.723 9.317 70.956 1.00 77.44 621 GLN A N 1
ATOM 5039 C CA . GLN A 1 621 ? -27.526 10.100 71.203 1.00 77.44 621 GLN A CA 1
ATOM 5040 C C . GLN A 1 621 ? -27.822 11.605 71.072 1.00 77.44 621 GLN A C 1
ATOM 5042 O O . GLN A 1 621 ? -27.618 12.204 70.018 1.00 77.44 621 GLN A O 1
ATOM 5047 N N . THR A 1 622 ? -28.197 12.256 72.180 1.00 75.69 622 THR A N 1
ATOM 5048 C CA . THR A 1 622 ? -28.564 13.695 72.278 1.00 75.69 622 THR A CA 1
ATOM 5049 C C . THR A 1 622 ? -27.617 14.693 71.581 1.00 75.69 622 THR A C 1
ATOM 5051 O O . THR A 1 622 ? -28.032 15.774 71.167 1.00 75.69 622 THR A O 1
ATOM 5054 N N . LYS A 1 623 ? -26.343 14.333 71.365 1.00 80.38 623 LYS A N 1
ATOM 5055 C CA . LYS A 1 623 ? -25.371 15.068 70.521 1.00 80.38 623 LYS A CA 1
ATOM 5056 C C . LYS A 1 623 ? -25.776 15.228 69.039 1.00 80.38 623 LYS A C 1
ATOM 5058 O O . LYS A 1 623 ? -25.108 16.006 68.345 1.00 80.38 623 LYS A O 1
ATOM 5063 N N . TYR A 1 624 ? -26.785 14.486 68.575 1.00 82.38 624 TYR A N 1
ATOM 5064 C CA . TYR A 1 624 ? -27.352 14.493 67.221 1.00 82.38 624 TYR A CA 1
ATOM 5065 C C . TYR A 1 624 ? -28.834 14.919 67.184 1.00 82.38 624 TYR A C 1
ATOM 5067 O O . TYR A 1 624 ? -29.492 14.761 66.158 1.00 82.38 624 TYR A O 1
ATOM 5075 N N . HIS A 1 625 ? -29.370 15.464 68.281 1.00 82.94 625 HIS A N 1
ATOM 5076 C CA . HIS A 1 625 ? -30.703 16.076 68.278 1.00 82.94 625 HIS A CA 1
ATOM 5077 C C . HIS A 1 625 ? -30.691 17.431 67.550 1.00 82.94 625 HIS A C 1
ATOM 5079 O O . HIS A 1 625 ? -29.664 18.122 67.591 1.00 82.94 625 HIS A O 1
ATOM 5085 N N . PRO A 1 626 ? -31.814 17.830 66.921 1.00 83.62 626 PRO A N 1
ATOM 5086 C CA . PRO A 1 626 ? -31.970 19.148 66.309 1.00 83.62 626 PRO A CA 1
ATOM 5087 C C . PRO A 1 626 ? -31.865 20.269 67.356 1.00 83.62 626 PRO A C 1
ATOM 5089 O O . PRO A 1 626 ? -32.405 20.164 68.463 1.00 83.62 626 PRO A O 1
ATOM 5092 N N . LYS A 1 627 ? -31.136 21.338 67.016 1.00 83.44 627 LYS A N 1
ATOM 5093 C CA . LYS A 1 627 ? -30.730 22.407 67.946 1.00 83.44 627 LYS A CA 1
ATOM 5094 C C . LYS A 1 627 ? -31.384 23.750 67.669 1.00 83.44 627 LYS A C 1
ATOM 5096 O O . LYS A 1 627 ? -31.472 24.561 68.588 1.00 83.44 627 LYS A O 1
ATOM 5101 N N . THR A 1 628 ? -31.814 23.986 66.436 1.00 84.94 628 THR A N 1
ATOM 5102 C CA . THR A 1 628 ? -32.690 25.107 66.082 1.00 84.94 628 THR A CA 1
ATOM 5103 C C . THR A 1 628 ? -34.115 24.607 65.887 1.00 84.94 628 THR A C 1
ATOM 5105 O O . THR A 1 628 ? -34.342 23.426 65.613 1.00 84.94 628 THR A O 1
ATOM 5108 N N . ASP A 1 629 ? -35.093 25.501 65.994 1.00 78.81 629 ASP A N 1
ATOM 5109 C CA . ASP A 1 629 ? -36.488 25.129 65.757 1.00 78.81 629 ASP A CA 1
ATOM 5110 C C . ASP A 1 629 ? -36.764 24.846 64.263 1.00 78.81 629 ASP A C 1
ATOM 5112 O O . ASP A 1 629 ? -37.619 24.028 63.944 1.00 78.81 629 ASP A O 1
ATOM 5116 N N . GLU A 1 630 ? -35.950 25.387 63.346 1.00 80.50 630 GLU A N 1
ATOM 5117 C CA . GLU A 1 630 ? -35.927 24.984 61.927 1.00 80.50 630 GLU A CA 1
ATOM 5118 C C . GLU A 1 630 ? -35.443 23.536 61.720 1.00 80.50 630 GLU A C 1
ATOM 5120 O O . GLU A 1 630 ? -35.977 22.817 60.875 1.00 80.50 630 GLU A O 1
ATOM 5125 N N . GLU A 1 631 ? -34.430 23.092 62.477 1.00 83.50 631 GLU A N 1
ATOM 5126 C CA . GLU A 1 631 ? -33.975 21.696 62.457 1.00 83.50 631 GLU A CA 1
ATOM 5127 C C . GLU A 1 631 ? -35.030 20.759 63.066 1.00 83.50 631 GLU A C 1
ATOM 5129 O O . GLU A 1 631 ? -35.169 19.630 62.602 1.00 83.50 631 GLU A O 1
ATOM 5134 N N . ARG A 1 632 ? -35.783 21.219 64.078 1.00 82.81 632 ARG A N 1
ATOM 5135 C CA . ARG A 1 632 ? -36.882 20.457 64.699 1.00 82.81 632 ARG A CA 1
ATOM 5136 C C . ARG A 1 632 ? -38.043 20.266 63.739 1.00 82.81 632 ARG A C 1
ATOM 5138 O O . ARG A 1 632 ? -38.373 19.126 63.447 1.00 82.81 632 ARG A O 1
ATOM 5145 N N . LEU A 1 633 ? -38.566 21.355 63.170 1.00 83.75 633 LEU A N 1
ATOM 5146 C CA . LEU A 1 633 ? -39.682 21.314 62.220 1.00 83.75 633 LEU A CA 1
ATOM 5147 C C . LEU A 1 633 ? -39.423 20.336 61.064 1.00 83.75 633 LEU A C 1
ATOM 5149 O O . LEU A 1 633 ? -40.310 19.569 60.713 1.00 83.75 633 LEU A O 1
ATOM 5153 N N . LYS A 1 634 ? -38.194 20.297 60.531 1.00 82.44 634 LYS A N 1
ATOM 5154 C CA . LYS A 1 634 ? -37.803 19.345 59.476 1.00 82.44 634 LYS A CA 1
ATOM 5155 C C . LYS A 1 634 ? -37.708 17.892 59.947 1.00 82.44 634 LYS A C 1
ATOM 5157 O O . LYS A 1 634 ? -37.973 16.991 59.161 1.00 82.44 634 LYS A O 1
ATOM 5162 N N . VAL A 1 635 ? -37.325 17.636 61.198 1.00 83.94 635 VAL A N 1
ATOM 5163 C CA . VAL A 1 635 ? -37.357 16.278 61.770 1.00 83.94 635 VAL A CA 1
ATOM 5164 C C . VAL A 1 635 ? -38.798 15.838 62.030 1.00 83.94 635 VAL A C 1
ATOM 5166 O O . VAL A 1 635 ? -39.169 14.729 61.654 1.00 83.94 635 VAL A O 1
ATOM 5169 N N . ASP A 1 636 ? -39.617 16.713 62.608 1.00 84.00 636 ASP A N 1
ATOM 5170 C CA . ASP A 1 636 ? -41.022 16.437 62.903 1.00 84.00 636 ASP A CA 1
ATOM 5171 C C . ASP A 1 636 ? -41.835 16.217 61.610 1.00 84.00 636 ASP A C 1
ATOM 5173 O O . ASP A 1 636 ? -42.682 15.329 61.560 1.00 84.00 636 ASP A O 1
ATOM 5177 N N . GLU A 1 637 ? -41.526 16.947 60.530 1.00 84.75 637 GLU A N 1
ATOM 5178 C CA . GLU A 1 637 ? -42.096 16.749 59.189 1.00 84.75 637 GLU A CA 1
ATOM 5179 C C . GLU A 1 637 ? -41.756 15.368 58.598 1.00 84.75 637 GLU A C 1
ATOM 5181 O O . GLU A 1 637 ? -42.645 14.686 58.085 1.00 84.75 637 GLU A O 1
ATOM 5186 N N . LEU A 1 638 ? -40.502 14.912 58.714 1.00 83.56 638 LEU A N 1
ATOM 5187 C CA . LEU A 1 638 ? -40.079 13.579 58.254 1.00 83.56 638 LEU A CA 1
ATOM 5188 C C . LEU A 1 638 ? -40.773 12.456 59.041 1.00 83.56 638 LEU A C 1
ATOM 5190 O O . LEU A 1 638 ? -41.277 11.500 58.452 1.00 83.56 638 LEU A O 1
ATOM 5194 N N . LEU A 1 639 ? -40.856 12.594 60.367 1.00 84.50 639 LEU A N 1
ATOM 5195 C CA . LEU A 1 639 ? -41.541 11.629 61.233 1.00 84.50 639 LEU A CA 1
ATOM 5196 C C . LEU A 1 639 ? -43.070 11.644 61.022 1.00 84.50 639 LEU A C 1
ATOM 5198 O O . LEU A 1 639 ? -43.726 10.614 61.176 1.00 84.50 639 LEU A O 1
ATOM 5202 N N . ALA A 1 640 ? -43.649 12.781 60.622 1.00 81.56 640 ALA A N 1
ATOM 5203 C CA . ALA A 1 640 ? -45.055 12.879 60.229 1.00 81.56 640 ALA A CA 1
ATOM 5204 C C . ALA A 1 640 ? -45.331 12.287 58.832 1.00 81.56 640 ALA A C 1
ATOM 5206 O O . ALA A 1 640 ? -46.387 11.679 58.640 1.00 81.56 640 ALA A O 1
ATOM 5207 N N . LYS A 1 641 ? -44.395 12.412 57.875 1.00 81.56 641 LYS A N 1
ATOM 5208 C CA . LYS A 1 641 ? -44.452 11.730 56.566 1.00 81.56 641 LYS A CA 1
ATOM 5209 C C . LYS A 1 641 ? -44.572 10.212 56.741 1.00 81.56 641 LYS A C 1
ATOM 5211 O O . LYS A 1 641 ? -45.507 9.624 56.203 1.00 81.56 641 LYS A O 1
ATOM 5216 N N . GLN A 1 642 ? -43.679 9.615 57.541 1.00 79.75 642 GLN A N 1
ATOM 5217 C CA . GLN A 1 642 ? -43.653 8.171 57.825 1.00 79.75 642 GLN A CA 1
ATOM 5218 C C . GLN A 1 642 ? -45.027 7.667 58.297 1.00 79.75 642 GLN A C 1
ATOM 5220 O O . GLN A 1 642 ? -45.580 6.719 57.743 1.00 79.75 642 GLN A O 1
ATOM 5225 N N . LYS A 1 643 ? -45.635 8.363 59.266 1.00 75.62 643 LYS A N 1
ATOM 5226 C CA . LYS A 1 643 ? -46.938 7.975 59.830 1.00 75.62 643 LYS A CA 1
ATOM 5227 C C . LYS A 1 643 ? -48.084 8.060 58.822 1.00 75.62 643 LYS A C 1
ATOM 5229 O O . LYS A 1 643 ? -48.887 7.136 58.754 1.00 75.62 643 LYS A O 1
ATOM 5234 N N . LYS A 1 644 ? -48.126 9.108 57.993 1.00 66.81 644 LYS A N 1
ATOM 5235 C CA . LYS A 1 644 ? -49.169 9.266 56.962 1.00 66.81 644 LYS A CA 1
ATOM 5236 C C . LYS A 1 644 ? -49.124 8.201 55.865 1.00 66.81 644 LYS A C 1
ATOM 5238 O O . LYS A 1 644 ? -50.163 7.898 55.291 1.00 66.81 644 LYS A O 1
ATOM 5243 N N . GLN A 1 645 ? -47.950 7.650 55.556 1.00 54.28 645 GLN A N 1
ATOM 5244 C CA . GLN A 1 645 ? -47.835 6.551 54.592 1.00 54.28 645 GLN A CA 1
ATOM 5245 C C . GLN A 1 645 ? -48.238 5.197 55.197 1.00 54.28 645 GLN A C 1
ATOM 5247 O O . GLN A 1 645 ? -48.821 4.387 54.486 1.00 54.28 645 GLN A O 1
ATOM 5252 N N . GLY A 1 646 ? -48.007 4.966 56.496 1.00 48.53 646 GLY A N 1
ATOM 5253 C CA . GLY A 1 646 ? -48.514 3.771 57.189 1.00 48.53 646 GLY A CA 1
ATOM 5254 C C . GLY A 1 646 ? -50.041 3.759 57.363 1.00 48.53 646 GLY A C 1
ATOM 5255 O O . GLY A 1 646 ? -50.672 2.711 57.262 1.00 48.53 646 GLY A O 1
ATOM 5256 N N . GLU A 1 647 ? -50.650 4.931 57.562 1.00 44.62 647 GLU A N 1
ATOM 5257 C CA . GLU A 1 647 ? -52.103 5.096 57.742 1.00 44.62 647 GLU A CA 1
ATOM 5258 C C . GLU A 1 647 ? -52.911 4.748 56.470 1.00 44.62 647 GLU A C 1
ATOM 5260 O O . GLU A 1 647 ? -54.057 4.320 56.559 1.00 44.62 647 GLU A O 1
ATOM 5265 N N . LEU A 1 648 ? -52.286 4.828 55.287 1.00 40.69 648 LEU A N 1
ATOM 5266 C CA . LEU A 1 648 ? -52.882 4.519 53.975 1.00 40.69 648 LEU A CA 1
ATOM 5267 C C . LEU A 1 648 ? -52.895 3.010 53.629 1.00 40.69 648 LEU A C 1
ATOM 5269 O O . LEU A 1 648 ? -53.230 2.638 52.508 1.00 40.69 648 LEU A O 1
ATOM 5273 N N . VAL A 1 649 ? -52.512 2.141 54.572 1.00 40.72 649 VAL A N 1
ATOM 5274 C CA . VAL A 1 649 ? -52.428 0.671 54.404 1.00 40.72 649 VAL A CA 1
ATOM 5275 C C . VAL A 1 649 ? -53.404 -0.068 55.345 1.00 40.72 649 VAL A C 1
ATOM 5277 O O . VAL A 1 649 ? -53.411 -1.294 55.405 1.00 40.72 649 VAL A O 1
ATOM 5280 N N . LEU A 1 650 ? -54.246 0.661 56.093 1.00 37.81 650 LEU A N 1
ATOM 5281 C CA . LEU A 1 650 ? -55.123 0.104 57.138 1.00 37.81 650 LEU A CA 1
ATOM 5282 C C . LEU A 1 650 ? -56.636 0.210 56.854 1.00 37.81 650 LEU A C 1
ATOM 5284 O O . LEU A 1 650 ? -57.438 -0.071 57.742 1.00 37.81 650 LEU A O 1
ATOM 5288 N N . GLU A 1 651 ? -57.031 0.528 55.618 1.00 38.03 651 GLU A N 1
ATOM 5289 C CA . GLU A 1 651 ? -58.415 0.403 55.132 1.00 38.03 651 GLU A CA 1
ATOM 5290 C C . GLU A 1 651 ? -58.462 -0.339 53.782 1.00 38.03 651 GLU A C 1
ATOM 5292 O O . GLU A 1 651 ? -58.530 0.295 52.736 1.00 38.03 651 GLU A O 1
ATOM 5297 N N . ASP A 1 652 ? -58.405 -1.679 53.808 1.00 31.83 652 ASP A N 1
ATOM 5298 C CA . ASP A 1 652 ? -59.242 -2.546 52.949 1.00 31.83 652 ASP A CA 1
ATOM 5299 C C . ASP A 1 652 ? -59.083 -4.043 53.310 1.00 31.83 652 ASP A C 1
ATOM 5301 O O . ASP A 1 652 ? -58.267 -4.775 52.753 1.00 31.83 652 ASP A O 1
ATOM 5305 N N . ASP A 1 653 ? -59.916 -4.522 54.239 1.00 35.69 653 ASP A N 1
ATOM 5306 C CA . ASP A 1 653 ? -60.252 -5.950 54.369 1.00 35.69 653 ASP A CA 1
ATOM 5307 C C . ASP A 1 653 ? -61.771 -6.105 54.546 1.00 35.69 653 ASP A C 1
ATOM 5309 O O . ASP A 1 653 ? -62.246 -6.473 55.617 1.00 35.69 653 ASP A O 1
ATOM 5313 N N . GLN A 1 654 ? -62.530 -5.734 53.500 1.00 34.38 654 GLN A N 1
ATOM 5314 C CA . GLN A 1 654 ? -63.815 -6.342 53.103 1.00 34.38 654 GLN A CA 1
ATOM 5315 C C . GLN A 1 654 ? -64.181 -5.991 51.645 1.00 34.38 654 GLN A C 1
ATOM 5317 O O . GLN A 1 654 ? -64.871 -5.015 51.372 1.00 34.38 654 GLN A O 1
ATOM 5322 N N . SER A 1 655 ? -63.792 -6.876 50.721 1.00 37.12 655 SER A N 1
ATOM 5323 C CA . SER A 1 655 ? -64.428 -7.114 49.410 1.00 37.12 655 SER A CA 1
ATOM 5324 C C . SER A 1 655 ? -64.800 -5.902 48.531 1.00 37.12 655 SER A C 1
ATOM 5326 O O . SER A 1 655 ? -65.918 -5.386 48.604 1.00 37.12 655 SER A O 1
ATOM 5328 N N . SER A 1 656 ? -63.957 -5.599 47.540 1.00 30.20 656 SER A N 1
ATOM 5329 C CA . SER A 1 656 ? -64.386 -4.954 46.292 1.00 30.20 656 SER A CA 1
ATOM 5330 C C . SER A 1 656 ? -64.086 -5.863 45.088 1.00 30.20 656 SER A C 1
ATOM 5332 O O . SER A 1 656 ? -62.945 -6.225 44.811 1.00 30.20 656 SER A O 1
ATOM 5334 N N . GLU A 1 657 ? -65.132 -6.297 44.376 1.00 30.39 657 GLU A N 1
ATOM 5335 C CA . GLU A 1 657 ? -64.984 -7.102 43.158 1.00 30.39 657 GLU A CA 1
ATOM 5336 C C . GLU A 1 657 ? -64.641 -6.201 41.963 1.00 30.39 657 GLU A C 1
ATOM 5338 O O . GLU A 1 657 ? -65.431 -5.331 41.580 1.00 30.39 657 GLU A O 1
ATOM 5343 N N . LEU A 1 658 ? -63.493 -6.446 41.320 1.00 31.11 658 LEU A N 1
ATOM 5344 C CA . LEU A 1 658 ? -63.153 -5.815 40.043 1.00 31.11 658 LEU A CA 1
ATOM 5345 C C . LEU A 1 658 ? -64.099 -6.318 38.942 1.00 31.11 658 LEU A C 1
ATOM 5347 O O . LEU A 1 658 ? -63.890 -7.374 38.343 1.00 31.11 658 LEU A O 1
ATOM 5351 N N . ASN A 1 659 ? -65.144 -5.535 38.670 1.00 33.78 659 ASN A N 1
ATOM 5352 C CA . ASN A 1 659 ? -66.084 -5.774 37.578 1.00 33.78 659 ASN A CA 1
ATOM 5353 C C . ASN A 1 659 ? -65.405 -5.546 36.217 1.00 33.78 659 ASN A C 1
ATOM 5355 O O . ASN A 1 659 ? -65.411 -4.443 35.674 1.00 33.78 659 ASN A O 1
ATOM 5359 N N . ILE A 1 660 ? -64.834 -6.615 35.661 1.00 40.03 660 ILE A N 1
ATOM 5360 C CA . ILE A 1 660 ? -64.423 -6.683 34.256 1.00 40.03 660 ILE A CA 1
ATOM 5361 C C . ILE A 1 660 ? -65.659 -7.053 33.427 1.00 40.03 660 ILE A C 1
ATOM 5363 O O . ILE A 1 660 ? -66.228 -8.133 33.607 1.00 40.03 660 ILE A O 1
ATOM 5367 N N . ASP A 1 661 ? -66.077 -6.165 32.522 1.00 42.75 661 ASP A N 1
ATOM 5368 C CA . ASP A 1 661 ? -67.226 -6.400 31.643 1.00 42.75 661 ASP A CA 1
ATOM 5369 C C . ASP A 1 661 ? -66.895 -7.433 30.551 1.00 42.75 661 ASP A C 1
ATOM 5371 O O . ASP A 1 661 ? -66.414 -7.114 29.464 1.00 42.75 661 ASP A O 1
ATOM 5375 N N . ASN A 1 662 ? -67.185 -8.696 30.858 1.00 47.47 662 ASN A N 1
ATOM 5376 C CA . ASN A 1 662 ? -67.016 -9.831 29.952 1.00 47.47 662 ASN A CA 1
ATOM 5377 C C . ASN A 1 662 ? -68.267 -10.116 29.092 1.00 47.47 662 ASN A C 1
ATOM 5379 O O . ASN A 1 662 ? -68.365 -11.192 28.504 1.00 47.47 662 ASN A O 1
ATOM 5383 N N . SER A 1 663 ? -69.235 -9.193 28.998 1.00 49.25 663 SER A N 1
ATOM 5384 C CA . SER A 1 663 ? -70.548 -9.431 28.360 1.00 49.25 663 SER A CA 1
ATOM 5385 C C . SER A 1 663 ? -70.521 -9.788 26.864 1.00 49.25 663 SER A C 1
ATOM 5387 O O . SER A 1 663 ? -71.547 -10.197 26.321 1.00 49.25 663 SER A O 1
ATOM 5389 N N . ASN A 1 664 ? -69.367 -9.661 26.200 1.00 49.03 664 ASN A N 1
ATOM 5390 C CA . ASN A 1 664 ? -69.182 -9.902 24.764 1.00 49.03 664 ASN A CA 1
ATOM 5391 C C . ASN A 1 664 ? -68.241 -11.088 24.437 1.00 49.03 664 ASN A C 1
ATOM 5393 O O . ASN A 1 664 ? -67.826 -11.224 23.287 1.00 49.03 664 ASN A O 1
ATOM 5397 N N . LEU A 1 665 ? -67.890 -11.935 25.415 1.00 43.56 665 LEU A N 1
ATOM 5398 C CA . LEU A 1 665 ? -67.000 -13.099 25.243 1.00 43.56 665 LEU A CA 1
ATOM 5399 C C . LEU A 1 665 ? -67.749 -14.434 25.395 1.00 43.56 665 LEU A C 1
ATOM 5401 O O . LEU A 1 665 ? -68.715 -14.530 26.156 1.00 43.56 665 LEU A O 1
ATOM 5405 N N . SER A 1 666 ? -67.293 -15.481 24.696 1.00 59.97 666 SER A N 1
ATOM 5406 C CA . SER A 1 666 ? -67.792 -16.846 24.918 1.00 59.97 666 SER A CA 1
ATOM 5407 C C . SER A 1 666 ? -67.325 -17.367 26.287 1.00 59.97 666 SER A C 1
ATOM 5409 O O . SER A 1 666 ? -66.218 -17.022 26.713 1.00 59.97 666 SER A O 1
ATOM 5411 N N . PRO A 1 667 ? -68.091 -18.237 26.979 1.00 55.09 667 PRO A N 1
ATOM 5412 C CA . PRO A 1 667 ? -67.639 -18.853 28.229 1.00 55.09 667 PRO A CA 1
ATOM 5413 C C . PRO A 1 667 ? -66.283 -19.566 28.106 1.00 55.09 667 PRO A C 1
ATOM 5415 O O . PRO A 1 667 ? -65.455 -19.460 29.006 1.00 55.09 667 PRO A O 1
ATOM 5418 N N . GLU A 1 668 ? -66.030 -20.227 26.971 1.00 55.81 668 GLU A N 1
ATOM 5419 C CA . GLU A 1 668 ? -64.766 -20.927 26.696 1.00 55.81 668 GLU A CA 1
ATOM 5420 C C . GLU A 1 668 ? -63.585 -19.947 26.523 1.00 55.81 668 GLU A C 1
ATOM 5422 O O . GLU A 1 668 ? -62.497 -20.197 27.043 1.00 55.81 668 GLU A O 1
ATOM 5427 N N . ASP A 1 669 ? -63.805 -18.788 25.886 1.00 50.78 669 ASP A N 1
ATOM 5428 C CA . ASP A 1 669 ? -62.780 -17.743 25.714 1.00 50.78 669 ASP A CA 1
ATOM 5429 C C . ASP A 1 669 ? -62.406 -17.093 27.058 1.00 50.78 669 ASP A C 1
ATOM 5431 O O . ASP A 1 669 ? -61.240 -16.782 27.315 1.00 50.78 669 ASP A O 1
ATOM 5435 N N . ALA A 1 670 ? -63.395 -16.895 27.937 1.00 52.59 670 ALA A N 1
ATOM 5436 C CA . ALA A 1 670 ? -63.207 -16.276 29.247 1.00 52.59 670 ALA A CA 1
ATOM 5437 C C . ALA A 1 670 ? -62.427 -17.177 30.226 1.00 52.59 670 ALA A C 1
ATOM 5439 O O . ALA A 1 670 ? -61.624 -16.676 31.019 1.00 52.59 670 ALA A O 1
ATOM 5440 N N . GLU A 1 671 ? -62.617 -18.500 30.167 1.00 55.88 671 GLU A N 1
ATOM 5441 C CA . GLU A 1 671 ? -61.785 -19.449 30.919 1.00 55.88 671 GLU A CA 1
ATOM 5442 C C . GLU A 1 671 ? -60.380 -19.583 30.313 1.00 55.88 671 GLU A C 1
ATOM 5444 O O . GLU A 1 671 ? -59.398 -19.617 31.061 1.00 55.88 671 GLU A O 1
ATOM 5449 N N . TRP A 1 672 ? -60.254 -19.568 28.979 1.00 58.94 672 TRP A N 1
ATOM 5450 C CA . TRP A 1 672 ? -58.952 -19.584 28.305 1.00 58.94 672 TRP A CA 1
ATOM 5451 C C . TRP A 1 672 ? -58.097 -18.361 28.670 1.00 58.94 672 TRP A C 1
ATOM 5453 O O . TRP A 1 672 ? -56.925 -18.517 29.023 1.00 58.94 672 TRP A O 1
ATOM 5463 N N . LEU A 1 673 ? -58.682 -17.157 28.669 1.00 47.31 673 LEU A N 1
ATOM 5464 C CA . LEU A 1 673 ? -57.996 -15.925 29.077 1.00 47.31 673 LEU A CA 1
ATOM 5465 C C . LEU A 1 673 ? -57.511 -15.985 30.531 1.00 47.31 673 LEU A C 1
ATOM 5467 O O . LEU A 1 673 ? -56.376 -15.600 30.804 1.00 47.31 673 LEU A O 1
ATOM 5471 N N . LYS A 1 674 ? -58.316 -16.526 31.458 1.00 56.81 674 LYS A N 1
ATOM 5472 C CA . LYS A 1 674 ? -57.913 -16.686 32.868 1.00 56.81 674 LYS A CA 1
ATOM 5473 C C . LYS A 1 674 ? -56.747 -17.654 33.077 1.00 56.81 674 LYS A C 1
ATOM 5475 O O . LYS A 1 674 ? -56.000 -17.472 34.030 1.00 56.81 674 LYS A O 1
ATOM 5480 N N . GLN A 1 675 ? -56.589 -18.671 32.228 1.00 51.94 675 GLN A N 1
ATOM 5481 C CA . GLN A 1 675 ? -55.483 -19.634 32.343 1.00 51.94 675 GLN A CA 1
ATOM 5482 C C . GLN A 1 675 ? -54.192 -19.176 31.650 1.00 51.94 675 GLN A C 1
ATOM 5484 O O . GLN A 1 675 ? -53.120 -19.676 31.983 1.00 51.94 675 GLN A O 1
ATOM 5489 N N . ASN A 1 676 ? -54.276 -18.248 30.691 1.00 45.56 676 ASN A N 1
ATOM 5490 C CA . ASN A 1 676 ? -53.139 -17.845 29.855 1.00 45.56 676 ASN A CA 1
ATOM 5491 C C . ASN A 1 676 ? -52.672 -16.398 30.079 1.00 45.56 676 ASN A C 1
ATOM 5493 O O . ASN A 1 676 ? -51.702 -15.989 29.446 1.00 45.56 676 ASN A O 1
ATOM 5497 N N . TRP A 1 677 ? -53.319 -15.645 30.976 1.00 47.16 677 TRP A N 1
ATOM 5498 C CA . TRP A 1 677 ? -53.065 -14.221 31.234 1.00 47.16 677 TRP A CA 1
ATOM 5499 C C . TRP A 1 677 ? -51.575 -13.870 31.385 1.00 47.16 677 TRP A C 1
ATOM 5501 O O . TRP A 1 677 ? -51.065 -13.013 30.665 1.00 47.16 677 TRP A O 1
ATOM 5511 N N . ASP A 1 678 ? -50.856 -14.605 32.237 1.00 40.09 678 ASP A N 1
ATOM 5512 C CA . ASP A 1 678 ? -49.445 -14.345 32.561 1.00 40.09 678 ASP A CA 1
ATOM 5513 C C . ASP A 1 678 ? -48.462 -14.694 31.419 1.00 40.09 678 ASP A C 1
ATOM 5515 O O . ASP A 1 678 ? -47.268 -14.419 31.521 1.00 40.09 678 ASP A O 1
ATOM 5519 N N . ASN A 1 679 ? -48.948 -15.287 30.320 1.00 39.53 679 ASN A N 1
ATOM 5520 C CA . ASN A 1 679 ? -48.154 -15.670 29.146 1.00 39.53 679 ASN A CA 1
ATOM 5521 C C . ASN A 1 679 ? -48.353 -14.733 27.933 1.00 39.53 679 ASN A C 1
ATOM 5523 O O . ASN A 1 679 ? -47.803 -15.000 26.863 1.00 39.53 679 ASN A O 1
ATOM 5527 N N . ILE A 1 680 ? -49.133 -13.650 28.060 1.00 37.22 680 ILE A N 1
ATOM 5528 C CA . ILE A 1 680 ? -49.447 -12.733 26.951 1.00 37.22 680 ILE A CA 1
ATOM 5529 C C . ILE A 1 680 ? -48.609 -11.451 27.065 1.00 37.22 680 ILE A C 1
ATOM 5531 O O . ILE A 1 680 ? -48.963 -10.521 27.788 1.00 37.22 680 ILE A O 1
ATOM 5535 N N . SER A 1 681 ? -47.519 -11.365 26.298 1.00 30.47 681 SER A N 1
ATOM 5536 C CA . SER A 1 681 ? -46.779 -10.113 26.100 1.00 30.47 681 SER A CA 1
ATOM 5537 C C . SER A 1 681 ? -47.277 -9.364 24.858 1.00 30.47 681 SER A C 1
ATOM 5539 O O . SER A 1 681 ? -47.504 -9.948 23.798 1.00 30.47 681 SER A O 1
ATOM 5541 N N . PHE A 1 682 ? -47.454 -8.047 24.982 1.00 29.77 682 PHE A N 1
ATOM 5542 C CA . PHE A 1 682 ? -47.931 -7.178 23.905 1.00 29.77 682 PHE A CA 1
ATOM 5543 C C . PHE A 1 682 ? -46.908 -6.082 23.588 1.00 29.77 682 PHE A C 1
ATOM 5545 O O . PHE A 1 682 ? -46.648 -5.191 24.394 1.00 29.77 682 PHE A O 1
ATOM 5552 N N . SER A 1 683 ? -46.355 -6.113 22.375 1.00 26.33 683 SER A N 1
ATOM 5553 C CA . SER A 1 683 ? -45.589 -4.997 21.812 1.00 26.33 683 SER A CA 1
ATOM 5554 C C . SER A 1 683 ? -46.518 -4.126 20.970 1.00 26.33 683 SER A C 1
ATOM 5556 O O . SER A 1 683 ? -47.072 -4.587 19.974 1.00 26.33 683 SER A O 1
ATOM 5558 N N . VAL A 1 684 ? -46.699 -2.865 21.368 1.00 28.31 684 VAL A N 1
ATOM 5559 C CA . VAL A 1 684 ? -47.548 -1.903 20.653 1.00 28.31 684 VAL A CA 1
ATOM 5560 C C . VAL A 1 684 ? -46.666 -0.908 19.906 1.00 28.31 684 VAL A C 1
ATOM 5562 O O . VAL A 1 684 ? -46.136 0.028 20.501 1.00 28.31 684 VAL A O 1
ATOM 5565 N N . GLU A 1 685 ? -46.533 -1.079 18.591 1.00 26.89 685 GLU A N 1
ATOM 5566 C CA . GLU A 1 685 ? -45.989 -0.016 17.741 1.00 26.89 685 GLU A CA 1
ATOM 5567 C C . GLU A 1 685 ? -46.983 1.160 17.644 1.00 26.89 685 GLU A C 1
ATOM 5569 O O . GLU A 1 685 ? -48.192 0.943 17.476 1.00 26.89 685 GLU A O 1
ATOM 5574 N N . PRO A 1 686 ? -46.517 2.421 17.705 1.00 28.28 686 PRO A N 1
ATOM 5575 C CA . PRO A 1 686 ? -47.387 3.578 17.543 1.00 28.28 686 PRO A CA 1
ATOM 5576 C C . PRO A 1 686 ? -47.876 3.691 16.092 1.00 28.28 686 PRO A C 1
ATOM 5578 O O . PRO A 1 686 ? -47.093 3.862 15.154 1.00 28.28 686 PRO A O 1
ATOM 5581 N N . LYS A 1 687 ? -49.199 3.646 15.899 1.00 29.55 687 LYS A N 1
ATOM 5582 C CA . LYS A 1 687 ? -49.832 3.805 14.580 1.00 29.55 687 LYS A CA 1
ATOM 5583 C C . LYS A 1 687 ? -49.479 5.160 13.958 1.00 29.55 687 LYS A C 1
ATOM 5585 O O . LYS A 1 687 ? -49.960 6.195 14.414 1.00 29.55 687 LYS A O 1
ATOM 5590 N N . LYS A 1 688 ? -48.738 5.151 12.846 1.00 30.70 688 LYS A N 1
ATOM 5591 C CA . LYS A 1 688 ? -48.663 6.306 11.936 1.00 30.70 688 LYS A CA 1
ATOM 5592 C C . LYS A 1 688 ? -50.054 6.551 11.351 1.00 30.70 688 LYS A C 1
ATOM 5594 O O . LYS A 1 688 ? -50.587 5.699 10.642 1.00 30.70 688 LYS A O 1
ATOM 5599 N N . GLN A 1 689 ? -50.653 7.695 11.666 1.00 31.59 689 GLN A N 1
ATOM 5600 C CA . GLN A 1 689 ? -51.981 8.046 11.173 1.00 31.59 689 GLN A CA 1
ATOM 5601 C C . GLN A 1 689 ? -51.887 8.477 9.706 1.00 31.59 689 GLN A C 1
ATOM 5603 O O . GLN A 1 689 ? -51.221 9.455 9.383 1.00 31.59 689 GLN A O 1
ATOM 5608 N N . MET A 1 690 ? -52.528 7.716 8.821 1.00 31.70 690 MET A N 1
ATOM 5609 C CA . MET A 1 690 ? -52.504 7.934 7.376 1.00 31.70 690 MET A CA 1
ATOM 5610 C C . MET A 1 690 ? -53.823 8.572 6.935 1.00 31.70 690 MET A C 1
ATOM 5612 O O . MET A 1 690 ? -54.889 8.001 7.172 1.00 31.70 690 MET A O 1
ATOM 5616 N N . VAL A 1 691 ? -53.753 9.742 6.300 1.00 37.97 691 VAL A N 1
ATOM 5617 C CA . VAL A 1 691 ? -54.909 10.426 5.702 1.00 37.97 691 VAL A CA 1
ATOM 5618 C C . VAL A 1 691 ? -54.815 10.307 4.182 1.00 37.97 691 VAL A C 1
ATOM 5620 O O . VAL A 1 691 ? -53.723 10.327 3.616 1.00 37.97 691 VAL A O 1
ATOM 5623 N N . ILE A 1 692 ? -55.966 10.125 3.534 1.00 36.97 692 ILE A N 1
ATOM 5624 C CA . ILE A 1 692 ? -56.106 10.073 2.079 1.00 36.97 692 ILE A CA 1
ATOM 5625 C C . ILE A 1 692 ? -57.140 11.132 1.708 1.00 36.97 692 ILE A C 1
ATOM 5627 O O . ILE A 1 692 ? -58.310 10.989 2.071 1.00 36.97 692 ILE A O 1
ATOM 5631 N N . ASP A 1 693 ? -56.718 12.170 0.993 1.00 42.22 693 ASP A N 1
ATOM 5632 C CA . ASP A 1 693 ? -57.636 13.189 0.482 1.00 42.22 693 ASP A CA 1
ATOM 5633 C C . ASP A 1 693 ? -58.460 12.668 -0.709 1.00 42.22 693 ASP A C 1
ATOM 5635 O O . ASP A 1 693 ? -58.207 11.592 -1.265 1.00 42.22 693 ASP A O 1
ATOM 5639 N N . SER A 1 694 ? -59.482 13.433 -1.102 1.00 48.06 694 SER A N 1
ATOM 5640 C CA . SER A 1 694 ? -60.500 13.076 -2.110 1.00 48.06 694 SER A CA 1
ATOM 5641 C C . SER A 1 694 ? -59.960 12.619 -3.476 1.00 48.06 694 SER A C 1
ATOM 5643 O O . SER A 1 694 ? -60.668 11.966 -4.243 1.00 48.06 694 SER A O 1
ATOM 5645 N N . ASP A 1 695 ? -58.709 12.953 -3.762 1.00 50.12 695 ASP A N 1
ATOM 5646 C CA . ASP A 1 695 ? -57.960 12.776 -5.001 1.00 50.12 695 ASP A CA 1
ATOM 5647 C C . ASP A 1 695 ? -56.761 11.803 -4.863 1.00 50.12 695 ASP A C 1
ATOM 5649 O O . ASP A 1 695 ? -56.007 11.600 -5.814 1.00 50.12 695 ASP A O 1
ATOM 5653 N N . LYS A 1 696 ? -56.679 11.074 -3.736 1.00 46.12 696 LYS A N 1
ATOM 5654 C CA . LYS A 1 696 ? -55.805 9.901 -3.488 1.00 46.12 696 LYS A CA 1
ATOM 5655 C C . LYS A 1 696 ? -54.291 10.147 -3.376 1.00 46.12 696 LYS A C 1
ATOM 5657 O O . LYS A 1 696 ? -53.501 9.236 -3.632 1.00 46.12 696 LYS A O 1
ATOM 5662 N N . THR A 1 697 ? -53.874 11.318 -2.913 1.00 37.12 697 THR A N 1
ATOM 5663 C CA . THR A 1 697 ? -52.517 11.539 -2.378 1.00 37.12 697 THR A CA 1
ATOM 5664 C C . THR A 1 697 ? -52.452 11.280 -0.867 1.00 37.12 697 THR A C 1
ATOM 5666 O O . THR A 1 697 ? -53.481 11.265 -0.193 1.00 37.12 697 THR A O 1
ATOM 5669 N N . VAL A 1 698 ? -51.242 11.047 -0.340 1.00 34.88 698 VAL A N 1
ATOM 5670 C CA . VAL A 1 698 ? -50.984 10.760 1.085 1.00 34.88 698 VAL A CA 1
ATOM 5671 C C . VAL A 1 698 ? -49.838 11.633 1.588 1.00 34.88 698 VAL A C 1
ATOM 5673 O O . VAL A 1 698 ? -48.752 11.629 1.008 1.00 34.88 698 VAL A O 1
ATOM 5676 N N . THR A 1 699 ? -50.068 12.341 2.690 1.00 35.84 699 THR A N 1
ATOM 5677 C CA . THR A 1 699 ? -49.085 13.162 3.411 1.00 35.84 699 THR A CA 1
ATOM 5678 C C . THR A 1 699 ? -49.189 12.906 4.920 1.00 35.84 699 THR A C 1
ATOM 5680 O O . THR A 1 699 ? -50.158 12.317 5.401 1.00 35.84 699 THR A O 1
ATOM 5683 N N . PHE A 1 700 ? -48.169 13.321 5.676 1.00 31.86 700 PHE A N 1
ATOM 5684 C CA . PHE A 1 700 ? -48.131 13.210 7.137 1.00 31.86 700 PHE A CA 1
ATOM 5685 C C . PHE A 1 700 ? -47.782 14.577 7.736 1.00 31.86 700 PHE A C 1
ATOM 5687 O O . PHE A 1 700 ? -46.664 15.055 7.551 1.00 31.86 700 PHE A O 1
ATOM 5694 N N . GLU A 1 701 ? -48.714 15.191 8.467 1.00 31.88 701 GLU A N 1
ATOM 5695 C CA . GLU A 1 701 ? -48.492 16.464 9.166 1.00 31.88 701 GLU A CA 1
ATOM 5696 C C . GLU A 1 701 ? -48.468 16.302 10.694 1.00 31.88 701 GLU A C 1
ATOM 5698 O O . GLU A 1 701 ? -48.973 15.329 11.259 1.00 31.88 701 GLU A O 1
ATOM 5703 N N . LYS A 1 702 ? -47.834 17.266 11.369 1.00 29.92 702 LYS A N 1
ATOM 5704 C CA . LYS A 1 702 ? -47.575 17.266 12.814 1.00 29.92 702 LYS A CA 1
ATOM 5705 C C . LYS A 1 702 ? -48.589 18.179 13.524 1.00 29.92 702 LYS A C 1
ATOM 5707 O O . LYS A 1 702 ? -48.646 19.358 13.181 1.00 29.92 702 LYS A O 1
ATOM 5712 N N . PRO A 1 703 ? -49.363 17.694 14.514 1.00 28.44 703 PRO A N 1
ATOM 5713 C CA . PRO A 1 703 ? -50.406 18.497 15.147 1.00 28.44 703 PRO A CA 1
ATOM 5714 C C . PRO A 1 703 ? -49.840 19.642 16.002 1.00 28.44 703 PRO A C 1
ATOM 5716 O O . PRO A 1 703 ? -48.857 19.480 16.726 1.00 28.44 703 PRO A O 1
ATOM 5719 N N . SER A 1 704 ? -50.516 20.790 15.945 1.00 29.36 704 SER A N 1
ATOM 5720 C CA . SER A 1 704 ? -50.264 21.996 16.745 1.00 29.36 704 SER A CA 1
ATOM 5721 C C . SER A 1 704 ? -51.440 22.294 17.685 1.00 29.36 704 SER A C 1
ATOM 5723 O O . SER A 1 704 ? -52.580 21.961 17.367 1.00 29.36 704 SER A O 1
ATOM 5725 N N . ASN A 1 705 ? -51.185 22.954 18.820 1.00 28.02 705 ASN A N 1
ATOM 5726 C CA . ASN A 1 705 ? -52.174 23.157 19.889 1.00 28.02 705 ASN A CA 1
ATOM 5727 C C . ASN A 1 705 ? -52.798 24.580 19.853 1.00 28.02 705 ASN A C 1
ATOM 5729 O O . ASN A 1 705 ? -52.047 25.539 19.654 1.00 28.02 705 ASN A O 1
ATOM 5733 N N . PRO A 1 706 ? -54.124 24.768 20.040 1.00 33.31 706 PRO A N 1
ATOM 5734 C CA . PRO A 1 706 ? -54.780 26.062 19.808 1.00 33.31 706 PRO A CA 1
ATOM 5735 C C . PRO A 1 706 ? -55.007 26.953 21.055 1.00 33.31 706 PRO A C 1
ATOM 5737 O O . PRO A 1 706 ? -55.632 26.533 22.019 1.00 33.31 706 PRO A O 1
ATOM 5740 N N . LEU A 1 707 ? -54.599 28.226 20.920 1.00 27.36 707 LEU A N 1
ATOM 5741 C CA . LEU A 1 707 ? -55.232 29.487 21.386 1.00 27.36 707 LEU A CA 1
ATOM 5742 C C . LEU A 1 707 ? -55.696 29.688 22.856 1.00 27.36 707 LEU A C 1
ATOM 5744 O O . LEU A 1 707 ? -56.510 28.950 23.398 1.00 27.36 707 LEU A O 1
ATOM 5748 N N . GLY A 1 708 ? -55.299 30.837 23.433 1.00 25.14 708 GLY A N 1
ATOM 5749 C CA . GLY A 1 708 ? -55.692 31.316 24.774 1.00 25.14 708 GLY A CA 1
ATOM 5750 C C . GLY A 1 708 ? -55.434 32.822 24.993 1.00 25.14 708 GLY A C 1
ATOM 5751 O O . GLY A 1 708 ? -54.641 33.197 25.846 1.00 25.14 708 GLY A O 1
ATOM 5752 N N . ASP A 1 709 ? -56.065 33.653 24.159 1.00 25.30 709 ASP A N 1
ATOM 5753 C CA . ASP A 1 709 ? -55.998 35.127 24.034 1.00 25.30 709 ASP A CA 1
ATOM 5754 C C . ASP A 1 709 ? -55.680 35.984 25.293 1.00 25.30 709 ASP A C 1
ATOM 5756 O O . ASP A 1 709 ? -56.363 35.903 26.314 1.00 25.30 709 ASP A O 1
ATOM 5760 N N . SER A 1 710 ? -54.739 36.934 25.154 1.00 26.11 710 SER A N 1
ATOM 5761 C CA . SER A 1 710 ? -54.928 38.297 25.688 1.00 26.11 710 SER A CA 1
ATOM 5762 C C . SER A 1 710 ? -54.141 39.349 24.882 1.00 26.11 710 SER A C 1
ATOM 5764 O O . SER A 1 710 ? -52.983 39.147 24.517 1.00 26.11 710 SER A O 1
ATOM 5766 N N . SER A 1 711 ? -54.770 40.496 24.599 1.00 25.45 711 SER A N 1
ATOM 5767 C CA . SER A 1 711 ? -54.281 41.500 23.636 1.00 25.45 711 SER A CA 1
ATOM 5768 C C . SER A 1 711 ? -53.932 42.865 24.255 1.00 25.45 711 SER A C 1
ATOM 5770 O O . SER A 1 711 ? -54.753 43.376 25.024 1.00 25.45 711 SER A O 1
ATOM 5772 N N . ARG A 1 712 ? -52.848 43.533 23.801 1.00 24.48 712 ARG A N 1
ATOM 5773 C CA . ARG A 1 712 ? -52.853 44.927 23.258 1.00 24.48 712 ARG A CA 1
ATOM 5774 C C . ARG A 1 712 ? -51.462 45.546 23.012 1.00 24.48 712 ARG A C 1
ATOM 5776 O O . ARG A 1 712 ? -50.530 45.272 23.750 1.00 24.48 712 ARG A O 1
ATOM 5783 N N . ALA A 1 713 ? -51.454 46.507 22.074 1.00 25.59 713 ALA A N 1
ATOM 5784 C CA . ALA A 1 713 ? -50.378 47.434 21.677 1.00 25.59 713 ALA A CA 1
ATOM 5785 C C . ALA A 1 713 ? -49.165 46.766 20.978 1.00 25.59 713 ALA A C 1
ATOM 5787 O O . ALA A 1 713 ? -48.643 45.779 21.477 1.00 25.59 713 ALA A O 1
ATOM 5788 N N . LEU A 1 714 ? -48.752 47.132 19.754 1.00 26.05 714 LEU A N 1
ATOM 5789 C CA . LEU A 1 714 ? -48.519 48.456 19.124 1.00 26.05 714 LEU A CA 1
ATOM 5790 C C . LEU A 1 714 ? -47.364 49.237 19.777 1.00 26.05 714 LEU A C 1
ATOM 5792 O O . LEU A 1 714 ? -47.374 49.416 20.989 1.00 26.05 714 LEU A O 1
ATOM 5796 N N . GLU A 1 715 ? -46.416 49.826 19.047 1.00 25.41 715 GLU A N 1
ATOM 5797 C CA . GLU A 1 715 ? -45.894 49.590 17.682 1.00 25.41 715 GLU A CA 1
ATOM 5798 C C . GLU A 1 715 ? -44.565 50.380 17.559 1.00 25.41 715 GLU A C 1
ATOM 5800 O O . GLU A 1 715 ? -44.235 51.109 18.488 1.00 25.41 715 GLU A O 1
ATOM 5805 N N . GLU A 1 716 ? -43.820 50.229 16.454 1.00 24.31 716 GLU A N 1
ATOM 5806 C CA . GLU A 1 716 ? -42.744 51.120 15.938 1.00 24.31 716 GLU A CA 1
ATOM 5807 C C . GLU A 1 716 ? -41.798 51.854 16.941 1.00 24.31 716 GLU A C 1
ATOM 5809 O O . GLU A 1 716 ? -42.189 52.701 17.739 1.00 24.31 716 GLU A O 1
ATOM 5814 N N . ASN A 1 717 ? -40.472 51.769 16.788 1.00 26.31 717 ASN A N 1
ATOM 5815 C CA . ASN A 1 717 ? -39.781 52.585 15.774 1.00 26.31 717 ASN A CA 1
ATOM 5816 C C . ASN A 1 717 ? -38.314 52.167 15.530 1.00 26.31 717 ASN A C 1
ATOM 5818 O O . ASN A 1 717 ? -37.732 51.383 16.277 1.00 26.31 717 ASN A O 1
ATOM 5822 N N . GLN A 1 718 ? -37.716 52.717 14.467 1.00 25.75 718 GLN A N 1
ATOM 5823 C CA . GLN A 1 718 ? -36.382 52.366 13.958 1.00 25.75 718 GLN A CA 1
ATOM 5824 C C . GLN A 1 718 ? -35.300 53.437 14.245 1.00 25.75 718 GLN A C 1
ATOM 5826 O O . GLN A 1 718 ? -35.611 54.598 14.483 1.00 25.75 718 GLN A O 1
ATOM 5831 N N . SER A 1 719 ? -34.030 53.046 14.060 1.00 25.61 719 SER A N 1
ATOM 5832 C CA . SER A 1 719 ? -32.915 53.869 13.530 1.00 25.61 719 SER A CA 1
ATOM 5833 C C . SER A 1 719 ? -32.397 55.116 14.280 1.00 25.61 719 SER A C 1
ATOM 5835 O O . SER A 1 719 ? -32.991 56.184 14.240 1.00 25.61 719 SER A O 1
ATOM 5837 N N . THR A 1 720 ? -31.152 55.037 14.773 1.00 25.38 720 THR A N 1
ATOM 5838 C CA . THR A 1 720 ? -30.042 56.022 14.593 1.00 25.38 720 THR A CA 1
ATOM 5839 C C . THR A 1 720 ? -28.733 55.322 15.024 1.00 25.38 720 THR A C 1
ATOM 5841 O O . THR A 1 720 ? -28.705 54.684 16.068 1.00 25.38 720 THR A O 1
ATOM 5844 N N . GLU A 1 721 ? -27.711 55.122 14.181 1.00 26.02 721 GLU A N 1
ATOM 5845 C CA . GLU A 1 721 ? -26.737 56.052 13.556 1.00 26.02 721 GLU A CA 1
ATOM 5846 C C . GLU A 1 721 ? -25.472 56.367 14.402 1.00 26.02 721 GLU A C 1
ATOM 5848 O O . GLU A 1 721 ? -25.512 56.606 15.602 1.00 26.02 721 GLU A O 1
ATOM 5853 N N . LYS A 1 722 ? -24.324 56.319 13.710 1.00 24.52 722 LYS A N 1
ATOM 5854 C CA . LYS A 1 722 ? -22.910 56.346 14.159 1.00 24.52 722 LYS A CA 1
ATOM 5855 C C . LYS A 1 722 ? -22.466 57.571 14.986 1.00 24.52 722 LYS A C 1
ATOM 5857 O O . LYS A 1 722 ? -22.868 58.680 14.656 1.00 24.52 722 LYS A O 1
ATOM 5862 N N . ALA A 1 723 ? -21.435 57.396 15.840 1.00 24.42 723 ALA A N 1
ATOM 5863 C CA . ALA A 1 723 ? -20.090 58.047 15.766 1.00 24.42 723 ALA A CA 1
ATOM 5864 C C . ALA A 1 723 ? -19.304 57.978 17.114 1.00 24.42 723 ALA A C 1
ATOM 5866 O O . ALA A 1 723 ? -19.875 57.577 18.119 1.00 24.42 723 ALA A O 1
ATOM 5867 N N . LEU A 1 724 ? -18.045 58.444 17.261 1.00 24.92 724 LEU A N 1
ATOM 5868 C CA . LEU A 1 724 ? -16.780 58.064 16.583 1.00 24.92 724 LEU A CA 1
ATOM 5869 C C . LEU A 1 724 ? -15.550 58.617 17.371 1.00 24.92 724 LEU A C 1
ATOM 5871 O O . LEU A 1 724 ? -15.399 59.829 17.484 1.00 24.92 724 LEU A O 1
ATOM 5875 N N . GLY A 1 725 ? -14.617 57.753 17.812 1.00 22.77 725 GLY A N 1
ATOM 5876 C CA . GLY A 1 725 ? -13.300 58.131 18.393 1.00 22.77 725 GLY A CA 1
ATOM 5877 C C . GLY A 1 725 ? -13.309 58.661 19.850 1.00 22.77 725 GLY A C 1
ATOM 5878 O O . GLY A 1 725 ? -14.376 58.852 20.416 1.00 22.77 725 GLY A O 1
ATOM 5879 N N . LYS A 1 726 ? -12.165 58.921 20.518 1.00 23.77 726 LYS A N 1
ATOM 5880 C CA . LYS A 1 726 ? -10.736 58.618 20.226 1.00 23.77 726 LYS A CA 1
ATOM 5881 C C . LYS A 1 726 ? -9.854 58.856 21.490 1.00 23.77 726 LYS A C 1
ATOM 5883 O O . LYS A 1 726 ? -10.273 59.619 22.349 1.00 23.77 726 LYS A O 1
ATOM 5888 N N . SER A 1 727 ? -8.612 58.334 21.505 1.00 23.91 727 SER A N 1
ATOM 5889 C CA . SER A 1 727 ? -7.483 58.677 22.425 1.00 23.91 727 SER A CA 1
ATOM 5890 C C . SER A 1 727 ? -7.593 58.192 23.901 1.00 23.91 727 SER A C 1
ATOM 5892 O O . SER A 1 727 ? -8.672 58.216 24.471 1.00 23.91 727 SER A O 1
ATOM 5894 N N . GLN A 1 728 ? -6.600 57.464 24.459 1.00 23.14 728 GLN A N 1
ATOM 5895 C CA . GLN A 1 728 ? -5.334 57.883 25.143 1.00 23.14 728 GLN A CA 1
ATOM 5896 C C . GLN A 1 728 ? -5.550 58.522 26.543 1.00 23.14 728 GLN A C 1
ATOM 5898 O O . GLN A 1 728 ? -6.492 59.283 26.700 1.00 23.14 728 GLN A O 1
ATOM 5903 N N . GLU A 1 729 ? -4.725 58.320 27.587 1.00 22.19 729 GLU A N 1
ATOM 5904 C CA . GLU A 1 729 ? -3.538 57.456 27.796 1.00 22.19 729 GLU A CA 1
ATOM 5905 C C . GLU A 1 729 ? -3.205 57.300 29.306 1.00 22.19 729 GLU A C 1
ATOM 5907 O O . GLU A 1 729 ? -3.397 58.246 30.056 1.00 22.19 729 GLU A O 1
ATOM 5912 N N . GLN A 1 730 ? -2.613 56.152 29.681 1.00 22.33 730 GLN A N 1
ATOM 5913 C CA . GLN A 1 730 ? -1.602 55.920 30.748 1.00 22.33 730 GLN A CA 1
ATOM 5914 C C . GLN A 1 730 ? -1.783 56.377 32.227 1.00 22.33 730 GLN A C 1
ATOM 5916 O O . GLN A 1 730 ? -2.370 57.396 32.555 1.00 22.33 730 GLN A O 1
ATOM 5921 N N . ASN A 1 731 ? -1.039 55.655 33.087 1.00 20.88 731 ASN A N 1
ATOM 5922 C CA . ASN A 1 731 ? -0.514 56.036 34.413 1.00 20.88 731 ASN A CA 1
ATOM 5923 C C . ASN A 1 731 ? -1.469 56.093 35.626 1.00 20.88 731 ASN A C 1
ATOM 5925 O O . ASN A 1 731 ? -2.599 56.543 35.520 1.00 20.88 731 ASN A O 1
ATOM 5929 N N . MET A 1 732 ? -1.040 55.739 36.850 1.00 21.02 732 MET A N 1
ATOM 5930 C CA . MET A 1 732 ? 0.006 54.802 37.344 1.00 21.02 732 MET A CA 1
ATOM 5931 C C . MET A 1 732 ? -0.186 54.654 38.874 1.00 21.02 732 MET A C 1
ATOM 5933 O O . MET A 1 732 ? -0.662 55.591 39.501 1.00 21.02 732 MET A O 1
ATOM 5937 N N . ASN A 1 733 ? 0.240 53.525 39.455 1.00 21.27 733 ASN A N 1
ATOM 5938 C CA . ASN A 1 733 ? 0.500 53.271 40.889 1.00 21.27 733 ASN A CA 1
ATOM 5939 C C . ASN A 1 733 ? -0.420 53.864 41.987 1.00 21.27 733 ASN A C 1
ATOM 5941 O O . ASN A 1 733 ? -0.376 55.055 42.288 1.00 21.27 733 ASN A O 1
ATOM 5945 N N . SER A 1 734 ? -0.941 52.974 42.837 1.00 24.67 734 SER A N 1
ATOM 5946 C CA . SER A 1 734 ? -0.626 53.063 44.273 1.00 24.67 734 SER A CA 1
ATOM 5947 C C . SER A 1 734 ? -0.555 51.676 44.925 1.00 24.67 734 SER A C 1
ATOM 5949 O O . SER A 1 734 ? -1.295 50.759 44.579 1.00 24.67 734 SER A O 1
ATOM 5951 N N . GLU A 1 735 ? 0.401 51.519 45.838 1.00 22.66 735 GLU A N 1
ATOM 5952 C CA . GLU A 1 735 ? 0.731 50.278 46.541 1.00 22.66 735 GLU A CA 1
ATOM 5953 C C . GLU A 1 735 ? 0.367 50.376 48.032 1.00 22.66 735 GLU A C 1
ATOM 5955 O O . GLU A 1 735 ? 0.694 51.383 48.657 1.00 22.66 735 GLU A O 1
ATOM 5960 N N . TYR A 1 736 ? -0.116 49.264 48.614 1.00 23.56 736 TYR A N 1
ATOM 5961 C CA . TYR A 1 736 ? 0.118 48.864 50.019 1.00 23.56 736 TYR A CA 1
ATOM 5962 C C . TYR A 1 736 ? -0.430 49.802 51.152 1.00 23.56 736 TYR A C 1
ATOM 5964 O O . TYR A 1 736 ? -0.895 50.904 50.903 1.00 23.56 736 TYR A O 1
ATOM 5972 N N . GLN A 1 737 ? -0.515 49.439 52.450 1.00 27.02 737 GLN A N 1
ATOM 5973 C CA . GLN A 1 737 ? 0.028 48.315 53.243 1.00 27.02 737 GLN A CA 1
ATOM 5974 C C . GLN A 1 737 ? -0.688 48.163 54.620 1.00 27.02 737 GLN A C 1
ATOM 5976 O O . GLN A 1 737 ? -1.361 49.095 55.049 1.00 27.02 737 GLN A O 1
ATOM 5981 N N . LYS A 1 738 ? -0.315 47.107 55.384 1.00 26.98 738 LYS A N 1
ATOM 5982 C CA . LYS A 1 738 ? -0.200 47.052 56.879 1.00 26.98 738 LYS A CA 1
ATOM 5983 C C . LYS A 1 738 ? -1.489 46.995 57.739 1.00 26.98 738 LYS A C 1
ATOM 5985 O O . LYS A 1 738 ? -2.518 47.517 57.344 1.00 26.98 738 LYS A O 1
ATOM 5990 N N . ASN A 1 739 ? -1.512 46.400 58.949 1.00 26.34 739 ASN A N 1
ATOM 5991 C CA . ASN A 1 739 ? -0.540 45.588 59.741 1.00 26.34 739 ASN A CA 1
ATOM 5992 C C . ASN A 1 739 ? -1.263 44.296 60.264 1.00 26.34 739 ASN A C 1
ATOM 5994 O O . ASN A 1 739 ? -2.394 44.080 59.848 1.00 26.34 739 ASN A O 1
ATOM 5998 N N . GLU A 1 740 ? -0.787 43.385 61.138 1.00 24.83 740 GLU A N 1
ATOM 5999 C CA . GLU A 1 740 ? 0.437 43.148 61.961 1.00 24.83 740 GLU A CA 1
ATOM 6000 C C . GLU A 1 740 ? 0.979 41.709 61.696 1.00 24.83 740 GLU A C 1
ATOM 6002 O O . GLU A 1 740 ? 0.340 40.967 60.958 1.00 24.83 740 GLU A O 1
ATOM 6007 N N . ARG A 1 741 ? 2.168 41.210 62.100 1.00 25.84 741 ARG A N 1
ATOM 6008 C CA . ARG A 1 741 ? 3.158 41.422 63.197 1.00 25.84 741 ARG A CA 1
ATOM 6009 C C . ARG A 1 741 ? 2.980 40.583 64.486 1.00 25.84 741 ARG A C 1
ATOM 6011 O O . ARG A 1 741 ? 2.223 40.934 65.381 1.00 25.84 741 ARG A O 1
ATOM 6018 N N . THR A 1 742 ? 3.811 39.544 64.639 1.00 27.28 742 THR A N 1
ATOM 6019 C CA . THR A 1 742 ? 4.553 39.184 65.879 1.00 27.28 742 THR A CA 1
ATOM 6020 C C . THR A 1 742 ? 5.621 38.116 65.565 1.00 27.28 742 THR A C 1
ATOM 6022 O O . THR A 1 742 ? 5.611 37.549 64.474 1.00 27.28 742 THR A O 1
ATOM 6025 N N . ASN A 1 743 ? 6.591 37.890 66.464 1.00 25.69 743 ASN A N 1
ATOM 6026 C CA . ASN A 1 743 ? 7.854 37.192 66.157 1.00 25.69 743 ASN A CA 1
ATOM 6027 C C . ASN A 1 743 ? 8.027 35.826 66.854 1.00 25.69 743 ASN A C 1
ATOM 6029 O O . ASN A 1 743 ? 7.798 35.726 68.054 1.00 25.69 743 ASN A O 1
ATOM 6033 N N . GLY A 1 744 ? 8.677 34.889 66.150 1.00 24.56 744 GLY A N 1
ATOM 6034 C CA . GLY A 1 744 ? 9.966 34.341 66.607 1.00 24.56 744 GLY A CA 1
ATOM 6035 C C . GLY A 1 744 ? 10.016 32.962 67.284 1.00 24.56 744 GLY A C 1
ATOM 6036 O O . GLY A 1 744 ? 9.572 32.795 68.413 1.00 24.56 744 GLY A O 1
ATOM 6037 N N . SER A 1 745 ? 10.738 32.029 66.651 1.00 24.09 745 SER A N 1
ATOM 6038 C CA . SER A 1 745 ? 11.683 31.109 67.312 1.00 24.09 745 SER A CA 1
ATOM 6039 C C . SER A 1 745 ? 12.634 30.489 66.274 1.00 24.09 745 SER A C 1
ATOM 6041 O O . SER A 1 745 ? 12.237 30.310 65.124 1.00 24.09 745 SER A O 1
ATOM 6043 N N . GLN A 1 746 ? 13.868 30.150 66.660 1.00 26.98 746 GLN A N 1
ATOM 6044 C CA . GLN A 1 746 ? 14.773 29.307 65.863 1.00 26.98 746 GLN A CA 1
ATOM 6045 C C . GLN A 1 746 ? 14.784 27.880 66.429 1.00 26.98 746 GLN A C 1
ATOM 6047 O O . GLN A 1 746 ? 14.785 27.695 67.645 1.00 26.98 746 GLN A O 1
ATOM 6052 N N . GLY A 1 747 ? 14.845 26.874 65.555 1.00 24.86 747 GLY A N 1
ATOM 6053 C CA . GLY A 1 747 ? 14.988 25.462 65.917 1.00 24.86 747 GLY A CA 1
ATOM 6054 C C . GLY A 1 747 ? 15.537 24.665 64.733 1.00 24.86 747 GLY A C 1
ATOM 6055 O O . GLY A 1 747 ? 15.141 24.907 63.598 1.00 24.86 747 GLY A O 1
ATOM 6056 N N . SER A 1 748 ? 16.493 23.773 64.985 1.00 25.27 748 SER A N 1
ATOM 6057 C CA . SER A 1 748 ? 17.337 23.135 63.963 1.00 25.27 748 SER A CA 1
ATOM 6058 C C . SER A 1 748 ? 16.991 21.662 63.694 1.00 25.27 748 SER A C 1
ATOM 6060 O O . SER A 1 748 ? 16.462 21.004 64.581 1.00 25.27 748 SER A O 1
ATOM 6062 N N . LEU A 1 749 ? 17.378 21.169 62.502 1.00 26.73 749 LEU A N 1
ATOM 6063 C CA . LEU A 1 749 ? 18.066 19.884 62.196 1.00 26.73 749 LEU A CA 1
ATOM 6064 C C . LEU A 1 749 ? 17.896 18.729 63.223 1.00 26.73 749 LEU A C 1
ATOM 6066 O O . LEU A 1 749 ? 18.191 18.919 64.398 1.00 26.73 749 LEU A O 1
ATOM 6070 N N . GLN A 1 750 ? 17.595 17.464 62.887 1.00 27.09 750 GLN A N 1
ATOM 6071 C CA . GLN A 1 750 ? 17.777 16.638 61.664 1.00 27.09 750 GLN A CA 1
ATOM 6072 C C . GLN A 1 750 ? 17.041 15.258 61.914 1.00 27.09 750 GLN A C 1
ATOM 6074 O O . GLN A 1 750 ? 16.222 15.215 62.830 1.00 27.09 750 GLN A O 1
ATOM 6079 N N . PRO A 1 751 ? 17.353 14.088 61.294 1.00 40.72 751 PRO A N 1
ATOM 6080 C CA . PRO A 1 751 ? 17.152 13.648 59.899 1.00 40.72 751 PRO A CA 1
ATOM 6081 C C . PRO A 1 751 ? 16.443 12.253 59.766 1.00 40.72 751 PRO A C 1
ATOM 6083 O O . PRO A 1 751 ? 16.088 11.635 60.766 1.00 40.72 751 PRO A O 1
ATOM 6086 N N . LYS A 1 752 ? 16.426 11.688 58.537 1.00 25.09 752 LYS A N 1
ATOM 6087 C CA . LYS A 1 752 ? 16.219 10.250 58.177 1.00 25.09 752 LYS A CA 1
ATOM 6088 C C . LYS A 1 752 ? 14.765 9.710 58.230 1.00 25.09 752 LYS A C 1
ATOM 6090 O O . LYS A 1 752 ? 13.908 10.307 58.864 1.00 25.09 752 LYS A O 1
ATOM 6095 N N . ALA A 1 753 ? 14.417 8.618 57.526 1.00 25.27 753 ALA A N 1
ATOM 6096 C CA . ALA A 1 753 ? 15.267 7.565 56.938 1.00 25.27 753 ALA A CA 1
ATOM 6097 C C . ALA A 1 753 ? 14.855 7.062 55.536 1.00 25.27 753 ALA A C 1
ATOM 6099 O O . ALA A 1 753 ? 13.692 7.125 55.155 1.00 25.27 753 ALA A O 1
ATOM 6100 N N . GLU A 1 754 ? 15.833 6.490 54.827 1.00 30.22 754 GLU A N 1
ATOM 6101 C CA . GLU A 1 754 ? 15.673 5.655 53.626 1.00 30.22 754 GLU A CA 1
ATOM 6102 C C . GLU A 1 754 ? 15.388 4.188 54.016 1.00 30.22 754 GLU A C 1
ATOM 6104 O O . GLU A 1 754 ? 15.819 3.739 55.083 1.00 30.22 754 GLU A O 1
ATOM 6109 N N . GLY A 1 755 ? 14.729 3.411 53.145 1.00 25.22 755 GLY A N 1
ATOM 6110 C CA . GLY A 1 755 ? 14.509 1.973 53.362 1.00 25.22 755 GLY A CA 1
ATOM 6111 C C . GLY A 1 755 ? 13.845 1.246 52.183 1.00 25.22 755 GLY A C 1
ATOM 6112 O O . GLY A 1 755 ? 12.660 1.423 51.933 1.00 25.22 755 GLY A O 1
ATOM 6113 N N . SER A 1 756 ? 14.618 0.408 51.486 1.00 25.67 756 SER A N 1
ATOM 6114 C CA . SER A 1 756 ? 14.169 -0.570 50.465 1.00 25.67 756 SER A CA 1
ATOM 6115 C C . SER A 1 756 ? 13.405 -1.767 51.098 1.00 25.67 756 SER A C 1
ATOM 6117 O O . SER A 1 756 ? 13.487 -1.891 52.325 1.00 25.67 756 SER A O 1
ATOM 6119 N N . PRO A 1 757 ? 12.725 -2.680 50.345 1.00 31.77 757 PRO A N 1
ATOM 6120 C CA . PRO A 1 757 ? 13.018 -3.080 48.954 1.00 31.77 757 PRO A CA 1
ATOM 6121 C C . PRO A 1 757 ? 11.831 -3.291 47.979 1.00 31.77 757 PRO A C 1
ATOM 6123 O O . PRO A 1 757 ? 10.671 -3.421 48.363 1.00 31.77 757 PRO A O 1
ATOM 6126 N N . THR A 1 758 ? 12.176 -3.427 46.695 1.00 36.44 758 THR A N 1
ATOM 6127 C CA . THR A 1 758 ? 11.322 -3.878 45.577 1.00 36.44 758 THR A CA 1
ATOM 6128 C C . THR A 1 758 ? 11.159 -5.409 45.520 1.00 36.44 758 THR A C 1
ATOM 6130 O O . THR A 1 758 ? 12.087 -6.129 45.894 1.00 36.44 758 THR A O 1
ATOM 6133 N N . PRO A 1 759 ? 10.059 -5.919 44.931 1.00 27.64 759 PRO A N 1
ATOM 6134 C CA . PRO A 1 759 ? 9.991 -7.254 44.332 1.00 27.64 759 PRO A CA 1
ATOM 6135 C C . PRO A 1 759 ? 9.776 -7.227 42.799 1.00 27.64 759 PRO A C 1
ATOM 6137 O O . PRO A 1 759 ? 9.117 -6.343 42.260 1.00 27.64 759 PRO A O 1
ATOM 6140 N N . VAL A 1 760 ? 10.323 -8.239 42.119 1.00 26.67 760 VAL A N 1
ATOM 6141 C CA . VAL A 1 760 ? 10.234 -8.598 40.680 1.00 26.67 760 VAL A CA 1
ATOM 6142 C C . VAL A 1 760 ? 10.325 -10.144 40.684 1.00 26.67 760 VAL A C 1
ATOM 6144 O O . VAL A 1 760 ? 11.123 -10.631 41.496 1.00 26.67 760 VAL A O 1
ATOM 6147 N N . PRO A 1 761 ? 9.523 -10.945 39.936 1.00 41.34 761 PRO A N 1
ATOM 6148 C CA . PRO A 1 761 ? 9.322 -10.890 38.472 1.00 41.34 761 PRO A CA 1
ATOM 6149 C C . PRO A 1 761 ? 7.823 -11.094 38.056 1.00 41.34 761 PRO A C 1
ATOM 6151 O O . PRO A 1 761 ? 6.957 -10.846 38.888 1.00 41.34 761 PRO A O 1
ATOM 6154 N N . GLU A 1 762 ? 7.378 -11.457 36.835 1.00 25.92 762 GLU A N 1
ATOM 6155 C CA . GLU A 1 762 ? 8.056 -12.009 35.638 1.00 25.92 762 GLU A CA 1
ATOM 6156 C C . GLU A 1 762 ? 7.360 -11.650 34.286 1.00 25.92 762 GLU A C 1
ATOM 6158 O O . GLU A 1 762 ? 7.144 -10.474 34.014 1.00 25.92 762 GLU A O 1
ATOM 6163 N N . VAL A 1 763 ? 7.084 -12.622 33.397 1.00 29.75 763 VAL A N 1
ATOM 6164 C CA . VAL A 1 763 ? 6.718 -12.447 31.967 1.00 29.75 763 VAL A CA 1
ATOM 6165 C C . VAL A 1 763 ? 5.233 -12.142 31.692 1.00 29.75 763 VAL A C 1
ATOM 6167 O O . VAL A 1 763 ? 4.347 -12.777 32.258 1.00 29.75 763 VAL A O 1
ATOM 6170 N N . GLY A 1 764 ? 4.971 -11.306 30.678 1.00 26.62 764 GLY A N 1
ATOM 6171 C CA . GLY A 1 764 ? 3.721 -11.292 29.902 1.00 26.62 764 GLY A CA 1
ATOM 6172 C C . GLY A 1 764 ? 3.919 -10.607 28.541 1.00 26.62 764 GLY A C 1
ATOM 6173 O O . GLY A 1 764 ? 4.174 -9.409 28.494 1.00 26.62 764 GLY A O 1
ATOM 6174 N N . THR A 1 765 ? 3.856 -11.354 27.434 1.00 36.56 765 THR A N 1
ATOM 6175 C CA . THR A 1 765 ? 4.150 -10.842 26.079 1.00 36.56 765 THR A CA 1
ATOM 6176 C C . THR A 1 765 ? 2.927 -10.239 25.392 1.00 36.56 765 THR A C 1
ATOM 6178 O O . THR A 1 765 ? 1.984 -10.971 25.101 1.00 36.56 765 THR A O 1
ATOM 6181 N N . PHE A 1 766 ? 2.995 -8.955 25.034 1.00 26.81 766 PHE A N 1
ATOM 6182 C CA . PHE A 1 766 ? 2.193 -8.344 23.968 1.00 26.81 766 PHE A CA 1
ATOM 6183 C C . PHE A 1 766 ? 3.023 -7.279 23.242 1.00 26.81 766 PHE A C 1
ATOM 6185 O O . PHE A 1 766 ? 3.795 -6.551 23.867 1.00 26.81 766 PHE A O 1
ATOM 6192 N N . GLU A 1 767 ? 2.888 -7.216 21.920 1.00 27.58 767 GLU A N 1
ATOM 6193 C CA . GLU A 1 767 ? 3.649 -6.303 21.064 1.00 27.58 767 GLU A CA 1
ATOM 6194 C C . GLU A 1 767 ? 3.057 -4.887 21.110 1.00 27.58 767 GLU A C 1
ATOM 6196 O O . GLU A 1 767 ? 1.840 -4.707 21.141 1.00 27.58 767 GLU A O 1
ATOM 6201 N N . ARG A 1 768 ? 3.917 -3.860 21.117 1.00 27.62 768 ARG A N 1
ATOM 6202 C CA . ARG A 1 768 ? 3.491 -2.457 21.031 1.00 27.62 768 ARG A CA 1
ATOM 6203 C C . ARG A 1 768 ? 3.538 -1.986 19.581 1.00 27.62 768 ARG A C 1
ATOM 6205 O O . ARG A 1 768 ? 4.611 -1.705 19.056 1.00 27.62 768 ARG A O 1
ATOM 6212 N N . SER A 1 769 ? 2.368 -1.856 18.964 1.00 29.52 769 SER A N 1
ATOM 6213 C CA . SER A 1 769 ? 2.190 -1.140 17.699 1.00 29.52 769 SER A CA 1
ATOM 6214 C C . SER A 1 769 ? 2.624 0.325 17.831 1.00 29.52 769 SER A C 1
ATOM 6216 O O . SER A 1 769 ? 2.303 0.984 18.822 1.00 29.52 769 SER A O 1
ATOM 6218 N N . VAL A 1 770 ? 3.333 0.846 16.828 1.00 31.66 770 VAL A N 1
ATOM 6219 C CA . VAL A 1 770 ? 3.911 2.199 16.847 1.00 31.66 770 VAL A CA 1
ATOM 6220 C C . VAL A 1 770 ? 2.820 3.264 16.696 1.00 31.66 770 VAL A C 1
ATOM 6222 O O . VAL A 1 770 ? 2.320 3.501 15.600 1.00 31.66 770 VAL A O 1
ATOM 6225 N N . THR A 1 771 ? 2.472 3.947 17.788 1.00 28.69 771 THR A N 1
ATOM 6226 C CA . THR A 1 771 ? 1.584 5.119 17.760 1.00 28.69 771 THR A CA 1
ATOM 6227 C C . THR A 1 771 ? 2.389 6.391 17.498 1.00 28.69 771 THR A C 1
ATOM 6229 O O . THR A 1 771 ? 3.152 6.831 18.358 1.00 28.69 771 THR A O 1
ATOM 6232 N N . SER A 1 772 ? 2.195 7.026 16.342 1.00 29.48 772 SER A N 1
ATOM 6233 C CA . SER A 1 772 ? 2.879 8.261 15.920 1.00 29.48 772 SER A CA 1
ATOM 6234 C C . SER A 1 772 ? 2.327 9.538 16.583 1.00 29.48 772 SER A C 1
ATOM 6236 O O . SER A 1 772 ? 2.073 10.553 15.936 1.00 29.48 772 SER A O 1
ATOM 6238 N N . ARG A 1 773 ? 2.183 9.504 17.912 1.00 30.41 773 ARG A N 1
ATOM 6239 C CA . ARG A 1 773 ? 2.027 10.678 18.783 1.00 30.41 773 ARG A CA 1
ATOM 6240 C C . ARG A 1 773 ? 2.919 10.472 20.010 1.00 30.41 773 ARG A C 1
ATOM 6242 O O . ARG A 1 773 ? 2.824 9.404 20.616 1.00 30.41 773 ARG A O 1
ATOM 6249 N N . PRO A 1 774 ? 3.749 11.448 20.422 1.00 32.53 774 PRO A N 1
ATOM 6250 C CA . PRO A 1 774 ? 4.453 11.341 21.691 1.00 32.53 774 PRO A CA 1
ATOM 6251 C C . PRO A 1 774 ? 3.421 11.344 22.821 1.00 32.53 774 PRO A C 1
ATOM 6253 O O . PRO A 1 774 ? 2.718 12.334 23.033 1.00 32.53 774 PRO A O 1
ATOM 6256 N N . THR A 1 775 ? 3.319 10.238 23.558 1.00 35.00 775 THR A N 1
ATOM 6257 C CA . THR A 1 775 ? 2.582 10.214 24.823 1.00 35.00 775 THR A CA 1
ATOM 6258 C C . THR A 1 775 ? 3.315 11.126 25.797 1.00 35.00 775 THR A C 1
ATOM 6260 O O . THR A 1 775 ? 4.356 10.737 26.332 1.00 35.00 775 THR A O 1
ATOM 6263 N N . LEU A 1 776 ? 2.804 12.343 25.997 1.00 36.44 776 LEU A N 1
ATOM 6264 C CA . LEU A 1 776 ? 3.356 13.287 26.965 1.00 36.44 776 LEU A CA 1
ATOM 6265 C C . LEU A 1 776 ? 3.496 12.591 28.324 1.00 36.44 776 LEU A C 1
ATOM 6267 O O . LEU A 1 776 ? 2.514 12.085 28.873 1.00 36.44 776 LEU A O 1
ATOM 6271 N N . SER A 1 777 ? 4.718 12.583 28.868 1.00 36.22 777 SER A N 1
ATOM 6272 C CA . SER A 1 777 ? 4.924 12.249 30.279 1.00 36.22 777 SER A CA 1
ATOM 6273 C C . SER A 1 777 ? 4.024 13.146 31.126 1.00 36.22 777 SER A C 1
ATOM 6275 O O . SER A 1 777 ? 3.845 14.323 30.806 1.00 36.22 777 SER A O 1
ATOM 6277 N N . SER A 1 778 ? 3.466 12.613 32.214 1.00 45.28 778 SER A N 1
ATOM 6278 C CA . SER A 1 778 ? 2.523 13.341 33.073 1.00 45.28 778 SER A CA 1
ATOM 6279 C C . SER A 1 778 ? 3.096 14.633 33.660 1.00 45.28 778 SER A C 1
ATOM 6281 O O . SER A 1 778 ? 2.328 15.487 34.099 1.00 45.28 778 SER A O 1
ATOM 6283 N N . HIS A 1 779 ? 4.422 14.794 33.652 1.00 58.75 779 HIS A N 1
ATOM 6284 C CA . HIS A 1 779 ? 5.117 15.953 34.194 1.00 58.75 779 HIS A CA 1
ATOM 6285 C C . HIS A 1 779 ? 6.126 16.501 33.174 1.00 58.75 779 HIS A C 1
ATOM 6287 O O . HIS A 1 779 ? 7.093 15.822 32.817 1.00 58.75 779 HIS A O 1
ATOM 6293 N N . LEU A 1 780 ? 5.918 17.748 32.734 1.00 70.44 780 LEU A N 1
ATOM 6294 C CA . LEU A 1 780 ? 6.910 18.502 31.965 1.00 70.44 780 LEU A CA 1
ATOM 6295 C C . LEU A 1 780 ? 8.123 18.809 32.855 1.00 70.44 780 LEU A C 1
ATOM 6297 O O . LEU A 1 780 ? 7.969 19.337 33.958 1.00 70.44 780 LEU A O 1
ATOM 6301 N N . LEU A 1 781 ? 9.325 18.513 32.361 1.00 83.00 781 LEU A N 1
ATOM 6302 C CA . LEU A 1 781 ? 10.584 18.750 33.064 1.00 83.00 781 LEU A CA 1
ATOM 6303 C C . LEU A 1 781 ? 10.736 20.225 33.473 1.00 83.00 781 LEU A C 1
ATOM 6305 O O . LEU A 1 781 ? 10.730 21.121 32.631 1.00 83.00 781 LEU A O 1
ATOM 6309 N N . TYR A 1 782 ? 10.922 20.488 34.767 1.00 83.38 782 TYR A N 1
ATOM 6310 C CA . TYR A 1 782 ? 11.112 21.847 35.281 1.00 83.38 782 TYR A CA 1
ATOM 6311 C C . TYR A 1 782 ? 12.240 21.910 36.312 1.00 83.38 782 TYR A C 1
ATOM 6313 O O . TYR A 1 782 ? 12.160 21.313 37.388 1.00 83.38 782 TYR A O 1
ATOM 6321 N N . PHE A 1 783 ? 13.298 22.651 35.983 1.00 87.12 783 PHE A N 1
ATOM 6322 C CA . PHE A 1 783 ? 14.496 22.773 36.799 1.00 87.12 783 PHE A CA 1
ATOM 6323 C C . PHE A 1 783 ? 14.295 23.727 37.979 1.00 87.12 783 PHE A C 1
ATOM 6325 O O . PHE A 1 783 ? 13.863 24.871 37.819 1.00 87.12 783 PHE A O 1
ATOM 6332 N N . SER A 1 784 ? 14.675 23.273 39.171 1.00 83.38 784 SER A N 1
ATOM 6333 C CA . SER A 1 784 ? 14.710 24.073 40.398 1.00 83.38 784 SER A CA 1
ATOM 6334 C C . SER A 1 784 ? 15.920 23.694 41.253 1.00 83.38 784 SER A C 1
ATOM 6336 O O . SER A 1 784 ? 16.378 22.551 41.213 1.00 83.38 784 SER A O 1
ATOM 6338 N N . ILE A 1 785 ? 16.449 24.669 41.996 1.00 83.88 785 ILE A N 1
ATOM 6339 C CA . ILE A 1 785 ? 17.662 24.535 42.816 1.00 83.88 785 ILE A CA 1
ATOM 6340 C C . ILE A 1 785 ? 17.415 25.014 44.251 1.00 83.88 785 ILE A C 1
ATOM 6342 O O . ILE A 1 785 ? 16.564 25.878 44.473 1.00 83.88 785 ILE A O 1
ATOM 6346 N N . ASN A 1 786 ? 18.186 24.499 45.208 1.00 75.75 786 ASN A N 1
ATOM 6347 C CA . ASN A 1 786 ? 18.175 24.950 46.597 1.00 75.75 786 ASN A CA 1
ATOM 6348 C C . ASN A 1 786 ? 19.176 26.109 46.770 1.00 75.75 786 ASN A C 1
ATOM 6350 O O . ASN A 1 786 ? 20.389 25.916 46.703 1.00 75.75 786 ASN A O 1
ATOM 6354 N N . GLU A 1 787 ? 18.675 27.328 47.012 1.00 55.62 787 GLU A N 1
ATOM 6355 C CA . GLU A 1 787 ? 19.474 28.575 46.982 1.00 55.62 787 GLU A CA 1
ATOM 6356 C C . GLU A 1 787 ? 20.665 28.623 47.966 1.00 55.62 787 GLU A C 1
ATOM 6358 O O . GLU A 1 787 ? 21.549 29.470 47.828 1.00 55.62 787 GLU A O 1
ATOM 6363 N N . GLU A 1 788 ? 20.727 27.715 48.944 1.00 53.59 788 GLU A N 1
ATOM 6364 C CA . GLU A 1 788 ? 21.778 27.671 49.968 1.00 53.59 788 GLU A CA 1
ATOM 6365 C C . GLU A 1 788 ? 23.136 27.120 49.469 1.00 53.59 788 GLU A C 1
ATOM 6367 O O . GLU A 1 788 ? 24.141 27.292 50.163 1.00 53.59 788 GLU A O 1
ATOM 6372 N N . PHE A 1 789 ? 23.218 26.475 48.291 1.00 50.41 789 PHE A N 1
ATOM 6373 C CA . PHE A 1 789 ? 24.395 25.669 47.905 1.00 50.41 789 PHE A CA 1
ATOM 6374 C C . PHE A 1 789 ? 25.230 26.205 46.720 1.00 50.41 789 PHE A C 1
ATOM 6376 O O . PHE A 1 789 ? 25.239 25.650 45.618 1.00 50.41 789 PHE A O 1
ATOM 6383 N N . GLN A 1 790 ? 26.022 27.258 46.948 1.00 54.06 790 GLN A N 1
ATOM 6384 C CA . GLN A 1 790 ? 26.982 27.767 45.952 1.00 54.06 790 GLN A CA 1
ATOM 6385 C C . GLN A 1 790 ? 28.281 26.939 45.920 1.00 54.06 790 GLN A C 1
ATOM 6387 O O . GLN A 1 790 ? 29.053 26.949 46.878 1.00 54.06 790 GLN A O 1
ATOM 6392 N N . SER A 1 791 ? 28.565 26.263 44.799 1.00 55.50 791 SER A N 1
ATOM 6393 C CA . SER A 1 791 ? 29.849 25.573 44.575 1.00 55.50 791 SER A CA 1
ATOM 6394 C C . SER A 1 791 ? 30.843 26.432 43.781 1.00 55.50 791 SER A C 1
ATOM 6396 O O . SER A 1 791 ? 30.447 27.253 42.951 1.00 55.50 791 SER A O 1
ATOM 6398 N N . SER A 1 792 ? 32.144 26.239 44.015 1.00 55.06 792 SER A N 1
ATOM 6399 C CA . SER A 1 792 ? 33.213 26.914 43.269 1.00 55.06 792 SER A CA 1
ATOM 6400 C C . SER A 1 792 ? 33.295 26.442 41.812 1.00 55.06 792 SER A C 1
ATOM 6402 O O . SER A 1 792 ? 33.284 25.240 41.557 1.00 55.06 792 SER A O 1
ATOM 6404 N N . ASN A 1 793 ? 33.471 27.376 40.873 1.00 57.88 793 ASN A N 1
ATOM 6405 C CA . ASN A 1 793 ? 33.622 27.073 39.445 1.00 57.88 793 ASN A CA 1
ATOM 6406 C C . ASN A 1 793 ? 34.886 26.236 39.168 1.00 57.88 793 ASN A C 1
ATOM 6408 O O . ASN A 1 793 ? 36.005 26.701 39.386 1.00 57.88 793 ASN A O 1
ATOM 6412 N N . ASP A 1 794 ? 34.708 25.042 38.604 1.00 55.06 794 ASP A N 1
ATOM 6413 C CA . ASP A 1 794 ? 35.765 24.043 38.367 1.00 55.06 794 ASP A CA 1
ATOM 6414 C C . ASP A 1 794 ? 36.429 24.198 36.978 1.00 55.06 794 ASP A C 1
ATOM 6416 O O . ASP A 1 794 ? 36.669 23.235 36.251 1.00 55.06 794 ASP A O 1
ATOM 6420 N N . GLY A 1 795 ? 36.618 25.448 36.535 1.00 61.03 795 GLY A N 1
ATOM 6421 C CA . GLY A 1 795 ? 37.229 25.837 35.249 1.00 61.03 795 GLY A CA 1
ATOM 6422 C C . GLY A 1 795 ? 36.422 25.523 33.974 1.00 61.03 795 GLY A C 1
ATOM 6423 O O . GLY A 1 795 ? 36.423 26.322 33.038 1.00 61.03 795 GLY A O 1
ATOM 6424 N N . HIS A 1 796 ? 35.703 24.400 33.939 1.00 69.38 796 HIS A N 1
ATOM 6425 C CA . HIS A 1 796 ? 34.941 23.904 32.784 1.00 69.38 796 HIS A CA 1
ATOM 6426 C C . HIS A 1 796 ? 33.421 24.104 32.902 1.00 69.38 796 HIS A C 1
ATOM 6428 O O . HIS A 1 796 ? 32.729 24.145 31.882 1.00 69.38 796 HIS A O 1
ATOM 6434 N N . TYR A 1 797 ? 32.918 24.253 34.130 1.00 78.75 797 TYR A N 1
ATOM 6435 C CA . TYR A 1 797 ? 31.511 24.509 34.441 1.00 78.75 797 TYR A CA 1
ATOM 6436 C C . TYR A 1 797 ? 31.376 25.691 35.413 1.00 78.75 797 TYR A C 1
ATOM 6438 O O . TYR A 1 797 ? 32.301 25.981 36.180 1.00 78.75 797 TYR A O 1
ATOM 6446 N N . HIS A 1 798 ? 30.205 26.327 35.407 1.00 83.25 798 HIS A N 1
ATOM 6447 C CA . HIS A 1 798 ? 29.790 27.366 36.351 1.00 83.25 798 HIS A CA 1
ATOM 6448 C C . HIS A 1 798 ? 28.485 26.965 37.050 1.00 83.25 798 HIS A C 1
ATOM 6450 O O . HIS A 1 798 ? 27.683 26.224 36.480 1.00 83.25 798 HIS A O 1
ATOM 6456 N N . SER A 1 799 ? 28.267 27.456 38.276 1.00 82.69 799 SER A N 1
ATOM 6457 C CA . SER A 1 799 ? 26.942 27.380 38.916 1.00 82.69 799 SER A CA 1
ATOM 6458 C C . SER A 1 799 ? 25.933 28.201 38.110 1.00 82.69 799 SER A C 1
ATOM 6460 O O . SER A 1 799 ? 26.236 29.334 37.734 1.00 82.69 799 SER A O 1
ATOM 6462 N N . ILE A 1 800 ? 24.751 27.638 37.853 1.00 85.00 800 ILE A N 1
ATOM 6463 C CA . ILE A 1 800 ? 23.698 28.282 37.060 1.00 85.00 800 ILE A CA 1
ATOM 6464 C C . ILE A 1 800 ? 23.235 29.597 37.713 1.00 85.00 800 ILE A C 1
ATOM 6466 O O . ILE A 1 800 ? 22.932 29.638 38.907 1.00 85.00 800 ILE A O 1
ATOM 6470 N N . SER A 1 801 ? 23.156 30.690 36.950 1.00 81.75 801 SER A N 1
ATOM 6471 C CA . SER A 1 801 ? 22.501 31.912 37.434 1.00 81.75 801 SER A CA 1
ATOM 6472 C C . SER A 1 801 ? 20.976 31.805 37.331 1.00 81.75 801 SER A C 1
ATOM 6474 O O . SER A 1 801 ? 20.442 31.056 36.514 1.00 81.75 801 SER A O 1
ATOM 6476 N N . SER A 1 802 ? 20.239 32.625 38.086 1.00 75.25 802 SER A N 1
ATOM 6477 C CA . SER A 1 802 ? 18.769 32.691 37.996 1.00 75.25 802 SER A CA 1
ATOM 6478 C C . SER A 1 802 ? 18.270 33.025 36.578 1.00 75.25 802 SER A C 1
ATOM 6480 O O . SER A 1 802 ? 17.196 32.582 36.175 1.00 75.25 802 SER A O 1
ATOM 6482 N N . HIS A 1 803 ? 19.059 33.773 35.793 1.00 75.69 803 HIS A N 1
ATOM 6483 C CA . HIS A 1 803 ? 18.756 34.058 34.388 1.00 75.69 803 HIS A CA 1
ATOM 6484 C C . HIS A 1 803 ? 18.950 32.824 33.497 1.00 75.69 803 HIS A C 1
ATOM 6486 O O . HIS A 1 803 ? 18.138 32.565 32.609 1.00 75.69 803 HIS A O 1
ATOM 6492 N N . GLU A 1 804 ? 19.998 32.038 33.740 1.00 80.19 804 GLU A N 1
ATOM 6493 C CA . GLU A 1 804 ? 20.268 30.808 32.994 1.00 80.19 804 GLU A CA 1
ATOM 6494 C C . GLU A 1 804 ? 19.289 29.690 33.360 1.00 80.19 804 GLU A C 1
ATOM 6496 O O . GLU A 1 804 ? 18.850 28.967 32.471 1.00 80.19 804 GLU A O 1
ATOM 6501 N N . LEU A 1 805 ? 18.847 29.615 34.618 1.00 83.50 805 LEU A N 1
ATOM 6502 C CA . LEU A 1 805 ? 17.780 28.713 35.057 1.00 83.50 805 LEU A CA 1
ATOM 6503 C C . LEU A 1 805 ? 16.462 29.022 34.325 1.00 83.50 805 LEU A C 1
ATOM 6505 O O . LEU A 1 805 ? 15.835 28.122 33.771 1.00 83.50 805 LEU A O 1
ATOM 6509 N N . ALA A 1 806 ? 16.091 30.302 34.198 1.00 75.56 806 ALA A N 1
ATOM 6510 C CA . ALA A 1 806 ? 14.944 30.718 33.385 1.00 75.56 806 ALA A CA 1
ATOM 6511 C C . ALA A 1 806 ? 15.142 30.446 31.873 1.00 75.56 806 ALA A C 1
ATOM 6513 O O . ALA A 1 806 ? 14.209 30.041 31.181 1.00 75.56 806 ALA A O 1
ATOM 6514 N N . LYS A 1 807 ? 16.363 30.628 31.348 1.00 79.38 807 LYS A N 1
ATOM 6515 C CA . LYS A 1 807 ? 16.760 30.338 29.950 1.00 79.38 807 LYS A CA 1
ATOM 6516 C C . LYS A 1 807 ? 16.784 28.832 29.627 1.00 79.38 807 LYS A C 1
ATOM 6518 O O . LYS A 1 807 ? 16.674 28.475 28.448 1.00 79.38 807 LYS A O 1
ATOM 6523 N N . LEU A 1 808 ? 16.923 27.986 30.650 1.00 81.75 808 LEU A N 1
ATOM 6524 C CA . LEU A 1 808 ? 16.858 26.523 30.602 1.00 81.75 808 LEU A CA 1
ATOM 6525 C C . LEU A 1 808 ? 15.413 26.016 30.701 1.00 81.75 808 LEU A C 1
ATOM 6527 O O . LEU A 1 808 ? 15.019 25.174 29.902 1.00 81.75 808 LEU A O 1
ATOM 6531 N N . ASN A 1 809 ? 14.613 26.584 31.610 1.00 83.06 809 ASN A N 1
ATOM 6532 C CA . ASN A 1 809 ? 13.232 26.160 31.861 1.00 83.06 809 ASN A CA 1
ATOM 6533 C C . ASN A 1 809 ? 12.240 26.445 30.729 1.00 83.06 809 ASN A C 1
ATOM 6535 O O . ASN A 1 809 ? 11.187 25.812 30.725 1.00 83.06 809 ASN A O 1
ATOM 6539 N N . ARG A 1 810 ? 12.533 27.380 29.804 1.00 80.19 810 ARG A N 1
ATOM 6540 C CA . ARG A 1 810 ? 11.628 27.787 28.699 1.00 80.19 810 ARG A CA 1
ATOM 6541 C C . ARG A 1 810 ? 10.915 26.574 28.077 1.00 80.19 810 ARG A C 1
ATOM 6543 O O . ARG A 1 810 ? 11.628 25.646 27.702 1.00 80.19 810 ARG A O 1
ATOM 6550 N N . PRO A 1 811 ? 9.579 26.581 27.875 1.00 69.75 811 PRO A N 1
ATOM 6551 C CA . PRO A 1 811 ? 8.798 25.348 27.699 1.00 69.75 811 PRO A CA 1
ATOM 6552 C C . PRO A 1 811 ? 9.278 24.439 26.563 1.00 69.75 811 PRO A C 1
ATOM 6554 O O . PRO A 1 811 ? 9.316 23.225 26.706 1.00 69.75 811 PRO A O 1
ATOM 6557 N N . ILE A 1 812 ? 9.708 25.028 25.443 1.00 70.81 812 ILE A N 1
ATOM 6558 C CA . ILE A 1 812 ? 10.247 24.273 24.304 1.00 70.81 812 ILE A CA 1
ATOM 6559 C C . ILE A 1 812 ? 11.588 23.611 24.649 1.00 70.81 812 ILE A C 1
ATOM 6561 O O . ILE A 1 812 ? 11.833 22.492 24.228 1.00 70.81 812 ILE A O 1
ATOM 6565 N N . ARG A 1 813 ? 12.451 24.254 25.444 1.00 77.88 813 ARG A N 1
ATOM 6566 C CA . ARG A 1 813 ? 13.756 23.693 25.830 1.00 77.88 813 ARG A CA 1
ATOM 6567 C C . ARG A 1 813 ? 13.635 22.605 26.882 1.00 77.88 813 ARG A C 1
ATOM 6569 O O . ARG A 1 813 ? 14.315 21.595 26.747 1.00 77.88 813 ARG A O 1
ATOM 6576 N N . SER A 1 814 ? 12.775 22.772 27.884 1.00 80.56 814 SER A N 1
ATOM 6577 C CA . SER A 1 814 ? 12.463 21.690 28.822 1.00 80.56 814 SER A CA 1
ATOM 6578 C C . SER A 1 814 ? 11.852 20.491 28.101 1.00 80.56 814 SER A C 1
ATOM 6580 O O . SER A 1 814 ? 12.327 19.377 28.307 1.00 80.56 814 SER A O 1
ATOM 6582 N N . GLN A 1 815 ? 10.901 20.717 27.186 1.00 77.31 815 GLN A N 1
ATOM 6583 C CA . GLN A 1 815 ? 10.331 19.657 26.352 1.00 77.31 815 GLN A CA 1
ATOM 6584 C C . GLN A 1 815 ? 11.397 18.977 25.478 1.00 77.31 815 GLN A C 1
ATOM 6586 O O . GLN A 1 815 ? 11.480 17.757 25.482 1.00 77.31 815 GLN A O 1
ATOM 6591 N N . THR A 1 816 ? 12.261 19.724 24.778 1.00 79.81 816 THR A N 1
ATOM 6592 C CA . THR A 1 816 ? 13.349 19.140 23.971 1.00 79.81 816 THR A CA 1
ATOM 6593 C C . THR A 1 816 ? 14.333 18.338 24.828 1.00 79.81 816 THR A C 1
ATOM 6595 O O . THR A 1 816 ? 14.711 17.239 24.438 1.00 79.81 816 THR A O 1
ATOM 6598 N N . ILE A 1 817 ? 14.728 18.829 26.010 1.00 84.88 817 ILE A N 1
ATOM 6599 C CA . ILE A 1 817 ? 15.620 18.087 26.920 1.00 84.88 817 ILE A CA 1
ATOM 6600 C C . ILE A 1 817 ? 14.943 16.803 27.423 1.00 84.88 817 ILE A C 1
ATOM 6602 O O . ILE A 1 817 ? 15.602 15.767 27.496 1.00 84.88 817 ILE A O 1
ATOM 6606 N N . GLN A 1 818 ? 13.647 16.850 27.743 1.00 85.44 818 GLN A N 1
ATOM 6607 C CA . GLN A 1 818 ? 12.883 15.691 28.206 1.00 85.44 818 GLN A CA 1
ATOM 6608 C C . GLN A 1 818 ? 12.647 14.662 27.093 1.00 85.44 818 GLN A C 1
ATOM 6610 O O . GLN A 1 818 ? 12.884 13.477 27.314 1.00 85.44 818 GLN A O 1
ATOM 6615 N N . ASN A 1 819 ? 12.254 15.094 25.893 1.00 81.81 819 ASN A N 1
ATOM 6616 C CA . ASN A 1 819 ? 12.074 14.210 24.741 1.00 81.81 819 ASN A CA 1
ATOM 6617 C C . ASN A 1 819 ? 13.409 13.560 24.350 1.00 81.81 819 ASN A C 1
ATOM 6619 O O . ASN A 1 819 ? 13.470 12.346 24.183 1.00 81.81 819 ASN A O 1
ATOM 6623 N N . ALA A 1 820 ? 14.498 14.336 24.297 1.00 83.50 820 ALA A N 1
ATOM 6624 C CA . ALA A 1 820 ? 15.834 13.800 24.048 1.00 83.50 820 ALA A CA 1
ATOM 6625 C C . ALA A 1 820 ? 16.296 12.844 25.165 1.00 83.50 820 ALA A C 1
ATOM 6627 O O . ALA A 1 820 ? 16.992 11.877 24.873 1.00 83.50 820 ALA A O 1
ATOM 6628 N N . ALA A 1 821 ? 15.898 13.057 26.426 1.00 86.94 821 ALA A N 1
ATOM 6629 C CA . ALA A 1 821 ? 16.159 12.112 27.516 1.00 86.94 821 ALA A CA 1
ATOM 6630 C C . ALA A 1 821 ? 15.352 10.812 27.358 1.00 86.94 821 ALA A C 1
ATOM 6632 O O . ALA A 1 821 ? 15.898 9.730 27.558 1.00 86.94 821 ALA A O 1
ATOM 6633 N N . GLN A 1 822 ? 14.080 10.897 26.962 1.00 86.81 822 GLN A N 1
ATOM 6634 C CA . GLN A 1 822 ? 13.220 9.736 26.705 1.00 86.81 822 GLN A CA 1
ATOM 6635 C C . GLN A 1 822 ? 13.724 8.916 25.511 1.00 86.81 822 GLN A C 1
ATOM 6637 O O . GLN A 1 822 ? 13.912 7.709 25.648 1.00 86.81 822 GLN A O 1
ATOM 6642 N N . TYR A 1 823 ? 14.031 9.565 24.384 1.00 82.81 823 TYR A N 1
ATOM 6643 C CA . TYR A 1 823 ? 14.629 8.925 23.210 1.00 82.81 823 TYR A CA 1
ATOM 6644 C C . TYR A 1 823 ? 15.998 8.312 23.531 1.00 82.81 823 TYR A C 1
ATOM 6646 O O . TYR A 1 823 ? 16.250 7.150 23.216 1.00 82.81 823 TYR A O 1
ATOM 6654 N N . TYR A 1 824 ? 16.873 9.047 24.231 1.00 82.81 824 TYR A N 1
ATOM 6655 C CA . TYR A 1 824 ? 18.174 8.514 24.634 1.00 82.81 824 TYR A CA 1
ATOM 6656 C C . TYR A 1 824 ? 18.021 7.307 25.569 1.00 82.81 824 TYR A C 1
ATOM 6658 O O . TYR A 1 824 ? 18.780 6.354 25.437 1.00 82.81 824 TYR A O 1
ATOM 6666 N N . LEU A 1 825 ? 17.049 7.307 26.487 1.00 84.56 825 LEU A N 1
ATOM 6667 C CA . LEU A 1 825 ? 16.783 6.184 27.392 1.00 84.56 825 LEU A CA 1
ATOM 6668 C C . LEU A 1 825 ? 16.179 4.963 26.677 1.00 84.56 825 LEU A C 1
ATOM 6670 O O . LEU A 1 825 ? 16.488 3.840 27.070 1.00 84.56 825 LEU A O 1
ATOM 6674 N N . ALA A 1 826 ? 15.343 5.169 25.656 1.00 80.50 826 ALA A N 1
ATOM 6675 C CA . ALA A 1 826 ? 14.691 4.097 24.904 1.00 80.50 826 ALA A CA 1
ATOM 6676 C C . ALA A 1 826 ? 15.606 3.461 23.840 1.00 80.50 826 ALA A C 1
ATOM 6678 O O . ALA A 1 826 ? 15.769 2.244 23.825 1.00 80.50 826 ALA A O 1
ATOM 6679 N N . GLU A 1 827 ? 16.228 4.281 22.986 1.00 79.50 827 GLU A N 1
ATOM 6680 C CA . GLU A 1 827 ? 16.886 3.823 21.751 1.00 79.50 827 GLU A CA 1
ATOM 6681 C C . GLU A 1 827 ? 18.421 3.800 21.839 1.00 79.50 827 GLU A C 1
ATOM 6683 O O . GLU A 1 827 ? 19.079 2.985 21.190 1.00 79.50 827 GLU A O 1
ATOM 6688 N N . LEU A 1 828 ? 19.027 4.692 22.636 1.00 78.69 828 LEU A N 1
ATOM 6689 C CA . LEU A 1 828 ? 20.490 4.848 22.682 1.00 78.69 828 LEU A CA 1
ATOM 6690 C C . LEU A 1 828 ? 21.137 4.234 23.931 1.00 78.69 828 LEU A C 1
ATOM 6692 O O . LEU A 1 828 ? 22.281 3.779 23.856 1.00 78.69 828 LEU A O 1
ATOM 6696 N N . ALA A 1 829 ? 20.449 4.207 25.071 1.00 80.06 829 ALA A N 1
ATOM 6697 C CA . ALA A 1 829 ? 21.029 3.855 26.360 1.00 80.06 829 ALA A CA 1
ATOM 6698 C C . ALA A 1 829 ? 21.560 2.417 26.394 1.00 80.06 829 ALA A C 1
ATOM 6700 O O . ALA A 1 829 ? 20.864 1.447 26.111 1.00 80.06 829 ALA A O 1
ATOM 6701 N N . ASN A 1 830 ? 22.825 2.287 26.795 1.00 77.88 830 ASN A N 1
ATOM 6702 C CA . ASN A 1 830 ? 23.585 1.036 26.845 1.00 77.88 830 ASN A CA 1
ATOM 6703 C C . ASN A 1 830 ? 23.830 0.377 25.467 1.00 77.88 830 ASN A C 1
ATOM 6705 O O . ASN A 1 830 ? 24.409 -0.713 25.402 1.00 77.88 830 ASN A O 1
ATOM 6709 N N . SER A 1 831 ? 23.486 1.056 24.365 1.00 74.62 831 SER A N 1
ATOM 6710 C CA . SER A 1 831 ? 23.807 0.623 23.001 1.00 74.62 831 SER A CA 1
ATOM 6711 C C . SER A 1 831 ? 25.291 0.827 22.649 1.00 74.62 831 SER A C 1
ATOM 6713 O O . SER A 1 831 ? 26.048 1.546 23.318 1.00 74.62 831 SER A O 1
ATOM 6715 N N . LYS A 1 832 ? 25.725 0.175 21.564 1.00 67.94 832 LYS A N 1
ATOM 6716 C CA . LYS A 1 832 ? 27.069 0.308 20.985 1.00 67.94 832 LYS A CA 1
ATOM 6717 C C . LYS A 1 832 ? 26.940 0.616 19.503 1.00 67.94 832 LYS A C 1
ATOM 6719 O O . LYS A 1 832 ? 26.661 -0.282 18.712 1.00 67.94 832 LYS A O 1
ATOM 6724 N N . ILE A 1 833 ? 27.162 1.873 19.137 1.00 63.88 833 ILE A N 1
ATOM 6725 C CA . ILE A 1 833 ? 27.078 2.328 17.750 1.00 63.88 833 ILE A CA 1
ATOM 6726 C C . ILE A 1 833 ? 28.488 2.345 17.162 1.00 63.88 833 ILE A C 1
ATOM 6728 O O . ILE A 1 833 ? 29.421 2.929 17.720 1.00 63.88 833 ILE A O 1
ATOM 6732 N N . TYR A 1 834 ? 28.653 1.659 16.037 1.00 57.50 834 TYR A N 1
ATOM 6733 C CA . TYR A 1 834 ? 29.926 1.515 15.343 1.00 57.50 834 TYR A CA 1
ATOM 6734 C C . TYR A 1 834 ? 29.986 2.514 14.190 1.00 57.50 834 TYR A C 1
ATOM 6736 O O . TYR A 1 834 ? 29.544 2.216 13.085 1.00 57.50 834 TYR A O 1
ATOM 6744 N N . TYR A 1 835 ? 30.558 3.693 14.434 1.00 46.31 835 TYR A N 1
ATOM 6745 C CA . TYR A 1 835 ? 30.811 4.672 13.380 1.00 46.31 835 TYR A CA 1
ATOM 6746 C C . TYR A 1 835 ? 31.987 4.190 12.526 1.00 46.31 835 TYR A C 1
ATOM 6748 O O . TYR A 1 835 ? 33.158 4.389 12.862 1.00 46.31 835 TYR A O 1
ATOM 6756 N N . VAL A 1 836 ? 31.680 3.492 11.434 1.00 43.59 836 VAL A N 1
ATOM 6757 C CA . VAL A 1 836 ? 32.672 3.043 10.454 1.00 43.59 836 VAL A CA 1
ATOM 6758 C C . VAL A 1 836 ? 33.048 4.231 9.573 1.00 43.59 836 VAL A C 1
ATOM 6760 O O . VAL A 1 836 ? 32.312 4.611 8.672 1.00 43.59 836 VAL A O 1
ATOM 6763 N N . THR A 1 837 ? 34.208 4.829 9.837 1.00 46.00 837 THR A N 1
ATOM 6764 C CA . THR A 1 837 ? 34.840 5.773 8.901 1.00 46.00 837 THR A CA 1
ATOM 6765 C C . THR A 1 837 ? 35.810 5.007 7.990 1.00 46.00 837 THR A C 1
ATOM 6767 O O . THR A 1 837 ? 36.334 3.980 8.432 1.00 46.00 837 THR A O 1
ATOM 6770 N N . PRO A 1 838 ? 36.108 5.479 6.760 1.00 42.75 838 PRO A N 1
ATOM 6771 C CA . PRO A 1 838 ? 36.939 4.741 5.795 1.00 42.75 838 PRO A CA 1
ATOM 6772 C C . PRO A 1 838 ? 38.307 4.285 6.327 1.00 42.75 838 PRO A C 1
ATOM 6774 O O . PRO A 1 838 ? 38.801 3.232 5.932 1.00 42.75 838 PRO A O 1
ATOM 6777 N N . ASP A 1 839 ? 38.890 5.048 7.255 1.00 43.97 839 ASP A N 1
ATOM 6778 C CA . ASP A 1 839 ? 40.195 4.753 7.851 1.00 43.97 839 ASP A CA 1
ATOM 6779 C C . ASP A 1 839 ? 40.097 3.925 9.147 1.00 43.97 839 ASP A C 1
ATOM 6781 O O . ASP A 1 839 ? 41.077 3.289 9.550 1.00 43.97 839 ASP A O 1
ATOM 6785 N N . LYS A 1 840 ? 38.970 4.014 9.877 1.00 42.12 840 LYS A N 1
ATOM 6786 C CA . LYS A 1 840 ? 38.824 3.538 11.267 1.00 42.12 840 LYS A CA 1
ATOM 6787 C C . LYS A 1 840 ? 37.364 3.275 11.644 1.00 42.12 840 LYS A C 1
ATOM 6789 O O . LYS A 1 840 ? 36.514 4.156 11.523 1.00 42.12 840 LYS A O 1
ATOM 6794 N N . THR A 1 841 ? 37.101 2.137 12.280 1.00 50.84 841 THR A N 1
ATOM 6795 C CA . THR A 1 841 ? 35.872 1.936 13.062 1.00 50.84 841 THR A CA 1
ATOM 6796 C C . THR A 1 841 ? 35.998 2.609 14.428 1.00 50.84 841 THR A C 1
ATOM 6798 O O . THR A 1 841 ? 36.827 2.212 15.247 1.00 50.84 841 THR A O 1
ATOM 6801 N N . VAL A 1 842 ? 35.157 3.607 14.694 1.00 49.66 842 VAL A N 1
ATOM 6802 C CA . VAL A 1 842 ? 35.029 4.258 16.000 1.00 49.66 842 VAL A CA 1
ATOM 6803 C C . VAL A 1 842 ? 33.794 3.695 16.700 1.00 49.66 842 VAL A C 1
ATOM 6805 O O . VAL A 1 842 ? 32.664 4.088 16.422 1.00 49.66 842 VAL A O 1
ATOM 6808 N N . GLN A 1 843 ? 34.004 2.746 17.613 1.00 60.12 843 GLN A N 1
ATOM 6809 C CA . GLN A 1 843 ? 32.940 2.263 18.493 1.00 60.12 843 GLN A CA 1
ATOM 6810 C C . GLN A 1 843 ? 32.634 3.330 19.553 1.00 60.12 843 GLN A C 1
ATOM 6812 O O . GLN A 1 843 ? 33.492 3.647 20.378 1.00 60.12 843 GLN A O 1
ATOM 6817 N N . VAL A 1 844 ? 31.405 3.844 19.560 1.00 64.44 844 VAL A N 1
ATOM 6818 C CA . VAL A 1 844 ? 30.883 4.741 20.595 1.00 64.44 844 VAL A CA 1
ATOM 6819 C C . VAL A 1 844 ? 29.868 3.969 21.435 1.00 64.44 844 VAL A C 1
ATOM 6821 O O . VAL A 1 844 ? 28.872 3.459 20.926 1.00 64.44 844 VAL A O 1
ATOM 6824 N N . ASN A 1 845 ? 30.130 3.873 22.739 1.00 70.50 845 ASN A N 1
ATOM 6825 C CA . ASN A 1 845 ? 29.194 3.287 23.695 1.00 70.50 845 ASN A CA 1
ATOM 6826 C C . ASN A 1 845 ? 28.279 4.397 24.226 1.00 70.50 845 ASN A C 1
ATOM 6828 O O . ASN A 1 845 ? 28.755 5.320 24.894 1.00 70.50 845 ASN A O 1
ATOM 6832 N N . PHE A 1 846 ? 26.975 4.295 23.991 1.00 74.19 846 PHE A N 1
ATOM 6833 C CA . PHE A 1 846 ? 25.988 5.250 24.499 1.00 74.19 846 PHE A CA 1
ATOM 6834 C C . PHE A 1 846 ? 25.503 4.829 25.893 1.00 74.19 846 PHE A C 1
ATOM 6836 O O . PHE A 1 846 ? 24.335 4.558 26.137 1.00 74.19 846 PHE A O 1
ATOM 6843 N N . GLU A 1 847 ? 26.434 4.743 26.844 1.00 78.19 847 GLU A N 1
ATOM 6844 C CA . GLU A 1 847 ? 26.108 4.496 28.253 1.00 78.19 847 GLU A CA 1
ATOM 6845 C C . GLU A 1 847 ? 25.214 5.622 28.811 1.00 78.19 847 GLU A C 1
ATOM 6847 O O . GLU A 1 847 ? 25.373 6.787 28.431 1.00 78.19 847 GLU A O 1
ATOM 6852 N N . GLU A 1 848 ? 24.306 5.297 29.742 1.00 78.88 848 GLU A N 1
ATOM 6853 C CA . GLU A 1 848 ? 23.365 6.259 30.358 1.00 78.88 848 GLU A CA 1
ATOM 6854 C C . GLU A 1 848 ? 24.079 7.518 30.887 1.00 78.88 848 GLU A C 1
ATOM 6856 O O . GLU A 1 848 ? 23.618 8.646 30.706 1.00 78.88 848 GLU A O 1
ATOM 6861 N N . LYS A 1 849 ? 25.285 7.333 31.436 1.00 76.44 849 LYS A N 1
ATOM 6862 C CA . LYS A 1 849 ? 26.137 8.397 31.982 1.00 76.44 849 LYS A CA 1
ATOM 6863 C C . LYS A 1 849 ? 26.595 9.460 30.976 1.00 76.44 849 LYS A C 1
ATOM 6865 O O . LYS A 1 849 ? 27.007 10.546 31.384 1.00 76.44 849 LYS A O 1
ATOM 6870 N N . HIS A 1 850 ? 26.571 9.169 29.674 1.00 81.56 850 HIS A N 1
ATOM 6871 C CA . HIS A 1 850 ? 27.052 10.099 28.649 1.00 81.56 850 HIS A CA 1
ATOM 6872 C C . HIS A 1 850 ? 26.022 11.188 28.298 1.00 81.56 850 HIS A C 1
ATOM 6874 O O . HIS A 1 850 ? 26.419 12.250 27.817 1.00 81.56 850 HIS A O 1
ATOM 6880 N N . PHE A 1 851 ? 24.737 11.007 28.629 1.00 82.31 851 PHE A N 1
ATOM 6881 C CA . PHE A 1 851 ? 23.693 12.007 28.367 1.00 82.31 851 PHE A CA 1
ATOM 6882 C C . PHE A 1 851 ? 23.953 13.353 29.072 1.00 82.31 851 PHE A C 1
ATOM 6884 O O . PHE A 1 851 ? 23.822 14.417 28.469 1.00 82.31 851 PHE A O 1
ATOM 6891 N N . MET A 1 852 ? 24.450 13.321 30.313 1.00 82.25 852 MET A N 1
ATOM 6892 C CA . MET A 1 852 ? 24.871 14.512 31.069 1.00 82.25 852 MET A CA 1
ATOM 6893 C C . MET A 1 852 ? 25.967 15.324 30.338 1.00 82.25 852 MET A C 1
ATOM 6895 O O . MET A 1 852 ? 26.027 16.551 30.421 1.00 82.25 852 MET A O 1
ATOM 6899 N N . HIS A 1 853 ? 26.832 14.650 29.571 1.00 78.75 853 HIS A N 1
ATOM 6900 C CA . HIS A 1 853 ? 27.850 15.300 28.742 1.00 78.75 853 HIS A CA 1
ATOM 6901 C C . HIS A 1 853 ? 27.307 15.774 27.388 1.00 78.75 853 HIS A C 1
ATOM 6903 O O . HIS A 1 853 ? 27.811 16.772 26.862 1.00 78.75 853 HIS A O 1
ATOM 6909 N N . LEU A 1 854 ? 26.289 15.100 26.844 1.00 76.69 854 LEU A N 1
ATOM 6910 C CA . LEU A 1 854 ? 25.589 15.489 25.618 1.00 76.69 854 LEU A CA 1
ATOM 6911 C C . LEU A 1 854 ? 24.837 16.812 25.809 1.00 76.69 854 LEU A C 1
ATOM 6913 O O . LEU A 1 854 ? 25.032 17.729 25.019 1.00 76.69 854 LEU A O 1
ATOM 6917 N N . THR A 1 855 ? 24.071 16.952 26.897 1.00 81.50 855 THR A N 1
ATOM 6918 C CA . THR A 1 855 ? 23.346 18.193 27.232 1.00 81.50 855 THR A CA 1
ATOM 6919 C C . THR A 1 855 ? 24.269 19.298 27.760 1.00 81.50 855 THR A C 1
ATOM 6921 O O . THR A 1 855 ? 24.016 20.480 27.546 1.00 81.50 855 THR A O 1
ATOM 6924 N N . GLY A 1 856 ? 25.354 18.938 28.459 1.00 81.44 856 GLY A N 1
ATOM 6925 C CA . GLY A 1 856 ? 26.201 19.901 29.173 1.00 81.44 856 GLY A CA 1
ATOM 6926 C C . GLY A 1 856 ? 25.573 20.450 30.463 1.00 81.44 856 GLY A C 1
ATOM 6927 O O . GLY A 1 856 ? 26.099 21.416 31.021 1.00 81.44 856 GLY A O 1
ATOM 6928 N N . ILE A 1 857 ? 24.479 19.836 30.927 1.00 87.50 857 ILE A N 1
ATOM 6929 C CA . ILE A 1 857 ? 23.796 20.120 32.192 1.00 87.50 857 ILE A CA 1
ATOM 6930 C C . ILE A 1 857 ? 24.252 19.071 33.211 1.00 87.50 857 ILE A C 1
ATOM 6932 O O . ILE A 1 857 ? 24.072 17.877 32.986 1.00 87.50 857 ILE A O 1
ATOM 6936 N N . LYS A 1 858 ? 24.810 19.497 34.347 1.00 87.56 858 LYS A N 1
ATOM 6937 C CA . LYS A 1 858 ? 25.243 18.614 35.440 1.00 87.56 858 LYS A CA 1
ATOM 6938 C C . LYS A 1 858 ? 24.543 19.006 36.749 1.00 87.56 858 LYS A C 1
ATOM 6940 O O . LYS A 1 858 ? 25.009 19.921 37.430 1.00 87.56 858 LYS A O 1
ATOM 6945 N N . PRO A 1 859 ? 23.439 18.341 37.123 1.00 87.31 859 PRO A N 1
ATOM 6946 C CA . PRO A 1 859 ? 22.810 18.540 38.422 1.00 87.31 859 PRO A CA 1
ATOM 6947 C C . PRO A 1 859 ? 23.676 18.033 39.579 1.00 87.31 859 PRO A C 1
ATOM 6949 O O . PRO A 1 859 ? 24.495 17.125 39.420 1.00 87.31 859 PRO A O 1
ATOM 6952 N N . LEU A 1 860 ? 23.459 18.606 40.759 1.00 82.88 860 LEU A N 1
ATOM 6953 C CA . LEU A 1 860 ? 24.051 18.210 42.031 1.00 82.88 860 LEU A CA 1
ATOM 6954 C C . LEU A 1 860 ? 22.916 17.962 43.030 1.00 82.88 860 LEU A C 1
ATOM 6956 O O . LEU A 1 860 ? 22.108 18.854 43.264 1.00 82.88 860 LEU A O 1
ATOM 6960 N N . ALA A 1 861 ? 22.859 16.765 43.608 1.00 83.06 861 ALA A N 1
ATOM 6961 C CA . ALA A 1 861 ? 21.968 16.394 44.712 1.00 83.06 861 ALA A CA 1
ATOM 6962 C C . ALA A 1 861 ? 22.578 15.191 45.472 1.00 83.06 861 ALA A C 1
ATOM 6964 O O . ALA A 1 861 ? 23.523 14.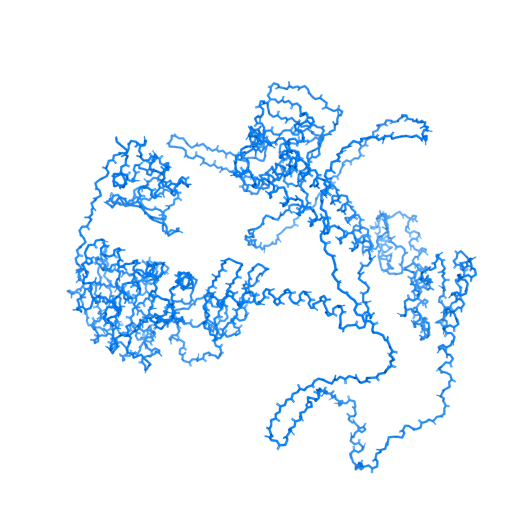567 44.963 1.00 83.06 861 ALA A O 1
ATOM 6965 N N . PRO A 1 862 ? 22.093 14.820 46.672 1.00 75.75 862 PRO A N 1
ATOM 6966 C CA . PRO A 1 862 ? 22.676 13.731 47.450 1.00 75.75 862 PRO A CA 1
ATOM 6967 C C . PRO A 1 862 ? 22.473 12.390 46.734 1.00 75.75 862 PRO A C 1
ATOM 6969 O O . PRO A 1 862 ? 21.350 12.007 46.422 1.00 75.75 862 PRO A O 1
ATOM 6972 N N . GLY A 1 863 ? 23.567 11.680 46.445 1.00 79.31 863 GLY A N 1
ATOM 6973 C CA . GLY A 1 863 ? 23.518 10.426 45.681 1.00 79.31 863 GLY A CA 1
ATOM 6974 C C . GLY A 1 863 ? 23.224 10.592 44.182 1.00 79.31 863 GLY A C 1
ATOM 6975 O O . GLY A 1 863 ? 22.974 9.595 43.509 1.00 79.31 863 GLY A O 1
ATOM 6976 N N . GLN A 1 864 ? 23.262 11.814 43.639 1.00 83.94 864 GLN A N 1
ATOM 6977 C CA . GLN A 1 864 ? 23.018 12.051 42.217 1.00 83.94 864 GLN A CA 1
ATOM 6978 C C . GLN A 1 864 ? 24.128 11.444 41.350 1.00 83.94 864 GLN A C 1
ATOM 6980 O O . GLN A 1 864 ? 25.301 11.800 41.486 1.00 83.94 864 GLN A O 1
ATOM 6985 N N . THR A 1 865 ? 23.751 10.564 40.421 1.00 86.50 865 THR A N 1
ATOM 6986 C CA . THR A 1 865 ? 24.657 9.996 39.414 1.00 86.50 865 THR A CA 1
ATOM 6987 C C . THR A 1 865 ? 24.268 10.459 38.002 1.00 86.50 865 THR A C 1
ATOM 6989 O O . THR A 1 865 ? 23.140 10.923 37.792 1.00 86.50 865 THR A O 1
ATOM 6992 N N . PRO A 1 866 ? 25.165 10.356 37.007 1.00 81.31 866 PRO A N 1
ATOM 6993 C CA . PRO A 1 866 ? 24.838 10.672 35.616 1.00 81.31 866 PRO A CA 1
ATOM 6994 C C . PRO A 1 866 ? 23.715 9.798 35.026 1.00 81.31 866 PRO A C 1
ATOM 6996 O O . PRO A 1 866 ? 22.910 10.284 34.239 1.00 81.31 866 PRO A O 1
ATOM 6999 N N . GLU A 1 867 ? 23.625 8.530 35.434 1.00 85.06 867 GLU A N 1
ATOM 7000 C CA . GLU A 1 867 ? 22.588 7.580 35.006 1.00 85.06 867 GLU A CA 1
ATOM 7001 C C . GLU A 1 867 ? 21.231 7.927 35.636 1.00 85.06 867 GLU A C 1
ATOM 7003 O O . GLU A 1 867 ? 20.216 7.995 34.942 1.00 85.06 867 GLU A O 1
ATOM 7008 N N . LYS A 1 868 ? 21.219 8.258 36.938 1.00 88.25 868 LYS A N 1
ATOM 7009 C CA . LYS A 1 868 ? 20.027 8.799 37.607 1.00 88.25 868 LYS A CA 1
ATOM 7010 C C . LYS A 1 868 ? 19.566 10.100 36.941 1.00 88.25 868 LYS A C 1
ATOM 7012 O O . LYS A 1 868 ? 18.378 10.274 36.723 1.00 88.25 868 LYS A O 1
ATOM 7017 N N . THR A 1 869 ? 20.498 10.966 36.539 1.00 86.88 869 THR A N 1
ATOM 7018 C CA . THR A 1 869 ? 20.201 12.241 35.858 1.00 86.88 869 THR A CA 1
ATOM 7019 C C . THR A 1 869 ? 19.452 12.055 34.533 1.00 86.88 869 THR A C 1
ATOM 7021 O O . THR A 1 869 ? 18.527 12.813 34.257 1.00 86.88 869 THR A O 1
ATOM 7024 N N . LEU A 1 870 ? 19.802 11.047 33.724 1.00 87.19 870 LEU A N 1
ATOM 7025 C CA . LEU A 1 870 ? 19.057 10.714 32.499 1.00 87.19 870 LEU A CA 1
ATOM 7026 C C . LEU A 1 870 ? 17.601 10.330 32.816 1.00 87.19 870 LEU A C 1
ATOM 7028 O O . LEU A 1 870 ? 16.677 10.817 32.166 1.00 87.19 870 LEU A O 1
ATOM 7032 N N . ARG A 1 871 ? 17.406 9.481 33.830 1.00 86.81 871 ARG A N 1
ATOM 7033 C CA . ARG A 1 871 ? 16.089 8.977 34.256 1.00 86.81 871 ARG A CA 1
ATOM 7034 C C . ARG A 1 871 ? 15.234 10.091 34.852 1.00 86.81 871 ARG A C 1
ATOM 7036 O O . ARG A 1 871 ? 14.121 10.309 34.387 1.00 86.81 871 ARG A O 1
ATOM 7043 N N . ASP A 1 872 ? 15.815 10.877 35.758 1.00 85.69 872 ASP A N 1
ATOM 7044 C CA . ASP A 1 872 ? 15.206 12.083 36.317 1.00 85.69 872 ASP A CA 1
ATOM 7045 C C . ASP A 1 872 ? 14.705 13.017 35.193 1.00 85.69 872 ASP A C 1
ATOM 7047 O O . ASP A 1 872 ? 13.558 13.456 35.219 1.00 85.69 872 ASP A O 1
ATOM 7051 N N . PHE A 1 873 ? 15.521 13.285 34.162 1.00 90.44 873 PHE A N 1
ATOM 7052 C CA . PHE A 1 873 ? 15.136 14.187 33.066 1.00 90.44 873 PHE A CA 1
ATOM 7053 C C . PHE A 1 873 ? 14.030 13.599 32.177 1.00 90.44 873 PHE A C 1
ATOM 7055 O O . PHE A 1 873 ? 13.133 14.338 31.775 1.00 90.44 873 PHE A O 1
ATOM 7062 N N . ALA A 1 874 ? 14.062 12.295 31.886 1.00 85.81 874 ALA A N 1
ATOM 7063 C CA . ALA A 1 874 ? 13.028 11.625 31.092 1.00 85.81 874 ALA A CA 1
ATOM 7064 C C . ALA A 1 874 ? 11.666 11.610 31.817 1.00 85.81 874 ALA A C 1
ATOM 7066 O O . ALA A 1 874 ? 10.625 11.887 31.213 1.00 85.81 874 ALA A O 1
ATOM 7067 N N . GLU A 1 875 ? 11.681 11.351 33.126 1.00 82.31 875 GLU A N 1
ATOM 7068 C CA . GLU A 1 875 ? 10.502 11.308 34.001 1.00 82.31 875 GLU A CA 1
ATOM 7069 C C . GLU A 1 875 ? 9.936 12.708 34.325 1.00 82.31 875 GLU A C 1
ATOM 7071 O O . GLU A 1 875 ? 8.762 12.827 34.668 1.00 82.31 875 GLU A O 1
ATOM 7076 N N . GLY A 1 876 ? 10.731 13.776 34.162 1.00 80.88 876 GLY A N 1
ATOM 7077 C CA . GLY A 1 876 ? 10.342 15.171 34.435 1.00 80.88 876 GLY A CA 1
ATOM 7078 C C . GLY A 1 876 ? 10.828 15.723 35.788 1.00 80.88 876 GLY A C 1
ATOM 7079 O O . GLY A 1 876 ? 10.516 16.856 36.162 1.00 80.88 876 GLY A O 1
ATOM 7080 N N . ASN A 1 877 ? 11.628 14.950 36.523 1.00 83.06 877 ASN A N 1
ATOM 7081 C CA . ASN A 1 877 ? 12.177 15.285 37.834 1.00 83.06 877 ASN A CA 1
ATOM 7082 C C . ASN A 1 877 ? 13.343 16.291 37.720 1.00 83.06 877 ASN A C 1
ATOM 7084 O O . ASN A 1 877 ? 14.500 15.917 37.556 1.00 83.06 877 ASN A O 1
ATOM 7088 N N . GLY A 1 878 ? 13.047 17.590 37.832 1.00 85.00 878 GLY A N 1
ATOM 7089 C CA . GLY A 1 878 ? 14.044 18.667 37.712 1.00 85.00 878 GLY A CA 1
ATOM 7090 C C . GLY A 1 878 ? 14.512 19.331 39.021 1.00 85.00 878 GLY A C 1
ATOM 7091 O O . GLY A 1 878 ? 15.124 20.397 38.965 1.00 85.00 878 GLY A O 1
ATOM 7092 N N . HIS A 1 879 ? 14.211 18.775 40.199 1.00 85.62 879 HIS A N 1
ATOM 7093 C CA . HIS A 1 879 ? 14.573 19.389 41.489 1.00 85.62 879 HIS A CA 1
ATOM 7094 C C . HIS A 1 879 ? 15.909 18.865 42.039 1.00 85.62 879 HIS A C 1
ATOM 7096 O O . HIS A 1 879 ? 16.059 17.666 42.269 1.00 85.62 879 HIS A O 1
ATOM 7102 N N . PHE A 1 880 ? 16.857 19.773 42.284 1.00 87.38 880 PHE A N 1
ATOM 7103 C CA . PHE A 1 880 ? 18.233 19.467 42.693 1.00 87.38 880 PHE A CA 1
ATOM 7104 C C . PHE A 1 880 ? 18.746 20.473 43.742 1.00 87.38 880 PHE A C 1
ATOM 7106 O O . PHE A 1 880 ? 18.106 21.490 43.990 1.00 87.38 880 PHE A O 1
ATOM 7113 N N . ASP A 1 881 ? 19.921 20.242 44.336 1.00 82.38 881 ASP A N 1
ATOM 7114 C CA . ASP A 1 881 ? 20.548 21.243 45.213 1.00 82.38 881 ASP A CA 1
ATOM 7115 C C . ASP A 1 881 ? 21.120 22.408 44.397 1.00 82.38 881 ASP A C 1
ATOM 7117 O O . ASP A 1 881 ? 20.897 23.568 44.723 1.00 82.38 881 ASP A O 1
ATOM 7121 N N . ASN A 1 882 ? 21.827 22.114 43.304 1.00 83.75 882 ASN A N 1
ATOM 7122 C CA . ASN A 1 882 ? 22.362 23.106 42.366 1.00 83.75 882 ASN A CA 1
ATOM 7123 C C . ASN A 1 882 ? 22.521 22.460 40.973 1.00 83.75 882 ASN A C 1
ATOM 7125 O O . ASN A 1 882 ? 22.519 21.235 40.844 1.00 83.75 882 ASN A O 1
ATOM 7129 N N . ILE A 1 883 ? 22.666 23.261 39.919 1.00 88.00 883 ILE A N 1
ATOM 7130 C CA . ILE A 1 883 ? 22.946 22.807 38.554 1.00 88.00 883 ILE A CA 1
ATOM 7131 C C . ILE A 1 883 ? 24.200 23.521 38.049 1.00 88.00 883 ILE A C 1
ATOM 7133 O O . ILE A 1 883 ? 24.314 24.744 38.106 1.00 88.00 883 ILE A O 1
ATOM 7137 N N . LEU A 1 884 ? 25.138 22.741 37.521 1.00 85.69 884 LEU A N 1
ATOM 7138 C CA . LEU A 1 884 ? 26.325 23.224 36.833 1.00 85.69 884 LEU A CA 1
ATOM 7139 C C . LEU A 1 884 ? 26.094 23.202 35.317 1.00 85.69 884 LEU A C 1
ATOM 7141 O O . LEU A 1 884 ? 25.709 22.169 34.767 1.00 85.69 884 LEU A O 1
ATOM 7145 N N . LEU A 1 885 ? 26.376 24.311 34.633 1.00 84.94 885 LEU A N 1
ATOM 7146 C CA . LEU A 1 885 ? 26.324 24.405 33.169 1.00 84.94 885 LEU A CA 1
ATOM 7147 C C . LEU A 1 885 ? 27.730 24.491 32.570 1.00 84.94 885 LEU A C 1
ATOM 7149 O O . LEU A 1 885 ? 28.636 25.089 33.154 1.00 84.94 885 LEU A O 1
ATOM 7153 N N . ALA A 1 886 ? 27.917 23.892 31.393 1.00 82.25 886 ALA A N 1
ATOM 7154 C CA . ALA A 1 886 ? 29.156 24.013 30.629 1.00 82.25 886 ALA A CA 1
ATOM 7155 C C . ALA A 1 886 ? 29.417 25.475 30.208 1.00 82.25 886 ALA A C 1
ATOM 7157 O O . ALA A 1 886 ? 28.508 26.181 29.767 1.00 82.25 886 ALA A O 1
ATOM 7158 N N . ASN A 1 887 ? 30.668 25.925 30.346 1.00 74.38 887 ASN A N 1
ATOM 7159 C CA . ASN A 1 887 ? 31.063 27.324 30.136 1.00 74.38 887 ASN A CA 1
ATOM 7160 C C . ASN A 1 887 ? 30.894 27.822 28.685 1.00 74.38 887 ASN A C 1
ATOM 7162 O O . ASN A 1 887 ? 30.863 27.037 27.739 1.00 74.38 887 ASN A O 1
ATOM 7166 N N . ASN A 1 888 ? 30.863 29.152 28.523 1.00 65.19 888 ASN A N 1
ATOM 7167 C CA . ASN A 1 888 ? 30.777 29.868 27.239 1.00 65.19 888 ASN A CA 1
ATOM 7168 C C . ASN A 1 888 ? 29.521 29.531 26.413 1.00 65.19 888 ASN A C 1
ATOM 7170 O O . ASN A 1 888 ? 29.633 29.244 25.228 1.00 65.19 888 ASN A O 1
ATOM 7174 N N . ASP A 1 889 ? 28.341 29.533 27.044 1.00 64.44 889 ASP A N 1
ATOM 7175 C CA . ASP A 1 889 ? 27.037 29.207 26.426 1.00 64.44 889 ASP A CA 1
ATOM 7176 C C . ASP A 1 889 ? 26.913 27.782 25.827 1.00 64.44 889 ASP A C 1
ATOM 7178 O O . ASP A 1 889 ? 25.828 27.372 25.418 1.00 64.44 889 ASP A O 1
ATOM 7182 N N . ALA A 1 890 ? 27.974 26.966 25.879 1.00 69.69 890 ALA A N 1
ATOM 7183 C CA . ALA A 1 890 ? 28.060 25.668 25.209 1.00 69.69 890 ALA A CA 1
ATOM 7184 C C . ALA A 1 890 ? 27.002 24.643 25.657 1.00 69.69 890 ALA A C 1
ATOM 7186 O O . ALA A 1 890 ? 26.676 23.737 24.893 1.00 69.69 890 ALA A O 1
ATOM 7187 N N . ALA A 1 891 ? 26.448 24.765 26.870 1.00 73.56 891 ALA A N 1
ATOM 7188 C CA . ALA A 1 891 ? 25.286 23.975 27.283 1.00 73.56 891 ALA A CA 1
ATOM 7189 C C . ALA A 1 891 ? 24.031 24.340 26.468 1.00 73.56 891 ALA A C 1
ATOM 7191 O O . ALA A 1 891 ? 23.311 23.461 26.010 1.00 73.56 891 ALA A O 1
ATOM 7192 N N . PHE A 1 892 ? 23.783 25.628 26.221 1.00 78.81 892 PHE A N 1
ATOM 7193 C CA . PHE A 1 892 ? 22.632 26.073 25.436 1.00 78.81 892 PHE A CA 1
ATOM 7194 C C . PHE A 1 892 ? 22.801 25.816 23.941 1.00 78.81 892 PHE A C 1
ATOM 7196 O O . PHE A 1 892 ? 21.816 25.466 23.298 1.00 78.81 892 PHE A O 1
ATOM 7203 N N . ASP A 1 893 ? 24.019 25.913 23.406 1.00 76.19 893 ASP A N 1
ATOM 7204 C CA . ASP A 1 893 ? 24.298 25.525 22.018 1.00 76.19 893 ASP A CA 1
ATOM 7205 C C . ASP A 1 893 ? 24.097 24.019 21.800 1.00 76.19 893 ASP A C 1
ATOM 7207 O O . ASP A 1 893 ? 23.496 23.622 20.805 1.00 76.19 893 ASP A O 1
ATOM 7211 N N . LYS A 1 894 ? 24.495 23.184 22.771 1.00 75.25 894 LYS A N 1
ATOM 7212 C CA . LYS A 1 894 ? 24.161 21.751 22.791 1.00 75.25 894 LYS A CA 1
ATOM 7213 C C . LYS A 1 894 ? 22.656 21.510 22.841 1.00 75.25 894 LYS A C 1
ATOM 7215 O O . LYS A 1 894 ? 22.146 20.746 22.034 1.00 75.25 894 LYS A O 1
ATOM 7220 N N . ILE A 1 895 ? 21.935 22.182 23.742 1.00 78.62 895 ILE A N 1
ATOM 7221 C CA . ILE A 1 895 ? 20.471 22.056 23.853 1.00 78.62 895 ILE A CA 1
ATOM 7222 C C . ILE A 1 895 ? 19.768 22.458 22.546 1.00 78.62 895 ILE A C 1
ATOM 7224 O O . ILE A 1 895 ? 18.776 21.833 22.183 1.00 78.62 895 ILE A O 1
ATOM 7228 N N . ASN A 1 896 ? 20.288 23.447 21.810 1.00 71.44 896 ASN A N 1
ATOM 7229 C CA . ASN A 1 896 ? 19.723 23.869 20.523 1.00 71.44 896 ASN A CA 1
ATOM 7230 C C . ASN A 1 896 ? 19.826 22.802 19.413 1.00 71.44 896 ASN A C 1
ATOM 7232 O O . ASN A 1 896 ? 19.093 22.927 18.442 1.00 71.44 896 ASN A O 1
ATOM 7236 N N . VAL A 1 897 ? 20.706 21.797 19.534 1.00 67.12 897 VAL A N 1
ATOM 7237 C CA . VAL A 1 897 ? 20.824 20.669 18.579 1.00 67.12 897 VAL A CA 1
ATOM 7238 C C . VAL A 1 897 ? 20.252 19.353 19.126 1.00 67.12 897 VAL A C 1
ATOM 7240 O O . VAL A 1 897 ? 20.337 18.320 18.471 1.00 67.12 897 VAL A O 1
ATOM 7243 N N . LEU A 1 898 ? 19.640 19.365 20.319 1.00 64.31 898 LEU A N 1
ATOM 7244 C CA . LEU A 1 898 ? 18.895 18.209 20.840 1.00 64.31 898 LEU A CA 1
ATOM 7245 C C . LEU A 1 898 ? 17.532 18.023 20.149 1.00 64.31 898 LEU A C 1
ATOM 7247 O O . LEU A 1 898 ? 16.955 16.948 20.268 1.00 64.31 898 LEU A O 1
ATOM 7251 N N . SER A 1 899 ? 17.032 19.031 19.423 1.00 58.25 899 SER A N 1
ATOM 7252 C CA . SER A 1 899 ? 15.838 18.919 18.566 1.00 58.25 899 SER A CA 1
ATOM 7253 C C . SER A 1 899 ? 15.997 17.891 17.452 1.00 58.25 899 SER A C 1
ATOM 7255 O O . SER A 1 899 ? 15.012 17.357 16.960 1.00 58.25 899 SER A O 1
ATOM 7257 N N . ASP A 1 900 ? 17.239 17.614 17.066 1.00 54.59 900 ASP A N 1
ATOM 7258 C CA . ASP A 1 900 ? 17.577 16.754 15.935 1.00 54.59 900 ASP A CA 1
ATOM 7259 C C . ASP A 1 900 ? 17.735 15.282 16.394 1.00 54.59 900 ASP A C 1
ATOM 7261 O O . ASP A 1 900 ? 18.156 14.415 15.630 1.00 54.59 900 ASP A O 1
ATOM 7265 N N . LEU A 1 901 ? 17.407 15.014 17.668 1.00 48.84 901 LEU A N 1
ATOM 7266 C CA . LEU A 1 901 ? 17.420 13.717 18.354 1.00 48.84 901 LEU A CA 1
ATOM 7267 C C . LEU A 1 901 ? 16.031 13.323 18.905 1.00 48.84 901 LEU A C 1
ATOM 7269 O O . LEU A 1 901 ? 15.958 12.368 19.677 1.00 48.84 901 LEU A O 1
ATOM 7273 N N . SER A 1 902 ? 14.958 14.067 18.596 1.00 38.44 902 SER A N 1
ATOM 7274 C CA . SER A 1 902 ? 13.635 13.920 19.236 1.00 38.44 902 SER A CA 1
ATOM 7275 C C . SER A 1 902 ? 12.458 14.004 18.269 1.00 38.44 902 SER A C 1
ATOM 7277 O O . SER A 1 902 ? 12.367 15.060 17.605 1.00 38.44 902 SER A O 1
#

Foldseek 3Di:
DQQDPVQLQQFQLVVLCVVLVFPWDDDDPQWTATPVQNQWIAGRQQQKIANNVVRDIDHQLSVQCVSVVDDSVVSSVCSRPDPTDGRPRNPPQQDFDDPPFVVFWDPCDLVVCLCPVVLPFDPVLVVVCVVLVQWTWGWDADPVGDTFIWIKGFWADPVRDTRWIWTWTSQFDCPVVPPRRTDTDTDPSRQLQIYRKDFAEAAPAEEEEADDSLLSLVCRVCVVPDHRYMYGHNVGLQLLNVLQVLVVSCCSVVVDPDDDDDSSDPVRSVCSRCNLLCCLQPHCPPPPPPCLRRAAYAYKQAPRSQVSVQVCLVSVNHYRYRYQADEDAPPRIGGSSNNSVVPPPPADQKKWKKKDFPPDITTNGIYRPVNSVVVQVVPDDPGIHMDIGSHDDHPVRSVVVVVVVVVVVVVVVVVVVVCVVPVDPDPDPDPDPPPLVVLVVQLVVLVVQLVVLVVVLVVLVVVCVPPDLPPDDCSVVSVVVNVVSLVSNVVSLVVNVVSVVVNVLVVVQVVCVVVQHDSVNPGGDLFLVCLVVLVVLLVCVVVVNHPDDPVVNVVSVVSSVVSVVLVVLVVQADADPLNVVCVVVVQWDADRNRRQKIHGPPDDQAIWGADSNNATDGDPPPVRHDDDVVSVVVVVVSNVSSVVVVVVVPPDDDDDDDDDPPVPDDPVVVVVCVVCVVVDDDDDDDDQDWDADPVGDTDHDDDDDDDDDDDDDDDDDDDDDDDDDDDDDDDDDDDDDDDDDDDDDDDDDDDDDDDDDDDDDDDDDDDDDDDPDPPDQSHQAAADAAPPDADDDPPFWHWADPVNSVVCRRRVLSVLQLVLLQLLVPPQAQDWDFPDDVVDTDIDGSHQLCSCVLLQKDFAAVVDGSNVVSVCSNNNNRYGNTIIGGPDCVNVVSSVCSNVSD

Sequence (902 aa):
MPLTKAQAKSLDILEVARSLGMEMKRKSHREYYWAEHDSFKIDTVKNTWHWYSQNLFGDTINLVQQMQNVSYKEAMVFLETGSFPEAKPVEEERKPFNYTLAPYEQPFVEARTYLKEIRGLSDDTIDFFIEKGVLAQAKRKDKDGVIEDVLVFKYLDSNQQLVGASLQGLVPDQERHPGKGYLKQIMYQSEAISGLNVSIGSPKRLIVTEAPIDLMSYYELHKDELNDVRLVEMEGLKEGVLSHYVLEILQERGDIPMDERDYTKSSELARTSRFLSVAAETSTLFQNNKYDDLITLAVDNDAAGQNFITQLQEKGIPVQIAIPPIVQLNQEKKDWNDFLKRGNEAPKELAHVYTADEKSWHYQGFFEKEIALAKAQELTADDVKTFVSARQLTKEEVHQEYTRIVNQEKERQHTMSEVHEAGVEYEAEKPDNSRLAQARRKLERLKGEADEAINAVYSHQSLTNGQPMNDKRGGANFMRKQEQIEGRVFSKMDEIKQQEERVERLEHQQHLKEMGLNRQGSGLDMSVQNIPRIREELEKAKRGESFFTKATLKRYQEELTRLEAISEQMDKTSIQPATQALIDEGLVNQWQKQPNTYFVKGLRRVALELTEEGEFQLSSQTKYHPKTDEERLKVDELLAKQKKQGELVLEDDQSSELNIDNSNLSPEDAEWLKQNWDNISFSVEPKKQMVIDSDKTVTFEKPSNPLGDSSRALEENQSTEKALGKSQEQNMNSEYQKNERTNGSQGSLQPKAEGSPTPVPEVGTFERSVTSRPTLSSHLLYFSINEEFQSSNDGHYHSISSHELAKLNRPIRSQTIQNAAQYYLAELANSKIYYVTPDKTVQVNFEEKHFMHLTGIKPLAPGQTPEKTLRDFAEGNGHFDNILLANNDAAFDKINVLSDLS

pLDDT: mean 75.86, std 21.63, range [20.88, 98.56]

Mean predicted aligned error: 22.25 Å